Protein 3TY1 (pdb70)

Radius of gyration: 31.89 Å; Cα contacts (8 Å, |Δi|>4): 3442; chains: 3; bounding box: 81×77×90 Å

InterPro domains:
  IPR014718 Glycoside hydrolase-type carbohydrate-binding [G3DSA:2.70.98.10] (19-402)
  IPR027839 Protein of unknown function DUF4432 [PF14486] (63-368)

CATH classification: 2.70.98.10

Foldseek 3Di:
DKDKDWQFAVVVPDHVAWDKDWCVVLVNDPWTWMWTKHQDPDDQSHRWIKIWIGTPAEWIWIDTLQQLFTAKIDHLPWIFADALQPHQGRLVPFDCPPPNQESVSNRDGGAKLKWLFEFPWDQDPNRIDHHSDPSRNFRFNIWMWMFDSHPQTKIKIWTKGFDDDPPAFTKIKTWMKIDRHNAQKIKIKIKIWGQDQFKGWTKIKPWAKDFPPFDAFQKFKFWQFQEKEWQDQLCLVCLVVNGGAHAAAAPNAKKMKTQGFADPQQKIKIKIGHNVQQWIKMKIWGCVQFRIWMWMQGRHHSHNIHMIITMGILDDNHGPVVCVVVPSTDMAHHGGMGIIMMMMGTGHGNVSSVVRNVVRCVRNPPRDYHYDHDNPDDD/DKDKDWQFAVVVPDHVAWDKDWPVVLPDDDWTKMWTKHQDDDDQQHRWIKIWIGTRQEWIWIDTLQFLFTAKIDHLPFIFADALQPHQGRLVPFDCPPPNQESVSNRDRGAKLKWLFEFPWDQPPNHIPHHSDPSRNFRFNIWMWMWDSDPLTKIKIWTKGWDDDPPAFTKIKTWIKIDRRNAQKIKIKMKIWGQDQAKGWTKIKPWAKDAPPFDAFQKFKFWQFLEKEFQDLLCLVCLVVNGGAHAAAAPNQKKMKTQGFADPQQKIKIKIGHNVQQWIKMKIWGCVQFRIWMWMQRRHHSHNIHMIITMGILDDNHGPVVCVVVVSTDIAHHRGMGIIMMMMGTRHGNVSSVVRNVVRCVRNDPNDYHYDHDNPDDD/DKDKDWQFAVVVPDHVAWDKDWCVVLVADDWTKMWIKHQDDDDQSHRWIKIWIGTVLEKIWIDTLQQLFTAKIDHLPWIFADALQPHQGRLVPFDCPPPPQASVSNRDRGAKQKWLFEFPWDCDPNRIQHHSDPSRNFHFNIWMWMWDSDPQTKIKIWTKGWDDDPPAFTKIKTWMKIDGRNAQKIKIKIKIWGQDQFKGWTKIKPWAKDAPPFDAFQKFKAWQFQEKEDQDLLCLVCLVVNGGAHAAAAPNQKKMKTFGFADPQQKIKIKIGHNVQQWIKMKIWHCVQFGIWMWIQGRHHSHNIHMIITMTILADNHGPVVCVVVPSTDIAHHRGMGIIMMMMGTRHGNVSSVVSNVVNVVRNDPRDYHYDHDNPDDD

Organism: Klebsiella pneumoniae subsp. pneumoniae (strain ATCC 700721 / MGH 78578) (NCBI:txid272620)

Nearest PDB structures (foldseek):
  3ty1-assembly1_C  TM=1.001E+00  e=8.535E-78  Klebsiella pneumoniae subsp. pneumoniae MGH 78578
  3wvf-assembly1_A  TM=5.507E-01  e=1.075E-05  Escherichia coli UTI89
  3blc-assembly1_A  TM=5.528E-01  e=8.170E-05  Escherichia coli K-12
  4e1t-assembly1_A  TM=1.745E-01  e=2.441E-01  Yersinia pseudotuberculosis
  5g26-assembly1_A  TM=1.717E-01  e=1.489E+00  Escherichia coli O157

B-factor: mean 47.19, std 18.7, range [19.52, 137.89]

Secondary structure (DSSP, 8-state):
-EEEEEEEEGGGTEE--SEEEETTTTT--SS-EEEEEEE--SGGGTT-EEEEEEESSS-EEEE-GGG--EEEEEBTTB-----S--S---GGG--TTHHHHTGGGGT----EEEES--SS-EEETTEEE-TT-SGGGS--SEEEEEEESSTT--EEEEEEEEEEETTTEEEEEEEEEEE-TT-SEEEEEEEEEE-SSS-EEEEEEE-EEE-TTT--TT-EEE--EEEEEESSGGGGGGSTTTTB-----TT----EEEEE---TTSEEEEEEE-SSSS-EEEEEEETTTS-EEEEEEEES-TTT-EEEEEEEESS-SS-HHHHHHTT--EEE-TT-EEEEEEEEEEE-SHHHHHHHHHHHHHHHTTPPPEE--S-S---/-EEEEEEEEGGGTEE--SEEEETTTTT--SS-EEEEEEE--SGGGTT-EEEEEEETTS-EEEE-GGG--EEEEEBTTB-----S--S---GGG--TTHHHHTGGGGT----EEEES--SS-EEETTEEE-TTBSGGGS--SEEEEEEESSTT--EEEEEEEEEEETTTEEEEEEEEEEE-TT-SEEEEEEEEEE-SSS-EEEEEEE-EEE-TTT-STT-EEE--EEEEEESSGGGGGGSTTTTB---S-TT----EEEEE---TTSEEEEEEE-SSSS-EEEEEEETTT--EEEEEEEE--TTT-EEEEEEEESS-SS-HHHHHHTT--EEE-TT-EEEEEEEEEEE-SHHHHHHHHHHHHHHHTTPPPEE--S-S---/-EEEEEEEETTTTEE--SEEEETTTTT-SS--EEEEEEE--SGGGTT-EEEEEEETTS-EEEE-STT--EEEEEBTTB-----S--S---GGG--TTHHHHTGGGGT----EEEES--SS-EEETTEEE-TT-SGGGS--SEEEEEEESSTT--EEEEEEEEEEETTTEEEEEEEEEEE-TT-SEEEEEEEEEE-SSS-EEEEEEE-EEE-TTT--TT-EEE--EEEEEESSGGGGGGSTTTTB---S-TT----EEEEE---TTSEEEEEEE-TTSS-EEEEEEETTTS-EEEEEEEES-TTT-EEEEEEEESS-SS-HHHHHHTT--EEE-TT-EEEEEEEEEEE-SHHHHHHHHHHHHHHHTTPPPEE--S-S---

Sequence (1137 aa):
GAKTWVLTNAEEEGIDKGNWQINSDQLKVKDHAFSIEQKVLHGGKQEGSKILTIHSSKDDGLTITLSPTRGNLLRRIEGFGSRGWDSPVKEVVNPAFINLEESRNGLGWLEGFNEVRCGYEWTGHPVTADDGGQIYTLHGKAGNTPASLVEVEVADSAPYEIRIRGLVKESTFKKADLQTLTELRYVPGSNSFSLHDVLTNHADYPHDYQIIYHSNFGTPILEEGARFLAPIISSSISPFNDYAKSGLKTWQTYQGPTKDFDEVFNIQQPLADENHQTLAAVVNKKAGDKGASIQFDTRQLPVLTLWKNTDTVKQGYVTGIEPGTSYAYPVTIERKQKRVKQQLQPGASAQFDLTYTLLHDSAQVAAVEQKIAKIQGDNKVAENETPIAKEGAKTWVLTNAEEEGIIDKGNWQINSDQLKVKDHAFSIEQKVLHGGKQEGSKILTIHHSKDGLTITLSPTRGNLLRIEGFGSRGWDSPVKEVVNPAFINLEESRNGLGWLEGFNEVRCGYEWTGHPVTADGQIYTLHGKAGNTPASLVEVEVADSAPYEIRIRGLVKESTFKKADLQTLTELRYVPGSNSFSLHHDVLTNHADYPHDYQIIYHSNFGTPILEEGARFLAPIISSISPFNDYAKSGLKTWQTYQGPTKDFDEVFNIQQPLADENHQTLAAVVNKAGDKGASIQFDTRQLPVLTLWKNTDTVKQGYVTGIEPGTSYAYPVTIERKQKRVKQQLQPGASAQFDLTYTLLHDSAQVAAVEQKIAKIQGDNKVAENETPIAKEGAKTWVLTNAEEGIDKGNWQINSDQLKVKDHHAFSIEQKVLHGGKQEGSKILTIHSKDGLTITLSPTRGNLLRIEGFGSRGWDSPVKEVVNPAFINLESRNGLGWLEGFNEVRCGYEWTGHPVTADDGQIYTLHGKAGNTPASLVEVEVADSAPYEIRIRGLVKESTFKKADLQTLTELRYVPGSNSFSLHDVLTNHADYPHDYQIIYHSNFGTPILEEGARFLAPISSISPFNDYAKSGLKTWQTYQGPTKDFDEVFNIQPLADENHQTLAAVVNKAGDKGASIQFDTRQLPVLTLWKNTDTVKQGYVTGIEPGTSYAYPVTIERKQKRVKQQLQPGASAQFDLTYTLLHDSSAQVAAVEQKIAKIQGDNKVAENNETPIAKE

Structure (mmCIF, N/CA/C/O backbone):
data_3TY1
#
_entry.id   3TY1
#
_cell.length_a   124.033
_cell.length_b   119.953
_cell.length_c   103.015
_cell.angle_alpha   90.000
_cell.angle_beta   106.720
_cell.angle_gamma   90.000
#
_symmetry.space_group_name_H-M   'C 1 2 1'
#
loop_
_entity.id
_entity.type
_entity.pdbx_description
1 polymer 'Hypothetical aldose 1-epimerase'
2 non-polymer 'CHLORIDE ION'
3 non-polymer 'SULFATE ION'
4 non-polymer (4S)-2-METHYL-2,4-PENTANEDIOL
5 non-polymer (4R)-2-METHYLPENTANE-2,4-DIOL
6 water water
#
loop_
_atom_site.group_PDB
_atom_site.id
_atom_site.type_symbol
_atom_site.label_atom_id
_atom_site.label_alt_id
_atom_site.label_comp_id
_atom_site.label_asym_id
_atom_site.label_entity_id
_atom_site.label_seq_id
_atom_site.pdbx_PDB_ins_code
_atom_site.Cartn_x
_atom_site.Cartn_y
_atom_site.Cartn_z
_atom_site.occupancy
_atom_site.B_iso_or_equiv
_atom_site.auth_seq_id
_atom_site.auth_comp_id
_atom_site.auth_asym_id
_atom_site.auth_atom_id
_atom_site.pdbx_PDB_model_num
ATOM 1 N N . GLY A 1 1 ? 20.075 -36.526 2.457 1.00 53.35 0 GLY A N 1
ATOM 2 C CA . GLY A 1 1 ? 20.796 -36.202 3.712 1.00 52.44 0 GLY A CA 1
ATOM 3 C C . GLY A 1 1 ? 21.915 -35.204 3.445 1.00 49.57 0 GLY A C 1
ATOM 4 O O . GLY A 1 1 ? 22.235 -34.884 2.268 1.00 44.60 0 GLY A O 1
ATOM 5 N N . ALA A 1 2 ? 22.488 -34.700 4.540 1.00 46.74 20 ALA A N 1
ATOM 6 C CA . ALA A 1 2 ? 23.552 -33.700 4.494 1.00 42.33 20 ALA A CA 1
ATOM 7 C C . ALA A 1 2 ? 24.329 -33.751 5.792 1.00 44.28 20 ALA A C 1
ATOM 8 O O . ALA A 1 2 ? 23.810 -34.197 6.820 1.00 44.44 20 ALA A O 1
ATOM 10 N N . LYS A 1 3 ? 25.591 -33.343 5.745 1.00 41.42 21 LYS A N 1
ATOM 11 C CA . LYS A 1 3 ? 26.361 -33.199 6.959 1.00 42.27 21 LYS A CA 1
ATOM 12 C C . LYS A 1 3 ? 26.504 -31.711 7.232 1.00 40.87 21 LYS A C 1
ATOM 13 O O . LYS A 1 3 ? 26.756 -30.936 6.303 1.00 35.77 21 LYS A O 1
ATOM 19 N N . THR A 1 4 ? 26.339 -31.331 8.499 1.00 38.93 22 THR A N 1
ATOM 20 C CA . THR A 1 4 ? 26.485 -29.955 8.931 1.00 37.54 22 THR A CA 1
ATOM 21 C C . THR A 1 4 ? 27.653 -29.831 9.906 1.00 38.29 22 THR A C 1
ATOM 22 O O . THR A 1 4 ? 27.747 -30.619 10.834 1.00 40.29 22 THR A O 1
ATOM 26 N N . TRP A 1 5 ? 28.528 -28.841 9.688 1.00 34.18 23 TRP A N 1
ATOM 27 C CA . TRP A 1 5 ? 29.557 -28.460 10.670 1.00 33.86 23 TRP A CA 1
ATOM 28 C C . TRP A 1 5 ? 29.199 -27.106 11.267 1.00 33.50 23 TRP A C 1
ATOM 29 O O . TRP A 1 5 ? 28.873 -26.170 10.538 1.00 32.33 23 TRP A O 1
ATOM 40 N N . VAL A 1 6 ? 29.297 -26.980 12.590 1.00 31.58 24 VAL A N 1
ATOM 41 C CA . VAL A 1 6 ? 28.957 -25.744 13.279 1.00 31.55 24 VAL A CA 1
ATOM 42 C C . VAL A 1 6 ? 30.284 -25.064 13.571 1.00 33.67 24 VAL A C 1
ATOM 43 O O . VAL A 1 6 ? 31.054 -25.502 14.409 1.00 35.35 24 VAL A O 1
ATOM 47 N N . LEU A 1 7 ? 30.571 -24.005 12.844 1.00 29.19 25 LEU A N 1
ATOM 48 C CA . LEU A 1 7 ? 31.854 -23.319 12.963 1.00 31.66 25 LEU A CA 1
ATOM 49 C C . LEU A 1 7 ? 31.855 -22.318 14.105 1.00 32.61 25 LEU A C 1
ATOM 50 O O . LEU A 1 7 ? 32.917 -22.022 14.647 1.00 32.62 25 LEU A O 1
ATOM 55 N N . THR A 1 8 ? 30.692 -21.720 14.368 1.00 32.73 26 THR A N 1
ATOM 56 C CA . THR A 1 8 ? 30.528 -20.664 15.362 1.00 31.84 26 THR A CA 1
ATOM 57 C C . THR A 1 8 ? 29.157 -20.795 15.985 1.00 34.67 26 THR A C 1
ATOM 58 O O . THR A 1 8 ? 28.161 -21.003 15.301 1.00 31.78 26 THR A O 1
ATOM 62 N N . ASN A 1 9 ? 29.120 -20.726 17.301 1.00 34.69 27 ASN A N 1
ATOM 63 C CA . ASN A 1 9 ? 27.839 -20.768 18.022 1.00 35.78 27 ASN A CA 1
ATOM 64 C C . ASN A 1 9 ? 27.976 -20.016 19.343 1.00 34.77 27 ASN A C 1
ATOM 65 O O . ASN A 1 9 ? 28.404 -20.559 20.349 1.00 36.44 27 ASN A O 1
ATOM 70 N N . ALA A 1 10 ? 27.564 -18.755 19.316 1.00 35.07 28 ALA A N 1
ATOM 71 C CA . ALA A 1 10 ? 27.722 -17.884 20.471 1.00 36.58 28 ALA A CA 1
ATOM 72 C C . ALA A 1 10 ? 26.910 -18.378 21.643 1.00 39.92 28 ALA A C 1
ATOM 73 O O . ALA A 1 10 ? 27.337 -18.225 22.800 1.00 40.93 28 ALA A O 1
ATOM 75 N N . GLU A 1 11 ? 25.759 -18.992 21.363 1.00 40.60 29 GLU A N 1
ATOM 76 C CA . GLU A 1 11 ? 24.913 -19.527 22.433 1.00 42.56 29 GLU A CA 1
ATOM 77 C C . GLU A 1 11 ? 25.683 -20.546 23.291 1.00 44.66 29 GLU A C 1
ATOM 78 O O . GLU A 1 11 ? 25.431 -20.631 24.508 1.00 42.85 29 GLU A O 1
ATOM 84 N N . GLU A 1 12 ? 26.604 -21.301 22.664 1.00 42.07 30 GLU A N 1
ATOM 85 C CA A GLU A 1 12 ? 27.477 -22.251 23.376 0.50 44.57 30 GLU A CA 1
ATOM 86 C CA B GLU A 1 12 ? 27.489 -22.247 23.372 0.50 44.78 30 GLU A CA 1
ATOM 87 C C . GLU A 1 12 ? 28.884 -21.671 23.623 1.00 43.41 30 GLU A C 1
ATOM 88 O O . GLU A 1 12 ? 29.734 -22.323 24.214 1.00 47.99 30 GLU A O 1
ATOM 99 N N . GLY A 1 13 ? 29.120 -20.433 23.186 1.00 43.46 31 GLY A N 1
ATOM 100 C CA . GLY A 1 13 ? 30.402 -19.752 23.376 1.00 43.63 31 GLY A CA 1
ATOM 101 C C . GLY A 1 13 ? 31.553 -20.282 22.543 1.00 43.85 31 GLY A C 1
ATOM 102 O O . GLY A 1 13 ? 32.699 -20.068 22.903 1.00 47.30 31 GLY A O 1
ATOM 103 N N . ILE A 1 14 ? 31.268 -20.899 21.400 1.00 43.63 32 ILE A N 1
ATOM 104 C CA . ILE A 1 14 ? 32.309 -21.573 20.633 1.00 44.30 32 ILE A CA 1
ATOM 105 C C . ILE A 1 14 ? 32.567 -20.974 19.266 1.00 40.79 32 ILE A C 1
ATOM 106 O O . ILE A 1 14 ? 31.671 -20.376 18.659 1.00 38.62 32 ILE A O 1
ATOM 111 N N . ASP A 1 15 ? 33.809 -21.112 18.805 1.00 38.95 33 ASP A N 1
ATOM 112 C CA . ASP A 1 15 ? 34.216 -20.689 17.456 1.00 39.26 33 ASP A CA 1
ATOM 113 C C . ASP A 1 15 ? 35.414 -21.544 17.125 1.00 41.39 33 ASP A C 1
ATOM 114 O O . ASP A 1 15 ? 36.398 -21.516 17.865 1.00 42.24 33 ASP A O 1
ATOM 119 N N . LYS A 1 16 ? 35.324 -22.319 16.047 1.00 35.95 34 LYS A N 1
ATOM 120 C CA . LYS A 1 16 ? 36.387 -23.202 15.633 1.00 37.97 34 LYS A CA 1
ATOM 121 C C . LYS A 1 16 ? 37.638 -22.484 15.142 1.00 38.64 34 LYS A C 1
ATOM 122 O O . LYS A 1 16 ? 38.690 -23.109 15.098 1.00 39.61 34 LYS A O 1
ATOM 128 N N . GLY A 1 17 ? 37.543 -21.205 14.764 1.00 38.07 35 GLY A N 1
ATOM 129 C CA . GLY A 1 17 ? 38.709 -20.491 14.231 1.00 37.16 35 GLY A CA 1
ATOM 130 C C . GLY A 1 17 ? 39.143 -21.130 12.921 1.00 34.91 35 GLY A C 1
ATOM 131 O O . GLY A 1 17 ? 38.303 -21.382 12.049 1.00 33.28 35 GLY A O 1
ATOM 132 N N . ASN A 1 18 ? 40.440 -21.415 12.785 1.00 31.37 36 ASN A N 1
ATOM 133 C CA . ASN A 1 18 ? 40.956 -22.078 11.582 1.00 31.59 36 ASN A CA 1
ATOM 134 C C . ASN A 1 18 ? 40.370 -23.480 11.414 1.00 31.48 36 ASN A C 1
ATOM 135 O O . ASN A 1 18 ? 40.383 -24.255 12.346 1.00 30.36 36 ASN A O 1
ATOM 140 N N . TRP A 1 19 ? 39.838 -23.784 10.235 1.00 29.76 37 TRP A N 1
ATOM 141 C CA . TRP A 1 19 ? 39.120 -25.040 10.029 1.00 30.44 37 TRP A CA 1
ATOM 142 C C . TRP A 1 19 ? 39.012 -25.291 8.551 1.00 29.53 37 TRP A C 1
ATOM 143 O O . TRP A 1 19 ? 38.911 -24.349 7.761 1.00 27.94 37 TRP A O 1
ATOM 154 N N . GLN A 1 20 ? 39.048 -26.551 8.154 1.00 29.46 38 GLN A N 1
ATOM 155 C CA . GLN A 1 20 ? 38.815 -26.868 6.754 1.00 32.68 38 GLN A CA 1
ATOM 156 C C . GLN A 1 20 ? 38.251 -28.249 6.593 1.00 33.52 38 GLN A C 1
ATOM 157 O O . GLN A 1 20 ? 38.498 -29.150 7.409 1.00 34.59 38 GLN A O 1
ATOM 163 N N . ILE A 1 21 ? 37.525 -28.411 5.505 1.00 32.22 39 ILE A N 1
ATOM 164 C CA . ILE A 1 21 ? 37.167 -29.745 5.019 1.00 33.45 39 ILE A CA 1
ATOM 165 C C . ILE A 1 21 ? 37.406 -29.779 3.529 1.00 33.88 39 ILE A C 1
ATOM 166 O O . ILE A 1 21 ? 37.405 -28.746 2.868 1.00 31.45 39 ILE A O 1
ATOM 171 N N . ASN A 1 22 ? 37.587 -30.969 2.993 1.00 32.68 40 ASN A N 1
ATOM 172 C CA . ASN A 1 22 ? 37.806 -31.090 1.577 1.00 31.89 40 ASN A CA 1
ATOM 173 C C . ASN A 1 22 ? 37.161 -32.348 1.025 1.00 30.12 40 ASN A C 1
ATOM 174 O O . ASN A 1 22 ? 36.918 -33.330 1.754 1.00 30.98 40 ASN A O 1
ATOM 179 N N . SER A 1 23 ? 36.869 -32.278 -0.266 1.00 30.12 41 SER A N 1
ATOM 180 C CA . SER A 1 23 ? 36.156 -33.311 -0.988 1.00 33.31 41 SER A CA 1
ATOM 181 C C . SER A 1 23 ? 36.878 -34.667 -0.957 1.00 38.75 41 SER A C 1
ATOM 182 O O . SER A 1 23 ? 36.223 -35.716 -0.966 1.00 39.30 41 SER A O 1
ATOM 185 N N . ASP A 1 24 ? 38.208 -34.631 -0.982 1.00 40.57 42 ASP A N 1
ATOM 186 C CA . ASP A 1 24 ? 39.033 -35.845 -0.854 1.00 46.29 42 ASP A CA 1
ATOM 187 C C . ASP A 1 24 ? 38.765 -36.589 0.446 1.00 47.64 42 ASP A C 1
ATOM 188 O O . ASP A 1 24 ? 38.362 -37.755 0.408 1.00 46.19 42 ASP A O 1
ATOM 193 N N . GLN A 1 25 ? 38.978 -35.914 1.587 1.00 46.92 43 GLN A N 1
ATOM 194 C CA . GLN A 1 25 ? 38.698 -36.524 2.893 1.00 51.61 43 GLN A CA 1
ATOM 195 C C . GLN A 1 25 ? 37.233 -36.915 3.084 1.00 49.63 43 GLN A C 1
ATOM 196 O O . GLN A 1 25 ? 36.967 -37.911 3.756 1.00 48.05 43 GLN A O 1
ATOM 202 N N . LEU A 1 26 ? 36.315 -36.194 2.450 1.00 45.78 44 LEU A N 1
ATOM 203 C CA . LEU A 1 26 ? 34.888 -36.537 2.476 1.00 48.32 44 LEU A CA 1
ATOM 204 C C . LEU A 1 26 ? 34.509 -37.677 1.504 1.00 48.82 44 LEU A C 1
ATOM 205 O O . LEU A 1 26 ? 33.347 -38.096 1.478 1.00 48.20 44 LEU A O 1
ATOM 210 N N . LYS A 1 27 ? 35.473 -38.142 0.699 1.00 46.52 45 LYS A N 1
ATOM 211 C CA . LYS A 1 27 ? 35.275 -39.156 -0.321 1.00 49.36 45 LYS A CA 1
ATOM 212 C C . LYS A 1 27 ? 34.210 -38.760 -1.367 1.00 49.66 45 LYS A C 1
ATOM 213 O O . LYS A 1 27 ? 33.481 -39.608 -1.867 1.00 48.88 45 LYS A O 1
ATOM 219 N N . VAL A 1 28 ? 34.175 -37.464 -1.702 1.00 46.54 46 VAL A N 1
ATOM 220 C CA . VAL A 1 28 ? 33.323 -36.905 -2.765 1.00 49.07 46 VAL A CA 1
ATOM 221 C C . VAL A 1 28 ? 34.085 -37.105 -4.072 1.00 53.92 46 VAL A C 1
ATOM 222 O O . VAL A 1 28 ? 35.240 -36.683 -4.197 1.00 54.23 46 VAL A O 1
ATOM 226 N N . LYS A 1 29 ? 33.434 -37.735 -5.055 1.00 57.46 47 LYS A N 1
ATOM 227 C CA . LYS A 1 29 ? 34.128 -38.272 -6.251 1.00 59.18 47 LYS A CA 1
ATOM 228 C C . LYS A 1 29 ? 34.041 -37.468 -7.583 1.00 57.03 47 LYS A C 1
ATOM 229 O O . LYS A 1 29 ? 34.743 -37.818 -8.570 1.00 60.32 47 LYS A O 1
ATOM 235 N N . ASP A 1 30 ? 33.206 -36.429 -7.607 1.00 46.71 48 ASP A N 1
ATOM 236 C CA . ASP A 1 30 ? 32.926 -35.670 -8.817 1.00 44.40 48 ASP A CA 1
ATOM 237 C C . ASP A 1 30 ? 33.756 -34.345 -8.707 1.00 44.85 48 ASP A C 1
ATOM 238 O O . ASP A 1 30 ? 34.957 -34.430 -8.552 1.00 45.91 48 ASP A O 1
ATOM 243 N N . HIS A 1 31 ? 33.129 -33.170 -8.703 1.00 40.98 49 HIS A N 1
ATOM 244 C CA . HIS A 1 31 ? 33.854 -31.905 -8.703 1.00 39.07 49 HIS A CA 1
ATOM 245 C C . HIS A 1 31 ? 34.593 -31.710 -7.383 1.00 41.39 49 HIS A C 1
ATOM 246 O O . HIS A 1 31 ? 33.946 -31.792 -6.326 1.00 41.10 49 HIS A O 1
ATOM 253 N N . ALA A 1 32 ? 35.920 -31.478 -7.449 1.00 36.20 50 ALA A N 1
ATOM 254 C CA . ALA A 1 32 ? 36.756 -31.274 -6.264 1.00 36.05 50 ALA A CA 1
ATOM 255 C C . ALA A 1 32 ? 36.552 -29.907 -5.665 1.00 32.78 50 ALA A C 1
ATOM 256 O O . ALA A 1 32 ? 36.456 -28.911 -6.372 1.00 31.72 50 ALA A O 1
ATOM 258 N N . PHE A 1 33 ? 36.580 -29.850 -4.341 1.00 32.36 51 PHE A N 1
ATOM 259 C CA . PHE A 1 33 ? 36.451 -28.603 -3.649 1.00 31.39 51 PHE A CA 1
ATOM 260 C C . PHE A 1 33 ? 36.969 -28.704 -2.214 1.00 32.16 51 PHE A C 1
ATOM 261 O O . PHE A 1 33 ? 37.203 -29.792 -1.671 1.00 29.82 51 PHE A O 1
ATOM 269 N N . SER A 1 34 ? 37.144 -27.556 -1.607 1.00 30.96 52 SER A N 1
ATOM 270 C CA . SER A 1 34 ? 37.440 -27.496 -0.176 1.00 31.02 52 SER A CA 1
ATOM 271 C C . SER A 1 34 ? 36.714 -26.292 0.375 1.00 30.94 52 SER A C 1
ATOM 272 O O . SER A 1 34 ? 36.316 -25.406 -0.391 1.00 31.11 52 SER A O 1
ATOM 275 N N . ILE A 1 35 ? 36.463 -26.317 1.682 1.00 28.66 53 ILE A N 1
ATOM 276 C CA . ILE A 1 35 ? 35.813 -25.204 2.378 1.00 27.93 53 ILE A CA 1
ATOM 277 C C . ILE A 1 35 ? 36.737 -24.909 3.560 1.00 28.77 53 ILE A C 1
ATOM 278 O O . ILE A 1 35 ? 37.077 -25.830 4.326 1.00 26.77 53 ILE A O 1
ATOM 283 N N . GLU A 1 36 ? 37.162 -23.657 3.666 1.00 28.96 54 GLU A N 1
ATOM 284 C CA . GLU A 1 36 ? 38.130 -23.250 4.672 1.00 30.06 54 GLU A CA 1
ATOM 285 C C . GLU A 1 36 ? 37.785 -21.942 5.351 1.00 27.91 54 GLU A C 1
ATOM 286 O O . GLU A 1 36 ? 37.485 -20.925 4.672 1.00 25.97 54 GLU A O 1
ATOM 292 N N . GLN A 1 37 ? 37.876 -21.967 6.694 1.00 28.78 55 GLN A N 1
ATOM 293 C CA . GLN A 1 37 ? 37.795 -20.778 7.498 1.00 28.27 55 GLN A CA 1
ATOM 294 C C . GLN A 1 37 ? 39.227 -20.448 7.977 1.00 29.23 55 GLN A C 1
ATOM 295 O O . GLN A 1 37 ? 39.965 -21.324 8.427 1.00 26.61 55 GLN A O 1
ATOM 301 N N . LYS A 1 38 ? 39.586 -19.187 7.861 1.00 27.58 56 LYS A N 1
ATOM 302 C CA . LYS A 1 38 ? 40.865 -18.693 8.222 1.00 28.76 56 LYS A CA 1
ATOM 303 C C . LYS A 1 38 ? 40.721 -17.449 9.065 1.00 28.45 56 LYS A C 1
ATOM 304 O O . LYS A 1 38 ? 39.986 -16.505 8.691 1.00 28.10 56 LYS A O 1
ATOM 310 N N . VAL A 1 39 ? 41.476 -17.405 10.167 1.00 27.14 57 VAL A N 1
ATOM 311 C CA . VAL A 1 39 ? 41.521 -16.261 11.045 1.00 26.45 57 VAL A CA 1
ATOM 312 C C . VAL A 1 39 ? 42.655 -15.415 10.541 1.00 30.48 57 VAL A C 1
ATOM 313 O O . VAL A 1 39 ? 43.790 -15.892 10.443 1.00 29.85 57 VAL A O 1
ATOM 317 N N . LEU A 1 40 ? 42.369 -14.164 10.226 1.00 26.19 58 LEU A N 1
ATOM 318 C CA . LEU A 1 40 ? 43.370 -13.250 9.660 1.00 24.95 58 LEU A CA 1
ATOM 319 C C . LEU A 1 40 ? 44.063 -12.416 10.747 1.00 27.03 58 LEU A C 1
ATOM 320 O O . LEU A 1 40 ? 43.583 -12.266 11.875 1.00 29.21 58 LEU A O 1
ATOM 325 N N . HIS A 1 41 ? 45.198 -11.830 10.368 1.00 27.13 59 HIS A N 1
ATOM 326 C CA . HIS A 1 41 ? 46.035 -11.071 11.296 1.00 26.43 59 HIS A CA 1
ATOM 327 C C . HIS A 1 41 ? 46.660 -9.884 10.568 1.00 26.31 59 HIS A C 1
ATOM 328 O O . HIS A 1 41 ? 46.720 -9.850 9.323 1.00 28.58 59 HIS A O 1
ATOM 335 N N . GLY A 1 42 ? 47.106 -8.906 11.347 1.00 26.58 60 GLY A N 1
ATOM 336 C CA . GLY A 1 42 ? 47.793 -7.734 10.824 1.00 27.81 60 GLY A CA 1
ATOM 337 C C . GLY A 1 42 ? 46.891 -6.526 10.638 1.00 27.77 60 GLY A C 1
ATOM 338 O O . GLY A 1 42 ? 45.716 -6.650 10.248 1.00 27.14 60 GLY A O 1
ATOM 339 N N . GLY A 1 43 ? 47.426 -5.339 10.931 1.00 27.48 61 GLY A N 1
ATOM 340 C CA . GLY A 1 43 ? 46.647 -4.126 10.727 1.00 26.89 61 GLY A CA 1
ATOM 341 C C . GLY A 1 43 ? 45.297 -4.141 11.433 1.00 24.91 61 GLY A C 1
ATOM 342 O O . GLY A 1 43 ? 45.179 -4.664 12.525 1.00 24.44 61 GLY A O 1
ATOM 343 N N . LYS A 1 44 ? 44.279 -3.583 10.781 1.00 25.64 62 LYS A N 1
ATOM 344 C CA . LYS A 1 44 ? 42.924 -3.537 11.335 1.00 25.42 62 LYS A CA 1
ATOM 345 C C . LYS A 1 44 ? 42.135 -4.831 11.054 1.00 24.10 62 LYS A C 1
ATOM 346 O O . LYS A 1 44 ? 40.969 -4.9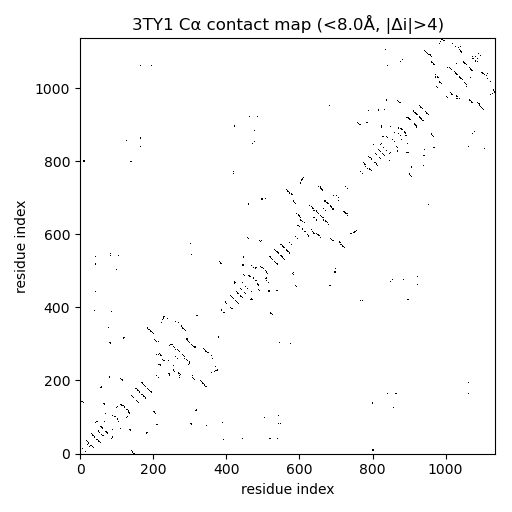57 11.408 1.00 26.15 62 LYS A O 1
ATOM 352 N N . GLN A 1 45 ? 42.831 -5.815 10.510 1.00 23.42 63 GLN A N 1
ATOM 353 C CA . GLN A 1 45 ? 42.274 -7.108 10.130 1.00 26.82 63 GLN A CA 1
ATOM 354 C C . GLN A 1 45 ? 42.487 -8.135 11.241 1.00 29.57 63 GLN A C 1
ATOM 355 O O . GLN A 1 45 ? 42.076 -9.284 11.123 1.00 32.07 63 GLN A O 1
ATOM 361 N N . GLU A 1 46 ? 43.089 -7.720 12.370 1.00 28.84 64 GLU A N 1
ATOM 362 C CA . GLU A 1 46 ? 43.383 -8.639 13.459 1.00 27.80 64 GLU A CA 1
ATOM 363 C C . GLU A 1 46 ? 42.114 -9.315 13.999 1.00 28.38 64 GLU A C 1
ATOM 364 O O . GLU A 1 46 ? 41.193 -8.645 14.406 1.00 28.35 64 GLU A O 1
ATOM 370 N N . GLY A 1 47 ? 42.073 -10.634 13.916 1.00 30.06 65 GLY A N 1
ATOM 371 C CA . GLY A 1 47 ? 40.934 -11.410 14.412 1.00 31.27 65 GLY A CA 1
ATOM 372 C C . GLY A 1 47 ? 39.801 -11.608 13.417 1.00 28.60 65 GLY A C 1
ATOM 373 O O . GLY A 1 47 ? 38.915 -12.370 13.695 1.00 30.20 65 GLY A O 1
ATOM 374 N N . SER A 1 48 ? 39.833 -10.939 12.259 1.00 26.32 66 SER A N 1
ATOM 375 C CA . SER A 1 48 ? 38.806 -11.090 11.248 1.00 27.24 66 SER A CA 1
ATOM 376 C C . SER A 1 48 ? 38.851 -12.465 10.633 1.00 30.73 66 SER A C 1
ATOM 377 O O . SER A 1 48 ? 39.924 -12.990 10.402 1.00 28.93 66 SER A O 1
ATOM 380 N N . LYS A 1 49 ? 37.681 -13.054 10.371 1.00 27.97 67 LYS A N 1
ATOM 381 C CA . LYS A 1 49 ? 37.642 -14.346 9.688 1.00 26.27 67 LYS A CA 1
ATOM 382 C C . LYS A 1 49 ? 37.174 -14.223 8.235 1.00 24.81 67 LYS A C 1
ATOM 383 O O . LYS A 1 49 ? 36.354 -13.351 7.904 1.00 24.60 67 LYS A O 1
ATOM 389 N N . ILE A 1 50 ? 37.708 -15.095 7.389 1.00 25.13 68 ILE A N 1
ATOM 390 C CA . ILE A 1 50 ? 37.180 -15.334 6.051 1.00 25.30 68 ILE A CA 1
ATOM 391 C C . ILE A 1 50 ? 36.807 -16.803 5.951 1.00 26.33 68 ILE A C 1
ATOM 392 O O . ILE A 1 50 ? 37.395 -17.666 6.651 1.00 26.41 68 ILE A O 1
ATOM 397 N N . LEU A 1 51 ? 35.810 -17.076 5.112 1.00 25.90 69 LEU A N 1
ATOM 398 C CA . LEU A 1 51 ? 35.348 -18.435 4.887 1.00 25.06 69 LEU A CA 1
ATOM 399 C C . LEU A 1 51 ? 35.218 -18.569 3.379 1.00 25.94 69 LEU A C 1
ATOM 400 O O . LEU A 1 51 ? 34.509 -17.773 2.739 1.00 25.37 69 LEU A O 1
ATOM 405 N N . THR A 1 52 ? 35.908 -19.554 2.820 1.00 24.29 70 THR A N 1
ATOM 406 C CA . THR A 1 52 ? 36.026 -19.705 1.394 1.00 26.17 70 THR A CA 1
ATOM 407 C C . THR A 1 52 ? 35.641 -21.094 0.905 1.00 26.95 70 THR A C 1
ATOM 408 O O . THR A 1 52 ? 36.117 -22.104 1.439 1.00 27.68 70 THR A O 1
ATOM 412 N N . ILE A 1 53 ? 34.824 -21.150 -0.136 1.00 27.38 71 ILE A N 1
ATOM 413 C CA . ILE A 1 53 ? 34.622 -22.367 -0.899 1.00 25.38 71 ILE A CA 1
ATOM 414 C C . ILE A 1 53 ? 35.623 -22.323 -2.067 1.00 28.17 71 ILE A C 1
ATOM 415 O O . ILE A 1 53 ? 35.519 -21.452 -2.928 1.00 25.71 71 ILE A O 1
ATOM 420 N N . HIS A 1 54 ? 36.598 -23.230 -2.070 1.00 26.74 72 HIS A N 1
ATOM 421 C CA . HIS A 1 54 ? 37.576 -23.303 -3.158 1.00 30.65 72 HIS A CA 1
ATOM 422 C C . HIS A 1 54 ? 37.126 -24.389 -4.124 1.00 34.16 72 HIS A C 1
ATOM 423 O O . HIS A 1 54 ? 36.937 -25.527 -3.720 1.00 35.76 72 HIS A O 1
ATOM 430 N N . SER A 1 55 ? 36.978 -24.056 -5.394 1.00 38.31 73 SER A N 1
ATOM 431 C CA A SER A 1 55 ? 36.602 -25.021 -6.417 0.50 41.49 73 SER A CA 1
ATOM 432 C CA B SER A 1 55 ? 36.613 -25.035 -6.427 0.50 41.36 73 SER A CA 1
ATOM 433 C C . SER A 1 55 ? 37.766 -25.280 -7.369 1.00 46.39 73 SER A C 1
ATOM 434 O O . SER A 1 55 ? 38.531 -24.352 -7.690 1.00 47.76 73 SER A O 1
ATOM 439 N N . LYS A 1 56 ? 37.892 -26.513 -7.848 1.00 50.22 74 LYS A N 1
ATOM 440 C CA . LYS A 1 56 ? 38.897 -26.770 -8.868 1.00 54.43 74 LYS A CA 1
ATOM 441 C C . LYS A 1 56 ? 38.434 -26.142 -10.206 1.00 53.66 74 LYS A C 1
ATOM 442 O O . LYS A 1 56 ? 39.181 -25.351 -10.779 1.00 60.43 74 LYS A O 1
ATOM 448 N N . ASP A 1 57 ? 37.178 -26.413 -10.614 1.00 45.73 75 ASP A N 1
ATOM 449 C CA A ASP A 1 57 ? 36.615 -26.076 -11.912 0.50 44.74 75 ASP A CA 1
ATOM 450 C CA B ASP A 1 57 ? 36.676 -25.945 -11.925 0.50 44.82 75 ASP A CA 1
ATOM 451 C C . ASP A 1 57 ? 35.288 -25.299 -11.790 1.00 43.37 75 ASP A C 1
ATOM 452 O O . ASP A 1 57 ? 34.371 -25.543 -12.546 1.00 44.91 75 ASP A O 1
ATOM 461 N N . GLY A 1 58 ? 35.161 -24.425 -10.807 1.00 33.67 76 GLY A N 1
ATOM 462 C CA . GLY A 1 58 ? 33.921 -23.718 -10.584 1.00 33.13 76 GLY A CA 1
ATOM 463 C C . GLY A 1 58 ? 34.211 -22.362 -10.026 1.00 31.86 76 GLY A C 1
ATOM 464 O O . GLY A 1 58 ? 35.189 -21.748 -10.419 1.00 31.99 76 GLY A O 1
ATOM 465 N N . LEU A 1 59 ? 33.370 -21.926 -9.096 1.00 28.64 77 LEU A N 1
ATOM 466 C CA . LEU A 1 59 ? 33.533 -20.641 -8.457 1.00 28.47 77 LEU A CA 1
ATOM 467 C C . LEU A 1 59 ? 34.302 -20.793 -7.149 1.00 30.18 77 LEU A C 1
ATOM 468 O O . LEU A 1 59 ? 34.008 -21.692 -6.340 1.00 30.38 77 LEU A O 1
ATOM 473 N N . THR A 1 60 ? 35.212 -19.858 -6.907 1.00 27.68 78 THR A N 1
ATOM 474 C CA . THR A 1 60 ? 35.858 -19.751 -5.617 1.00 26.04 78 THR A CA 1
ATOM 475 C C . THR A 1 60 ? 35.176 -18.571 -4.931 1.00 27.90 78 THR A C 1
ATOM 476 O O . THR A 1 60 ? 35.155 -17.440 -5.455 1.00 26.89 78 THR A O 1
ATOM 480 N N . ILE A 1 61 ? 34.531 -18.854 -3.804 1.00 25.16 79 ILE A N 1
ATOM 481 C CA . ILE A 1 61 ? 33.673 -17.880 -3.159 1.00 23.75 79 ILE A CA 1
ATOM 482 C C . ILE A 1 61 ? 34.184 -17.576 -1.771 1.00 24.11 79 ILE A C 1
ATOM 483 O O . ILE A 1 61 ? 34.297 -18.507 -0.927 1.00 24.64 79 ILE A O 1
ATOM 488 N N . THR A 1 62 ? 34.482 -16.304 -1.514 1.00 22.83 80 THR A N 1
ATOM 489 C CA . THR A 1 62 ? 35.034 -15.876 -0.228 1.00 24.50 80 THR A CA 1
ATOM 490 C C . THR A 1 62 ? 34.072 -14.986 0.443 1.00 25.77 80 THR A C 1
ATOM 491 O O . THR A 1 62 ? 33.611 -14.006 -0.153 1.00 27.58 80 THR A O 1
ATOM 495 N N . LEU A 1 63 ? 33.764 -15.307 1.690 1.00 25.90 81 LEU A N 1
ATOM 496 C CA . LEU A 1 63 ? 32.897 -14.435 2.495 1.00 23.79 81 LEU A CA 1
ATOM 497 C C . LEU A 1 63 ? 33.542 -14.192 3.845 1.00 25.17 81 LEU A C 1
ATOM 498 O O . LEU A 1 63 ? 34.483 -14.876 4.186 1.00 24.51 81 LEU A O 1
ATOM 503 N N . SER A 1 64 ? 33.045 -13.216 4.596 1.00 26.46 82 SER A N 1
ATOM 504 C CA . SER A 1 64 ? 33.579 -12.901 5.907 1.00 25.51 82 SER A CA 1
ATOM 505 C C . SER A 1 64 ? 32.523 -12.983 7.006 1.00 23.17 82 SER A C 1
ATOM 506 O O . SER A 1 64 ? 31.648 -12.122 7.075 1.00 25.20 82 SER A O 1
ATOM 509 N N . PRO A 1 65 ? 32.615 -13.996 7.895 1.00 24.45 83 PRO A N 1
ATOM 510 C CA . PRO A 1 65 ? 31.705 -14.077 9.029 1.00 23.70 83 PRO A CA 1
ATOM 511 C C . PRO A 1 65 ? 31.831 -12.929 10.026 1.00 26.16 83 PRO A C 1
ATOM 512 O O . PRO A 1 65 ? 30.880 -12.610 10.733 1.00 28.12 83 PRO A O 1
ATOM 516 N N . THR A 1 66 ? 33.012 -12.333 10.127 1.00 26.15 84 THR A N 1
ATOM 517 C CA . THR A 1 66 ? 33.221 -11.187 10.987 1.00 24.39 84 THR A CA 1
ATOM 518 C C . THR A 1 66 ? 32.455 -9.966 10.488 1.00 26.13 84 THR A C 1
ATOM 519 O O . THR A 1 66 ? 32.040 -9.124 11.291 1.00 26.97 84 THR A O 1
ATOM 523 N N . ARG A 1 67 ? 32.328 -9.852 9.152 1.00 25.90 85 ARG A N 1
ATOM 524 C CA . ARG A 1 67 ? 31.671 -8.720 8.495 1.00 25.95 85 ARG A CA 1
ATOM 525 C C . ARG A 1 67 ? 30.314 -9.135 7.905 1.00 25.78 85 ARG A C 1
ATOM 526 O O . ARG A 1 67 ? 30.115 -9.108 6.694 1.00 26.86 85 ARG A O 1
ATOM 534 N N . GLY A 1 68 ? 29.444 -9.652 8.785 1.00 25.07 86 GLY A N 1
ATOM 535 C CA . GLY A 1 68 ? 28.018 -9.938 8.496 1.00 27.27 86 GLY A CA 1
ATOM 536 C C . GLY A 1 68 ? 27.738 -10.941 7.395 1.00 28.60 86 GLY A C 1
ATOM 537 O O . GLY A 1 68 ? 26.668 -10.938 6.829 1.00 28.85 86 GLY A O 1
ATOM 546 N N . ASN A 1 70 ? 29.158 -10.824 4.562 1.00 27.85 88 ASN A N 1
ATOM 547 C CA . ASN A 1 70 ? 29.361 -10.131 3.284 1.00 26.80 88 ASN A CA 1
ATOM 548 C C . ASN A 1 70 ? 30.205 -11.024 2.379 1.00 26.65 88 ASN A C 1
ATOM 549 O O . ASN A 1 70 ? 31.120 -11.744 2.849 1.00 26.28 88 ASN A O 1
ATOM 554 N N . LEU A 1 71 ? 29.977 -10.904 1.075 1.00 26.55 89 LEU A N 1
ATOM 555 C CA . LEU A 1 71 ? 30.690 -11.656 0.075 1.00 24.90 89 LEU A CA 1
ATOM 556 C C . LEU A 1 71 ? 31.846 -10.764 -0.351 1.00 26.18 89 LEU A C 1
ATOM 557 O O . LEU A 1 71 ? 31.663 -9.629 -0.788 1.00 23.64 89 LEU A O 1
ATOM 562 N N . LEU A 1 72 ? 33.054 -11.290 -0.238 1.00 23.79 90 LEU A N 1
ATOM 563 C CA . LEU A 1 72 ? 34.236 -10.489 -0.571 1.00 25.31 90 LEU A CA 1
ATOM 564 C C . LEU A 1 72 ? 34.605 -10.554 -2.053 1.00 26.45 90 LEU A C 1
ATOM 565 O O . LEU A 1 72 ? 34.888 -9.537 -2.693 1.00 27.47 90 LEU A O 1
ATOM 570 N N . ARG A 1 73 ? 34.548 -11.759 -2.593 1.00 26.25 91 ARG A N 1
ATOM 571 C CA A ARG A 1 73 ? 34.998 -12.004 -3.955 0.50 26.93 91 ARG A CA 1
ATOM 572 C CA B ARG A 1 73 ? 35.127 -12.072 -3.890 0.50 28.28 91 ARG A CA 1
ATOM 573 C C . ARG A 1 73 ? 34.499 -13.350 -4.459 1.00 28.87 91 ARG A C 1
ATOM 574 O O . ARG A 1 73 ? 34.334 -14.316 -3.702 1.00 28.39 91 ARG A O 1
ATOM 589 N N . ILE A 1 74 ? 34.180 -13.363 -5.758 1.00 25.77 92 ILE A N 1
ATOM 590 C CA . ILE A 1 74 ? 33.740 -14.566 -6.475 1.00 26.42 92 ILE A CA 1
ATOM 591 C C . ILE A 1 74 ? 34.651 -14.668 -7.691 1.00 29.14 92 ILE A C 1
ATOM 592 O O . ILE A 1 74 ? 34.732 -13.709 -8.432 1.00 28.69 92 ILE A O 1
ATOM 597 N N . GLU A 1 75 ? 35.373 -15.785 -7.865 1.00 27.79 93 GLU A N 1
ATOM 598 C CA . GLU A 1 75 ? 36.336 -15.952 -8.949 1.00 30.32 93 GLU A CA 1
ATOM 599 C C . GLU A 1 75 ? 36.110 -17.289 -9.635 1.00 29.30 93 GLU A C 1
ATOM 600 O O . GLU A 1 75 ? 35.953 -18.315 -8.974 1.00 30.03 93 GLU A O 1
ATOM 606 N N . GLY A 1 76 ? 36.175 -17.285 -10.963 1.00 26.92 94 GLY A N 1
ATOM 607 C CA . GLY A 1 76 ? 36.090 -18.509 -11.731 1.00 28.49 94 GLY A CA 1
ATOM 608 C C . GLY A 1 76 ? 35.868 -18.240 -13.201 1.00 29.45 94 GLY A C 1
ATOM 609 O O . GLY A 1 76 ? 35.567 -17.106 -13.608 1.00 31.99 94 GLY A O 1
ATOM 610 N N . PHE A 1 77 ? 36.040 -19.284 -13.992 1.00 31.74 95 PHE A N 1
ATOM 611 C CA . PHE A 1 77 ? 35.792 -19.242 -15.424 1.00 31.55 95 PHE A CA 1
ATOM 612 C C . PHE A 1 77 ? 36.506 -18.089 -16.153 1.00 33.83 95 PHE A C 1
ATOM 613 O O . PHE A 1 77 ? 35.958 -17.532 -17.100 1.00 36.75 95 PHE A O 1
ATOM 621 N N . GLY A 1 78 ? 37.694 -17.721 -15.691 1.00 34.69 96 GLY A N 1
ATOM 622 C CA . GLY A 1 78 ? 38.482 -16.649 -16.306 1.00 35.62 96 GLY A CA 1
ATOM 623 C C . GLY A 1 78 ? 38.001 -15.241 -15.981 1.00 36.92 96 GLY A C 1
ATOM 624 O O . GLY A 1 78 ? 38.377 -14.291 -16.646 1.00 37.01 96 GLY A O 1
ATOM 625 N N . SER A 1 79 ? 37.178 -15.090 -14.949 1.00 34.32 97 SER A N 1
ATOM 626 C CA . SER A 1 79 ? 36.614 -13.787 -14.613 1.00 33.43 97 SER A CA 1
ATOM 627 C C . SER A 1 79 ? 36.411 -13.713 -13.098 1.00 32.50 97 SER A C 1
ATOM 628 O O . SER A 1 79 ? 36.899 -14.571 -12.331 1.00 30.21 97 SER A O 1
ATOM 631 N N . ARG A 1 80 ? 35.706 -12.681 -12.667 1.00 32.42 98 ARG A N 1
ATOM 632 C CA . ARG A 1 80 ? 35.402 -12.508 -11.250 1.00 31.96 98 ARG A CA 1
ATOM 633 C C . ARG A 1 80 ? 34.277 -11.550 -11.051 1.00 31.36 98 ARG A C 1
ATOM 634 O O . ARG A 1 80 ? 34.012 -10.723 -11.917 1.00 31.19 98 ARG A O 1
ATOM 650 N N . GLY A 1 82 ? 33.739 -8.727 -8.361 1.00 28.60 100 GLY A N 1
ATOM 651 C CA . GLY A 1 82 ? 34.429 -7.997 -7.307 1.00 29.42 100 GLY A CA 1
ATOM 652 C C . GLY A 1 82 ? 35.125 -6.808 -7.884 1.00 28.02 100 GLY A C 1
ATOM 653 O O . GLY A 1 82 ? 35.058 -6.542 -9.126 1.00 28.45 100 GLY A O 1
ATOM 654 N N . TRP A 1 83 ? 35.833 -6.114 -7.003 1.00 28.43 101 TRP A N 1
ATOM 655 C CA . TRP A 1 83 ? 36.544 -4.882 -7.370 1.00 29.50 101 TRP A CA 1
ATOM 656 C C . TRP A 1 83 ? 37.705 -4.644 -6.433 1.00 30.09 101 TRP A C 1
ATOM 657 O O . TRP A 1 83 ? 37.831 -5.314 -5.417 1.00 28.29 101 TRP A O 1
ATOM 668 N N . ASP A 1 84 ? 38.559 -3.698 -6.807 1.00 32.94 102 ASP A N 1
ATOM 669 C CA . ASP A 1 84 ? 39.766 -3.387 -6.064 1.00 33.93 102 ASP A CA 1
ATOM 670 C C . ASP A 1 84 ? 39.608 -2.042 -5.390 1.00 34.82 102 ASP A C 1
ATOM 671 O O . ASP A 1 84 ? 39.668 -1.004 -6.032 1.00 36.79 102 ASP A O 1
ATOM 676 N N . SER A 1 85 ? 39.299 -2.101 -4.111 1.00 32.16 103 SER A N 1
ATOM 677 C CA . SER A 1 85 ? 39.124 -0.923 -3.269 1.00 30.17 103 SER A CA 1
ATOM 678 C C . SER A 1 85 ? 40.470 -0.485 -2.709 1.00 27.39 103 SER A C 1
ATOM 679 O O . SER A 1 85 ? 41.383 -1.320 -2.573 1.00 27.07 103 SER A O 1
ATOM 682 N N . PRO A 1 86 ? 40.611 0.816 -2.349 1.00 27.41 104 PRO A N 1
ATOM 683 C CA . PRO A 1 86 ? 41.785 1.189 -1.571 1.00 27.28 104 PRO A CA 1
ATOM 684 C C . PRO A 1 86 ? 41.893 0.498 -0.209 1.00 26.21 104 PRO A C 1
ATOM 685 O O . PRO A 1 86 ? 42.977 0.476 0.358 1.00 25.41 104 PRO A O 1
ATOM 689 N N . VAL A 1 87 ? 40.780 0.036 0.351 1.00 27.00 105 VAL A N 1
ATOM 690 C CA . VAL A 1 87 ? 40.739 -0.680 1.631 1.00 26.66 105 VAL A CA 1
ATOM 691 C C . VAL A 1 87 ? 41.063 -2.168 1.278 1.00 29.94 105 VAL A C 1
ATOM 692 O O . VAL A 1 87 ? 40.231 -2.892 0.697 1.00 28.37 105 VAL A O 1
ATOM 696 N N . LYS A 1 88 ? 42.280 -2.584 1.569 1.00 26.05 106 LYS A N 1
ATOM 697 C CA . LYS A 1 88 ? 42.762 -3.913 1.218 1.00 29.68 106 LYS A CA 1
ATOM 698 C C . LYS A 1 88 ? 42.544 -4.925 2.345 1.00 34.91 106 LYS A C 1
ATOM 699 O O . LYS A 1 88 ? 42.494 -6.113 2.103 1.00 38.99 106 LYS A O 1
ATOM 705 N N . GLU A 1 89 ? 42.371 -4.462 3.558 1.00 27.00 107 GLU A N 1
ATOM 706 C CA . GLU A 1 89 ? 42.192 -5.352 4.704 1.00 26.68 107 GLU A CA 1
ATOM 707 C C . GLU A 1 89 ? 40.710 -5.729 4.897 1.00 25.36 107 GLU A C 1
ATOM 708 O O . GLU A 1 89 ? 39.837 -4.975 4.500 1.00 23.48 107 GLU A O 1
ATOM 714 N N . VAL A 1 90 ? 40.495 -6.893 5.513 1.00 26.58 108 VAL A N 1
ATOM 715 C CA . VAL A 1 90 ? 39.205 -7.350 5.974 1.00 25.14 108 VAL A CA 1
ATOM 716 C C . VAL A 1 90 ? 39.090 -6.765 7.396 1.00 25.02 108 VAL A C 1
ATOM 717 O O . VAL A 1 90 ? 39.503 -7.401 8.391 1.00 25.19 108 VAL A O 1
ATOM 721 N N . VAL A 1 91 ? 38.517 -5.564 7.478 1.00 23.94 109 VAL A N 1
ATOM 722 C CA . VAL A 1 91 ? 38.567 -4.777 8.704 1.00 23.35 109 VAL A CA 1
ATOM 723 C C . VAL A 1 91 ? 37.653 -5.365 9.765 1.00 25.33 109 VAL A C 1
ATOM 724 O O . VAL A 1 91 ? 36.434 -5.564 9.537 1.00 26.11 109 VAL A O 1
ATOM 728 N N . ASN A 1 92 ? 38.236 -5.666 10.928 1.00 24.41 110 ASN A N 1
ATOM 729 C CA . ASN A 1 92 ? 37.458 -6.172 12.057 1.00 22.64 110 ASN A CA 1
ATOM 730 C C . ASN A 1 92 ? 36.588 -4.980 12.488 1.00 25.71 110 ASN A C 1
ATOM 731 O O . ASN A 1 92 ? 37.111 -3.897 12.730 1.00 24.54 110 ASN A O 1
ATOM 736 N N . PRO A 1 93 ? 35.252 -5.166 12.605 1.00 25.90 111 PRO A N 1
ATOM 737 C CA . PRO A 1 93 ? 34.404 -4.026 13.039 1.00 25.57 111 PRO A CA 1
ATOM 738 C C . PRO A 1 93 ? 34.811 -3.338 14.363 1.00 29.11 111 PRO A C 1
ATOM 739 O O . PRO A 1 93 ? 34.444 -2.185 14.565 1.00 28.47 111 PRO A O 1
ATOM 743 N N . ALA A 1 94 ? 35.559 -4.031 15.233 1.00 28.98 112 ALA A N 1
ATOM 744 C CA . ALA A 1 94 ? 36.139 -3.413 16.454 1.00 30.51 112 ALA A CA 1
ATOM 745 C C . ALA A 1 94 ? 37.002 -2.183 16.185 1.00 28.08 112 ALA A C 1
ATOM 746 O O . ALA A 1 94 ? 37.187 -1.332 17.061 1.00 28.80 112 ALA A O 1
ATOM 748 N N . PHE A 1 95 ? 37.548 -2.080 14.973 1.00 26.43 113 PHE A N 1
ATOM 749 C CA . PHE A 1 95 ? 38.374 -0.953 14.568 1.00 29.06 113 PHE A CA 1
ATOM 750 C C . PHE A 1 95 ? 37.648 0.054 13.678 1.00 33.19 113 PHE A C 1
ATOM 751 O O . PHE A 1 95 ? 38.299 0.913 13.077 1.00 34.93 113 PHE A O 1
ATOM 759 N N . ILE A 1 96 ? 36.326 -0.051 13.552 1.00 31.14 114 ILE A N 1
ATOM 760 C CA . ILE A 1 96 ? 35.580 0.932 12.744 1.00 31.19 114 ILE A CA 1
ATOM 761 C C . ILE A 1 96 ? 34.650 1.643 13.678 1.00 31.33 114 ILE A C 1
ATOM 762 O O . ILE A 1 96 ? 33.986 0.974 14.472 1.00 28.17 114 ILE A O 1
ATOM 767 N N . ASN A 1 97 ? 34.593 2.977 13.589 1.00 29.54 115 ASN A N 1
ATOM 768 C CA . ASN A 1 97 ? 33.582 3.773 14.288 1.00 30.74 115 ASN A CA 1
ATOM 769 C C . ASN A 1 97 ? 32.635 4.273 13.192 1.00 29.02 115 ASN A C 1
ATOM 770 O O . ASN A 1 97 ? 32.985 5.184 12.445 1.00 28.53 115 ASN A O 1
ATOM 775 N N . LEU A 1 98 ? 31.474 3.646 13.076 1.00 25.99 116 LEU A N 1
ATOM 776 C CA . LEU A 1 98 ? 30.495 3.966 12.017 1.00 29.38 116 LEU A CA 1
ATOM 777 C C . LEU A 1 98 ? 29.987 5.412 12.067 1.00 30.05 116 LEU A C 1
ATOM 778 O O . LEU A 1 98 ? 29.649 5.997 11.009 1.00 31.32 116 LEU A O 1
ATOM 783 N N . GLU A 1 99 ? 29.995 5.997 13.269 1.00 30.22 117 GLU A N 1
ATOM 784 C CA A GLU A 1 99 ? 29.572 7.383 13.460 0.50 32.06 117 GLU A CA 1
ATOM 785 C CA B GLU A 1 99 ? 29.589 7.392 13.472 0.50 32.49 117 GLU A CA 1
ATOM 786 C C . GLU A 1 99 ? 30.636 8.395 13.016 1.00 33.18 117 GLU A C 1
ATOM 787 O O . GLU A 1 99 ? 30.313 9.566 12.784 1.00 32.44 117 GLU A O 1
ATOM 798 N N . SER A 1 100 ? 31.885 7.959 12.893 1.00 29.02 118 SER A N 1
ATOM 799 C CA . SER A 1 100 ? 32.950 8.875 12.521 1.00 33.80 118 SER A CA 1
ATOM 800 C C . SER A 1 100 ? 32.782 9.405 11.065 1.00 31.17 118 SER A C 1
ATOM 801 O O . SER A 1 100 ? 31.996 8.885 10.254 1.00 31.89 118 SER A O 1
ATOM 804 N N . ARG A 1 101 ? 33.484 10.496 10.775 1.00 29.79 119 ARG A N 1
ATOM 805 C CA . ARG A 1 101 ? 33.336 11.195 9.510 1.00 29.18 119 ARG A CA 1
ATOM 806 C C . ARG A 1 101 ? 31.858 11.532 9.228 1.00 32.09 119 ARG A C 1
ATOM 807 O O . ARG A 1 101 ? 31.378 11.398 8.090 1.00 33.08 119 ARG A O 1
ATOM 815 N N . ASN A 1 102 ? 31.139 11.917 10.276 1.00 32.51 120 ASN A N 1
ATOM 816 C CA . ASN A 1 102 ? 29.715 12.304 10.160 1.00 36.65 120 ASN A CA 1
ATOM 817 C C . ASN A 1 102 ? 28.851 11.162 9.573 1.00 35.80 120 ASN A C 1
ATOM 818 O O . ASN A 1 102 ? 28.094 11.367 8.625 1.00 36.65 120 ASN A O 1
ATOM 823 N N . GLY A 1 103 ? 29.020 9.961 10.119 1.00 33.10 121 GLY A N 1
ATOM 824 C CA . GLY A 1 103 ? 28.296 8.779 9.697 1.00 31.22 121 GLY A CA 1
ATOM 825 C C . GLY A 1 103 ? 28.814 8.063 8.456 1.00 30.70 121 GLY A C 1
ATOM 826 O O . GLY A 1 103 ? 28.101 7.228 7.868 1.00 30.67 121 GLY A O 1
ATOM 827 N N . LEU A 1 104 ? 30.048 8.337 8.083 1.00 28.94 122 LEU A N 1
ATOM 828 C CA . LEU A 1 104 ? 30.678 7.682 6.953 1.00 28.02 122 LEU A CA 1
ATOM 829 C C . LEU A 1 104 ? 31.859 6.748 7.313 1.00 28.55 122 LEU A C 1
ATOM 830 O O . LEU A 1 104 ? 32.596 6.311 6.445 1.00 28.94 122 LEU A O 1
ATOM 835 N N . GLY A 1 105 ? 31.996 6.366 8.572 1.00 29.46 123 GLY A N 1
ATOM 836 C CA . GLY A 1 105 ? 33.056 5.420 8.986 1.00 29.04 123 GLY A CA 1
ATOM 837 C C . GLY A 1 105 ? 33.009 4.095 8.248 1.00 29.01 123 GLY A C 1
ATOM 838 O O . GLY A 1 105 ? 34.038 3.434 8.076 1.00 28.12 123 GLY A O 1
ATOM 839 N N . TRP A 1 106 ? 31.813 3.707 7.800 1.00 27.42 124 TRP A N 1
ATOM 840 C CA . TRP A 1 106 ? 31.630 2.515 6.967 1.00 26.34 124 TRP A CA 1
ATOM 841 C C . TRP A 1 106 ? 32.565 2.497 5.742 1.00 27.34 124 TRP A C 1
ATOM 842 O O . TRP A 1 106 ? 32.936 1.419 5.287 1.00 26.06 124 TRP A O 1
ATOM 853 N N . LEU A 1 107 ? 32.907 3.676 5.205 1.00 25.83 125 LEU A N 1
ATOM 854 C CA . LEU A 1 107 ? 33.857 3.790 4.108 1.00 26.09 125 LEU A CA 1
ATOM 855 C C . LEU A 1 107 ? 35.256 3.208 4.412 1.00 24.80 125 LEU A C 1
ATOM 856 O O . LEU A 1 107 ? 35.993 2.861 3.497 1.00 25.28 125 LEU A O 1
ATOM 861 N N . GLU A 1 108 ? 35.618 3.116 5.687 1.00 25.39 126 GLU A N 1
ATOM 862 C CA . GLU A 1 108 ? 36.907 2.581 6.109 1.00 26.67 126 GLU A CA 1
ATOM 863 C C . GLU A 1 108 ? 37.003 1.064 5.962 1.00 24.54 126 GLU A C 1
ATOM 864 O O . GLU A 1 108 ? 38.115 0.504 6.032 1.00 25.28 126 GLU A O 1
ATOM 870 N N . GLY A 1 109 ? 35.861 0.401 5.790 1.00 26.83 127 GLY A N 1
ATOM 871 C CA . GLY A 1 109 ? 35.808 -1.052 5.610 1.00 25.85 127 GLY A CA 1
ATOM 872 C C . GLY A 1 109 ? 35.372 -1.575 4.252 1.00 27.98 127 GLY A C 1
ATOM 873 O O . GLY A 1 109 ? 35.414 -2.792 4.006 1.00 26.08 127 GLY A O 1
ATOM 874 N N . PHE A 1 110 ? 35.035 -0.672 3.341 1.00 25.49 128 PHE A N 1
ATOM 875 C CA . PHE A 1 110 ? 34.336 -1.076 2.111 1.00 27.54 128 PHE A CA 1
ATOM 876 C C . PHE A 1 110 ? 35.225 -1.558 1.001 1.00 27.06 128 PHE A C 1
ATOM 877 O O . PHE A 1 110 ? 35.972 -0.775 0.375 1.00 26.65 128 PHE A O 1
ATOM 885 N N . ASN A 1 111 ? 35.184 -2.882 0.786 1.00 27.11 129 ASN A N 1
ATOM 886 C CA . ASN A 1 111 ? 35.865 -3.501 -0.339 1.00 24.03 129 ASN A CA 1
ATOM 887 C C . ASN A 1 111 ? 35.172 -4.740 -0.944 1.00 24.82 129 ASN A C 1
ATOM 888 O O . ASN A 1 111 ? 35.715 -5.388 -1.830 1.00 25.36 129 ASN A O 1
ATOM 893 N N . GLU A 1 112 ? 33.937 -4.983 -0.536 1.00 22.87 130 GLU A N 1
ATOM 894 C CA . GLU A 1 112 ? 33.271 -6.234 -0.823 1.00 23.56 130 GLU A CA 1
ATOM 895 C C . GLU A 1 112 ? 32.500 -6.243 -2.147 1.00 24.20 130 GLU A C 1
ATOM 896 O O . GLU A 1 112 ? 32.089 -5.219 -2.661 1.00 27.14 130 GLU A O 1
ATOM 918 N N . VAL A 1 115 ? 27.592 -6.418 -0.008 1.00 29.57 133 VAL A N 1
ATOM 919 C CA . VAL A 1 115 ? 27.343 -5.961 1.347 1.00 30.84 133 VAL A CA 1
ATOM 920 C C . VAL A 1 115 ? 25.845 -5.875 1.615 1.00 32.37 133 VAL A C 1
ATOM 921 O O . VAL A 1 115 ? 25.138 -5.251 0.842 1.00 30.60 133 VAL A O 1
ATOM 925 N N . ARG A 1 116 ? 25.357 -6.500 2.692 1.00 28.36 134 ARG A N 1
ATOM 926 C CA . ARG A 1 116 ? 23.957 -6.307 3.089 1.00 30.79 134 ARG A CA 1
ATOM 927 C C . ARG A 1 116 ? 23.917 -4.961 3.800 1.00 32.13 134 ARG A C 1
ATOM 928 O O . ARG A 1 116 ? 24.491 -4.822 4.868 1.00 31.88 134 ARG A O 1
ATOM 936 N N . CYS A 1 117 ? 23.285 -3.971 3.173 1.00 30.25 135 CYS A N 1
ATOM 937 C CA . CYS A 1 117 ? 23.181 -2.618 3.708 1.00 29.08 135 CYS A CA 1
ATOM 938 C C . CYS A 1 117 ? 21.798 -2.540 4.357 1.00 31.39 135 CYS A C 1
ATOM 939 O O . CYS A 1 117 ? 20.804 -2.271 3.688 1.00 30.02 135 CYS A O 1
ATOM 942 N N . GLY A 1 118 ? 21.761 -2.874 5.640 1.00 32.26 136 GLY A N 1
ATOM 943 C CA . GLY A 1 118 ? 20.506 -3.044 6.386 1.00 34.22 136 GLY A CA 1
ATOM 944 C C . GLY A 1 118 ? 20.854 -3.658 7.742 1.00 34.00 136 GLY A C 1
ATOM 945 O O . GLY A 1 118 ? 22.003 -3.596 8.124 1.00 32.71 136 GLY A O 1
ATOM 946 N N . TYR A 1 119 ? 19.912 -4.249 8.486 1.00 33.67 137 TYR A N 1
ATOM 947 C CA . TYR A 1 119 ? 18.469 -4.291 8.151 1.00 33.99 137 TYR A CA 1
ATOM 948 C C . TYR A 1 119 ? 17.643 -3.292 8.945 1.00 37.62 137 TYR A C 1
ATOM 949 O O . TYR A 1 119 ? 16.558 -2.901 8.522 1.00 35.50 137 TYR A O 1
ATOM 958 N N . GLU A 1 120 ? 18.148 -2.857 10.090 1.00 37.98 138 GLU A N 1
ATOM 959 C CA . GLU A 1 120 ? 17.417 -1.887 10.926 1.00 37.17 138 GLU A CA 1
ATOM 960 C C . GLU A 1 120 ? 17.218 -0.548 10.170 1.00 38.71 138 GLU A C 1
ATOM 961 O O . GLU A 1 120 ? 16.167 0.109 10.292 1.00 36.94 138 GLU A O 1
ATOM 967 N N . TRP A 1 121 ? 18.221 -0.161 9.387 1.00 34.18 139 TRP A N 1
ATOM 968 C CA . TRP A 1 121 ? 18.106 0.955 8.436 1.00 34.83 139 TRP A CA 1
ATOM 969 C C . TRP A 1 121 ? 19.166 0.797 7.360 1.00 34.91 139 TRP A C 1
ATOM 970 O O . TRP A 1 121 ? 20.030 -0.077 7.462 1.00 32.02 139 TRP A O 1
ATOM 981 N N . THR A 1 122 ? 19.107 1.666 6.356 1.00 32.93 140 THR A N 1
ATOM 982 C CA . THR A 1 122 ? 20.047 1.653 5.251 1.00 33.94 140 THR A CA 1
ATOM 983 C C . THR A 1 122 ? 20.215 3.057 4.670 1.00 33.53 140 THR A C 1
ATOM 984 O O . THR A 1 122 ? 19.586 4.010 5.100 1.00 33.20 140 THR A O 1
ATOM 988 N N . GLY A 1 123 ? 21.108 3.173 3.697 1.00 33.34 141 GLY A N 1
ATOM 989 C CA . GLY A 1 123 ? 21.225 4.388 2.916 1.00 33.56 141 GLY A CA 1
ATOM 990 C C . GLY A 1 123 ? 22.225 5.398 3.435 1.00 34.49 141 GLY A C 1
ATOM 991 O O . GLY A 1 123 ? 22.882 5.181 4.469 1.00 34.05 141 GLY A O 1
ATOM 992 N N . HIS A 1 124 ? 22.314 6.519 2.730 1.00 34.02 142 HIS A N 1
ATOM 993 C CA . HIS A 1 124 ? 23.245 7.583 3.112 1.00 35.12 142 HIS A CA 1
ATOM 994 C C . HIS A 1 124 ? 22.927 8.074 4.531 1.00 34.42 142 HIS A C 1
ATOM 995 O O . HIS A 1 124 ? 21.787 7.997 4.972 1.00 35.93 142 HIS A O 1
ATOM 1002 N N . PRO A 1 125 ? 23.935 8.592 5.249 1.00 32.81 143 PRO A N 1
ATOM 1003 C CA . PRO A 1 125 ? 23.714 9.014 6.630 1.00 33.49 143 PRO A CA 1
ATOM 1004 C C . PRO A 1 125 ? 22.882 10.287 6.812 1.00 37.39 143 PRO A C 1
ATOM 1005 O O . PRO A 1 125 ? 22.744 11.074 5.886 1.00 35.80 143 PRO A O 1
ATOM 1009 N N . VAL A 1 126 ? 22.292 10.420 7.994 1.00 36.82 144 VAL A N 1
ATOM 1010 C CA . VAL A 1 126 ? 21.523 11.603 8.378 1.00 38.76 144 VAL A CA 1
ATOM 1011 C C . VAL A 1 126 ? 21.414 11.582 9.860 1.00 38.96 144 VAL A C 1
ATOM 1012 O O . VAL A 1 126 ? 21.356 10.501 10.459 1.00 37.39 144 VAL A O 1
ATOM 1016 N N . THR A 1 127 ? 21.407 12.766 10.466 1.00 42.16 145 THR A N 1
ATOM 1017 C CA . THR A 1 127 ? 21.112 12.922 11.885 1.00 40.36 145 THR A CA 1
ATOM 1018 C C . THR A 1 127 ? 19.626 13.282 11.981 1.00 43.16 145 THR A C 1
ATOM 1019 O O . THR A 1 127 ? 19.218 14.300 11.487 1.00 41.80 145 THR A O 1
ATOM 1023 N N . ALA A 1 128 ? 18.835 12.416 12.589 1.00 46.88 146 ALA A N 1
ATOM 1024 C CA . ALA A 1 128 ? 17.380 12.601 12.757 1.00 52.55 146 ALA A CA 1
ATOM 1025 C C . ALA A 1 128 ? 17.098 12.046 14.124 1.00 56.36 146 ALA A C 1
ATOM 1026 O O . ALA A 1 128 ? 17.849 11.202 14.604 1.00 56.63 146 ALA A O 1
ATOM 1028 N N A ASP A 1 129 ? 16.040 12.578 14.743 0.50 62.73 147 ASP A N 1
ATOM 1029 N N B ASP A 1 129 ? 15.982 12.423 14.739 0.50 58.47 147 ASP A N 1
ATOM 1030 C CA A ASP A 1 129 ? 15.810 12.537 16.195 0.50 65.38 147 ASP A CA 1
ATOM 1031 C CA B ASP A 1 129 ? 15.566 11.829 16.025 0.50 57.52 147 ASP A CA 1
ATOM 1032 C C A ASP A 1 129 ? 17.021 13.329 16.652 0.50 63.12 147 ASP A C 1
ATOM 1033 C C B ASP A 1 129 ? 16.701 11.995 17.100 0.50 54.83 147 ASP A C 1
ATOM 1034 O O A ASP A 1 129 ? 17.374 14.344 16.044 0.50 63.49 147 ASP A O 1
ATOM 1035 O O B ASP A 1 129 ? 16.827 11.198 18.036 0.50 49.83 147 ASP A O 1
ATOM 1044 N N A GLY A 1 130 ? 17.696 12.844 17.678 0.50 60.28 148 GLY A N 1
ATOM 1045 N N B GLY A 1 130 ? 17.516 13.043 16.937 0.50 55.08 148 GLY A N 1
ATOM 1046 C CA A GLY A 1 130 ? 19.000 13.385 17.977 0.50 57.69 148 GLY A CA 1
ATOM 1047 C CA B GLY A 1 130 ? 18.688 13.307 17.795 0.50 54.23 148 GLY A CA 1
ATOM 1048 C C A GLY A 1 130 ? 20.088 12.380 17.621 0.50 54.80 148 GLY A C 1
ATOM 1049 C C B GLY A 1 130 ? 19.910 12.391 17.630 0.50 53.08 148 GLY A C 1
ATOM 1050 O O A GLY A 1 130 ? 21.187 12.477 18.151 0.50 55.56 148 GLY A O 1
ATOM 1051 O O B GLY A 1 130 ? 20.908 12.576 18.304 0.50 54.44 148 GLY A O 1
ATOM 1052 N N . GLN A 1 131 ? 19.834 11.436 16.705 1.00 51.60 149 GLN A N 1
ATOM 1053 C CA . GLN A 1 131 ? 20.804 10.334 16.521 1.00 49.07 149 GLN A CA 1
ATOM 1054 C C . GLN A 1 131 ? 21.361 10.253 15.118 1.00 44.50 149 GLN A C 1
ATOM 1055 O O . GLN A 1 131 ? 20.705 10.640 14.158 1.00 45.71 149 GLN A O 1
ATOM 1061 N N . ILE A 1 132 ? 22.552 9.682 15.006 1.00 41.15 150 ILE A N 1
ATOM 1062 C CA . ILE A 1 132 ? 23.179 9.524 13.697 1.00 37.75 150 ILE A CA 1
ATOM 1063 C C . ILE A 1 132 ? 22.787 8.169 13.143 1.00 37.69 150 ILE A C 1
ATOM 1064 O O . ILE A 1 132 ? 23.108 7.152 13.731 1.00 38.69 150 ILE A O 1
ATOM 1069 N N . TYR A 1 133 ? 22.113 8.167 12.004 1.00 37.31 151 TYR A N 1
ATOM 1070 C CA . TYR A 1 133 ? 21.869 6.962 11.240 1.00 33.97 151 TYR A CA 1
ATOM 1071 C C . TYR A 1 133 ? 23.039 6.847 10.311 1.00 33.40 151 TYR A C 1
ATOM 1072 O O . TYR A 1 133 ? 23.166 7.637 9.396 1.00 36.02 151 TYR A O 1
ATOM 1081 N N . THR A 1 134 ? 23.889 5.861 10.552 1.00 32.55 152 THR A N 1
ATOM 1082 C CA . THR A 1 134 ? 25.148 5.724 9.850 1.00 33.04 152 THR A CA 1
ATOM 1083 C C . THR A 1 134 ? 24.974 5.024 8.503 1.00 32.79 152 THR A C 1
ATOM 1084 O O . THR A 1 134 ? 24.029 4.268 8.305 1.00 29.99 152 THR A O 1
ATOM 1088 N N . LEU A 1 135 ? 25.908 5.296 7.595 1.00 32.00 153 LEU A N 1
ATOM 1089 C CA . LEU A 1 135 ? 25.867 4.802 6.232 1.00 32.82 153 LEU A CA 1
ATOM 1090 C C . LEU A 1 135 ? 25.622 3.293 6.133 1.00 30.45 153 LEU A C 1
ATOM 1091 O O . LEU A 1 135 ? 26.459 2.469 6.553 1.00 28.18 153 LEU A O 1
ATOM 1096 N N . HIS A 1 136 ? 24.501 2.940 5.540 1.00 28.63 154 HIS A N 1
ATOM 1097 C CA . HIS A 1 136 ? 24.185 1.540 5.182 1.00 29.61 154 HIS A CA 1
ATOM 1098 C C . HIS A 1 136 ? 23.982 0.571 6.321 1.00 31.05 154 HIS A C 1
ATOM 1099 O O . HIS A 1 136 ? 24.111 -0.644 6.134 1.00 31.66 154 HIS A O 1
ATOM 1106 N N . GLY A 1 137 ? 23.609 1.082 7.482 1.00 29.98 155 GLY A N 1
ATOM 1107 C CA . GLY A 1 137 ? 23.224 0.231 8.583 1.00 32.72 155 GLY A CA 1
ATOM 1108 C C . GLY A 1 137 ? 24.355 -0.572 9.196 1.00 31.46 155 GLY A C 1
ATOM 1109 O O . GLY A 1 137 ? 25.574 -0.243 9.044 1.00 28.15 155 GLY A O 1
ATOM 1110 N N . LYS A 1 138 ? 23.958 -1.621 9.897 1.00 29.63 156 LYS A N 1
ATOM 1111 C CA . LYS A 1 138 ? 24.901 -2.385 10.742 1.00 30.05 156 LYS A CA 1
ATOM 1112 C C . LYS A 1 138 ? 25.196 -3.815 10.368 1.00 29.82 156 LYS A C 1
ATOM 1113 O O . LYS A 1 138 ? 26.200 -4.347 10.866 1.00 30.21 156 LYS A O 1
ATOM 1119 N N . ALA A 1 139 ? 24.387 -4.443 9.504 1.00 30.31 157 ALA A N 1
ATOM 1120 C CA . ALA A 1 139 ? 24.543 -5.888 9.228 1.00 31.07 157 ALA A CA 1
ATOM 1121 C C . ALA A 1 139 ? 25.932 -6.194 8.724 1.00 31.13 157 ALA A C 1
ATOM 1122 O O . ALA A 1 139 ? 26.591 -7.159 9.167 1.00 30.00 157 ALA A O 1
ATOM 1124 N N . GLY A 1 140 ? 26.394 -5.367 7.805 1.00 30.86 158 GLY A N 1
ATOM 1125 C CA . GLY A 1 140 ? 27.700 -5.568 7.199 1.00 28.43 158 GLY A CA 1
ATOM 1126 C C . GLY A 1 140 ? 28.913 -5.452 8.125 1.00 30.08 158 GLY A C 1
ATOM 1127 O O . GLY A 1 140 ? 30.015 -5.919 7.772 1.00 31.14 158 GLY A O 1
ATOM 1128 N N . ASN A 1 141 ? 28.736 -4.797 9.272 1.00 25.84 159 ASN A N 1
ATOM 1129 C CA . ASN A 1 141 ? 29.790 -4.668 10.281 1.00 26.84 159 ASN A CA 1
ATOM 1130 C C . ASN A 1 141 ? 29.446 -5.379 11.587 1.00 29.11 159 ASN A C 1
ATOM 1131 O O . ASN A 1 141 ? 29.938 -5.016 12.636 1.00 29.55 159 ASN A O 1
ATOM 1136 N N . THR A 1 142 ? 28.629 -6.435 11.497 1.00 27.70 160 THR A N 1
ATOM 1137 C CA . THR A 1 142 ? 28.231 -7.241 12.645 1.00 29.10 160 THR A CA 1
ATOM 1138 C C . THR A 1 142 ? 28.777 -8.662 12.472 1.00 28.76 160 THR A C 1
ATOM 1139 O O . THR A 1 142 ? 28.460 -9.306 11.497 1.00 29.90 160 THR A O 1
ATOM 1143 N N . PRO A 1 143 ? 29.595 -9.142 13.424 1.00 28.28 161 PRO A N 1
ATOM 1144 C CA . PRO A 1 143 ? 30.066 -10.523 13.415 1.00 27.92 161 PRO A CA 1
ATOM 1145 C C . PRO A 1 143 ? 28.938 -11.525 13.610 1.00 29.06 161 PRO A C 1
ATOM 1146 O O . PRO A 1 143 ? 28.080 -11.340 14.469 1.00 30.33 161 PRO A O 1
ATOM 1150 N N . ALA A 1 144 ? 28.934 -12.574 12.792 1.00 27.52 162 ALA A N 1
ATOM 1151 C CA . ALA A 1 144 ? 27.890 -13.570 12.861 1.00 30.72 162 ALA A CA 1
ATOM 1152 C C . ALA A 1 144 ? 27.930 -14.300 14.217 1.00 29.02 162 ALA A C 1
ATOM 1153 O O . ALA A 1 144 ? 28.991 -14.601 14.749 1.00 28.77 162 ALA A O 1
ATOM 1155 N N . SER A 1 145 ? 26.753 -14.616 14.741 1.00 28.09 163 SER A N 1
ATOM 1156 C CA . SER A 1 145 ? 26.605 -15.289 16.017 1.00 30.62 163 SER A CA 1
ATOM 1157 C C . SER A 1 145 ? 26.571 -16.797 15.859 1.00 32.18 163 SER A C 1
ATOM 1158 O O . SER A 1 145 ? 26.879 -17.516 16.784 1.00 34.12 163 SER A O 1
ATOM 1161 N N . LEU A 1 146 ? 26.117 -17.257 14.707 1.00 29.96 164 LEU A N 1
ATOM 1162 C CA . LEU A 1 146 ? 25.999 -18.699 14.407 1.00 33.79 164 LEU A CA 1
ATOM 1163 C C . LEU A 1 146 ? 26.445 -18.857 12.966 1.00 32.39 164 LEU A C 1
ATOM 1164 O O . LEU A 1 146 ? 25.948 -18.149 12.111 1.00 30.84 164 LEU A O 1
ATOM 1169 N N . VAL A 1 147 ? 27.389 -19.756 12.720 1.00 29.01 165 VAL A N 1
ATOM 1170 C CA . VAL A 1 147 ? 27.876 -20.034 11.386 1.00 29.04 165 VAL A CA 1
ATOM 1171 C C . VAL A 1 147 ? 27.904 -21.552 11.224 1.00 31.41 165 VAL A C 1
ATOM 1172 O O . VAL A 1 147 ? 28.520 -22.248 12.058 1.00 31.73 165 VAL A O 1
ATOM 1176 N N . GLU A 1 148 ? 27.219 -22.047 10.178 1.00 28.44 166 GLU A N 1
ATOM 1177 C CA . GLU A 1 148 ? 27.163 -23.477 9.828 1.00 28.96 166 GLU A CA 1
ATOM 1178 C C . GLU A 1 148 ? 27.479 -23.683 8.363 1.00 30.25 166 GLU A C 1
ATOM 1179 O O . GLU A 1 148 ? 27.081 -22.868 7.519 1.00 28.96 166 GLU A O 1
ATOM 1185 N N . VAL A 1 149 ? 28.172 -24.784 8.088 1.00 30.40 167 VAL A N 1
ATOM 1186 C CA . VAL A 1 149 ? 28.492 -25.223 6.743 1.00 29.97 167 VAL A CA 1
ATOM 1187 C C . VAL A 1 149 ? 27.824 -26.592 6.547 1.00 29.71 167 VAL A C 1
ATOM 1188 O O . VAL A 1 149 ? 27.981 -27.503 7.372 1.00 30.64 167 VAL A O 1
ATOM 1192 N N . GLU A 1 150 ? 27.123 -26.744 5.438 1.00 28.06 168 GLU A N 1
ATOM 1193 C CA . GLU A 1 150 ? 26.393 -27.983 5.141 1.00 30.83 168 GLU A CA 1
ATOM 1194 C C . GLU A 1 150 ? 26.812 -28.460 3.755 1.00 30.37 168 GLU A C 1
ATOM 1195 O O . GLU A 1 150 ? 26.942 -27.652 2.829 1.00 31.78 168 GLU A O 1
ATOM 1201 N N . VAL A 1 151 ? 27.011 -29.762 3.622 1.00 30.07 169 VAL A N 1
ATOM 1202 C CA . VAL A 1 151 ? 27.335 -30.384 2.331 1.00 29.64 169 VAL A CA 1
ATOM 1203 C C . VAL A 1 151 ? 26.427 -31.590 2.170 1.00 32.72 169 VAL A C 1
ATOM 1204 O O . VAL A 1 151 ? 26.368 -32.449 3.053 1.00 35.12 169 VAL A O 1
ATOM 1208 N N . ALA A 1 152 ? 25.673 -31.614 1.081 1.00 31.66 170 ALA A N 1
ATOM 1209 C CA . ALA A 1 152 ? 24.802 -32.748 0.768 1.00 32.54 170 ALA A CA 1
ATOM 1210 C C . ALA A 1 152 ? 25.618 -34.031 0.670 1.00 34.77 170 ALA A C 1
ATOM 1211 O O . ALA A 1 152 ? 26.776 -34.018 0.218 1.00 34.40 170 ALA A O 1
ATOM 1213 N N . ASP A 1 153 ? 25.007 -35.132 1.089 1.00 36.97 171 ASP A N 1
ATOM 1214 C CA . ASP A 1 153 ? 25.719 -36.424 1.131 1.00 40.05 171 ASP A CA 1
ATOM 1215 C C . ASP A 1 153 ? 25.843 -37.146 -0.204 1.00 40.09 171 ASP A C 1
ATOM 1216 O O . ASP A 1 153 ? 26.506 -38.195 -0.271 1.00 42.04 171 ASP A O 1
ATOM 1221 N N . SER A 1 154 ? 25.213 -36.624 -1.261 1.00 34.62 172 SER A N 1
ATOM 1222 C CA . SER A 1 154 ? 25.310 -37.261 -2.579 1.00 33.73 172 SER A CA 1
ATOM 1223 C C . SER A 1 154 ? 25.282 -36.200 -3.665 1.00 32.99 172 SER A C 1
ATOM 1224 O O . SER A 1 154 ? 24.973 -35.043 -3.381 1.00 31.21 172 SER A O 1
ATOM 1227 N N . ALA A 1 155 ? 25.657 -36.592 -4.875 1.00 32.57 173 ALA A N 1
ATOM 1228 C CA . ALA A 1 155 ? 25.706 -35.705 -6.027 1.00 32.57 173 ALA A CA 1
ATOM 1229 C C . ALA A 1 155 ? 24.388 -34.961 -6.176 1.00 32.05 173 ALA A C 1
ATOM 1230 O O . ALA A 1 155 ? 23.332 -35.574 -6.036 1.00 34.91 173 ALA A O 1
ATOM 1232 N N . PRO A 1 156 ? 24.437 -33.660 -6.498 1.00 31.01 174 PRO A N 1
ATOM 1233 C CA . PRO A 1 156 ? 25.570 -32.808 -6.851 1.00 29.31 174 PRO A CA 1
ATOM 1234 C C . PRO A 1 156 ? 26.287 -32.123 -5.697 1.00 30.01 174 PRO A C 1
ATOM 1235 O O . PRO A 1 156 ? 27.038 -31.184 -5.946 1.00 31.57 174 PRO A O 1
ATOM 1239 N N . TYR A 1 157 ? 26.137 -32.601 -4.452 1.00 28.66 175 TYR A N 1
ATOM 1240 C CA . TYR A 1 157 ? 26.968 -32.078 -3.336 1.00 30.58 175 TYR A CA 1
ATOM 1241 C C . TYR A 1 157 ? 26.820 -30.593 -3.083 1.00 28.60 175 TYR A C 1
ATOM 1242 O O . TYR A 1 157 ? 27.792 -29.872 -2.861 1.00 30.08 175 TYR A O 1
ATOM 1251 N N . GLU A 1 158 ? 25.566 -30.136 -3.093 1.00 28.32 176 GLU A N 1
ATOM 1252 C CA . GLU A 1 158 ? 25.265 -28.757 -2.813 1.00 28.67 176 GLU A CA 1
ATOM 1253 C C . GLU A 1 158 ? 25.810 -28.355 -1.426 1.00 27.30 176 GLU A C 1
ATOM 1254 O O . GLU A 1 158 ? 25.620 -29.056 -0.462 1.00 27.55 176 GLU A O 1
ATOM 1260 N N . ILE A 1 159 ? 26.457 -27.191 -1.390 1.00 27.53 177 ILE A N 1
ATOM 1261 C CA . ILE A 1 159 ? 27.041 -26.609 -0.212 1.00 27.19 177 ILE A CA 1
ATOM 1262 C C . ILE A 1 159 ? 26.130 -25.461 0.210 1.00 26.09 177 ILE A C 1
ATOM 1263 O O . ILE A 1 159 ? 25.698 -24.686 -0.629 1.00 26.53 177 ILE A O 1
ATOM 1268 N N . ARG A 1 160 ? 25.845 -25.369 1.507 1.00 27.22 178 ARG A N 1
ATOM 1269 C CA . ARG A 1 160 ? 25.131 -24.243 2.048 1.00 28.49 178 ARG A CA 1
ATOM 1270 C C . ARG A 1 160 ? 25.920 -23.673 3.201 1.00 28.98 178 ARG A C 1
ATOM 1271 O O . ARG A 1 160 ? 26.413 -24.421 4.055 1.00 29.67 178 ARG A O 1
ATOM 1279 N N . ILE A 1 161 ? 26.026 -22.362 3.226 1.00 27.30 179 ILE A N 1
ATOM 1280 C CA . ILE A 1 161 ? 26.744 -21.674 4.282 1.00 26.98 179 ILE A CA 1
ATOM 1281 C C . ILE A 1 161 ? 25.767 -20.695 4.905 1.00 28.62 179 ILE A C 1
ATOM 1282 O O . ILE A 1 161 ? 25.312 -19.745 4.243 1.00 28.03 179 ILE A O 1
ATOM 1287 N N . ARG A 1 162 ? 25.460 -20.925 6.176 1.00 28.12 180 ARG A N 1
ATOM 1288 C CA . ARG A 1 162 ? 24.506 -20.089 6.920 1.00 28.72 180 ARG A CA 1
ATOM 1289 C C . ARG A 1 162 ? 25.222 -19.278 7.982 1.00 27.92 180 ARG A C 1
ATOM 1290 O O . ARG A 1 162 ? 26.156 -19.764 8.603 1.00 29.17 180 ARG A O 1
ATOM 1298 N N . GLY A 1 163 ? 24.755 -18.044 8.184 1.00 27.94 181 GLY A N 1
ATOM 1299 C CA . GLY A 1 163 ? 25.273 -17.150 9.207 1.00 29.29 181 GLY A CA 1
ATOM 1300 C C . GLY A 1 163 ? 24.199 -16.264 9.808 1.00 31.00 181 GLY A C 1
ATOM 1301 O O . GLY A 1 163 ? 23.580 -15.502 9.073 1.00 29.91 181 GLY A O 1
ATOM 1302 N N . LEU A 1 164 ? 23.983 -16.369 11.123 1.00 29.19 182 LEU A N 1
ATOM 1303 C CA . LEU A 1 164 ? 22.981 -15.554 11.844 1.00 30.25 182 LEU A CA 1
ATOM 1304 C C . LEU A 1 164 ? 23.638 -14.241 12.276 1.00 30.03 182 LEU A C 1
ATOM 1305 O O . LEU A 1 164 ? 24.595 -14.258 13.046 1.00 32.78 182 LEU A O 1
ATOM 1310 N N . VAL A 1 165 ? 23.125 -13.129 11.773 1.00 31.23 183 VAL A N 1
ATOM 1311 C CA . VAL A 1 165 ? 23.618 -11.772 12.041 1.00 30.07 183 VAL A CA 1
ATOM 1312 C C . VAL A 1 165 ? 22.529 -11.029 12.808 1.00 32.00 183 VAL A C 1
ATOM 1313 O O . VAL A 1 165 ? 21.405 -10.840 12.327 1.00 32.13 183 VAL A O 1
ATOM 1317 N N . LYS A 1 166 ? 22.839 -10.646 14.032 1.00 30.19 184 LYS A N 1
ATOM 1318 C CA . LYS A 1 166 ? 21.846 -10.112 14.943 1.00 31.26 184 LYS A CA 1
ATOM 1319 C C . LYS A 1 166 ? 21.947 -8.618 15.131 1.00 34.03 184 LYS A C 1
ATOM 1320 O O . LYS A 1 166 ? 23.053 -8.066 15.215 1.00 32.49 184 LYS A O 1
ATOM 1326 N N . GLU A 1 167 ? 20.784 -7.973 15.219 1.00 35.43 185 GLU A N 1
ATOM 1327 C CA . GLU A 1 167 ? 20.664 -6.548 15.495 1.00 36.48 185 GLU A CA 1
ATOM 1328 C C . GLU A 1 167 ? 19.672 -6.466 16.669 1.00 37.99 185 GLU A C 1
ATOM 1329 O O . GLU A 1 167 ? 18.513 -6.134 16.460 1.00 39.39 185 GLU A O 1
ATOM 1335 N N . SER A 1 168 ? 20.173 -6.831 17.858 1.00 37.37 186 SER A N 1
ATOM 1336 C CA . SER A 1 168 ? 19.450 -6.949 19.133 1.00 39.52 186 SER A CA 1
ATOM 1337 C C . SER A 1 168 ? 19.868 -5.840 20.079 1.00 40.08 186 SER A C 1
ATOM 1338 O O . SER A 1 168 ? 21.050 -5.731 20.430 1.00 40.44 186 SER A O 1
ATOM 1341 N N . THR A 1 169 ? 18.908 -5.007 20.482 1.00 38.74 187 THR A N 1
ATOM 1342 C CA . THR A 1 169 ? 19.177 -3.866 21.349 1.00 39.42 187 THR A CA 1
ATOM 1343 C C . THR A 1 169 ? 18.031 -3.721 22.308 1.00 39.47 187 THR A C 1
ATOM 1344 O O . THR A 1 169 ? 16.891 -3.616 21.860 1.00 39.39 187 THR A O 1
ATOM 1348 N N . PHE A 1 170 ? 18.306 -3.756 23.611 1.00 40.53 188 PHE A N 1
ATOM 1349 C CA . PHE A 1 170 ? 17.231 -3.591 24.616 1.00 41.10 188 PHE A CA 1
ATOM 1350 C C . PHE A 1 170 ? 16.478 -2.277 24.393 1.00 42.39 188 PHE A C 1
ATOM 1351 O O . PHE A 1 170 ? 17.081 -1.262 24.121 1.00 41.60 188 PHE A O 1
ATOM 1359 N N . LYS A 1 171 ? 15.148 -2.338 24.444 1.00 44.31 189 LYS A N 1
ATOM 1360 C CA . LYS A 1 171 ? 14.237 -1.203 24.235 1.00 45.79 189 LYS A CA 1
ATOM 1361 C C . LYS A 1 171 ? 14.120 -0.733 22.801 1.00 48.14 189 LYS A C 1
ATOM 1362 O O . LYS A 1 171 ? 13.350 0.168 22.534 1.00 51.60 189 LYS A O 1
ATOM 1368 N N . LYS A 1 172 ? 14.821 -1.334 21.852 1.00 47.44 190 LYS A N 1
ATOM 1369 C CA . LYS A 1 172 ? 14.867 -0.761 20.502 1.00 46.34 190 LYS A CA 1
ATOM 1370 C C . LYS A 1 172 ? 14.448 -1.718 19.389 1.00 46.48 190 LYS A C 1
ATOM 1371 O O . LYS A 1 172 ? 13.565 -1.401 18.577 1.00 46.52 190 LYS A O 1
ATOM 1377 N N . ALA A 1 173 ? 15.068 -2.885 19.368 1.00 44.46 191 ALA A N 1
ATOM 1378 C CA . ALA A 1 173 ? 14.864 -3.842 18.271 1.00 45.85 191 ALA A CA 1
ATOM 1379 C C . ALA A 1 173 ? 15.409 -5.230 18.586 1.00 44.52 191 ALA A C 1
ATOM 1380 O O . ALA A 1 173 ? 16.267 -5.399 19.456 1.00 43.48 191 ALA A O 1
ATOM 1382 N N . ASP A 1 174 ? 14.844 -6.235 17.927 1.00 41.96 192 ASP A N 1
ATOM 1383 C CA . ASP A 1 174 ? 15.440 -7.571 17.924 1.00 40.71 192 ASP A CA 1
ATOM 1384 C C . ASP A 1 174 ? 15.199 -8.161 16.545 1.00 38.39 192 ASP A C 1
ATOM 1385 O O . ASP A 1 174 ? 14.340 -9.036 16.326 1.00 43.94 192 ASP A O 1
ATOM 1390 N N . LEU A 1 175 ? 15.930 -7.605 15.594 1.00 36.39 193 LEU A N 1
ATOM 1391 C CA . LEU A 1 175 ? 15.919 -8.057 14.226 1.00 35.87 193 LEU A CA 1
ATOM 1392 C C . LEU A 1 175 ? 17.109 -8.981 14.048 1.00 38.87 193 LEU A C 1
ATOM 1393 O O . LEU A 1 175 ? 18.225 -8.664 14.499 1.00 38.72 193 LEU A O 1
ATOM 1398 N N . GLN A 1 176 ? 16.881 -10.132 13.418 1.00 34.59 194 GLN A N 1
ATOM 1399 C CA . GLN A 1 176 ? 17.952 -11.084 13.173 1.00 34.72 194 GLN A CA 1
ATOM 1400 C C . GLN A 1 176 ? 17.785 -11.682 11.778 1.00 35.98 194 GLN A C 1
ATOM 1401 O O . GLN A 1 176 ? 16.690 -12.073 11.405 1.00 37.25 194 GLN A O 1
ATOM 1407 N N . THR A 1 177 ? 18.880 -11.793 11.044 1.00 35.28 195 THR A N 1
ATOM 1408 C CA . THR A 1 177 ? 18.865 -12.331 9.694 1.00 34.59 195 THR A CA 1
ATOM 1409 C C . THR A 1 177 ? 19.682 -13.599 9.600 1.00 33.85 195 THR A C 1
ATOM 1410 O O . THR A 1 177 ? 20.873 -13.575 9.897 1.00 31.17 195 THR A O 1
ATOM 1414 N N . LEU A 1 178 ? 19.029 -14.704 9.244 1.00 32.89 196 LEU A N 1
ATOM 1415 C CA . LEU A 1 178 ? 19.731 -15.951 8.984 1.00 31.81 196 LEU A CA 1
ATOM 1416 C C . LEU A 1 178 ? 20.083 -15.871 7.524 1.00 31.94 196 LEU A C 1
ATOM 1417 O O . LEU A 1 178 ? 19.234 -16.110 6.655 1.00 30.36 196 LEU A O 1
ATOM 1422 N N . THR A 1 179 ? 21.337 -15.504 7.246 1.00 29.20 197 THR A N 1
ATOM 1423 C CA . THR A 1 179 ? 21.831 -15.435 5.873 1.00 29.19 197 THR A CA 1
ATOM 1424 C C . THR A 1 179 ? 22.144 -16.844 5.378 1.00 30.98 197 THR A C 1
ATOM 1425 O O . THR A 1 179 ? 22.520 -17.722 6.181 1.00 30.17 197 THR A O 1
ATOM 1429 N N . GLU A 1 180 ? 21.977 -17.082 4.072 1.00 28.38 198 GLU A N 1
ATOM 1430 C CA . GLU A 1 180 ? 22.343 -18.389 3.501 1.00 28.84 198 GLU A CA 1
ATOM 1431 C C . GLU A 1 180 ? 22.783 -18.241 2.060 1.00 30.33 198 GLU A C 1
ATOM 1432 O O . GLU A 1 180 ? 22.075 -17.631 1.243 1.00 29.20 198 GLU A O 1
ATOM 1438 N N . LEU A 1 181 ? 23.968 -18.759 1.779 1.00 27.01 199 LEU A N 1
ATOM 1439 C CA . LEU A 1 181 ? 24.495 -18.886 0.423 1.00 26.87 199 LEU A CA 1
ATOM 1440 C C . LEU A 1 181 ? 24.501 -20.367 0.039 1.00 26.27 199 LEU A C 1
ATOM 1441 O O . LEU A 1 181 ? 24.886 -21.216 0.849 1.00 28.38 199 LEU A O 1
ATOM 1446 N N . ARG A 1 182 ? 24.049 -20.667 -1.180 1.00 28.69 200 ARG A N 1
ATOM 1447 C CA . ARG A 1 182 ? 23.993 -22.036 -1.693 1.00 27.10 200 ARG A CA 1
ATOM 1448 C C . ARG A 1 182 ? 24.798 -22.108 -2.981 1.00 28.09 200 ARG A C 1
ATOM 1449 O O . ARG A 1 182 ? 24.679 -21.245 -3.862 1.00 27.91 200 ARG A O 1
ATOM 1457 N N . TYR A 1 183 ? 25.639 -23.125 -3.086 1.00 27.03 201 TYR A N 1
ATOM 1458 C CA . TYR A 1 183 ? 26.486 -23.285 -4.261 1.00 25.08 201 TYR A CA 1
ATOM 1459 C C . TYR A 1 183 ? 26.632 -24.756 -4.608 1.00 25.19 201 TYR A C 1
ATOM 1460 O O . TYR A 1 183 ? 26.969 -25.549 -3.743 1.00 26.69 201 TYR A O 1
ATOM 1469 N N . VAL A 1 184 ? 26.356 -25.111 -5.870 1.00 24.77 202 VAL A N 1
ATOM 1470 C CA . VAL A 1 184 ? 26.567 -26.447 -6.373 1.00 26.46 202 VAL A CA 1
ATOM 1471 C C . VAL A 1 184 ? 27.985 -26.482 -6.997 1.00 27.67 202 VAL A C 1
ATOM 1472 O O . VAL A 1 184 ? 28.297 -25.732 -7.926 1.00 27.91 202 VAL A O 1
ATOM 1476 N N . PRO A 1 185 ? 28.859 -27.360 -6.479 1.00 28.82 203 PRO A N 1
ATOM 1477 C CA . PRO A 1 185 ? 30.210 -27.445 -7.019 1.00 29.48 203 PRO A CA 1
ATOM 1478 C C . PRO A 1 185 ? 30.263 -27.566 -8.524 1.00 28.99 203 PRO A C 1
ATOM 1479 O O . PRO A 1 185 ? 29.496 -28.312 -9.099 1.00 28.88 203 PRO A O 1
ATOM 1483 N N . GLY A 1 186 ? 31.120 -26.781 -9.166 1.00 29.07 204 GLY A N 1
ATOM 1484 C CA . GLY A 1 186 ? 31.201 -26.770 -10.644 1.00 31.22 204 GLY A CA 1
ATOM 1485 C C . GLY A 1 186 ? 30.273 -25.793 -11.373 1.00 32.11 204 GLY A C 1
ATOM 1486 O O . GLY A 1 186 ? 30.458 -25.529 -12.562 1.00 33.02 204 GLY A O 1
ATOM 1487 N N . SER A 1 187 ? 29.288 -25.261 -10.667 1.00 31.66 205 SER A N 1
ATOM 1488 C CA . SER A 1 187 ? 28.321 -24.333 -11.230 1.00 28.97 205 SER A CA 1
ATOM 1489 C C . SER A 1 187 ? 28.949 -22.957 -11.453 1.00 28.20 205 SER A C 1
ATOM 1490 O O . SER A 1 187 ? 29.915 -22.574 -10.767 1.00 27.93 205 SER A O 1
ATOM 1493 N N . ASN A 1 188 ? 28.347 -22.175 -12.343 1.00 26.46 206 ASN A N 1
ATOM 1494 C CA . ASN A 1 188 ? 28.735 -20.774 -12.517 1.00 28.39 206 ASN A CA 1
ATOM 1495 C C . ASN A 1 188 ? 27.768 -19.826 -11.771 1.00 31.05 206 ASN A C 1
ATOM 1496 O O . ASN A 1 188 ? 27.828 -18.624 -11.983 1.00 31.66 206 ASN A O 1
ATOM 1501 N N . SER A 1 189 ? 26.852 -20.357 -10.956 1.00 30.82 207 SER A N 1
ATOM 1502 C CA . SER A 1 189 ? 25.969 -19.519 -10.186 1.00 27.76 207 SER A CA 1
ATOM 1503 C C . SER A 1 189 ? 25.949 -19.903 -8.723 1.00 29.66 207 SER A C 1
ATOM 1504 O O . SER A 1 189 ? 26.311 -21.021 -8.352 1.00 28.21 207 SER A O 1
ATOM 1507 N N . PHE A 1 190 ? 25.528 -18.958 -7.888 1.00 27.89 208 PHE A N 1
ATOM 1508 C CA . PHE A 1 190 ? 25.273 -19.233 -6.473 1.00 28.30 208 PHE A CA 1
ATOM 1509 C C . PHE A 1 190 ? 23.997 -18.480 -6.124 1.00 28.67 208 PHE A C 1
ATOM 1510 O O . PHE A 1 190 ? 23.591 -17.609 -6.871 1.00 27.42 208 PHE A O 1
ATOM 1518 N N . SER A 1 191 ? 23.357 -18.844 -5.017 1.00 27.50 209 SER A N 1
ATOM 1519 C CA . SER A 1 191 ? 22.133 -18.154 -4.636 1.00 28.31 209 SER A CA 1
ATOM 1520 C C . SER A 1 191 ? 22.195 -17.777 -3.169 1.00 30.80 209 SER A C 1
ATOM 1521 O O . SER A 1 191 ? 22.923 -18.396 -2.391 1.00 28.86 209 SER A O 1
ATOM 1524 N N . LEU A 1 192 ? 21.456 -16.725 -2.825 1.00 29.13 210 LEU A N 1
ATOM 1525 C CA . LEU A 1 192 ? 21.241 -16.302 -1.457 1.00 26.88 210 LEU A CA 1
ATOM 1526 C C . LEU A 1 192 ? 19.774 -16.556 -1.139 1.00 30.10 210 LEU A C 1
ATOM 1527 O O . LEU A 1 192 ? 18.911 -16.272 -1.964 1.00 31.72 210 LEU A O 1
ATOM 1532 N N . HIS A 1 193 ? 19.518 -17.032 0.070 1.00 30.47 211 HIS A N 1
ATOM 1533 C CA . HIS A 1 193 ? 18.199 -17.261 0.621 1.00 31.68 211 HIS A CA 1
ATOM 1534 C C . HIS A 1 193 ? 18.238 -16.806 2.049 1.00 32.21 211 HIS A C 1
ATOM 1535 O O . HIS A 1 193 ? 18.346 -17.606 2.963 1.00 36.30 211 HIS A O 1
ATOM 1542 N N . ASP A 1 194 ? 18.217 -15.490 2.232 1.00 31.01 212 ASP A N 1
ATOM 1543 C CA . ASP A 1 194 ? 18.271 -14.898 3.544 1.00 31.42 212 ASP A CA 1
ATOM 1544 C C . ASP A 1 194 ? 16.857 -14.808 4.110 1.00 33.84 212 ASP A C 1
ATOM 1545 O O . ASP A 1 194 ? 15.886 -14.629 3.352 1.00 33.42 212 ASP A O 1
ATOM 1550 N N . VAL A 1 195 ? 16.750 -14.896 5.435 1.00 32.89 213 VAL A N 1
ATOM 1551 C CA . VAL A 1 195 ? 15.484 -14.740 6.134 1.00 33.10 213 VAL A CA 1
ATOM 1552 C C . VAL A 1 195 ? 15.666 -13.764 7.310 1.00 34.54 213 VAL A C 1
ATOM 1553 O O . VAL A 1 195 ? 16.384 -14.052 8.256 1.00 35.79 213 VAL A O 1
ATOM 1557 N N . LEU A 1 196 ? 15.043 -12.599 7.214 1.00 34.27 214 LEU A N 1
ATOM 1558 C CA . LEU A 1 196 ? 15.023 -11.612 8.292 1.00 35.84 214 LEU A CA 1
ATOM 1559 C C . LEU A 1 196 ? 13.831 -11.966 9.172 1.00 39.57 214 LEU A C 1
ATOM 1560 O O . LEU A 1 196 ? 12.717 -12.184 8.641 1.00 39.06 214 LEU A O 1
ATOM 1565 N N . THR A 1 197 ? 14.048 -12.038 10.478 1.00 37.09 215 THR A N 1
ATOM 1566 C CA . THR A 1 197 ? 12.966 -12.277 11.428 1.00 38.07 215 THR A CA 1
ATOM 1567 C C . THR A 1 197 ? 12.948 -11.219 12.517 1.00 41.20 215 THR A C 1
ATOM 1568 O O . THR A 1 197 ? 13.988 -10.840 13.075 1.00 39.02 215 THR A O 1
ATOM 1572 N N . ASN A 1 198 ? 11.742 -10.732 12.807 1.00 41.05 216 ASN A N 1
ATOM 1573 C CA . ASN A 1 198 ? 11.541 -9.797 13.904 1.00 41.51 216 ASN A CA 1
ATOM 1574 C C . ASN A 1 198 ? 11.209 -10.625 15.137 1.00 43.41 216 ASN A C 1
ATOM 1575 O O . ASN A 1 198 ? 10.109 -11.160 15.253 1.00 43.19 216 ASN A O 1
ATOM 1580 N N . HIS A 1 199 ? 12.184 -10.757 16.036 1.00 44.34 217 HIS A N 1
ATOM 1581 C CA . HIS A 1 199 ? 11.998 -11.542 17.267 1.00 47.24 217 HIS A CA 1
ATOM 1582 C C . HIS A 1 199 ? 11.348 -10.751 18.388 1.00 46.44 217 HIS A C 1
ATOM 1583 O O . HIS A 1 199 ? 11.133 -11.294 19.465 1.00 52.00 217 HIS A O 1
ATOM 1590 N N . ALA A 1 200 ? 11.034 -9.480 18.152 1.00 45.26 218 ALA A N 1
ATOM 1591 C CA . ALA A 1 200 ? 10.443 -8.621 19.175 1.00 47.94 218 ALA A CA 1
ATOM 1592 C C . ALA A 1 200 ? 8.935 -8.826 19.225 1.00 49.45 218 ALA A C 1
ATOM 1593 O O . ALA A 1 200 ? 8.362 -9.490 18.366 1.00 50.61 218 ALA A O 1
ATOM 1595 N N . ASP A 1 201 ? 8.291 -8.230 20.220 1.00 51.68 219 ASP A N 1
ATOM 1596 C CA . ASP A 1 201 ? 6.842 -8.284 20.364 1.00 53.48 219 ASP A CA 1
ATOM 1597 C C . ASP A 1 201 ? 6.122 -7.093 19.727 1.00 54.12 219 ASP A C 1
ATOM 1598 O O . ASP A 1 201 ? 4.900 -7.008 19.823 1.00 57.92 219 ASP A O 1
ATOM 1603 N N . TYR A 1 202 ? 6.869 -6.194 19.082 1.00 52.77 220 TYR A N 1
ATOM 1604 C CA . TYR A 1 202 ? 6.316 -4.987 18.457 1.00 52.13 220 TYR A CA 1
ATOM 1605 C C . TYR A 1 202 ? 6.750 -4.921 17.012 1.00 50.66 220 TYR A C 1
ATOM 1606 O O . TYR A 1 202 ? 7.839 -5.396 16.675 1.00 49.74 220 TYR A O 1
ATOM 1615 N N . PRO A 1 203 ? 5.911 -4.335 16.143 1.00 52.24 221 PRO A N 1
ATOM 1616 C CA . PRO A 1 203 ? 6.354 -4.188 14.766 1.00 51.15 221 PRO A CA 1
ATOM 1617 C C . PRO A 1 203 ? 7.578 -3.305 14.716 1.00 50.40 221 PRO A C 1
ATOM 1618 O O . PRO A 1 203 ? 7.667 -2.371 15.506 1.00 49.89 221 PRO A O 1
ATOM 1622 N N . HIS A 1 204 ? 8.512 -3.613 13.814 1.00 46.18 222 HIS A N 1
ATOM 1623 C CA . HIS A 1 204 ? 9.688 -2.793 13.636 1.00 43.93 222 HIS A CA 1
ATOM 1624 C C . HIS A 1 204 ? 9.938 -2.513 12.161 1.00 42.73 222 HIS A C 1
ATOM 1625 O O . HIS A 1 204 ? 9.695 -3.367 11.282 1.00 44.04 222 HIS A O 1
ATOM 1632 N N . ASP A 1 205 ? 10.401 -1.301 11.890 1.00 41.36 223 ASP A N 1
ATOM 1633 C CA . ASP A 1 205 ? 10.851 -0.925 10.546 1.00 41.35 223 ASP A CA 1
ATOM 1634 C C . ASP A 1 205 ? 12.068 -1.750 10.099 1.00 38.24 223 ASP A C 1
ATOM 1635 O O . ASP A 1 205 ? 12.829 -2.216 10.930 1.00 37.24 223 ASP A O 1
ATOM 1640 N N . TYR A 1 206 ? 12.202 -1.955 8.792 1.00 38.47 224 TYR A N 1
ATOM 1641 C CA . TYR A 1 206 ? 13.421 -2.516 8.240 1.00 38.37 224 TYR A CA 1
ATOM 1642 C C . TYR A 1 206 ? 13.607 -1.965 6.847 1.00 38.37 224 TYR A C 1
ATOM 1643 O O . TYR A 1 206 ? 12.646 -1.512 6.224 1.00 38.84 224 TYR A O 1
ATOM 1652 N N . GLN A 1 207 ? 14.863 -1.946 6.423 1.00 35.55 225 GLN A N 1
ATOM 1653 C CA . GLN A 1 207 ? 15.276 -1.605 5.075 1.00 34.80 225 GLN A CA 1
ATOM 1654 C C . GLN A 1 207 ? 16.449 -2.492 4.676 1.00 35.44 225 GLN A C 1
ATOM 1655 O O . GLN A 1 207 ? 17.269 -2.832 5.526 1.00 37.72 225 GLN A O 1
ATOM 1661 N N . ILE A 1 208 ? 16.568 -2.817 3.392 1.00 34.39 226 ILE A N 1
ATOM 1662 C CA . ILE A 1 208 ? 17.749 -3.586 2.919 1.00 33.99 226 ILE A CA 1
ATOM 1663 C C . ILE A 1 208 ? 18.088 -3.262 1.479 1.00 32.53 226 ILE A C 1
ATOM 1664 O O . ILE A 1 208 ? 17.206 -3.152 0.663 1.00 34.17 226 ILE A O 1
ATOM 1669 N N . ILE A 1 209 ? 19.390 -3.140 1.182 1.00 31.68 227 ILE A N 1
ATOM 1670 C CA . ILE A 1 209 ? 19.887 -3.034 -0.170 1.00 30.73 227 ILE A CA 1
ATOM 1671 C C . ILE A 1 209 ? 20.961 -4.131 -0.274 1.00 32.24 227 ILE A C 1
ATOM 1672 O O . ILE A 1 209 ? 21.867 -4.190 0.591 1.00 28.17 227 ILE A O 1
ATOM 1677 N N . TYR A 1 210 ? 20.847 -5.004 -1.287 1.00 28.60 228 TYR A N 1
ATOM 1678 C CA . TYR A 1 210 ? 21.859 -6.008 -1.613 1.00 28.76 228 TYR A CA 1
ATOM 1679 C C . TYR A 1 210 ? 22.856 -5.329 -2.560 1.00 28.62 228 TYR A C 1
ATOM 1680 O O . TYR A 1 210 ? 22.697 -5.332 -3.791 1.00 33.03 228 TYR A O 1
ATOM 1689 N N . HIS A 1 211 ? 23.871 -4.718 -1.967 1.00 28.25 229 HIS A N 1
ATOM 1690 C CA . HIS A 1 211 ? 24.774 -3.812 -2.643 1.00 28.07 229 HIS A CA 1
ATOM 1691 C C . HIS A 1 211 ? 25.839 -4.653 -3.341 1.00 30.18 229 HIS A C 1
ATOM 1692 O O . HIS A 1 211 ? 26.827 -5.068 -2.727 1.00 29.88 229 HIS A O 1
ATOM 1699 N N . SER A 1 212 ? 25.620 -4.920 -4.623 1.00 27.64 230 SER A N 1
ATOM 1700 C CA . SER A 1 212 ? 26.420 -5.906 -5.373 1.00 27.29 230 SER A CA 1
ATOM 1701 C C . SER A 1 212 ? 27.341 -5.186 -6.345 1.00 27.95 230 SER A C 1
ATOM 1702 O O . SER A 1 212 ? 26.868 -4.421 -7.203 1.00 26.86 230 SER A O 1
ATOM 1705 N N . ASN A 1 213 ? 28.648 -5.456 -6.260 1.00 28.05 231 ASN A N 1
ATOM 1706 C CA . ASN A 1 213 ? 29.675 -4.594 -6.845 1.00 26.40 231 ASN A CA 1
ATOM 1707 C C . ASN A 1 213 ? 30.591 -5.320 -7.804 1.00 28.98 231 ASN A C 1
ATOM 1708 O O . ASN A 1 213 ? 31.172 -6.344 -7.447 1.00 29.09 231 ASN A O 1
ATOM 1713 N N . PHE A 1 214 ? 30.738 -4.777 -9.015 1.00 28.52 232 PHE A N 1
ATOM 1714 C CA . PHE A 1 214 ? 31.443 -5.473 -10.107 1.00 29.98 232 PHE A CA 1
ATOM 1715 C C . PHE A 1 214 ? 32.430 -4.500 -10.730 1.00 29.46 232 PHE A C 1
ATOM 1716 O O . PHE A 1 214 ? 32.061 -3.383 -11.073 1.00 27.92 232 PHE A O 1
ATOM 1724 N N . GLY A 1 215 ? 33.690 -4.915 -10.822 1.00 30.01 233 GLY A N 1
ATOM 1725 C CA . GLY A 1 215 ? 34.735 -4.097 -11.447 1.00 32.54 233 GLY A CA 1
ATOM 1726 C C . GLY A 1 215 ? 35.291 -4.879 -12.618 1.00 32.16 233 GLY A C 1
ATOM 1727 O O . GLY A 1 215 ? 34.574 -5.724 -13.240 1.00 32.20 233 GLY A O 1
ATOM 1728 N N . THR A 1 216 ? 36.556 -4.624 -12.937 1.00 33.27 234 THR A N 1
ATOM 1729 C CA . THR A 1 216 ? 37.218 -5.364 -14.013 1.00 35.72 234 THR A CA 1
ATOM 1730 C C . THR A 1 216 ? 37.277 -6.866 -13.645 1.00 33.50 234 THR A C 1
ATOM 1731 O O . THR A 1 216 ? 37.327 -7.195 -12.467 1.00 34.41 234 THR A O 1
ATOM 1735 N N . PRO A 1 217 ? 37.295 -7.776 -14.634 1.00 34.07 235 PRO A N 1
ATOM 1736 C CA . PRO A 1 217 ? 37.306 -7.618 -16.092 1.00 36.64 235 PRO A CA 1
ATOM 1737 C C . PRO A 1 217 ? 35.956 -7.451 -16.755 1.00 37.09 235 PRO A C 1
ATOM 1738 O O . PRO A 1 217 ? 35.901 -7.386 -17.985 1.00 40.61 235 PRO A O 1
ATOM 1742 N N . ILE A 1 218 ? 34.868 -7.438 -15.987 1.00 33.18 236 ILE A N 1
ATOM 1743 C CA . ILE A 1 218 ? 33.526 -7.238 -16.569 1.00 35.53 236 ILE A CA 1
ATOM 1744 C C . ILE A 1 218 ? 33.330 -5.783 -16.935 1.00 35.90 236 ILE A C 1
ATOM 1745 O O . ILE A 1 218 ? 32.965 -5.464 -18.061 1.00 35.55 236 ILE A O 1
ATOM 1750 N N . LEU A 1 219 ? 33.593 -4.897 -15.979 1.00 34.28 237 LEU A N 1
ATOM 1751 C CA . LEU A 1 219 ? 33.444 -3.459 -16.178 1.00 32.32 237 LEU A CA 1
ATOM 1752 C C . LEU A 1 219 ? 34.636 -2.971 -16.977 1.00 33.01 237 LEU A C 1
ATOM 1753 O O . LEU A 1 219 ? 35.764 -3.376 -16.727 1.00 34.78 237 LEU A O 1
ATOM 1758 N N . GLU A 1 220 ? 34.335 -2.155 -17.975 1.00 32.98 238 GLU A N 1
ATOM 1759 C CA . GLU A 1 220 ? 35.286 -1.542 -18.888 1.00 34.00 238 GLU A CA 1
ATOM 1760 C C . GLU A 1 220 ? 34.503 -0.532 -19.724 1.00 36.53 238 GLU A C 1
ATOM 1761 O O . GLU A 1 220 ? 33.270 -0.486 -19.663 1.00 35.57 238 GLU A O 1
ATOM 1767 N N . GLU A 1 221 ? 35.228 0.304 -20.446 1.00 37.36 239 GLU A N 1
ATOM 1768 C CA . GLU A 1 221 ? 34.639 1.195 -21.445 1.00 38.65 239 GLU A CA 1
ATOM 1769 C C . GLU A 1 221 ? 33.803 0.358 -22.420 1.00 38.32 239 GLU A C 1
ATOM 1770 O O . GLU A 1 221 ? 34.296 -0.625 -22.977 1.00 38.14 239 GLU A O 1
ATOM 1776 N N . GLY A 1 222 ? 32.548 0.748 -22.614 1.00 37.19 240 GLY A N 1
ATOM 1777 C CA . GLY A 1 222 ? 31.666 0.060 -23.551 1.00 39.87 240 GLY A CA 1
ATOM 1778 C C . GLY A 1 222 ? 30.936 -1.116 -22.919 1.00 38.81 240 GLY A C 1
ATOM 1779 O O . GLY A 1 222 ? 30.147 -1.780 -23.583 1.00 37.40 240 GLY A O 1
ATOM 1780 N N . ALA A 1 223 ? 31.174 -1.377 -21.639 1.00 32.14 241 ALA A N 1
ATOM 1781 C CA . ALA A 1 223 ? 30.373 -2.379 -20.917 1.00 31.35 241 ALA A CA 1
ATOM 1782 C C . ALA A 1 223 ? 28.982 -1.814 -20.838 1.00 33.96 241 ALA A C 1
ATOM 1783 O O . ALA A 1 223 ? 28.789 -0.587 -20.960 1.00 35.89 241 ALA A O 1
ATOM 1785 N N . ARG A 1 224 ? 28.025 -2.693 -20.577 1.00 36.34 242 ARG A N 1
ATOM 1786 C CA . ARG A 1 224 ? 26.622 -2.333 -20.610 1.00 37.23 242 ARG A CA 1
ATOM 1787 C C . ARG A 1 224 ? 25.899 -2.820 -19.367 1.00 36.27 242 ARG A C 1
ATOM 1788 O O . ARG A 1 224 ? 26.261 -3.861 -18.800 1.00 34.68 242 ARG A O 1
ATOM 1796 N N . PHE A 1 225 ? 24.907 -2.043 -18.941 1.00 34.35 243 PHE A N 1
ATOM 1797 C CA . PHE A 1 225 ? 24.007 -2.424 -17.870 1.00 36.09 243 PHE A CA 1
ATOM 1798 C C . PHE A 1 225 ? 22.710 -2.824 -18.531 1.00 37.11 243 PHE A C 1
ATOM 1799 O O . PHE A 1 225 ? 22.145 -2.049 -19.313 1.00 35.60 243 PHE A O 1
ATOM 1807 N N . LEU A 1 226 ? 22.238 -4.030 -18.214 1.00 36.07 244 LEU A N 1
ATOM 1808 C CA . LEU A 1 226 ? 21.022 -4.580 -18.808 1.00 36.59 244 LEU A CA 1
ATOM 1809 C C . LEU A 1 226 ? 19.968 -4.767 -17.721 1.00 36.96 244 LEU A C 1
ATOM 1810 O O . LEU A 1 226 ? 20.234 -5.335 -16.676 1.00 33.40 244 LEU A O 1
ATOM 1815 N N . ALA A 1 227 ? 18.742 -4.322 -17.969 1.00 36.70 245 ALA A N 1
ATOM 1816 C CA . ALA A 1 227 ? 17.639 -4.582 -17.033 1.00 36.59 245 ALA A CA 1
ATOM 1817 C C . ALA A 1 227 ? 16.323 -4.222 -17.696 1.00 38.97 245 ALA A C 1
ATOM 1818 O O . ALA A 1 227 ? 16.332 -3.318 -18.520 1.00 38.65 245 ALA A O 1
ATOM 1820 N N . PRO A 1 228 ? 15.223 -4.930 -17.360 1.00 40.34 246 PRO A N 1
ATOM 1821 C CA . PRO A 1 228 ? 13.882 -4.618 -17.832 1.00 42.52 246 PRO A CA 1
ATOM 1822 C C . PRO A 1 228 ? 13.320 -3.592 -16.858 1.00 42.22 246 PRO A C 1
ATOM 1823 O O . PRO A 1 228 ? 13.220 -3.880 -15.668 1.00 43.51 246 PRO A O 1
ATOM 1827 N N . ILE A 1 229 ? 12.976 -2.411 -17.368 1.00 41.40 247 ILE A N 1
ATOM 1828 C CA A ILE A 1 229 ? 12.584 -1.319 -16.487 0.50 42.74 247 ILE A CA 1
ATOM 1829 C CA B ILE A 1 229 ? 12.672 -1.226 -16.564 0.50 43.57 247 ILE A CA 1
ATOM 1830 C C . ILE A 1 229 ? 11.416 -0.498 -17.018 1.00 45.27 247 ILE A C 1
ATOM 1831 O O . ILE A 1 229 ? 11.241 -0.321 -18.227 1.00 50.36 247 ILE A O 1
ATOM 1840 N N . SER A 1 230 ? 10.605 -0.036 -16.070 1.00 46.32 248 SER A N 1
ATOM 1841 C CA A SER A 1 230 ? 9.495 0.863 -16.409 0.50 49.47 248 SER A CA 1
ATOM 1842 C CA B SER A 1 230 ? 9.472 0.861 -16.298 0.50 49.85 248 SER A CA 1
ATOM 1843 C C . SER A 1 230 ? 9.972 2.313 -16.346 1.00 50.39 248 SER A C 1
ATOM 1844 O O . SER A 1 230 ? 9.596 3.114 -17.216 1.00 49.60 248 SER A O 1
ATOM 1849 N N . SER A 1 231 ? 10.804 2.667 -15.365 1.00 47.96 249 SER A N 1
ATOM 1850 C CA . SER A 1 231 ? 11.335 4.034 -15.310 1.00 49.45 249 SER A CA 1
ATOM 1851 C C . SER A 1 231 ? 12.710 4.116 -14.706 1.00 44.60 249 SER A C 1
ATOM 1852 O O . SER A 1 231 ? 13.142 3.216 -13.996 1.00 45.76 249 SER A O 1
ATOM 1855 N N . ILE A 1 232 ? 13.424 5.174 -15.058 1.00 43.70 250 ILE A N 1
ATOM 1856 C CA . ILE A 1 232 ? 14.760 5.445 -14.496 1.00 42.31 250 ILE A CA 1
ATOM 1857 C C . ILE A 1 232 ? 14.927 6.946 -14.395 1.00 43.87 250 ILE A C 1
ATOM 1858 O O . ILE A 1 232 ? 14.525 7.701 -15.324 1.00 42.30 250 ILE A O 1
ATOM 1863 N N . SER A 1 233 ? 15.490 7.365 -13.259 1.00 41.96 251 SER A N 1
ATOM 1864 C CA . SER A 1 233 ? 15.744 8.767 -12.958 1.00 42.61 251 SER A CA 1
ATOM 1865 C C . SER A 1 233 ? 17.060 8.967 -12.236 1.00 42.17 251 SER A C 1
ATOM 1866 O O . SER A 1 233 ? 17.545 8.065 -11.523 1.00 41.31 251 SER A O 1
ATOM 1869 N N . PRO A 1 234 ? 17.690 10.127 -12.444 1.00 42.63 252 PRO A N 1
ATOM 1870 C CA . PRO A 1 234 ? 18.960 10.322 -11.765 1.00 39.58 252 PRO A CA 1
ATOM 1871 C C . PRO A 1 234 ? 18.751 10.551 -10.279 1.00 41.57 252 PRO A C 1
ATOM 1872 O O . PRO A 1 234 ? 17.743 11.135 -9.892 1.00 43.39 252 PRO A O 1
ATOM 1876 N N . PHE A 1 235 ? 19.718 10.095 -9.466 1.00 38.55 253 PHE A N 1
ATOM 1877 C CA . PHE A 1 235 ? 19.679 10.242 -8.001 1.00 40.67 253 PHE A CA 1
ATOM 1878 C C . PHE A 1 235 ? 19.743 11.713 -7.550 1.00 42.96 253 PHE A C 1
ATOM 1879 O O . PHE A 1 235 ? 19.094 12.092 -6.567 1.00 45.67 253 PHE A O 1
ATOM 1887 N N . ASN A 1 236 ? 20.528 12.511 -8.277 1.00 41.90 254 ASN A N 1
ATOM 1888 C CA . ASN A 1 236 ? 20.722 13.951 -8.022 1.00 42.06 254 ASN A CA 1
ATOM 1889 C C . ASN A 1 236 ? 20.992 14.686 -9.346 1.00 43.03 254 ASN A C 1
ATOM 1890 O O . ASN A 1 236 ? 20.987 14.072 -10.422 1.00 43.68 254 ASN A O 1
ATOM 1895 N N . ASP A 1 237 ? 21.224 15.996 -9.270 1.00 47.62 255 ASP A N 1
ATOM 1896 C CA . ASP A 1 237 ? 21.460 16.820 -10.449 1.00 49.06 255 ASP A CA 1
ATOM 1897 C C . ASP A 1 237 ? 22.694 16.410 -11.239 1.00 48.49 255 ASP A C 1
ATOM 1898 O O . ASP A 1 237 ? 22.689 16.437 -12.477 1.00 47.19 255 ASP A O 1
ATOM 1903 N N . TYR A 1 238 ? 23.720 15.968 -10.525 1.00 47.45 256 TYR A N 1
ATOM 1904 C CA . TYR A 1 238 ? 24.952 15.570 -11.154 1.00 46.76 256 TYR A CA 1
ATOM 1905 C C . TYR A 1 238 ? 24.736 14.383 -12.065 1.00 46.22 256 TYR A C 1
ATOM 1906 O O . TYR A 1 238 ? 25.353 14.329 -13.114 1.00 48.40 256 TYR A O 1
ATOM 1915 N N . ALA A 1 239 ? 23.857 13.451 -11.686 1.00 45.39 257 ALA A N 1
ATOM 1916 C CA . ALA A 1 239 ? 23.580 12.281 -12.526 1.00 45.06 257 ALA A CA 1
ATOM 1917 C C . ALA A 1 239 ? 22.714 12.593 -13.771 1.00 44.62 257 ALA A C 1
ATOM 1918 O O . ALA A 1 239 ? 22.594 11.749 -14.651 1.00 44.12 257 ALA A O 1
ATOM 1920 N N . LYS A 1 240 ? 22.104 13.767 -13.850 1.00 45.93 258 LYS A N 1
ATOM 1921 C CA . LYS A 1 240 ? 21.240 14.087 -15.003 1.00 47.13 258 LYS A CA 1
ATOM 1922 C C . LYS A 1 240 ? 21.981 13.936 -16.328 1.00 47.96 258 LYS A C 1
ATOM 1923 O O . LYS A 1 240 ? 21.410 13.443 -17.262 1.00 49.38 258 LYS A O 1
ATOM 1929 N N . SER A 1 241 ? 23.256 14.330 -16.398 1.00 46.97 259 SER A N 1
ATOM 1930 C CA . SER A 1 241 ? 24.003 14.257 -17.657 1.00 49.92 259 SER A CA 1
ATOM 1931 C C . SER A 1 241 ? 24.252 12.828 -18.188 1.00 48.14 259 SER A C 1
ATOM 1932 O O . SER A 1 241 ? 24.449 12.638 -19.392 1.00 52.04 259 SER A O 1
ATOM 1935 N N . GLY A 1 242 ? 24.205 11.838 -17.302 1.00 45.41 260 GLY A N 1
ATOM 1936 C CA . GLY A 1 242 ? 24.372 10.433 -17.651 1.00 43.13 260 GLY A CA 1
ATOM 1937 C C . GLY A 1 242 ? 23.098 9.661 -17.938 1.00 44.52 260 GLY A C 1
ATOM 1938 O O . GLY A 1 242 ? 23.176 8.511 -18.351 1.00 41.96 260 GLY A O 1
ATOM 1939 N N . LEU A 1 243 ? 21.926 10.283 -17.776 1.00 45.70 261 LEU A N 1
ATOM 1940 C CA . LEU A 1 243 ? 20.666 9.549 -17.910 1.00 46.46 261 LEU A CA 1
ATOM 1941 C C . LEU A 1 243 ? 20.478 8.955 -19.305 1.00 49.38 261 LEU A C 1
ATOM 1942 O O . LEU A 1 243 ? 20.176 7.776 -19.429 1.00 44.29 261 LEU A O 1
ATOM 1947 N N . LYS A 1 244 ? 20.689 9.749 -20.355 1.00 52.89 262 LYS A N 1
ATOM 1948 C CA . LYS A 1 244 ? 20.509 9.239 -21.734 1.00 54.16 262 LYS A CA 1
ATOM 1949 C C . LYS A 1 244 ? 21.413 8.008 -22.007 1.00 54.02 262 LYS A C 1
ATOM 1950 O O . LYS A 1 244 ? 20.988 7.100 -22.716 1.00 53.30 262 LYS A O 1
ATOM 1952 N N . THR A 1 245 ? 22.612 7.943 -21.405 1.00 49.55 263 THR A N 1
ATOM 1953 C CA . THR A 1 245 ? 23.528 6.808 -21.639 1.00 47.29 263 THR A CA 1
ATOM 1954 C C . THR A 1 245 ? 23.594 5.866 -20.423 1.00 46.11 263 THR A C 1
ATOM 1955 O O . THR A 1 245 ? 24.643 5.245 -20.142 1.00 43.85 263 THR A O 1
ATOM 1959 N N . TRP A 1 246 ? 22.466 5.723 -19.721 1.00 45.83 264 TRP A N 1
ATOM 1960 C CA . TRP A 1 246 ? 22.409 4.857 -18.535 1.00 42.83 264 TRP A CA 1
ATOM 1961 C C . TRP A 1 246 ? 22.863 3.436 -18.787 1.00 40.68 264 TRP A C 1
ATOM 1962 O O . TRP A 1 246 ? 23.460 2.836 -17.909 1.00 40.74 264 TRP A O 1
ATOM 1973 N N . GLN A 1 247 ? 22.622 2.916 -19.992 1.00 39.52 265 GLN A N 1
ATOM 1974 C CA . GLN A 1 247 ? 22.942 1.533 -20.315 1.00 42.27 265 GLN A CA 1
ATOM 1975 C C . GLN A 1 247 ? 24.435 1.270 -20.562 1.00 41.99 265 GLN A C 1
ATOM 1976 O O . GLN A 1 247 ? 24.810 0.115 -20.627 1.00 41.71 265 GLN A O 1
ATOM 1982 N N . THR A 1 248 ? 25.253 2.308 -20.746 1.00 39.79 266 THR A N 1
ATOM 1983 C CA . THR A 1 248 ? 26.631 2.145 -21.211 1.00 39.90 266 THR A CA 1
ATOM 1984 C C . THR A 1 248 ? 27.590 2.755 -20.208 1.00 38.52 266 THR A C 1
ATOM 1985 O O . THR A 1 248 ? 27.329 3.817 -19.652 1.00 41.18 266 THR A O 1
ATOM 1989 N N . TYR A 1 249 ? 28.698 2.060 -19.964 1.00 36.30 267 TYR A N 1
ATOM 1990 C CA . TYR A 1 249 ? 29.723 2.529 -19.028 1.00 35.71 267 TYR A CA 1
ATOM 1991 C C . TYR A 1 249 ? 30.900 3.174 -19.757 1.00 36.74 267 TYR A C 1
ATOM 1992 O O . TYR A 1 249 ? 31.309 2.726 -20.838 1.00 39.44 267 TYR A O 1
ATOM 2001 N N . GLN A 1 250 ? 31.448 4.220 -19.138 1.00 41.42 268 GLN A N 1
ATOM 2002 C CA . GLN A 1 250 ? 32.703 4.835 -19.551 1.00 40.00 268 GLN A CA 1
ATOM 2003 C C . GLN A 1 250 ? 33.882 4.009 -19.001 1.00 36.66 268 GLN A C 1
ATOM 2004 O O . GLN A 1 250 ? 33.720 3.175 -18.114 1.00 36.21 268 GLN A O 1
ATOM 2010 N N . GLY A 1 251 ? 35.070 4.279 -19.547 1.00 38.88 269 GLY A N 1
ATOM 2011 C CA . GLY A 1 251 ? 36.321 3.738 -19.037 1.00 39.68 269 GLY A CA 1
ATOM 2012 C C . GLY A 1 251 ? 36.634 4.496 -17.738 1.00 38.55 269 GLY A C 1
ATOM 2013 O O . GLY A 1 251 ? 35.886 5.418 -17.360 1.00 37.61 269 GLY A O 1
ATOM 2014 N N . PRO A 1 252 ? 37.741 4.129 -17.057 1.00 37.62 270 PRO A N 1
ATOM 2015 C CA . PRO A 1 252 ? 38.134 4.826 -15.817 1.00 37.17 270 PRO A CA 1
ATOM 2016 C C . PRO A 1 252 ? 38.362 6.310 -16.069 1.00 40.44 270 PRO A C 1
ATOM 2017 O O . PRO A 1 252 ? 39.166 6.657 -16.919 1.00 42.37 270 PRO A O 1
ATOM 2021 N N . THR A 1 253 ? 37.586 7.163 -15.405 1.00 40.57 271 THR A N 1
ATOM 2022 C CA . THR A 1 253 ? 37.554 8.586 -15.715 1.00 41.67 271 THR A CA 1
ATOM 2023 C C . THR A 1 253 ? 37.900 9.448 -14.506 1.00 39.67 271 THR A C 1
ATOM 2024 O O . THR A 1 253 ? 37.220 9.418 -13.501 1.00 37.43 271 THR A O 1
ATOM 2028 N N . LYS A 1 254 ? 38.974 10.222 -14.610 1.00 41.88 272 LYS A N 1
ATOM 2029 C CA . LYS A 1 254 ? 39.388 11.098 -13.504 1.00 41.11 272 LYS A CA 1
ATOM 2030 C C . LYS A 1 254 ? 38.284 12.141 -13.269 1.00 39.07 272 LYS A C 1
ATOM 2031 O O . LYS A 1 254 ? 37.696 12.617 -14.226 1.00 40.66 272 LYS A O 1
ATOM 2037 N N . ASP A 1 255 ? 38.014 12.480 -12.012 1.00 37.74 273 ASP A N 1
ATOM 2038 C CA . ASP A 1 255 ? 37.020 13.498 -11.613 1.00 41.60 273 ASP A CA 1
ATOM 2039 C C . ASP A 1 255 ? 35.568 13.140 -11.856 1.00 43.48 273 ASP A C 1
ATOM 2040 O O . ASP A 1 255 ? 34.689 14.012 -11.788 1.00 44.78 273 ASP A O 1
ATOM 2045 N N . PHE A 1 256 ? 35.295 11.867 -12.088 1.00 40.28 274 PHE A N 1
ATOM 2046 C CA . PHE A 1 256 ? 33.939 11.448 -12.389 1.00 40.72 274 PHE A CA 1
ATOM 2047 C C . PHE A 1 256 ? 33.137 11.311 -11.103 1.00 41.08 274 PHE A C 1
ATOM 2048 O O . PHE A 1 256 ? 31.960 11.675 -11.053 1.00 38.50 274 PHE A O 1
ATOM 2056 N N . ASP A 1 257 ? 33.798 10.754 -10.076 1.00 38.89 275 ASP A N 1
ATOM 2057 C CA . ASP A 1 257 ? 33.178 10.387 -8.813 1.00 38.76 275 ASP A CA 1
ATOM 2058 C C . ASP A 1 257 ? 32.151 9.269 -9.035 1.00 37.88 275 ASP A C 1
ATOM 2059 O O . ASP A 1 257 ? 32.522 8.110 -9.114 1.00 38.10 275 ASP A O 1
ATOM 2064 N N . GLU A 1 258 ? 30.874 9.613 -9.147 1.00 39.61 276 GLU A N 1
ATOM 2065 C CA . GLU A 1 258 ? 29.828 8.628 -9.390 1.00 37.64 276 GLU A CA 1
ATOM 2066 C C . GLU A 1 258 ? 28.575 9.252 -9.967 1.00 38.21 276 GLU A C 1
ATOM 2067 O O . GLU A 1 258 ? 28.317 10.466 -9.801 1.00 39.00 276 GLU A O 1
ATOM 2081 N N . VAL A 1 260 ? 24.479 7.952 -9.885 1.00 35.40 278 VAL A N 1
ATOM 2082 C CA . VAL A 1 260 ? 23.563 6.945 -9.395 1.00 35.54 278 VAL A CA 1
ATOM 2083 C C . VAL A 1 260 ? 22.209 7.173 -10.041 1.00 37.29 278 VAL A C 1
ATOM 2084 O O . VAL A 1 260 ? 21.858 8.324 -10.272 1.00 37.72 278 VAL A O 1
ATOM 2088 N N . PHE A 1 261 ? 21.496 6.069 -10.348 1.00 35.94 279 PHE A N 1
ATOM 2089 C CA . PHE A 1 261 ? 20.175 6.113 -10.966 1.00 38.98 279 PHE A CA 1
ATOM 2090 C C . PHE A 1 261 ? 19.227 5.226 -10.193 1.00 40.08 279 PHE A C 1
ATOM 2091 O O . PHE A 1 261 ? 19.592 4.098 -9.734 1.00 38.61 279 PHE A O 1
ATOM 2099 N N . ASN A 1 262 ? 18.024 5.752 -10.017 1.00 38.69 280 ASN A N 1
ATOM 2100 C CA . ASN A 1 262 ? 16.961 5.050 -9.336 1.00 39.73 280 ASN A CA 1
ATOM 2101 C C . ASN A 1 262 ? 16.036 4.423 -10.344 1.00 41.10 280 ASN A C 1
ATOM 2102 O O . ASN A 1 262 ? 15.463 5.143 -11.156 1.00 43.33 280 ASN A O 1
ATOM 2107 N N . ILE A 1 263 ? 15.846 3.113 -10.235 1.00 39.35 281 ILE A N 1
ATOM 2108 C CA . ILE A 1 263 ? 15.103 2.312 -11.201 1.00 39.59 281 ILE A CA 1
ATOM 2109 C C . ILE A 1 263 ? 13.871 1.645 -10.597 1.00 43.69 281 ILE A C 1
ATOM 2110 O O . ILE A 1 263 ? 13.893 1.208 -9.444 1.00 43.88 281 ILE A O 1
ATOM 2115 N N . GLN A 1 264 ? 12.790 1.631 -11.390 1.00 46.95 282 GLN A N 1
ATOM 2116 C CA A GLN A 1 264 ? 11.601 0.845 -11.075 0.50 48.35 282 GLN A CA 1
ATOM 2117 C CA B GLN A 1 264 ? 11.574 0.885 -11.084 0.50 47.83 282 GLN A CA 1
ATOM 2118 C C . GLN A 1 264 ? 11.616 -0.328 -12.053 1.00 46.78 282 GLN A C 1
ATOM 2119 O O . GLN A 1 264 ? 11.319 -0.178 -13.257 1.00 46.99 282 GLN A O 1
ATOM 2130 N N . PRO A 1 265 ? 11.996 -1.515 -11.569 1.00 42.72 283 PRO A N 1
ATOM 2131 C CA . PRO A 1 265 ? 12.126 -2.657 -12.498 1.00 43.03 283 PRO A CA 1
ATOM 2132 C C . PRO A 1 265 ? 10.798 -3.293 -12.922 1.00 45.70 283 PRO A C 1
ATOM 2133 O O . PRO A 1 265 ? 9.824 -3.151 -12.222 1.00 47.18 283 PRO A O 1
ATOM 2137 N N . LEU A 1 266 ? 10.793 -3.952 -14.082 1.00 44.43 284 LEU A N 1
ATOM 2138 C CA . LEU A 1 266 ? 9.670 -4.802 -14.533 1.00 44.49 284 LEU A CA 1
ATOM 2139 C C . LEU A 1 266 ? 10.005 -6.235 -14.122 1.00 44.40 284 LEU A C 1
ATOM 2140 O O . LEU A 1 266 ? 11.177 -6.574 -13.919 1.00 42.45 284 LEU A O 1
ATOM 2145 N N . ALA A 1 267 ? 8.988 -7.058 -13.952 1.00 43.53 285 ALA A N 1
ATOM 2146 C CA . ALA A 1 267 ? 9.162 -8.460 -13.515 1.00 44.06 285 ALA A CA 1
ATOM 2147 C C . ALA A 1 267 ? 8.367 -9.387 -14.419 1.00 44.75 285 ALA A C 1
ATOM 2148 O O . ALA A 1 267 ? 7.432 -8.948 -15.035 1.00 43.29 285 ALA A O 1
ATOM 2150 N N . ASP A 1 268 ? 8.731 -10.673 -14.480 1.00 45.30 286 ASP A N 1
ATOM 2151 C CA . ASP A 1 268 ? 7.925 -11.673 -15.195 1.00 46.75 286 ASP A CA 1
ATOM 2152 C C . ASP A 1 268 ? 6.684 -11.980 -14.327 1.00 46.01 286 ASP A C 1
ATOM 2153 O O . ASP A 1 268 ? 6.519 -11.410 -13.246 1.00 44.37 286 ASP A O 1
ATOM 2158 N N . GLU A 1 269 ? 5.846 -12.914 -14.759 1.00 48.62 287 GLU A N 1
ATOM 2159 C CA . GLU A 1 269 ? 4.594 -13.230 -14.049 1.00 50.42 287 GLU A CA 1
ATOM 2160 C C . GLU A 1 269 ? 4.788 -13.912 -12.690 1.00 50.00 287 GLU A C 1
ATOM 2161 O O . GLU A 1 269 ? 3.848 -14.012 -11.918 1.00 51.43 287 GLU A O 1
ATOM 2167 N N . ASN A 1 270 ? 5.991 -14.421 -12.425 1.00 45.62 288 ASN A N 1
ATOM 2168 C CA . ASN A 1 270 ? 6.335 -14.994 -11.126 1.00 45.33 288 ASN A CA 1
ATOM 2169 C C . ASN A 1 270 ? 7.108 -13.980 -10.260 1.00 41.99 288 ASN A C 1
ATOM 2170 O O . ASN A 1 270 ? 7.702 -14.358 -9.260 1.00 42.04 288 ASN A O 1
ATOM 2175 N N . HIS A 1 271 ? 7.064 -12.704 -10.656 1.00 42.27 289 HIS A N 1
ATOM 2176 C CA . HIS A 1 271 ? 7.635 -11.560 -9.917 1.00 43.86 289 HIS A CA 1
ATOM 2177 C C . HIS A 1 271 ? 9.146 -11.585 -9.881 1.00 41.19 289 HIS A C 1
ATOM 2178 O O . HIS A 1 271 ? 9.747 -10.952 -9.038 1.00 45.53 289 HIS A O 1
ATOM 2185 N N . GLN A 1 272 ? 9.755 -12.309 -10.805 1.00 40.08 290 GLN A N 1
ATOM 2186 C CA . GLN A 1 272 ? 11.185 -12.406 -10.876 1.00 38.60 290 GLN A CA 1
ATOM 2187 C C . GLN A 1 272 ? 11.650 -11.405 -11.920 1.00 39.59 290 GLN A C 1
ATOM 2188 O O . GLN A 1 272 ? 10.993 -11.230 -12.972 1.00 39.23 290 GLN A O 1
ATOM 2194 N N . THR A 1 273 ? 12.773 -10.746 -11.632 1.00 37.96 291 THR A N 1
ATOM 2195 C CA . THR A 1 273 ? 13.413 -9.874 -12.591 1.00 38.83 291 THR A CA 1
ATOM 2196 C C . THR A 1 273 ? 14.905 -10.227 -12.673 1.00 40.20 291 THR A C 1
ATOM 2197 O O . THR A 1 273 ? 15.386 -11.049 -11.898 1.00 39.94 291 THR A O 1
ATOM 2201 N N . LEU A 1 274 ? 15.608 -9.611 -13.622 1.00 37.62 292 LEU A N 1
ATOM 2202 C CA . LEU A 1 274 ? 16.995 -9.962 -13.924 1.00 37.78 292 LEU A CA 1
ATOM 2203 C C . LEU A 1 274 ? 17.707 -8.700 -14.346 1.00 37.52 292 LEU A C 1
ATOM 2204 O O . LEU A 1 274 ? 17.202 -7.969 -15.200 1.00 41.75 292 LEU A O 1
ATOM 2209 N N . ALA A 1 275 ? 18.857 -8.443 -13.740 1.00 33.70 293 ALA A N 1
ATOM 2210 C CA . ALA A 1 275 ? 19.716 -7.323 -14.097 1.00 33.39 293 ALA A CA 1
ATOM 2211 C C . ALA A 1 275 ? 21.134 -7.836 -14.285 1.00 36.39 293 ALA A C 1
ATOM 2212 O O . ALA A 1 275 ? 21.555 -8.832 -13.634 1.00 37.22 293 ALA A O 1
ATOM 2214 N N . ALA A 1 276 ? 21.895 -7.156 -15.121 1.00 34.42 294 ALA A N 1
ATOM 2215 C CA . ALA A 1 276 ? 23.246 -7.646 -15.440 1.00 33.44 294 ALA A CA 1
ATOM 2216 C C . ALA A 1 276 ? 24.199 -6.540 -15.921 1.00 33.66 294 ALA A C 1
ATOM 2217 O O . ALA A 1 276 ? 23.758 -5.498 -16.430 1.00 34.00 294 ALA A O 1
ATOM 2219 N N . VAL A 1 277 ? 25.490 -6.770 -15.709 1.00 31.85 295 VAL A N 1
ATOM 2220 C CA . VAL A 1 277 ? 26.543 -5.986 -16.286 1.00 32.02 295 VAL A CA 1
ATOM 2221 C C . VAL A 1 277 ? 27.328 -6.934 -17.185 1.00 34.05 295 VAL A C 1
ATOM 2222 O O . VAL A 1 277 ? 27.643 -8.061 -16.812 1.00 33.32 295 VAL A O 1
ATOM 2226 N N . VAL A 1 278 ? 27.581 -6.494 -18.407 1.00 34.76 296 VAL A N 1
ATOM 2227 C CA . VAL A 1 278 ? 28.276 -7.303 -19.383 1.00 35.26 296 VAL A CA 1
ATOM 2228 C C . VAL A 1 278 ? 29.378 -6.453 -20.007 1.00 36.01 296 VAL A C 1
ATOM 2229 O O . VAL A 1 278 ? 29.272 -5.226 -20.082 1.00 36.24 296 VAL A O 1
ATOM 2233 N N . ASN A 1 279 ? 30.457 -7.105 -20.411 1.00 34.34 297 ASN A N 1
ATOM 2234 C CA . ASN A 1 279 ? 31.566 -6.399 -21.021 1.00 34.54 297 ASN A CA 1
ATOM 2235 C C . ASN A 1 279 ? 31.200 -5.931 -22.448 1.00 35.46 297 ASN A C 1
ATOM 2236 O O . ASN A 1 279 ? 30.115 -6.224 -22.934 1.00 35.57 297 ASN A O 1
ATOM 2241 N N . LYS A 1 280 ? 32.092 -5.203 -23.091 1.00 38.54 298 LYS A N 1
ATOM 2242 C CA A LYS A 1 280 ? 31.819 -4.618 -24.414 0.50 39.40 298 LYS A CA 1
ATOM 2243 C CA B LYS A 1 280 ? 31.823 -4.613 -24.416 0.50 39.23 298 LYS A CA 1
ATOM 2244 C C . LYS A 1 280 ? 31.620 -5.677 -25.507 1.00 41.78 298 LYS A C 1
ATOM 2245 O O . LYS A 1 280 ? 30.714 -5.550 -26.354 1.00 42.21 298 LYS A O 1
ATOM 2256 N N . ALA A 1 281 ? 32.451 -6.722 -25.502 1.00 41.24 299 ALA A N 1
ATOM 2257 C CA . ALA A 1 281 ? 32.340 -7.795 -26.482 1.00 43.54 299 ALA A CA 1
ATOM 2258 C C . ALA A 1 281 ? 31.080 -8.663 -26.251 1.00 44.55 299 ALA A C 1
ATOM 2259 O O . ALA A 1 281 ? 30.651 -9.372 -27.150 1.00 44.72 299 ALA A O 1
ATOM 2261 N N . GLY A 1 282 ? 30.498 -8.599 -25.057 1.00 42.34 300 GLY A N 1
ATOM 2262 C CA . GLY A 1 282 ? 29.331 -9.414 -24.711 1.00 42.70 300 GLY A CA 1
ATOM 2263 C C . GLY A 1 282 ? 29.672 -10.876 -24.465 1.00 42.15 300 GLY A C 1
ATOM 2264 O O . GLY A 1 282 ? 28.854 -11.742 -24.750 1.00 41.78 300 GLY A O 1
ATOM 2265 N N . ASP A 1 283 ? 30.880 -11.159 -23.946 1.00 41.73 301 ASP A N 1
ATOM 2266 C CA . ASP A 1 283 ? 31.285 -12.542 -23.617 1.00 40.76 301 ASP A CA 1
ATOM 2267 C C . ASP A 1 283 ? 31.636 -12.793 -22.133 1.00 39.11 301 ASP A C 1
ATOM 2268 O O . ASP A 1 283 ? 31.968 -13.907 -21.770 1.00 37.86 301 ASP A O 1
ATOM 2273 N N . LYS A 1 284 ? 31.592 -11.738 -21.309 1.00 36.19 302 LYS A N 1
ATOM 2274 C CA . LYS A 1 284 ? 31.726 -11.843 -19.877 1.00 33.88 302 LYS A CA 1
ATOM 2275 C C . LYS A 1 284 ? 30.644 -11.003 -19.234 1.00 36.05 302 LYS A C 1
ATOM 2276 O O . LYS A 1 284 ? 30.279 -9.967 -19.751 1.00 36.88 302 LYS A O 1
ATOM 2282 N N . GLY A 1 285 ? 30.169 -11.433 -18.080 1.00 34.55 303 GLY A N 1
ATOM 2283 C CA . GLY A 1 285 ? 29.229 -10.632 -17.324 1.00 34.78 303 GLY A CA 1
ATOM 2284 C C . GLY A 1 285 ? 28.809 -11.229 -16.024 1.00 32.00 303 GLY A C 1
ATOM 2285 O O . GLY A 1 285 ? 29.318 -12.267 -15.614 1.00 30.23 303 GLY A O 1
ATOM 2286 N N . ALA A 1 286 ? 27.866 -10.560 -15.368 1.00 29.96 304 ALA A N 1
ATOM 2287 C CA . ALA A 1 286 ? 27.282 -11.077 -14.131 1.00 30.44 304 ALA A CA 1
ATOM 2288 C C . ALA A 1 286 ? 25.862 -10.656 -14.113 1.00 30.81 304 ALA A C 1
ATOM 2289 O O . ALA A 1 286 ? 25.558 -9.502 -14.443 1.00 32.82 304 ALA A O 1
ATOM 2291 N N . SER A 1 287 ? 24.995 -11.576 -13.708 1.00 30.32 305 SER A N 1
ATOM 2292 C CA . SER A 1 287 ? 23.554 -11.304 -13.622 1.00 32.45 305 SER A CA 1
ATOM 2293 C C . SER A 1 287 ? 23.066 -11.583 -12.219 1.00 30.18 305 SER A C 1
ATOM 2294 O O . SER A 1 287 ? 23.628 -12.447 -11.506 1.00 29.21 305 SER A O 1
ATOM 2297 N N . ILE A 1 288 ? 22.066 -10.819 -11.824 1.00 28.52 306 ILE A N 1
ATOM 2298 C CA . ILE A 1 288 ? 21.420 -10.967 -10.543 1.00 29.99 306 ILE A CA 1
ATOM 2299 C C . ILE A 1 288 ? 19.948 -11.122 -10.797 1.00 31.96 306 ILE A C 1
ATOM 2300 O O . ILE A 1 288 ? 19.313 -10.253 -11.432 1.00 32.32 306 ILE A O 1
ATOM 2305 N N . GLN A 1 289 ? 19.396 -12.219 -10.318 1.00 31.28 307 GLN A N 1
ATOM 2306 C CA . GLN A 1 289 ? 17.961 -12.427 -10.308 1.00 31.55 307 GLN A CA 1
ATOM 2307 C C . GLN A 1 289 ? 17.437 -12.093 -8.942 1.00 33.90 307 GLN A C 1
ATOM 2308 O O . GLN A 1 289 ? 17.999 -12.526 -7.953 1.00 35.20 307 GLN A O 1
ATOM 2314 N N . PHE A 1 290 ? 16.325 -11.368 -8.885 1.00 33.20 308 PHE A N 1
ATOM 2315 C CA . PHE A 1 290 ? 15.677 -11.054 -7.608 1.00 32.82 308 PHE A CA 1
ATOM 2316 C C . PHE A 1 290 ? 14.178 -10.988 -7.782 1.00 35.60 308 PHE A C 1
ATOM 2317 O O . PHE A 1 290 ? 13.677 -10.962 -8.906 1.00 37.56 308 PHE A O 1
ATOM 2325 N N . ASP A 1 291 ? 13.487 -11.045 -6.656 1.00 37.00 309 ASP A N 1
ATOM 2326 C CA . ASP A 1 291 ? 12.039 -11.093 -6.557 1.00 37.60 309 ASP A CA 1
ATOM 2327 C C . ASP A 1 291 ? 11.528 -9.690 -6.204 1.00 39.85 309 ASP A C 1
ATOM 2328 O O . ASP A 1 291 ? 11.807 -9.181 -5.097 1.00 35.68 309 ASP A O 1
ATOM 2333 N N . THR A 1 292 ? 10.746 -9.080 -7.106 1.00 37.20 310 THR A N 1
ATOM 2334 C CA . THR A 1 292 ? 10.272 -7.706 -6.893 1.00 39.96 310 THR A CA 1
ATOM 2335 C C . THR A 1 292 ? 9.202 -7.531 -5.790 1.00 42.22 310 THR A C 1
ATOM 2336 O O . THR A 1 292 ? 8.881 -6.407 -5.428 1.00 43.05 310 THR A O 1
ATOM 2340 N N . ARG A 1 293 ? 8.679 -8.619 -5.240 1.00 39.50 311 ARG A N 1
ATOM 2341 C CA . ARG A 1 293 ? 7.852 -8.535 -4.022 1.00 41.43 311 ARG A CA 1
ATOM 2342 C C . ARG A 1 293 ? 8.680 -8.345 -2.762 1.00 42.70 311 ARG A C 1
ATOM 2343 O O . ARG A 1 293 ? 8.200 -7.805 -1.778 1.00 42.10 311 ARG A O 1
ATOM 2351 N N . GLN A 1 294 ? 9.927 -8.822 -2.795 1.00 39.42 312 GLN A N 1
ATOM 2352 C CA . GLN A 1 294 ? 10.846 -8.738 -1.684 1.00 40.12 312 GLN A CA 1
ATOM 2353 C C . GLN A 1 294 ? 11.731 -7.494 -1.792 1.00 38.18 312 GLN A C 1
ATOM 2354 O O . GLN A 1 294 ? 11.992 -6.838 -0.795 1.00 38.92 312 GLN A O 1
ATOM 2360 N N . LEU A 1 295 ? 12.191 -7.208 -3.007 1.00 36.15 313 LEU A N 1
ATOM 2361 C CA . LEU A 1 295 ? 13.119 -6.117 -3.295 1.00 38.24 313 LEU A CA 1
ATOM 2362 C C . LEU A 1 295 ? 12.500 -5.325 -4.475 1.00 35.95 313 LEU A C 1
ATOM 2363 O O . LEU A 1 295 ? 12.858 -5.518 -5.635 1.00 40.07 313 LEU A O 1
ATOM 2368 N N . PRO A 1 296 ? 11.536 -4.448 -4.176 1.00 39.04 314 PRO A N 1
ATOM 2369 C CA . PRO A 1 296 ? 10.816 -3.781 -5.273 1.00 41.25 314 PRO A CA 1
ATOM 2370 C C . PRO A 1 296 ? 11.531 -2.757 -6.115 1.00 40.63 314 PRO A C 1
ATOM 2371 O O . PRO A 1 296 ? 11.035 -2.456 -7.211 1.00 39.75 314 PRO A O 1
ATOM 2375 N N . VAL A 1 297 ? 12.657 -2.214 -5.640 1.00 38.58 315 VAL A N 1
ATOM 2376 C CA . VAL A 1 297 ? 13.382 -1.158 -6.329 1.00 38.54 315 VAL A CA 1
ATOM 2377 C C . VAL A 1 297 ? 14.799 -1.569 -6.639 1.00 37.41 315 VAL A C 1
ATOM 2378 O O . VAL A 1 297 ? 15.280 -2.576 -6.123 1.00 35.75 315 VAL A O 1
ATOM 2382 N N . LEU A 1 298 ? 15.420 -0.811 -7.535 1.00 37.36 316 LEU A N 1
ATOM 2383 C CA . LEU A 1 298 ? 16.780 -1.093 -7.989 1.00 36.67 316 LEU A CA 1
ATOM 2384 C C . LEU A 1 298 ? 17.588 0.192 -8.099 1.00 35.84 316 LEU A C 1
ATOM 2385 O O . LEU A 1 298 ? 17.109 1.189 -8.625 1.00 37.94 316 LEU A O 1
ATOM 2390 N N . THR A 1 299 ? 18.815 0.157 -7.600 1.00 32.71 317 THR A N 1
ATOM 2391 C CA . THR A 1 299 ? 19.749 1.281 -7.717 1.00 35.02 317 THR A CA 1
ATOM 2392 C C . THR A 1 299 ? 20.918 0.847 -8.571 1.00 35.85 317 THR A C 1
ATOM 2393 O O . THR A 1 299 ? 21.445 -0.274 -8.404 1.00 32.92 317 THR A O 1
ATOM 2397 N N . LEU A 1 300 ? 21.314 1.729 -9.481 1.00 34.74 318 LEU A N 1
ATOM 2398 C CA . LEU A 1 300 ? 22.461 1.530 -10.354 1.00 34.45 318 LEU A CA 1
ATOM 2399 C C . LEU A 1 300 ? 23.495 2.567 -9.912 1.00 34.50 318 LEU A C 1
ATOM 2400 O O . LEU A 1 300 ? 23.246 3.766 -9.993 1.00 33.01 318 LEU A O 1
ATOM 2405 N N . TRP A 1 301 ? 24.648 2.097 -9.438 1.00 32.13 319 TRP A N 1
ATOM 2406 C CA . TRP A 1 301 ? 25.722 2.944 -8.959 1.00 32.99 319 TRP A CA 1
ATOM 2407 C C . TRP A 1 301 ? 26.815 2.835 -10.016 1.00 31.26 319 TRP A C 1
ATOM 2408 O O . TRP A 1 301 ? 27.341 1.760 -10.212 1.00 30.84 319 TRP A O 1
ATOM 2419 N N . LYS A 1 302 ? 27.086 3.927 -10.735 1.00 31.83 320 LYS A N 1
ATOM 2420 C CA . LYS A 1 302 ? 28.100 3.942 -11.791 1.00 31.44 320 LYS A CA 1
ATOM 2421 C C . LYS A 1 302 ? 29.278 4.733 -11.238 1.00 32.47 320 LYS A C 1
ATOM 2422 O O . LYS A 1 302 ? 29.292 5.949 -11.283 1.00 34.88 320 LYS A O 1
ATOM 2428 N N . ASN A 1 303 ? 30.259 4.019 -10.719 1.00 31.61 321 ASN A N 1
ATOM 2429 C CA . ASN A 1 303 ? 31.422 4.642 -10.072 1.00 30.71 321 ASN A CA 1
ATOM 2430 C C . ASN A 1 303 ? 32.618 4.432 -10.985 1.00 31.89 321 ASN A C 1
ATOM 2431 O O . ASN A 1 303 ? 33.570 3.724 -10.627 1.00 30.40 321 ASN A O 1
ATOM 2436 N N . THR A 1 304 ? 32.560 5.063 -12.164 1.00 30.95 322 THR A N 1
ATOM 2437 C CA . THR A 1 304 ? 33.580 4.865 -13.197 1.00 33.83 322 THR A CA 1
ATOM 2438 C C . THR A 1 304 ? 34.700 5.903 -13.084 1.00 33.87 322 THR A C 1
ATOM 2439 O O . THR A 1 304 ? 35.063 6.566 -14.056 1.00 35.01 322 THR A O 1
ATOM 2443 N N . ASP A 1 305 ? 35.288 5.986 -11.884 1.00 32.88 323 ASP A N 1
ATOM 2444 C CA . ASP A 1 305 ? 36.393 6.895 -11.612 1.00 32.19 323 ASP A CA 1
ATOM 2445 C C . ASP A 1 305 ? 37.711 6.131 -11.949 1.00 35.51 323 ASP A C 1
ATOM 2446 O O . ASP A 1 305 ? 37.694 5.140 -12.705 1.00 34.11 323 ASP A O 1
ATOM 2451 N N . THR A 1 306 ? 38.849 6.558 -11.399 1.00 32.08 324 THR A N 1
ATOM 2452 C CA . THR A 1 306 ? 40.118 5.937 -11.739 1.00 31.25 324 THR A CA 1
ATOM 2453 C C . THR A 1 306 ? 40.163 4.555 -11.075 1.00 28.95 324 THR A C 1
ATOM 2454 O O . THR A 1 306 ? 39.419 4.254 -10.102 1.00 30.44 324 THR A O 1
ATOM 2458 N N . VAL A 1 307 ? 41.047 3.692 -11.575 1.00 32.71 325 VAL A N 1
ATOM 2459 C CA . VAL A 1 307 ? 41.153 2.354 -11.027 1.00 30.63 325 VAL A CA 1
ATOM 2460 C C . VAL A 1 307 ? 41.572 2.389 -9.549 1.00 31.38 325 VAL A C 1
ATOM 2461 O O . VAL A 1 307 ? 41.025 1.664 -8.728 1.00 28.95 325 VAL A O 1
ATOM 2465 N N . LYS A 1 308 ? 42.463 3.296 -9.181 1.00 32.12 326 LYS A N 1
ATOM 2466 C CA . LYS A 1 308 ? 42.850 3.403 -7.757 1.00 34.97 326 LYS A CA 1
ATOM 2467 C C . LYS A 1 308 ? 41.748 4.012 -6.900 1.00 33.09 326 LYS A C 1
ATOM 2468 O O . LYS A 1 308 ? 41.525 3.562 -5.759 1.00 32.75 326 LYS A O 1
ATOM 2474 N N . GLN A 1 309 ? 41.052 5.012 -7.426 1.00 29.72 327 GLN A N 1
ATOM 2475 C CA . GLN A 1 309 ? 39.962 5.636 -6.669 1.00 29.91 327 GLN A CA 1
ATOM 2476 C C . GLN A 1 309 ? 38.790 4.690 -6.482 1.00 31.82 327 GLN A C 1
ATOM 2477 O O . GLN A 1 309 ? 38.164 4.693 -5.444 1.00 34.00 327 GLN A O 1
ATOM 2483 N N . GLY A 1 310 ? 38.495 3.890 -7.513 1.00 32.74 328 GLY A N 1
ATOM 2484 C CA . GLY A 1 310 ? 37.347 2.974 -7.518 1.00 31.33 328 GLY A CA 1
ATOM 2485 C C . GLY A 1 310 ? 36.724 2.975 -8.899 1.00 31.44 328 GLY A C 1
ATOM 2486 O O . GLY A 1 310 ? 36.201 3.996 -9.348 1.00 34.30 328 GLY A O 1
ATOM 2487 N N . TYR A 1 311 ? 36.927 1.873 -9.621 1.00 29.94 329 TYR A N 1
ATOM 2488 C CA . TYR A 1 311 ? 36.305 1.668 -10.945 1.00 29.55 329 TYR A CA 1
ATOM 2489 C C . TYR A 1 311 ? 35.386 0.467 -10.749 1.00 25.26 329 TYR A C 1
ATOM 2490 O O . TYR A 1 311 ? 35.822 -0.685 -10.754 1.00 27.06 329 TYR A O 1
ATOM 2499 N N . VAL A 1 312 ? 34.115 0.757 -10.499 1.00 26.26 330 VAL A N 1
ATOM 2500 C CA . VAL A 1 312 ? 33.190 -0.252 -10.072 1.00 27.86 330 VAL A CA 1
ATOM 2501 C C . VAL A 1 312 ? 31.749 0.192 -10.326 1.00 30.06 330 VAL A C 1
ATOM 2502 O O . VAL A 1 312 ? 31.453 1.392 -10.396 1.00 28.93 330 VAL A O 1
ATOM 2506 N N . THR A 1 313 ? 30.869 -0.787 -10.497 1.00 29.08 331 THR A N 1
ATOM 2507 C CA . THR A 1 313 ? 29.454 -0.511 -10.579 1.00 29.67 331 THR A CA 1
ATOM 2508 C C . THR A 1 313 ? 28.707 -1.358 -9.575 1.00 28.53 331 THR A C 1
ATOM 2509 O O . THR A 1 313 ? 29.045 -2.527 -9.313 1.00 29.06 331 THR A O 1
ATOM 2513 N N . GLY A 1 314 ? 27.681 -0.760 -8.998 1.00 30.34 332 GLY A N 1
ATOM 2514 C CA . GLY A 1 314 ? 26.785 -1.463 -8.074 1.00 29.27 332 GLY A CA 1
ATOM 2515 C C . GLY A 1 314 ? 25.488 -1.728 -8.754 1.00 31.56 332 GLY A C 1
ATOM 2516 O O . GLY A 1 314 ? 24.910 -0.793 -9.370 1.00 34.04 332 GLY A O 1
ATOM 2517 N N . ILE A 1 315 ? 25.013 -2.973 -8.679 1.00 30.32 333 ILE A N 1
ATOM 2518 C CA . ILE A 1 315 ? 23.631 -3.341 -9.110 1.00 30.63 333 ILE A CA 1
ATOM 2519 C C . ILE A 1 315 ? 22.979 -3.671 -7.792 1.00 32.18 333 ILE A C 1
ATOM 2520 O O . ILE A 1 315 ? 23.336 -4.666 -7.169 1.00 34.87 333 ILE A O 1
ATOM 2525 N N . GLU A 1 316 ? 22.091 -2.808 -7.320 1.00 31.01 334 GLU A N 1
ATOM 2526 C CA . GLU A 1 316 ? 21.659 -2.830 -5.923 1.00 29.24 334 GLU A CA 1
ATOM 2527 C C . GLU A 1 316 ? 20.172 -2.966 -5.718 1.00 32.66 334 GLU A C 1
ATOM 2528 O O . GLU A 1 316 ? 19.447 -1.957 -5.530 1.00 32.53 334 GLU A O 1
ATOM 2534 N N . PRO A 1 317 ? 19.688 -4.197 -5.766 1.00 32.00 335 PRO A N 1
ATOM 2535 C CA . PRO A 1 317 ? 18.264 -4.379 -5.527 1.00 33.97 335 PRO A CA 1
ATOM 2536 C C . PRO A 1 317 ? 17.969 -4.129 -4.061 1.00 33.35 335 PRO A C 1
ATOM 2537 O O . PRO A 1 317 ? 18.779 -4.472 -3.198 1.00 33.60 335 PRO A O 1
ATOM 2541 N N . GLY A 1 318 ? 16.850 -3.485 -3.790 1.00 33.11 336 GLY A N 1
ATOM 2542 C CA . GLY A 1 318 ? 16.525 -3.149 -2.440 1.00 32.70 336 GLY A CA 1
ATOM 2543 C C . GLY A 1 318 ? 15.071 -2.911 -2.171 1.00 36.15 336 GLY A C 1
ATOM 2544 O O . GLY A 1 318 ? 14.238 -2.894 -3.107 1.00 39.09 336 GLY A O 1
ATOM 2545 N N . THR A 1 319 ? 14.764 -2.765 -0.881 1.00 37.55 337 THR A N 1
ATOM 2546 C CA . THR A 1 319 ? 13.458 -2.261 -0.453 1.00 37.85 337 THR A CA 1
ATOM 2547 C C . THR A 1 319 ? 13.447 -0.724 -0.544 1.00 39.88 337 THR A C 1
ATOM 2548 O O . THR A 1 319 ? 12.388 -0.095 -0.643 1.00 40.16 337 THR A O 1
ATOM 2552 N N . SER A 1 320 ? 14.638 -0.135 -0.520 1.00 38.06 338 SER A N 1
ATOM 2553 C CA . SER A 1 320 ? 14.840 1.312 -0.542 1.00 39.00 338 SER A CA 1
ATOM 2554 C C . SER A 1 320 ? 15.879 1.720 -1.572 1.00 37.44 338 SER A C 1
ATOM 2555 O O . SER A 1 320 ? 16.710 0.913 -2.045 1.00 36.67 338 SER A O 1
ATOM 2558 N N . TYR A 1 321 ? 15.796 2.997 -1.932 1.00 37.76 339 TYR A N 1
ATOM 2559 C CA . TYR A 1 321 ? 16.857 3.678 -2.643 1.00 36.30 339 TYR A CA 1
ATOM 2560 C C . TYR A 1 321 ? 17.840 4.148 -1.573 1.00 38.38 339 TYR A C 1
ATOM 2561 O O . TYR A 1 321 ? 17.592 4.013 -0.373 1.00 39.13 339 TYR A O 1
ATOM 2570 N N . ALA A 1 322 ? 18.968 4.691 -2.022 1.00 35.83 340 ALA A N 1
ATOM 2571 C CA . ALA A 1 322 ? 20.061 5.035 -1.132 1.00 35.77 340 ALA A CA 1
ATOM 2572 C C . ALA A 1 322 ? 19.955 6.389 -0.430 1.00 36.71 340 ALA A C 1
ATOM 2573 O O . ALA A 1 322 ? 20.915 6.818 0.250 1.00 33.86 340 ALA A O 1
ATOM 2575 N N . TYR A 1 323 ? 18.825 7.077 -0.592 1.00 37.76 341 TYR A N 1
ATOM 2576 C CA . TYR A 1 323 ? 18.571 8.289 0.181 1.00 36.65 341 TYR A CA 1
ATOM 2577 C C . TYR A 1 323 ? 18.542 7.956 1.669 1.00 35.97 341 TYR A C 1
ATOM 2578 O O . TYR A 1 323 ? 18.371 6.806 2.019 1.00 37.42 341 TYR A O 1
ATOM 2587 N N . PRO A 1 324 ? 18.740 8.962 2.552 1.00 37.16 342 PRO A N 1
ATOM 2588 C CA . PRO A 1 324 ? 18.694 8.716 3.987 1.00 37.10 342 PRO A CA 1
ATOM 2589 C C . PRO A 1 324 ? 17.329 8.243 4.472 1.00 38.37 342 PRO A C 1
ATOM 2590 O O . PRO A 1 324 ? 16.328 8.424 3.787 1.00 40.23 342 PRO A O 1
ATOM 2594 N N . VAL A 1 325 ? 17.317 7.640 5.645 1.00 37.57 343 VAL A N 1
ATOM 2595 C CA . VAL A 1 325 ? 16.117 7.046 6.223 1.00 40.71 343 VAL A CA 1
ATOM 2596 C C . VAL A 1 325 ? 14.960 8.049 6.379 1.00 43.38 343 VAL A C 1
ATOM 2597 O O . VAL A 1 325 ? 13.791 7.649 6.296 1.00 44.41 343 VAL A O 1
ATOM 2601 N N . THR A 1 326 ? 15.286 9.335 6.554 1.00 44.14 344 THR A N 1
ATOM 2602 C CA . THR A 1 326 ? 14.296 10.413 6.579 1.00 46.90 344 THR A CA 1
ATOM 2603 C C . THR A 1 326 ? 13.512 10.497 5.261 1.00 45.78 344 THR A C 1
ATOM 2604 O O . THR A 1 326 ? 12.306 10.588 5.272 1.00 50.30 344 THR A O 1
ATOM 2608 N N . ILE A 1 327 ? 14.203 10.450 4.127 1.00 45.08 345 ILE A N 1
ATOM 2609 C CA . ILE A 1 327 ? 13.554 10.496 2.794 1.00 46.02 345 ILE A CA 1
ATOM 2610 C C . ILE A 1 327 ? 12.803 9.207 2.511 1.00 45.23 345 ILE A C 1
ATOM 2611 O O . ILE A 1 327 ? 11.646 9.245 2.065 1.00 47.08 345 ILE A O 1
ATOM 2616 N N . GLU A 1 328 ? 13.425 8.069 2.833 1.00 44.96 346 GLU A N 1
ATOM 2617 C CA . GLU A 1 328 ? 12.794 6.752 2.615 1.00 43.77 346 GLU A CA 1
ATOM 2618 C C . GLU A 1 328 ? 11.519 6.547 3.449 1.00 46.24 346 GLU A C 1
ATOM 2619 O O . GLU A 1 328 ? 10.582 5.882 2.979 1.00 49.71 346 GLU A O 1
ATOM 2625 N N . ARG A 1 329 ? 11.460 7.131 4.641 1.00 44.48 347 ARG A N 1
ATOM 2626 C CA . ARG A 1 329 ? 10.216 7.122 5.433 1.00 49.18 347 ARG A CA 1
ATOM 2627 C C . ARG A 1 329 ? 9.153 8.031 4.802 1.00 51.36 347 ARG A C 1
ATOM 2628 O O . ARG A 1 329 ? 7.990 7.628 4.629 1.00 53.12 347 ARG A O 1
ATOM 2636 N N . LYS A 1 330 ? 9.570 9.257 4.477 1.00 52.75 348 LYS A N 1
ATOM 2637 C CA . LYS A 1 330 ? 8.686 10.284 3.897 1.00 56.36 348 LYS A CA 1
ATOM 2638 C C . LYS A 1 330 ? 8.046 9.736 2.634 1.00 55.04 348 LYS A C 1
ATOM 2639 O O . LYS A 1 330 ? 6.854 9.813 2.476 1.00 53.57 348 LYS A O 1
ATOM 2645 N N . GLN A 1 331 ? 8.839 9.116 1.764 1.00 51.41 349 GLN A N 1
ATOM 2646 C CA . GLN A 1 331 ? 8.323 8.556 0.515 1.00 52.29 349 GLN A CA 1
ATOM 2647 C C . GLN A 1 331 ? 7.771 7.113 0.641 1.00 52.69 349 GLN A C 1
ATOM 2648 O O . GLN A 1 331 ? 7.512 6.476 -0.368 1.00 50.90 349 GLN A O 1
ATOM 2654 N N . LYS A 1 332 ? 7.582 6.630 1.875 1.00 52.94 350 LYS A N 1
ATOM 2655 C CA . LYS A 1 332 ? 6.854 5.388 2.179 1.00 53.81 350 LYS A CA 1
ATOM 2656 C C . LYS A 1 332 ? 7.469 4.093 1.660 1.00 52.43 350 LYS A C 1
ATOM 2657 O O . LYS A 1 332 ? 6.747 3.145 1.379 1.00 49.33 350 LYS A O 1
ATOM 2663 N N . ARG A 1 333 ? 8.788 4.043 1.504 1.00 46.86 351 ARG A N 1
ATOM 2664 C CA . ARG A 1 333 ? 9.449 2.802 1.096 1.00 47.91 351 ARG A CA 1
ATOM 2665 C C . ARG A 1 333 ? 9.973 1.971 2.286 1.00 48.35 351 ARG A C 1
ATOM 2666 O O . ARG A 1 333 ? 10.290 0.795 2.099 1.00 44.79 351 ARG A O 1
ATOM 2674 N N . VAL A 1 334 ? 10.037 2.554 3.494 1.00 48.03 352 VAL A N 1
ATOM 2675 C CA . VAL A 1 334 ? 10.446 1.793 4.675 1.00 49.91 352 VAL A CA 1
ATOM 2676 C C . VAL A 1 334 ? 9.352 0.749 4.978 1.00 53.52 352 VAL A C 1
ATOM 2677 O O . VAL A 1 334 ? 8.212 1.094 5.182 1.00 55.37 352 VAL A O 1
ATOM 2681 N N . LYS A 1 335 ? 9.732 -0.522 4.975 1.00 53.40 353 LYS A N 1
ATOM 2682 C CA . LYS A 1 335 ? 8.811 -1.631 5.200 1.00 54.76 353 LYS A CA 1
ATOM 2683 C C . LYS A 1 335 ? 8.738 -1.847 6.704 1.00 51.83 353 LYS A C 1
ATOM 2684 O O . LYS A 1 335 ? 9.596 -1.347 7.430 1.00 46.57 353 LYS A O 1
ATOM 2690 N N . GLN A 1 336 ? 7.706 -2.551 7.163 1.00 53.63 354 GLN A N 1
ATOM 2691 C CA A GLN A 1 336 ? 7.503 -2.912 8.572 0.50 53.98 354 GLN A CA 1
ATOM 2692 C CA B GLN A 1 336 ? 7.564 -2.913 8.583 0.50 53.48 354 GLN A CA 1
ATOM 2693 C C . GLN A 1 336 ? 7.392 -4.444 8.691 1.00 54.07 354 GLN A C 1
ATOM 2694 O O . GLN A 1 336 ? 6.818 -5.095 7.808 1.00 54.66 354 GLN A O 1
ATOM 2705 N N . LEU A 1 337 ? 7.942 -5.027 9.753 1.00 51.60 355 LEU A N 1
ATOM 2706 C CA . LEU A 1 337 ? 7.860 -6.466 9.982 1.00 48.17 355 LEU A CA 1
ATOM 2707 C C . LEU A 1 337 ? 7.118 -6.663 11.292 1.00 47.20 355 LEU A C 1
ATOM 2708 O O . LEU A 1 337 ? 7.504 -6.117 12.332 1.00 46.30 355 LEU A O 1
ATOM 2713 N N . GLN A 1 338 ? 6.019 -7.417 11.231 1.00 48.12 356 GLN A N 1
ATOM 2714 C CA . GLN A 1 338 ? 5.172 -7.650 12.396 1.00 51.57 356 GLN A CA 1
ATOM 2715 C C . GLN A 1 338 ? 5.859 -8.532 13.433 1.00 50.91 356 GLN A C 1
ATOM 2716 O O . GLN A 1 338 ? 6.810 -9.226 13.093 1.00 49.43 356 GLN A O 1
ATOM 2722 N N . PRO A 1 339 ? 5.404 -8.488 14.709 1.00 51.91 357 PRO A N 1
ATOM 2723 C CA . PRO A 1 339 ? 6.014 -9.321 15.749 1.00 51.10 357 PRO A CA 1
ATOM 2724 C C . PRO A 1 339 ? 6.067 -10.790 15.359 1.00 49.57 357 PRO A C 1
ATOM 2725 O O . PRO A 1 339 ? 5.042 -11.358 14.990 1.00 48.57 357 PRO A O 1
ATOM 2729 N N . GLY A 1 340 ? 7.253 -11.389 15.404 1.00 47.69 358 GLY A N 1
ATOM 2730 C CA . GLY A 1 340 ? 7.421 -12.795 15.058 1.00 47.26 358 GLY A CA 1
ATOM 2731 C C . GLY A 1 340 ? 7.444 -13.100 13.564 1.00 47.62 358 GLY A C 1
ATOM 2732 O O . GLY A 1 340 ? 7.628 -14.241 13.197 1.00 47.09 358 GLY A O 1
ATOM 2733 N N . ALA A 1 341 ? 7.270 -12.103 12.702 1.00 46.15 359 ALA A N 1
ATOM 2734 C CA . ALA A 1 341 ? 7.160 -12.359 11.270 1.00 44.25 359 ALA A CA 1
ATOM 2735 C C . ALA A 1 341 ? 8.553 -12.364 10.619 1.00 43.65 359 ALA A C 1
ATOM 2736 O O . ALA A 1 341 ? 9.544 -11.874 11.190 1.00 42.35 359 ALA A O 1
ATOM 2738 N N . SER A 1 342 ? 8.595 -12.951 9.428 1.00 42.69 360 SER A N 1
ATOM 2739 C CA . SER A 1 342 ? 9.790 -13.090 8.640 1.00 41.56 360 SER A CA 1
ATOM 2740 C C . SER A 1 342 ? 9.626 -12.489 7.245 1.00 41.81 360 SER A C 1
ATOM 2741 O O . SER A 1 342 ? 8.536 -12.423 6.715 1.00 41.45 360 SER A O 1
ATOM 2744 N N . ALA A 1 343 ? 10.735 -12.018 6.678 1.00 40.38 361 ALA A N 1
ATOM 2745 C CA . ALA A 1 343 ? 10.806 -11.534 5.316 1.00 37.81 361 ALA A CA 1
ATOM 2746 C C . ALA A 1 343 ? 11.925 -12.332 4.651 1.00 37.72 361 ALA A C 1
ATOM 2747 O O . ALA A 1 343 ? 13.027 -12.432 5.225 1.00 34.21 361 ALA A O 1
ATOM 2749 N N . GLN A 1 344 ? 11.664 -12.859 3.454 1.00 35.65 362 GLN A N 1
ATOM 2750 C CA . GLN A 1 344 ? 12.642 -13.637 2.692 1.00 33.57 362 GLN A CA 1
ATOM 2751 C C . GLN A 1 344 ? 13.277 -12.812 1.596 1.00 33.14 362 GLN A C 1
ATOM 2752 O O . GLN A 1 344 ? 12.662 -11.902 1.056 1.00 34.76 362 GLN A O 1
ATOM 2758 N N . PHE A 1 345 ? 14.530 -13.144 1.273 1.00 32.32 363 PHE A N 1
ATOM 2759 C CA . PHE A 1 345 ? 15.301 -12.505 0.209 1.00 31.72 363 PHE A CA 1
ATOM 2760 C C . PHE A 1 345 ? 16.011 -13.620 -0.579 1.00 31.45 363 PHE A C 1
ATOM 2761 O O . PHE A 1 345 ? 16.958 -14.241 -0.089 1.00 33.27 363 PHE A O 1
ATOM 2769 N N . ASP A 1 346 ? 15.507 -13.876 -1.788 1.00 33.46 364 ASP A N 1
ATOM 2770 C CA . ASP A 1 346 ? 15.983 -14.937 -2.683 1.00 33.93 364 ASP A CA 1
ATOM 2771 C C . ASP A 1 346 ? 16.621 -14.263 -3.908 1.00 35.18 364 ASP A C 1
ATOM 2772 O O . ASP A 1 346 ? 15.939 -13.514 -4.631 1.00 36.44 364 ASP A O 1
ATOM 2777 N N . LEU A 1 347 ? 17.928 -14.465 -4.080 1.00 29.61 365 LEU A N 1
ATOM 2778 C CA . LEU A 1 347 ? 18.679 -13.896 -5.197 1.00 31.07 365 LEU A CA 1
ATOM 2779 C C . LEU A 1 347 ? 19.562 -14.952 -5.824 1.00 31.65 365 LEU A C 1
ATOM 2780 O O . LEU A 1 347 ? 20.104 -15.802 -5.118 1.00 31.41 365 LEU A O 1
ATOM 2785 N N . THR A 1 348 ? 19.699 -14.910 -7.141 1.00 32.24 366 THR A N 1
ATOM 2786 C CA . THR A 1 348 ? 20.649 -15.790 -7.842 1.00 31.15 366 THR A CA 1
ATOM 2787 C C . THR A 1 348 ? 21.629 -14.925 -8.620 1.00 30.53 366 THR A C 1
ATOM 2788 O O . THR A 1 348 ? 21.224 -14.069 -9.412 1.00 32.55 366 THR A O 1
ATOM 2792 N N . TYR A 1 349 ? 22.902 -15.157 -8.379 1.00 27.94 367 TYR A N 1
ATOM 2793 C CA . TYR A 1 349 ? 24.028 -14.482 -9.026 1.00 28.33 367 TYR A CA 1
ATOM 2794 C C . TYR A 1 349 ? 24.709 -15.460 -9.972 1.00 28.23 367 TYR A C 1
ATOM 2795 O O . TYR A 1 349 ? 25.036 -16.606 -9.581 1.00 27.06 367 TYR A O 1
ATOM 2804 N N . THR A 1 350 ? 24.870 -15.054 -11.232 1.00 29.34 368 THR A N 1
ATOM 2805 C CA . THR A 1 350 ? 25.450 -15.925 -12.215 1.00 29.35 368 THR A CA 1
ATOM 2806 C C . THR A 1 350 ? 26.640 -15.232 -12.863 1.00 30.79 368 THR A C 1
ATOM 2807 O O . THR A 1 350 ? 26.532 -14.095 -13.361 1.00 31.93 368 THR A O 1
ATOM 2811 N N . LEU A 1 351 ? 27.752 -15.939 -12.907 1.00 28.55 369 LEU A N 1
ATOM 2812 C CA . LEU A 1 351 ? 28.944 -15.473 -13.594 1.00 30.16 369 LEU A CA 1
ATOM 2813 C C . LEU A 1 351 ? 28.834 -15.979 -15.052 1.00 32.71 369 LEU A C 1
ATOM 2814 O O . LEU A 1 351 ? 28.906 -17.188 -15.351 1.00 31.45 369 LEU A O 1
ATOM 2819 N N . LEU A 1 352 ? 28.633 -15.026 -15.953 1.00 32.85 370 LEU A N 1
ATOM 2820 C CA . LEU A 1 352 ? 28.426 -15.283 -17.370 1.00 29.51 370 LEU A CA 1
ATOM 2821 C C . LEU A 1 352 ? 29.807 -15.278 -18.013 1.00 32.42 370 LEU A C 1
ATOM 2822 O O . LEU A 1 352 ? 30.582 -14.307 -17.867 1.00 33.92 370 LEU A O 1
ATOM 2827 N N . HIS A 1 353 ? 30.184 -16.390 -18.648 1.00 34.41 371 HIS A N 1
ATOM 2828 C CA . HIS A 1 353 ? 31.582 -16.538 -19.126 1.00 34.50 371 HIS A CA 1
ATOM 2829 C C . HIS A 1 353 ? 31.683 -16.897 -20.608 1.00 37.88 371 HIS A C 1
ATOM 2830 O O . HIS A 1 353 ? 32.727 -17.338 -21.056 1.00 38.70 371 HIS A O 1
ATOM 2837 N N . ASP A 1 354 ? 30.594 -16.755 -21.356 1.00 37.41 372 ASP A N 1
ATOM 2838 C CA . ASP A 1 354 ? 30.676 -16.825 -22.817 1.00 38.52 372 ASP A CA 1
ATOM 2839 C C . ASP A 1 354 ? 29.535 -16.035 -23.470 1.00 38.42 372 ASP A C 1
ATOM 2840 O O . ASP A 1 354 ? 28.597 -15.613 -22.789 1.00 39.32 372 ASP A O 1
ATOM 2845 N N . SER A 1 355 ? 29.635 -15.854 -24.786 1.00 38.13 373 SER A N 1
ATOM 2846 C CA . SER A 1 355 ? 28.654 -15.075 -25.563 1.00 40.44 373 SER A CA 1
ATOM 2847 C C . SER A 1 355 ? 27.245 -15.615 -25.458 1.00 39.03 373 SER A C 1
ATOM 2848 O O . SER A 1 355 ? 26.315 -14.835 -25.269 1.00 39.08 373 SER A O 1
ATOM 2851 N N . ALA A 1 356 ? 27.109 -16.938 -25.529 1.00 38.45 374 ALA A N 1
ATOM 2852 C CA . ALA A 1 356 ? 25.799 -17.601 -25.468 1.00 39.51 374 ALA A CA 1
ATOM 2853 C C . ALA A 1 356 ? 25.116 -17.335 -24.150 1.00 39.75 374 ALA A C 1
ATOM 2854 O O . ALA A 1 356 ? 23.906 -17.121 -24.108 1.00 35.80 374 ALA A O 1
ATOM 2856 N N . GLN A 1 357 ? 25.887 -17.344 -23.053 1.00 38.32 375 GLN A N 1
ATOM 2857 C CA . GLN A 1 357 ? 25.315 -17.035 -21.734 1.00 37.96 375 GLN A CA 1
ATOM 2858 C C . GLN A 1 357 ? 24.848 -15.608 -21.615 1.00 37.85 375 GLN A C 1
ATOM 2859 O O . GLN A 1 357 ? 23.750 -15.363 -21.099 1.00 39.79 375 GLN A O 1
ATOM 2865 N N . VAL A 1 358 ? 25.673 -14.665 -22.053 1.00 35.06 376 VAL A N 1
ATOM 2866 C CA . VAL A 1 358 ? 25.256 -13.258 -22.085 1.00 38.18 376 VAL A CA 1
ATOM 2867 C C . VAL A 1 358 ? 23.996 -13.055 -22.984 1.00 41.71 376 VAL A C 1
ATOM 2868 O O . VAL A 1 358 ? 23.066 -12.313 -22.621 1.00 40.45 376 VAL A O 1
ATOM 2872 N N . ALA A 1 359 ? 23.969 -13.718 -24.149 1.00 43.24 377 ALA A N 1
ATOM 2873 C CA . ALA A 1 359 ? 22.863 -13.572 -25.114 1.00 41.90 377 ALA A CA 1
ATOM 2874 C C . ALA A 1 359 ? 21.554 -14.072 -24.503 1.00 42.13 377 ALA A C 1
ATOM 2875 O O . ALA A 1 359 ? 20.507 -13.419 -24.649 1.00 41.68 377 ALA A O 1
ATOM 2877 N N . ALA A 1 360 ? 21.623 -15.195 -23.796 1.00 38.88 378 ALA A N 1
ATOM 2878 C CA . ALA A 1 360 ? 20.480 -15.762 -23.071 1.00 42.18 378 ALA A CA 1
ATOM 2879 C C . ALA A 1 360 ? 19.929 -14.786 -22.007 1.00 39.79 378 ALA A C 1
ATOM 2880 O O . ALA A 1 360 ? 18.713 -14.613 -21.860 1.00 38.96 378 ALA A O 1
ATOM 2882 N N . VAL A 1 361 ? 20.823 -14.151 -21.262 1.00 38.48 379 VAL A N 1
ATOM 2883 C CA . VAL A 1 361 ? 20.407 -13.136 -20.279 1.00 38.16 379 VAL A CA 1
ATOM 2884 C C . VAL A 1 361 ? 19.762 -11.937 -20.987 1.00 41.24 379 VAL A C 1
ATOM 2885 O O . VAL A 1 361 ? 18.667 -11.488 -20.611 1.00 39.84 379 VAL A O 1
ATOM 2889 N N . GLU A 1 362 ? 20.407 -11.479 -22.057 1.00 41.40 380 GLU A N 1
ATOM 2890 C CA . GLU A 1 362 ? 19.903 -10.320 -22.800 1.00 46.63 380 GLU A CA 1
ATOM 2891 C C . GLU A 1 362 ? 18.516 -10.600 -23.420 1.00 48.95 380 GLU A C 1
ATOM 2892 O O . GLU A 1 362 ? 17.626 -9.743 -23.388 1.00 53.12 380 GLU A O 1
ATOM 2898 N N . GLN A 1 363 ? 18.324 -11.827 -23.911 1.00 49.96 381 GLN A N 1
ATOM 2899 C CA . GLN A 1 363 ? 17.048 -12.290 -24.504 1.00 50.68 381 GLN A CA 1
ATOM 2900 C C . GLN A 1 363 ? 15.934 -12.410 -23.444 1.00 48.91 381 GLN A C 1
ATOM 2901 O O . GLN A 1 363 ? 14.782 -12.036 -23.705 1.00 46.05 381 GLN A O 1
ATOM 2907 N N . LYS A 1 364 ? 16.260 -12.922 -22.254 1.00 46.90 382 LYS A N 1
ATOM 2908 C CA . LYS A 1 364 ? 15.275 -12.997 -21.160 1.00 46.38 382 LYS A CA 1
ATOM 2909 C C . LYS A 1 364 ? 14.851 -11.598 -20.715 1.00 44.86 382 LYS A C 1
ATOM 2910 O O . LYS A 1 364 ? 13.669 -11.347 -20.488 1.00 41.92 382 LYS A O 1
ATOM 2916 N N . ILE A 1 365 ? 15.813 -10.687 -20.630 1.00 42.66 383 ILE A N 1
ATOM 2917 C CA . ILE A 1 365 ? 15.553 -9.295 -20.232 1.00 42.75 383 ILE A CA 1
ATOM 2918 C C . ILE A 1 365 ? 14.648 -8.614 -21.280 1.00 44.76 383 ILE A C 1
ATOM 2919 O O . ILE A 1 365 ? 13.627 -7.997 -20.929 1.00 43.64 383 ILE A O 1
ATOM 2924 N N . ALA A 1 366 ? 14.985 -8.808 -22.556 1.00 45.43 384 ALA A N 1
ATOM 2925 C CA . ALA A 1 366 ? 14.179 -8.266 -23.679 1.00 45.68 384 ALA A CA 1
ATOM 2926 C C . ALA A 1 366 ? 12.746 -8.820 -23.690 1.00 45.52 384 ALA A C 1
ATOM 2927 O O . ALA A 1 366 ? 11.820 -8.133 -24.087 1.00 48.14 384 ALA A O 1
ATOM 2929 N N . LYS A 1 367 ? 12.567 -10.066 -23.270 1.00 48.38 385 LYS A N 1
ATOM 2930 C CA . LYS A 1 367 ? 11.239 -10.674 -23.154 1.00 50.28 385 LYS A CA 1
ATOM 2931 C C . LYS A 1 367 ? 10.414 -10.045 -22.012 1.00 49.02 385 LYS A C 1
ATOM 2932 O O . LYS A 1 367 ? 9.231 -9.795 -22.176 1.00 50.46 385 LYS A O 1
ATOM 2938 N N . ILE A 1 368 ? 11.032 -9.806 -20.860 1.00 46.36 386 ILE A N 1
ATOM 2939 C CA . ILE A 1 368 ? 10.355 -9.168 -19.709 1.00 47.14 386 ILE A CA 1
ATOM 2940 C C . ILE A 1 368 ? 10.007 -7.707 -20.042 1.00 48.91 386 ILE A C 1
ATOM 2941 O O . ILE A 1 368 ? 8.916 -7.235 -19.723 1.00 52.50 386 ILE A O 1
ATOM 2946 N N . GLN A 1 369 ? 10.924 -7.017 -20.720 1.00 49.87 387 GLN A N 1
ATOM 2947 C CA . GLN A 1 369 ? 10.702 -5.639 -21.161 1.00 49.91 387 GLN A CA 1
ATOM 2948 C C . GLN A 1 369 ? 9.552 -5.586 -22.130 1.00 52.55 387 GLN A C 1
ATOM 2949 O O . GLN A 1 369 ? 8.762 -4.652 -22.084 1.00 51.99 387 GLN A O 1
ATOM 2955 N N . GLY A 1 370 ? 9.503 -6.564 -23.041 1.00 54.58 388 GLY A N 1
ATOM 2956 C CA . GLY A 1 370 ? 8.425 -6.688 -24.027 1.00 55.83 388 GLY A CA 1
ATOM 2957 C C . GLY A 1 370 ? 8.219 -5.390 -24.778 1.00 59.31 388 GLY A C 1
ATOM 2958 O O . GLY A 1 370 ? 9.197 -4.781 -25.232 1.00 55.98 388 GLY A O 1
ATOM 2959 N N . ASP A 1 371 ? 6.960 -4.954 -24.874 1.00 59.84 389 ASP A N 1
ATOM 2960 C CA . ASP A 1 371 ? 6.619 -3.660 -25.484 1.00 65.85 389 ASP A CA 1
ATOM 2961 C C . ASP A 1 371 ? 6.523 -2.451 -24.525 1.00 65.90 389 ASP A C 1
ATOM 2962 O O . ASP A 1 371 ? 6.080 -1.367 -24.952 1.00 68.52 389 ASP A O 1
ATOM 2967 N N . ASN A 1 372 ? 6.911 -2.604 -23.258 1.00 60.38 390 ASN A N 1
ATOM 2968 C CA . ASN A 1 372 ? 6.849 -1.474 -22.311 1.00 60.90 390 ASN A CA 1
ATOM 2969 C C . ASN A 1 372 ? 7.959 -0.483 -22.679 1.00 60.30 390 ASN A C 1
ATOM 2970 O O . ASN A 1 372 ? 9.093 -0.894 -22.965 1.00 57.54 390 ASN A O 1
ATOM 2975 N N . LYS A 1 373 ? 7.616 0.800 -22.737 1.00 60.91 391 LYS A N 1
ATOM 2976 C CA . LYS A 1 373 ? 8.584 1.862 -23.019 1.00 63.38 391 LYS A CA 1
ATOM 2977 C C . LYS A 1 373 ? 9.340 2.197 -21.724 1.00 62.44 391 LYS A C 1
ATOM 2978 O O . LYS A 1 373 ? 8.774 2.141 -20.611 1.00 61.03 391 LYS A O 1
ATOM 2980 N N . VAL A 1 374 ? 10.642 2.463 -21.853 1.00 62.51 392 VAL A N 1
ATOM 2981 C CA . VAL A 1 374 ? 11.440 2.944 -20.719 1.00 59.74 392 VAL A CA 1
ATOM 2982 C C . VAL A 1 374 ? 11.184 4.460 -20.605 1.00 59.96 392 VAL A C 1
ATOM 2983 O O . VAL A 1 374 ? 11.428 5.195 -21.560 1.00 62.35 392 VAL A O 1
ATOM 2987 N N . ALA A 1 375 ? 10.638 4.902 -19.469 1.00 57.54 393 ALA A N 1
ATOM 2988 C CA . ALA A 1 375 ? 10.498 6.333 -19.170 1.00 56.67 393 ALA A CA 1
ATOM 2989 C C . ALA A 1 375 ? 11.818 6.799 -18.542 1.00 52.76 393 ALA A C 1
ATOM 2990 O O . ALA A 1 375 ? 12.195 6.294 -17.492 1.00 50.50 393 ALA A O 1
ATOM 2992 N N . GLU A 1 376 ? 12.524 7.724 -19.194 1.00 51.25 394 GLU A N 1
ATOM 2993 C CA . GLU A 1 376 ? 13.722 8.360 -18.637 1.00 52.37 394 GLU A CA 1
ATOM 2994 C C . GLU A 1 376 ? 13.251 9.706 -18.075 1.00 53.10 394 GLU A C 1
ATOM 2995 O O . GLU A 1 376 ? 13.045 10.672 -18.824 1.00 56.20 394 GLU A O 1
ATOM 3001 N N . ASN A 1 377 ? 13.048 9.744 -16.757 1.00 50.57 395 ASN A N 1
ATOM 3002 C CA . ASN A 1 377 ? 12.544 10.925 -16.045 1.00 53.81 395 ASN A CA 1
ATOM 3003 C C . ASN A 1 377 ? 13.693 11.733 -15.519 1.00 55.10 395 ASN A C 1
ATOM 3004 O O . ASN A 1 377 ? 14.483 11.201 -14.764 1.00 50.59 395 ASN A O 1
ATOM 3009 N N . GLU A 1 378 ? 13.771 13.009 -15.901 1.00 55.63 396 GLU A N 1
ATOM 3010 C CA . GLU A 1 378 ? 14.914 13.865 -15.550 1.00 58.56 396 GLU A CA 1
ATOM 3011 C C . GLU A 1 378 ? 14.961 14.373 -14.118 1.00 58.40 396 GLU A C 1
ATOM 3012 O O . GLU A 1 378 ? 16.055 14.683 -13.619 1.00 58.11 396 GLU A O 1
ATOM 3018 N N . THR A 1 379 ? 13.809 14.457 -13.464 1.00 56.68 397 THR A N 1
ATOM 3019 C CA . THR A 1 379 ? 13.737 15.003 -12.117 1.00 57.35 397 THR A CA 1
ATOM 3020 C C . THR A 1 379 ? 14.033 13.924 -11.083 1.00 55.68 397 THR A C 1
ATOM 3021 O O . THR A 1 379 ? 13.366 12.890 -11.084 1.00 57.36 397 THR A O 1
ATOM 3025 N N . PRO A 1 380 ? 15.022 14.164 -10.192 1.00 52.96 398 PRO A N 1
ATOM 3026 C CA . PRO A 1 380 ? 15.253 13.240 -9.075 1.00 51.28 398 PRO A CA 1
ATOM 3027 C C . PRO A 1 380 ? 13.997 13.105 -8.224 1.00 52.29 398 PRO A C 1
ATOM 3028 O O . PRO A 1 380 ? 13.267 14.086 -8.071 1.00 54.39 398 PRO A O 1
ATOM 3032 N N . ILE A 1 381 ? 13.740 11.908 -7.697 1.00 50.03 399 ILE A N 1
ATOM 3033 C CA . ILE A 1 381 ? 12.545 11.658 -6.879 1.00 51.45 399 ILE A CA 1
ATOM 3034 C C . ILE A 1 381 ? 12.641 12.258 -5.467 1.00 52.28 399 ILE A C 1
ATOM 3035 O O . ILE A 1 381 ? 11.622 12.411 -4.796 1.00 50.72 399 ILE A O 1
ATOM 3040 N N . ALA A 1 382 ? 13.860 12.607 -5.017 1.00 50.49 400 ALA A N 1
ATOM 3041 C CA . ALA A 1 382 ? 14.054 13.224 -3.709 1.00 52.34 400 ALA A CA 1
ATOM 3042 C C . ALA A 1 382 ? 15.302 14.089 -3.720 1.00 53.62 400 ALA A C 1
ATOM 3043 O O . ALA A 1 382 ? 16.075 14.015 -4.656 1.00 54.75 400 ALA A O 1
ATOM 3045 N N . LYS A 1 383 ? 15.474 14.927 -2.700 1.00 58.69 401 LYS A N 1
ATOM 3046 C CA . LYS A 1 383 ? 16.664 15.814 -2.559 1.00 58.58 401 LYS A CA 1
ATOM 3047 C C . LYS A 1 383 ? 17.190 15.629 -1.152 1.00 58.97 401 LYS A C 1
ATOM 3048 O O . LYS A 1 383 ? 16.453 15.839 -0.208 1.00 57.53 401 LYS A O 1
ATOM 3050 N N . GLU A 1 384 ? 18.448 15.206 -1.002 1.00 59.43 402 GLU A N 1
ATOM 3051 C CA . GLU A 1 384 ? 19.023 14.995 0.342 1.00 63.61 402 GLU A CA 1
ATOM 3052 C C . GLU A 1 384 ? 19.817 16.230 0.785 1.00 67.53 402 GLU A C 1
ATOM 3053 O O . GLU A 1 384 ? 19.536 17.353 0.364 1.00 69.02 402 GLU A O 1
ATOM 3060 N N . GLY B 1 1 ? 75.296 -8.385 4.276 1.00 76.37 0 GLY B N 1
ATOM 3061 C CA . GLY B 1 1 ? 74.051 -7.599 3.994 1.00 73.37 0 GLY B CA 1
ATOM 3062 C C . GLY B 1 1 ? 73.223 -7.297 5.228 1.00 69.27 0 GLY B C 1
ATOM 3063 O O . GLY B 1 1 ? 73.608 -6.432 6.031 1.00 69.66 0 GLY B O 1
ATOM 3064 N N . ALA B 1 2 ? 72.084 -7.985 5.360 1.00 64.23 20 ALA B N 1
ATOM 3065 C CA . ALA B 1 2 ? 71.186 -7.846 6.520 1.00 57.97 20 ALA B CA 1
ATOM 3066 C C . ALA B 1 2 ? 70.200 -9.031 6.598 1.00 55.76 20 ALA B C 1
ATOM 3067 O O . ALA B 1 2 ? 69.891 -9.622 5.579 1.00 55.47 20 ALA B O 1
ATOM 3069 N N . LYS B 1 3 ? 69.767 -9.406 7.804 1.00 52.01 21 LYS B N 1
ATOM 3070 C CA . LYS B 1 3 ? 68.728 -10.412 8.001 1.00 48.88 21 LYS B CA 1
ATOM 3071 C C . LYS B 1 3 ? 67.436 -9.615 8.265 1.00 45.42 21 LYS B C 1
ATOM 3072 O O . LYS B 1 3 ? 67.470 -8.640 9.031 1.00 39.22 21 LYS B O 1
ATOM 3074 N N . THR B 1 4 ? 66.336 -9.956 7.582 1.00 42.85 22 THR B N 1
ATOM 3075 C CA . THR B 1 4 ? 65.018 -9.336 7.848 1.00 41.20 22 THR B CA 1
ATOM 3076 C C . THR B 1 4 ? 64.083 -10.417 8.354 1.00 40.96 22 THR B C 1
ATOM 3077 O O . THR B 1 4 ? 64.091 -11.534 7.832 1.00 43.30 22 THR B O 1
ATOM 3081 N N . TRP B 1 5 ? 63.327 -10.099 9.391 1.00 35.36 23 TRP B N 1
ATOM 3082 C CA . TRP B 1 5 ? 62.245 -10.941 9.909 1.00 36.85 23 TRP B CA 1
ATOM 3083 C C . TRP B 1 5 ? 60.940 -10.149 9.757 1.00 34.76 23 TRP B C 1
ATOM 3084 O O . TRP B 1 5 ? 60.861 -8.988 10.174 1.00 30.72 23 TRP B O 1
ATOM 3095 N N . VAL B 1 6 ? 59.932 -10.774 9.159 1.00 33.01 24 VAL B N 1
ATOM 3096 C CA . VAL B 1 6 ? 58.630 -10.147 8.950 1.00 33.58 24 VAL B CA 1
ATOM 3097 C C . VAL B 1 6 ? 57.761 -10.614 10.108 1.00 33.78 24 VAL B C 1
ATOM 3098 O O . VAL B 1 6 ? 57.353 -11.773 10.181 1.00 35.51 24 VAL B O 1
ATOM 3102 N N . LEU B 1 7 ? 57.538 -9.728 11.049 1.00 30.26 25 LEU B N 1
ATOM 3103 C CA . LEU B 1 7 ? 56.725 -10.024 12.228 1.00 33.61 25 LEU B CA 1
ATOM 3104 C C . LEU B 1 7 ? 55.233 -9.981 11.943 1.00 32.02 25 LEU B C 1
ATOM 3105 O O . LEU B 1 7 ? 54.485 -10.711 12.572 1.00 30.58 25 LEU B O 1
ATOM 3110 N N . THR B 1 8 ? 54.813 -9.089 11.050 1.00 29.73 26 THR B N 1
ATOM 3111 C CA . THR B 1 8 ? 53.386 -8.879 10.764 1.00 27.87 26 THR B CA 1
ATOM 3112 C C . THR B 1 8 ? 53.275 -8.544 9.279 1.00 28.40 26 THR B C 1
ATOM 3113 O O . THR B 1 8 ? 54.063 -7.768 8.755 1.00 26.13 26 THR B O 1
ATOM 3117 N N . ASN B 1 9 ? 52.339 -9.168 8.586 1.00 27.77 27 ASN B N 1
ATOM 3118 C CA . ASN B 1 9 ? 52.076 -8.840 7.173 1.00 26.38 27 ASN B CA 1
ATOM 3119 C C . ASN B 1 9 ? 50.626 -9.104 6.868 1.00 25.45 27 ASN B C 1
ATOM 3120 O O . ASN B 1 9 ? 50.213 -10.232 6.637 1.00 27.44 27 ASN B O 1
ATOM 3125 N N . ALA B 1 10 ? 49.829 -8.049 6.880 1.00 25.77 28 ALA B N 1
ATOM 3126 C CA . ALA B 1 10 ? 48.382 -8.174 6.700 1.00 27.03 28 ALA B CA 1
ATOM 3127 C C . ALA B 1 10 ? 48.046 -8.674 5.296 1.00 29.08 28 ALA B C 1
ATOM 3128 O O . ALA B 1 10 ? 47.080 -9.397 5.130 1.00 30.11 28 ALA B O 1
ATOM 3130 N N . GLU B 1 11 ? 48.848 -8.334 4.291 1.00 30.20 29 GLU B N 1
ATOM 3131 C CA . GLU B 1 11 ? 48.582 -8.829 2.945 1.00 33.49 29 GLU B CA 1
ATOM 3132 C C . GLU B 1 11 ? 48.637 -10.358 2.929 1.00 37.02 29 GLU B C 1
ATOM 3133 O O . GLU B 1 11 ? 47.924 -10.963 2.157 1.00 34.45 29 GLU B O 1
ATOM 3139 N N . GLU B 1 12 ? 49.487 -10.988 3.758 1.00 35.24 30 GLU B N 1
ATOM 3140 C CA A GLU B 1 12 ? 49.492 -12.454 3.856 0.50 38.90 30 GLU B CA 1
ATOM 3141 C CA B GLU B 1 12 ? 49.521 -12.456 3.873 0.50 39.06 30 GLU B CA 1
ATOM 3142 C C . GLU B 1 12 ? 48.690 -12.989 5.070 1.00 40.96 30 GLU B C 1
ATOM 3143 O O . GLU B 1 12 ? 48.618 -14.184 5.284 1.00 41.49 30 GLU B O 1
ATOM 3154 N N . GLY B 1 13 ? 48.009 -12.095 5.808 1.00 37.36 31 GLY B N 1
ATOM 3155 C CA . GLY B 1 13 ? 47.171 -12.430 6.967 1.00 35.37 31 GLY B CA 1
ATOM 3156 C C . GLY B 1 13 ? 47.946 -12.975 8.160 1.00 38.93 31 GLY B C 1
ATOM 3157 O O . GLY B 1 13 ? 47.367 -13.647 8.990 1.00 39.35 31 GLY B O 1
ATOM 3158 N N . ILE B 1 14 ? 49.216 -12.581 8.323 1.00 36.55 32 ILE B N 1
ATOM 3159 C CA A ILE B 1 14 ? 50.105 -13.214 9.321 0.50 38.97 32 ILE B CA 1
ATOM 3160 C CA B ILE B 1 14 ? 50.067 -13.209 9.333 0.50 37.71 32 ILE B CA 1
ATOM 3161 C C . ILE B 1 14 ? 50.642 -12.246 10.375 1.00 36.98 32 ILE B C 1
ATOM 3162 O O . ILE B 1 14 ? 50.888 -11.068 10.070 1.00 30.92 32 ILE B O 1
ATOM 3171 N N . ASP B 1 15 ? 50.766 -12.744 11.609 1.00 35.53 33 ASP B N 1
ATOM 3172 C CA . ASP B 1 15 ? 51.361 -11.996 12.738 1.00 38.15 33 ASP B CA 1
ATOM 3173 C C . ASP B 1 15 ? 52.017 -13.036 13.639 1.00 38.57 33 ASP B C 1
ATOM 3174 O O . ASP B 1 15 ? 51.342 -13.938 14.097 1.00 39.34 33 ASP B O 1
ATOM 3179 N N . LYS B 1 16 ? 53.315 -12.897 13.871 1.00 37.64 34 LYS B N 1
ATOM 3180 C CA . LYS B 1 16 ? 54.064 -13.819 14.716 1.00 39.00 34 LYS B CA 1
ATOM 3181 C C . LYS B 1 16 ? 53.712 -13.737 16.201 1.00 39.29 34 LYS B C 1
ATOM 3182 O O . LYS B 1 16 ? 53.993 -14.676 16.920 1.00 43.74 34 LYS B O 1
ATOM 3188 N N . GLY B 1 17 ? 53.134 -12.637 16.671 1.00 37.83 35 GLY B N 1
ATOM 3189 C CA . GLY B 1 17 ? 52.851 -12.486 18.107 1.00 40.57 35 GLY B CA 1
ATOM 3190 C C . GLY B 1 17 ? 54.154 -12.502 18.926 1.00 38.28 35 GLY B C 1
ATOM 3191 O O . GLY B 1 17 ? 55.101 -11.746 18.632 1.00 36.65 35 GLY B O 1
ATOM 3192 N N . ASN B 1 18 ? 54.220 -13.371 19.920 1.00 38.06 36 ASN B N 1
ATOM 3193 C CA . ASN B 1 18 ? 55.403 -13.478 20.761 1.00 39.89 36 ASN B CA 1
ATOM 3194 C C . ASN B 1 18 ? 56.585 -13.983 19.944 1.00 41.25 36 ASN B C 1
ATOM 3195 O O . ASN B 1 18 ? 56.488 -15.002 19.246 1.00 40.95 36 ASN B O 1
ATOM 3200 N N . TRP B 1 19 ? 57.694 -13.257 20.015 1.00 38.34 37 TRP B N 1
ATOM 3201 C CA . TRP B 1 19 ? 58.835 -13.538 19.174 1.00 37.41 37 TRP B CA 1
ATOM 3202 C C . TRP B 1 19 ? 60.031 -12.832 19.773 1.00 39.60 37 TRP B C 1
ATOM 3203 O O . TRP B 1 19 ? 59.884 -11.745 20.399 1.00 34.03 37 TRP B O 1
ATOM 3214 N N . GLN B 1 20 ? 61.199 -13.441 19.580 1.00 40.86 38 GLN B N 1
ATOM 3215 C CA . GLN B 1 20 ? 62.447 -12.834 19.998 1.00 45.77 38 GLN B CA 1
ATOM 3216 C C . GLN B 1 20 ? 63.648 -13.375 19.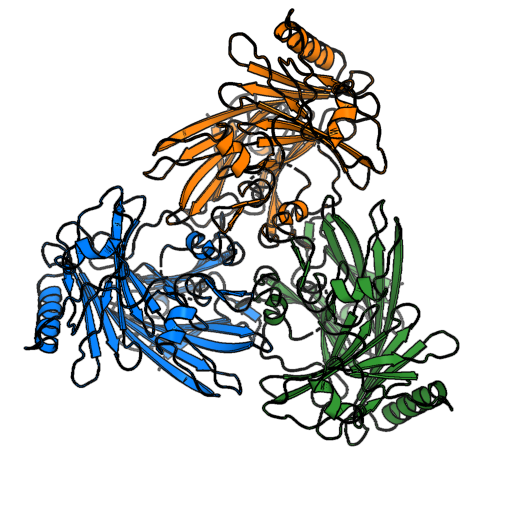244 1.00 45.94 38 GLN B C 1
ATOM 3217 O O . GLN B 1 20 ? 63.647 -14.527 18.853 1.00 46.51 38 GLN B O 1
ATOM 3223 N N . ILE B 1 21 ? 64.627 -12.512 18.992 1.00 44.80 39 ILE B N 1
ATOM 3224 C CA . ILE B 1 21 ? 65.958 -12.907 18.546 1.00 46.37 39 ILE B CA 1
ATOM 3225 C C . ILE B 1 21 ? 66.956 -12.218 19.467 1.00 47.81 39 ILE B C 1
ATOM 3226 O O . ILE B 1 21 ? 66.638 -11.233 20.134 1.00 43.51 39 ILE B O 1
ATOM 3231 N N . ASN B 1 22 ? 68.176 -12.734 19.478 1.00 49.05 40 ASN B N 1
ATOM 3232 C CA . ASN B 1 22 ? 69.238 -12.134 20.270 1.00 52.12 40 ASN B CA 1
ATOM 3233 C C . ASN B 1 22 ? 70.586 -12.307 19.604 1.00 53.21 40 ASN B C 1
ATOM 3234 O O . ASN B 1 22 ? 70.758 -13.156 18.721 1.00 54.21 40 ASN B O 1
ATOM 3239 N N . SER B 1 23 ? 71.530 -11.476 20.026 1.00 55.67 41 SER B N 1
ATOM 3240 C CA . SER B 1 23 ? 72.847 -11.414 19.404 1.00 60.62 41 SER B CA 1
ATOM 3241 C C . SER B 1 23 ? 73.673 -12.695 19.538 1.00 64.84 41 SER B C 1
ATOM 3242 O O . SER B 1 23 ? 74.592 -12.870 18.749 1.00 67.95 41 SER B O 1
ATOM 3245 N N . ASP B 1 24 ? 73.359 -13.574 20.497 1.00 70.17 42 ASP B N 1
ATOM 3246 C CA . ASP B 1 24 ? 74.047 -14.900 20.592 1.00 77.59 42 ASP B CA 1
ATOM 3247 C C . ASP B 1 24 ? 73.726 -15.819 19.399 1.00 80.95 42 ASP B C 1
ATOM 3248 O O . ASP B 1 24 ? 74.616 -16.520 18.899 1.00 82.40 42 ASP B O 1
ATOM 3253 N N . GLN B 1 25 ? 72.457 -15.808 18.959 1.00 83.41 43 GLN B N 1
ATOM 3254 C CA . GLN B 1 25 ? 71.976 -16.631 17.821 1.00 86.92 43 GLN B CA 1
ATOM 3255 C C . GLN B 1 25 ? 72.563 -16.187 16.477 1.00 90.23 43 GLN B C 1
ATOM 3256 O O . GLN B 1 25 ? 72.765 -17.018 15.584 1.00 91.85 43 GLN B O 1
ATOM 3262 N N . LEU B 1 26 ? 72.803 -14.880 16.332 1.00 92.81 44 LEU B N 1
ATOM 3263 C CA . LEU B 1 26 ? 73.520 -14.333 15.168 1.00 95.96 44 LEU B CA 1
ATOM 3264 C C . LEU B 1 26 ? 75.065 -14.531 15.289 1.00 101.38 44 LEU B C 1
ATOM 3265 O O . LEU B 1 26 ? 75.793 -14.231 14.338 1.00 103.90 44 LEU B O 1
ATOM 3270 N N . LYS B 1 27 ? 75.549 -15.029 16.440 1.00 104.79 45 LYS B N 1
ATOM 3271 C CA . LYS B 1 27 ? 76.977 -15.280 16.701 1.00 107.88 45 LYS B CA 1
ATOM 3272 C C . LYS B 1 27 ? 77.784 -13.971 16.618 1.00 109.75 45 LYS B C 1
ATOM 3273 O O . LYS B 1 27 ? 78.633 -13.812 15.739 1.00 111.89 45 LYS B O 1
ATOM 3275 N N . VAL B 1 28 ? 77.488 -13.041 17.533 1.00 110.19 46 VAL B N 1
ATOM 3276 C CA . VAL B 1 28 ? 78.143 -11.712 17.611 1.00 111.02 46 VAL B CA 1
ATOM 3277 C C . VAL B 1 28 ? 78.440 -11.328 19.083 1.00 111.42 46 VAL B C 1
ATOM 3278 O O . VAL B 1 28 ? 77.520 -10.931 19.814 1.00 111.20 46 VAL B O 1
ATOM 3282 N N . LYS B 1 29 ? 79.710 -11.422 19.499 1.00 111.63 47 LYS B N 1
ATOM 3283 C CA . LYS B 1 29 ? 80.113 -11.139 20.891 1.00 110.93 47 LYS B CA 1
ATOM 3284 C C . LYS B 1 29 ? 80.678 -9.711 21.127 1.00 109.55 47 LYS B C 1
ATOM 3285 O O . LYS B 1 29 ? 81.666 -9.554 21.843 1.00 112.23 47 LYS B O 1
ATOM 3287 N N . ASP B 1 30 ? 80.023 -8.684 20.564 1.00 106.33 48 ASP B N 1
ATOM 3288 C CA . ASP B 1 30 ? 80.452 -7.257 20.674 1.00 103.70 48 ASP B CA 1
ATOM 3289 C C . ASP B 1 30 ? 79.684 -6.444 21.772 1.00 99.74 48 ASP B C 1
ATOM 3290 O O . ASP B 1 30 ? 80.123 -6.437 22.933 1.00 99.73 48 ASP B O 1
ATOM 3292 N N . HIS B 1 31 ? 78.593 -5.744 21.380 1.00 93.27 49 HIS B N 1
ATOM 3293 C CA . HIS B 1 31 ? 77.598 -5.072 22.281 1.00 87.00 49 HIS B CA 1
ATOM 3294 C C . HIS B 1 31 ? 76.310 -5.933 22.197 1.00 78.98 49 HIS B C 1
ATOM 3295 O O . HIS B 1 31 ? 75.543 -5.768 21.250 1.00 78.74 49 HIS B O 1
ATOM 3302 N N . ALA B 1 32 ? 76.077 -6.823 23.168 1.00 69.71 50 ALA B N 1
ATOM 3303 C CA . ALA B 1 32 ? 74.947 -7.760 23.145 1.00 62.44 50 ALA B CA 1
ATOM 3304 C C . ALA B 1 32 ? 73.579 -7.072 23.086 1.00 56.92 50 ALA B C 1
ATOM 3305 O O . ALA B 1 32 ? 73.365 -6.014 23.663 1.00 53.86 50 ALA B O 1
ATOM 3307 N N . PHE B 1 33 ? 72.642 -7.705 22.397 1.00 52.39 51 PHE B N 1
ATOM 3308 C CA . PHE B 1 33 ? 71.306 -7.157 22.294 1.00 49.84 51 PHE B CA 1
ATOM 3309 C C . PHE B 1 33 ? 70.276 -8.234 22.029 1.00 45.67 51 PHE B C 1
ATOM 3310 O O . PHE B 1 33 ? 70.616 -9.360 21.706 1.00 45.99 51 PHE B O 1
ATOM 3318 N N . SER B 1 34 ? 69.024 -7.879 22.244 1.00 44.92 52 SER B N 1
ATOM 3319 C CA . SER B 1 34 ? 67.902 -8.718 21.867 1.00 43.74 52 SER B CA 1
ATOM 3320 C C . SER B 1 34 ? 66.804 -7.823 21.316 1.00 44.44 52 SER B C 1
ATOM 3321 O O . SER B 1 34 ? 66.804 -6.597 21.554 1.00 43.36 52 SER B O 1
ATOM 3324 N N . ILE B 1 35 ? 65.913 -8.430 20.528 1.00 41.35 53 ILE B N 1
ATOM 3325 C CA . ILE B 1 35 ? 64.754 -7.759 19.979 1.00 38.13 53 ILE B CA 1
ATOM 3326 C C . ILE B 1 35 ? 63.611 -8.711 20.237 1.00 39.38 53 ILE B C 1
ATOM 3327 O O . ILE B 1 35 ? 63.705 -9.898 19.904 1.00 39.06 53 ILE B O 1
ATOM 3332 N N . GLU B 1 36 ? 62.560 -8.206 20.865 1.00 38.50 54 GLU B N 1
ATOM 3333 C CA . GLU B 1 36 ? 61.460 -9.042 21.316 1.00 39.59 54 GLU B CA 1
ATOM 3334 C C . GLU B 1 36 ? 60.119 -8.362 21.126 1.00 36.76 54 GLU B C 1
ATOM 3335 O O . GLU B 1 36 ? 59.945 -7.179 21.486 1.00 34.85 54 GLU B O 1
ATOM 3341 N N . GLN B 1 37 ? 59.181 -9.140 20.603 1.00 34.56 55 GLN B N 1
ATOM 3342 C CA . GLN B 1 37 ? 57.783 -8.750 20.491 1.00 34.87 55 GLN B CA 1
ATOM 3343 C C . GLN B 1 37 ? 57.033 -9.527 21.564 1.00 35.50 55 GLN B C 1
ATOM 3344 O O . GLN B 1 37 ? 57.244 -10.738 21.733 1.00 35.45 55 GLN B O 1
ATOM 3350 N N . LYS B 1 38 ? 56.164 -8.824 22.273 1.00 33.85 56 LYS B N 1
ATOM 3351 C CA . LYS B 1 38 ? 55.368 -9.380 23.335 1.00 34.92 56 LYS B CA 1
ATOM 3352 C C . LYS B 1 38 ? 53.915 -8.985 23.137 1.00 34.08 56 LYS B C 1
ATOM 3353 O O . LYS B 1 38 ? 53.617 -7.825 22.895 1.00 32.24 56 LYS B O 1
ATOM 3359 N N . VAL B 1 39 ? 53.007 -9.958 23.209 1.00 33.75 57 VAL B N 1
ATOM 3360 C CA . VAL B 1 39 ? 51.567 -9.690 23.191 1.00 31.12 57 VAL B CA 1
ATOM 3361 C C . VAL B 1 39 ? 51.101 -9.465 24.649 1.00 33.12 57 VAL B C 1
ATOM 3362 O O . VAL B 1 39 ? 51.296 -10.305 25.498 1.00 34.39 57 VAL B O 1
ATOM 3366 N N . LEU B 1 40 ? 50.502 -8.318 24.921 1.00 32.69 58 LEU B N 1
ATOM 3367 C CA . LEU B 1 40 ? 50.065 -7.949 26.261 1.00 33.70 58 LEU B CA 1
ATOM 3368 C C . LEU B 1 40 ? 48.613 -8.343 26.513 1.00 34.68 58 LEU B C 1
ATOM 3369 O O . LEU B 1 40 ? 47.836 -8.551 25.582 1.00 36.50 58 LEU B O 1
ATOM 3374 N N . HIS B 1 41 ? 48.282 -8.480 27.785 1.00 37.12 59 HIS B N 1
ATOM 3375 C CA . HIS B 1 41 ? 46.947 -8.778 28.234 1.00 36.36 59 HIS B CA 1
ATOM 3376 C C . HIS B 1 41 ? 46.534 -7.908 29.416 1.00 35.50 59 HIS B C 1
ATOM 3377 O O . HIS B 1 41 ? 47.347 -7.183 30.013 1.00 36.31 59 HIS B O 1
ATOM 3384 N N . GLY B 1 42 ? 45.250 -7.990 29.728 1.00 35.45 60 GLY B N 1
ATOM 3385 C CA . GLY B 1 42 ? 44.634 -7.345 30.895 1.00 39.18 60 GLY B CA 1
ATOM 3386 C C . GLY B 1 42 ? 44.069 -5.973 30.568 1.00 36.50 60 GLY B C 1
ATOM 3387 O O . GLY B 1 42 ? 44.656 -5.216 29.833 1.00 34.80 60 GLY B O 1
ATOM 3388 N N . GLY B 1 43 ? 42.920 -5.649 31.144 1.00 40.59 61 GLY B N 1
ATOM 3389 C CA . GLY B 1 43 ? 42.294 -4.347 30.942 1.00 37.83 61 GLY B CA 1
ATOM 3390 C C . GLY B 1 43 ? 42.084 -4.012 29.472 1.00 36.86 61 GLY B C 1
ATOM 3391 O O . GLY B 1 43 ? 41.776 -4.879 28.650 1.00 35.11 61 GLY B O 1
ATOM 3392 N N . LYS B 1 44 ? 42.308 -2.751 29.139 1.00 34.19 62 LYS B N 1
ATOM 3393 C CA . LYS B 1 44 ? 42.149 -2.249 27.763 1.00 34.43 62 LYS B CA 1
ATOM 3394 C C . LYS B 1 44 ? 43.395 -2.502 26.917 1.00 31.13 62 LYS B C 1
ATOM 3395 O O . LYS B 1 44 ? 43.490 -2.068 25.792 1.00 30.66 62 LYS B O 1
ATOM 3401 N N . GLN B 1 45 ? 44.318 -3.269 27.470 1.00 33.66 63 GLN B N 1
ATOM 3402 C CA . GLN B 1 45 ? 45.594 -3.586 26.857 1.00 35.06 63 GLN B CA 1
ATOM 3403 C C . GLN B 1 45 ? 45.553 -4.941 26.147 1.00 33.42 63 GLN B C 1
ATOM 3404 O O . GLN B 1 45 ? 46.508 -5.347 25.494 1.00 37.21 63 GLN B O 1
ATOM 3410 N N . GLU B 1 46 ? 44.413 -5.612 26.247 1.00 35.97 64 GLU B N 1
ATOM 3411 C CA . GLU B 1 46 ? 44.224 -6.949 25.724 1.00 35.47 64 GLU B CA 1
ATOM 3412 C C . GLU B 1 46 ? 44.520 -6.967 24.253 1.00 33.77 64 GLU B C 1
ATOM 3413 O O . GLU B 1 46 ? 43.911 -6.220 23.496 1.00 32.50 64 GLU B O 1
ATOM 3419 N N . GLY B 1 47 ? 45.504 -7.779 23.866 1.00 35.95 65 GLY B N 1
ATOM 3420 C CA . GLY B 1 47 ? 45.907 -7.905 22.475 1.00 34.09 65 GLY B CA 1
ATOM 3421 C C . GLY B 1 47 ? 46.874 -6.852 21.943 1.00 35.61 65 GLY B C 1
ATOM 3422 O O . GLY B 1 47 ? 47.246 -6.913 20.758 1.00 31.90 65 GLY B O 1
ATOM 3423 N N . SER B 1 48 ? 47.250 -5.857 22.753 1.00 30.54 66 SER B N 1
ATOM 3424 C CA . SER B 1 48 ? 48.220 -4.883 22.326 1.00 28.73 66 SER B CA 1
ATOM 3425 C C . SER B 1 48 ? 49.605 -5.536 22.288 1.00 30.59 66 SER B C 1
ATOM 3426 O O . SER B 1 48 ? 49.932 -6.385 23.110 1.00 35.03 66 SER B O 1
ATOM 3429 N N . LYS B 1 49 ? 50.419 -5.132 21.334 1.00 28.05 67 LYS B N 1
ATOM 3430 C CA . LYS B 1 49 ? 51.776 -5.637 21.223 1.00 27.94 67 LYS B CA 1
ATOM 3431 C C . LYS B 1 49 ? 52.763 -4.557 21.569 1.00 29.44 67 LYS B C 1
ATOM 3432 O O . LYS B 1 49 ? 52.524 -3.390 21.260 1.00 28.45 67 LYS B O 1
ATOM 3438 N N . ILE B 1 50 ? 53.878 -4.959 22.167 1.00 28.65 68 ILE B N 1
ATOM 3439 C CA . ILE B 1 50 ? 55.048 -4.094 22.298 1.00 30.88 68 ILE B CA 1
ATOM 3440 C C . ILE B 1 50 ? 56.225 -4.806 21.632 1.00 31.72 68 ILE B C 1
ATOM 3441 O O . ILE B 1 50 ? 56.279 -6.030 21.585 1.00 34.91 68 ILE B O 1
ATOM 3446 N N . LEU B 1 51 ? 57.132 -4.021 21.078 1.00 30.50 69 LEU B N 1
ATOM 3447 C CA . LEU B 1 51 ? 58.364 -4.517 20.473 1.00 31.33 69 LEU B CA 1
ATOM 3448 C C . LEU B 1 51 ? 59.501 -3.742 21.085 1.00 33.98 69 LEU B C 1
ATOM 3449 O O . LEU B 1 51 ? 59.480 -2.490 21.052 1.00 31.68 69 LEU B O 1
ATOM 3454 N N . THR B 1 52 ? 60.491 -4.465 21.630 1.00 34.77 70 THR B N 1
ATOM 3455 C CA . THR B 1 52 ? 61.593 -3.863 22.345 1.00 35.51 70 THR B CA 1
ATOM 3456 C C . THR B 1 52 ? 62.967 -4.267 21.838 1.00 36.29 70 THR B C 1
ATOM 3457 O O . THR B 1 52 ? 63.226 -5.458 21.683 1.00 38.53 70 THR B O 1
ATOM 3461 N N . ILE B 1 53 ? 63.845 -3.279 21.662 1.00 36.63 71 ILE B N 1
ATOM 3462 C CA . ILE B 1 53 ? 65.266 -3.511 21.493 1.00 38.86 71 ILE B CA 1
ATOM 3463 C C . ILE B 1 53 ? 65.921 -3.350 22.862 1.00 40.93 71 ILE B C 1
ATOM 3464 O O . ILE B 1 53 ? 65.798 -2.279 23.473 1.00 38.02 71 ILE B O 1
ATOM 3469 N N . HIS B 1 54 ? 66.552 -4.415 23.367 1.00 43.14 72 HIS B N 1
ATOM 3470 C CA A HIS B 1 54 ? 67.330 -4.403 24.604 0.50 43.52 72 HIS B CA 1
ATOM 3471 C CA B HIS B 1 54 ? 67.356 -4.296 24.593 0.50 43.79 72 HIS B CA 1
ATOM 3472 C C . HIS B 1 54 ? 68.811 -4.365 24.156 1.00 45.62 72 HIS B C 1
ATOM 3473 O O . HIS B 1 54 ? 69.246 -5.298 23.508 1.00 45.29 72 HIS B O 1
ATOM 3486 N N . SER B 1 55 ? 69.572 -3.320 24.492 1.00 46.95 73 SER B N 1
ATOM 3487 C CA . SER B 1 55 ? 70.987 -3.205 24.117 1.00 49.03 73 SER B CA 1
ATOM 3488 C C . SER B 1 55 ? 71.802 -3.152 25.411 1.00 50.74 73 SER B C 1
ATOM 3489 O O . SER B 1 55 ? 71.516 -2.323 26.268 1.00 49.94 73 SER B O 1
ATOM 3492 N N . LYS B 1 56 ? 72.796 -4.027 25.543 1.00 52.74 74 LYS B N 1
ATOM 3493 C CA . LYS B 1 56 ? 73.665 -4.045 26.726 1.00 57.16 74 LYS B CA 1
ATOM 3494 C C . LYS B 1 56 ? 74.510 -2.771 26.694 1.00 56.59 74 LYS B C 1
ATOM 3495 O O . LYS B 1 56 ? 75.210 -2.510 25.708 1.00 58.52 74 LYS B O 1
ATOM 3497 N N . ASP B 1 57 ? 74.443 -1.976 27.755 1.00 56.33 75 ASP B N 1
ATOM 3498 C CA . ASP B 1 57 ? 75.221 -0.736 27.824 1.00 58.10 75 ASP B CA 1
ATOM 3499 C C . ASP B 1 57 ? 74.852 0.262 26.705 1.00 53.78 75 ASP B C 1
ATOM 3500 O O . ASP B 1 57 ? 75.680 1.036 26.248 1.00 54.89 75 ASP B O 1
ATOM 3505 N N . GLY B 1 58 ? 73.587 0.242 26.299 1.00 49.73 76 GLY B N 1
ATOM 3506 C CA . GLY B 1 58 ? 73.059 1.167 25.288 1.00 46.24 76 GLY B CA 1
ATOM 3507 C C . GLY B 1 58 ? 71.659 1.570 25.664 1.00 44.50 76 GLY B C 1
ATOM 3508 O O . GLY B 1 58 ? 71.354 1.695 26.864 1.00 43.14 76 GLY B O 1
ATOM 3509 N N . LEU B 1 59 ? 70.803 1.780 24.645 1.00 38.67 77 LEU B N 1
ATOM 3510 C CA . LEU B 1 59 ? 69.413 2.135 24.846 1.00 38.08 77 LEU B CA 1
ATOM 3511 C C . LEU B 1 59 ? 68.530 0.881 24.832 1.00 37.98 77 LEU B C 1
ATOM 3512 O O . LEU B 1 59 ? 68.845 -0.106 24.154 1.00 41.84 77 LEU B O 1
ATOM 3517 N N . THR B 1 60 ? 67.482 0.911 25.646 1.00 37.82 78 THR B N 1
ATOM 3518 C CA . THR B 1 60 ? 66.369 -0.041 25.578 1.00 36.20 78 THR B CA 1
ATOM 3519 C C . THR B 1 60 ? 65.224 0.798 25.043 1.00 35.01 78 THR B C 1
ATOM 3520 O O . THR B 1 60 ? 64.851 1.814 25.664 1.00 34.64 78 THR B O 1
ATOM 3524 N N . ILE B 1 61 ? 64.722 0.393 23.868 1.00 30.60 79 ILE B N 1
ATOM 3525 C CA . ILE B 1 61 ? 63.731 1.145 23.092 1.00 31.54 79 ILE B CA 1
ATOM 3526 C C . ILE B 1 61 ? 62.496 0.303 22.981 1.00 32.27 79 ILE B C 1
ATOM 3527 O O . ILE B 1 61 ? 62.545 -0.806 22.429 1.00 34.47 79 ILE B O 1
ATOM 3532 N N . THR B 1 62 ? 61.398 0.799 23.550 1.00 31.88 80 THR B N 1
ATOM 3533 C CA . THR B 1 62 ? 60.138 0.126 23.499 1.00 29.47 80 THR B CA 1
ATOM 3534 C C . THR B 1 62 ? 59.150 0.915 22.616 1.00 31.31 80 THR B C 1
ATOM 3535 O O . THR B 1 62 ? 58.942 2.097 22.823 1.00 29.38 80 THR B O 1
ATOM 3539 N N . LEU B 1 63 ? 58.557 0.227 21.635 1.00 31.63 81 LEU B N 1
ATOM 3540 C CA . LEU B 1 63 ? 57.533 0.786 20.757 1.00 31.38 81 LEU B CA 1
ATOM 3541 C C . LEU B 1 63 ? 56.330 -0.155 20.694 1.00 28.42 81 LEU B C 1
ATOM 3542 O O . LEU B 1 63 ? 56.414 -1.299 21.165 1.00 26.41 81 LEU B O 1
ATOM 3547 N N . SER B 1 64 ? 55.173 0.364 20.252 1.00 25.21 82 SER B N 1
ATOM 3548 C CA . SER B 1 64 ? 53.999 -0.468 20.117 1.00 23.83 82 SER B CA 1
ATOM 3549 C C . SER B 1 64 ? 53.493 -0.550 18.657 1.00 23.85 82 SER B C 1
ATOM 3550 O O . SER B 1 64 ? 52.938 0.442 18.121 1.00 23.66 82 SER B O 1
ATOM 3553 N N . PRO B 1 65 ? 53.609 -1.726 18.027 1.00 24.63 83 PRO B N 1
ATOM 3554 C CA . PRO B 1 65 ? 53.045 -1.862 16.687 1.00 28.28 83 PRO B CA 1
ATOM 3555 C C . PRO B 1 65 ? 51.527 -1.678 16.608 1.00 27.26 83 PRO B C 1
ATOM 3556 O O . PRO B 1 65 ? 50.999 -1.290 15.550 1.00 29.12 83 PRO B O 1
ATOM 3560 N N . THR B 1 66 ? 50.844 -1.974 17.711 1.00 26.53 84 THR B N 1
ATOM 3561 C CA . THR B 1 66 ? 49.395 -1.830 17.812 1.00 27.64 84 THR B CA 1
ATOM 3562 C C . THR B 1 66 ? 49.003 -0.366 17.821 1.00 26.88 84 THR B C 1
ATOM 3563 O O . THR B 1 66 ? 47.921 -0.016 17.385 1.00 24.82 84 THR B O 1
ATOM 3567 N N . ARG B 1 67 ? 49.887 0.494 18.324 1.00 26.51 85 ARG B N 1
ATOM 3568 C CA . ARG B 1 67 ? 49.598 1.903 18.402 1.00 25.90 85 ARG B CA 1
ATOM 3569 C C . ARG B 1 67 ? 50.525 2.653 17.458 1.00 25.51 85 ARG B C 1
ATOM 3570 O O . ARG B 1 67 ? 51.305 3.491 17.859 1.00 24.36 85 ARG B O 1
ATOM 3578 N N . GLY B 1 68 ? 50.408 2.318 16.177 1.00 23.07 86 GLY B N 1
ATOM 3579 C CA . GLY B 1 68 ? 51.037 3.096 15.107 1.00 25.65 86 GLY B CA 1
ATOM 3580 C C . GLY B 1 68 ? 52.544 3.118 15.096 1.00 23.52 86 GLY B C 1
ATOM 3581 O O . GLY B 1 68 ? 53.158 3.998 14.498 1.00 24.59 86 GLY B O 1
ATOM 3590 N N . ASN B 1 70 ? 54.174 3.943 17.711 1.00 25.70 88 ASN B N 1
ATOM 3591 C CA . ASN B 1 70 ? 54.543 4.986 18.694 1.00 25.79 88 ASN B CA 1
ATOM 3592 C C . ASN B 1 70 ? 55.649 4.448 19.630 1.00 27.58 88 ASN B C 1
ATOM 3593 O O . ASN B 1 70 ? 55.671 3.266 19.998 1.00 27.01 88 ASN B O 1
ATOM 3598 N N . LEU B 1 71 ? 56.558 5.343 20.017 1.00 26.19 89 LEU B N 1
ATOM 3599 C CA . LEU B 1 71 ? 57.646 5.016 20.943 1.00 27.49 89 LEU B CA 1
ATOM 3600 C C . LEU B 1 71 ? 57.125 5.184 22.357 1.00 27.25 89 LEU B C 1
ATOM 3601 O O . LEU B 1 71 ? 56.675 6.257 22.718 1.00 27.85 89 LEU B O 1
ATOM 3606 N N . LEU B 1 72 ? 57.158 4.120 23.141 1.00 29.88 90 LEU B N 1
ATOM 3607 C CA . LEU B 1 72 ? 56.613 4.161 24.520 1.00 30.36 90 LEU B CA 1
ATOM 3608 C C . LEU B 1 72 ? 57.607 4.788 25.461 1.00 31.04 90 LEU B C 1
ATOM 3609 O O . LEU B 1 72 ? 57.246 5.656 26.228 1.00 33.96 90 LEU B O 1
ATOM 3614 N N . ARG B 1 73 ? 58.831 4.291 25.414 1.00 32.64 91 ARG B N 1
ATOM 3615 C CA . ARG B 1 73 ? 59.932 4.797 26.208 1.00 33.51 91 ARG B CA 1
ATOM 3616 C C . ARG B 1 73 ? 61.307 4.369 25.711 1.00 33.31 91 ARG B C 1
ATOM 3617 O O . ARG B 1 73 ? 61.467 3.329 25.060 1.00 32.80 91 ARG B O 1
ATOM 3625 N N . ILE B 1 74 ? 62.294 5.181 26.085 1.00 31.63 92 ILE B N 1
ATOM 3626 C CA . ILE B 1 74 ? 63.717 4.974 25.801 1.00 34.07 92 ILE B CA 1
ATOM 3627 C C . ILE B 1 74 ? 64.436 5.048 27.156 1.00 35.85 92 ILE B C 1
ATOM 3628 O O . ILE B 1 74 ? 64.210 5.984 27.906 1.00 35.33 92 ILE B O 1
ATOM 3633 N N . GLU B 1 75 ? 65.260 4.051 27.471 1.00 35.49 93 GLU B N 1
ATOM 3634 C CA . GLU B 1 75 ? 65.986 3.980 28.748 1.00 40.71 93 GLU B CA 1
ATOM 3635 C C . GLU B 1 75 ? 67.439 3.607 28.511 1.00 40.69 93 GLU B C 1
ATOM 3636 O O . GLU B 1 75 ? 67.746 2.760 27.660 1.00 38.74 93 GLU B O 1
ATOM 3642 N N . GLY B 1 76 ? 68.325 4.192 29.307 1.00 41.61 94 GLY B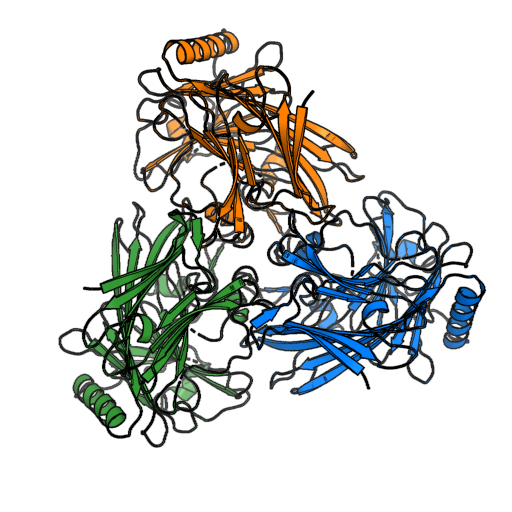 N 1
ATOM 3643 C CA . GLY B 1 76 ? 69.721 3.870 29.225 1.00 41.56 94 GLY B CA 1
ATOM 3644 C C . GLY B 1 76 ? 70.549 4.970 29.832 1.00 41.91 94 GLY B C 1
ATOM 3645 O O . GLY B 1 76 ? 70.050 6.078 30.065 1.00 40.36 94 GLY B O 1
ATOM 3646 N N . PHE B 1 77 ? 71.796 4.628 30.129 1.00 41.46 95 PHE B N 1
ATOM 3647 C CA . PHE B 1 77 ? 72.789 5.583 30.568 1.00 42.75 95 PHE B CA 1
ATOM 3648 C C . PHE B 1 77 ? 72.360 6.324 31.832 1.00 44.32 95 PHE B C 1
ATOM 3649 O O . PHE B 1 77 ? 72.704 7.482 32.000 1.00 44.21 95 PHE B O 1
ATOM 3657 N N . GLY B 1 78 ? 71.603 5.655 32.709 1.00 46.26 96 GLY B N 1
ATOM 3658 C CA . GLY B 1 78 ? 71.118 6.265 33.962 1.00 47.78 96 GLY B CA 1
ATOM 3659 C C . GLY B 1 78 ? 70.024 7.292 33.764 1.00 46.21 96 GLY B C 1
ATOM 3660 O O . GLY B 1 78 ? 69.751 8.098 34.655 1.00 47.20 96 GLY B O 1
ATOM 3661 N N . SER B 1 79 ? 69.404 7.276 32.592 1.00 43.04 97 SER B N 1
ATOM 3662 C CA . SER B 1 79 ? 68.373 8.242 32.241 1.00 42.51 97 SER B CA 1
ATOM 3663 C C . SER B 1 79 ? 67.266 7.600 31.401 1.00 40.29 97 SER B C 1
ATOM 3664 O O . SER B 1 79 ? 67.219 6.384 31.231 1.00 43.54 97 SER B O 1
ATOM 3667 N N . ARG B 1 80 ? 66.341 8.433 30.946 1.00 42.38 98 ARG B N 1
ATOM 3668 C CA . ARG B 1 80 ? 65.274 8.010 30.032 1.00 39.10 98 ARG B CA 1
ATOM 3669 C C . ARG B 1 80 ? 64.656 9.153 29.252 1.00 38.21 98 ARG B C 1
ATOM 3670 O O . ARG B 1 80 ? 64.752 10.327 29.652 1.00 37.80 98 ARG B O 1
ATOM 3686 N N . GLY B 1 82 ? 60.860 9.721 28.374 1.00 36.71 100 GLY B N 1
ATOM 3687 C CA . GLY B 1 82 ? 59.528 9.180 28.660 1.00 38.52 100 GLY B CA 1
ATOM 3688 C C . GLY B 1 82 ? 58.955 9.931 29.816 1.00 38.04 100 GLY B C 1
ATOM 3689 O O . GLY B 1 82 ? 59.628 10.826 30.363 1.00 37.22 100 GLY B O 1
ATOM 3690 N N . TRP B 1 83 ? 57.726 9.578 30.177 1.00 36.25 101 TRP B N 1
ATOM 3691 C CA . TRP B 1 83 ? 57.030 10.235 31.268 1.00 34.56 101 TRP B CA 1
ATOM 3692 C C . TRP B 1 83 ? 56.035 9.277 31.885 1.00 35.58 101 TRP B C 1
ATOM 3693 O O . TRP B 1 83 ? 55.932 8.131 31.435 1.00 30.58 101 TRP B O 1
ATOM 3704 N N . ASP B 1 84 ? 55.359 9.738 32.928 1.00 36.12 102 ASP B N 1
ATOM 3705 C CA . ASP B 1 84 ? 54.488 8.917 33.735 1.00 39.23 102 ASP B CA 1
ATOM 3706 C C . ASP B 1 84 ? 53.064 9.449 33.702 1.00 39.24 102 ASP B C 1
ATOM 3707 O O . ASP B 1 84 ? 52.666 10.310 34.475 1.00 45.44 102 ASP B O 1
ATOM 3712 N N . SER B 1 85 ? 52.303 8.927 32.771 1.00 37.11 103 SER B N 1
ATOM 3713 C CA . SER B 1 85 ? 50.938 9.330 32.556 1.00 35.23 103 SER B CA 1
ATOM 3714 C C . SER B 1 85 ? 50.069 8.587 33.541 1.00 35.40 103 SER B C 1
ATOM 3715 O O . SER B 1 85 ? 50.430 7.501 33.945 1.00 38.55 103 SER B O 1
ATOM 3718 N N . PRO B 1 86 ? 48.894 9.134 33.884 1.00 37.54 104 PRO B N 1
ATOM 3719 C CA . PRO B 1 86 ? 47.905 8.330 34.616 1.00 38.40 104 PRO B CA 1
ATOM 3720 C C . PRO B 1 86 ? 47.414 7.106 33.796 1.00 38.46 104 PRO B C 1
ATOM 3721 O O . PRO B 1 86 ? 46.896 6.169 34.376 1.00 38.04 104 PRO B O 1
ATOM 3725 N N . VAL B 1 87 ? 47.579 7.130 32.466 1.00 36.50 105 VAL B N 1
ATOM 3726 C CA . VAL B 1 87 ? 47.229 6.006 31.606 1.00 34.59 105 VAL B CA 1
ATOM 3727 C C . VAL B 1 87 ? 48.419 5.053 31.614 1.00 35.19 105 VAL B C 1
ATOM 3728 O O . VAL B 1 87 ? 49.435 5.283 30.957 1.00 36.47 105 VAL B O 1
ATOM 3732 N N . LYS B 1 88 ? 48.304 3.973 32.365 1.00 33.37 106 LYS B N 1
ATOM 3733 C CA . LYS B 1 88 ? 49.400 3.045 32.532 1.00 35.66 106 LYS B CA 1
ATOM 3734 C C . LYS B 1 88 ? 49.428 1.946 31.442 1.00 38.91 106 LYS B C 1
ATOM 3735 O O . LYS B 1 88 ? 50.498 1.419 31.110 1.00 43.69 106 LYS B O 1
ATOM 3741 N N . GLU B 1 89 ? 48.265 1.635 30.882 1.00 36.93 107 GLU B N 1
ATOM 3742 C CA . GLU B 1 89 ? 48.126 0.544 29.935 1.00 32.81 107 GLU B CA 1
ATOM 3743 C C . GLU B 1 89 ? 48.477 0.945 28.511 1.00 31.58 107 GLU B C 1
ATOM 3744 O O . GLU B 1 89 ? 48.337 2.126 28.110 1.00 29.18 107 GLU B O 1
ATOM 3750 N N . VAL B 1 90 ? 48.913 -0.054 27.744 1.00 32.04 108 VAL B N 1
ATOM 3751 C CA . VAL B 1 90 ? 49.205 0.120 26.333 1.00 31.46 108 VAL B CA 1
ATOM 3752 C C . VAL B 1 90 ? 47.862 -0.199 25.676 1.00 30.01 108 VAL B C 1
ATOM 3753 O O . VAL B 1 90 ? 47.530 -1.358 25.411 1.00 31.63 108 VAL B O 1
ATOM 3757 N N . VAL B 1 91 ? 47.055 0.843 25.485 1.00 29.91 109 VAL B N 1
ATOM 3758 C CA . VAL B 1 91 ? 45.649 0.665 25.176 1.00 28.11 109 VAL B CA 1
ATOM 3759 C C . VAL B 1 91 ? 45.397 0.239 23.725 1.00 29.01 109 VAL B C 1
ATOM 3760 O O . VAL B 1 91 ? 45.831 0.897 22.787 1.00 27.67 109 VAL B O 1
ATOM 3764 N N . ASN B 1 92 ? 44.683 -0.877 23.571 1.00 28.49 110 ASN B N 1
ATOM 3765 C CA . ASN B 1 92 ? 44.370 -1.373 22.250 1.00 26.18 110 ASN B CA 1
ATOM 3766 C C . ASN B 1 92 ? 43.384 -0.364 21.648 1.00 27.84 110 ASN B C 1
ATOM 3767 O O . ASN B 1 92 ? 42.341 -0.081 22.261 1.00 28.34 110 ASN B O 1
ATOM 3772 N N . PRO B 1 93 ? 43.684 0.160 20.445 1.00 27.01 111 PRO B N 1
ATOM 3773 C CA . PRO B 1 93 ? 42.732 1.109 19.809 1.00 29.65 111 PRO B CA 1
ATOM 3774 C C . PRO B 1 93 ? 41.278 0.642 19.673 1.00 27.89 111 PRO B C 1
ATOM 3775 O O . PRO B 1 93 ? 40.391 1.473 19.599 1.00 29.71 111 PRO B O 1
ATOM 3779 N N . ALA B 1 94 ? 41.039 -0.656 19.724 1.00 28.50 112 ALA B N 1
ATOM 3780 C CA . ALA B 1 94 ? 39.666 -1.177 19.717 1.00 29.68 112 ALA B CA 1
ATOM 3781 C C . ALA B 1 94 ? 38.872 -0.679 20.939 1.00 30.05 112 ALA B C 1
ATOM 3782 O O . ALA B 1 94 ? 37.668 -0.691 20.907 1.00 30.77 112 ALA B O 1
ATOM 3784 N N . PHE B 1 95 ? 39.557 -0.302 22.025 1.00 29.35 113 PHE B N 1
ATOM 3785 C CA . PHE B 1 95 ? 38.897 0.209 23.230 1.00 28.87 113 PHE B CA 1
ATOM 3786 C C . PHE B 1 95 ? 38.937 1.737 23.359 1.00 33.81 113 PHE B C 1
ATOM 3787 O O . PHE B 1 95 ? 38.700 2.255 24.450 1.00 33.67 113 PHE B O 1
ATOM 3795 N N . ILE B 1 96 ? 39.213 2.453 22.267 1.00 31.68 114 ILE B N 1
ATOM 3796 C CA . ILE B 1 96 ? 39.224 3.914 22.309 1.00 33.22 114 ILE B CA 1
ATOM 3797 C C . ILE B 1 96 ? 38.239 4.420 21.304 1.00 32.80 114 ILE B C 1
ATOM 3798 O O . ILE B 1 96 ? 38.257 3.998 20.160 1.00 31.71 114 ILE B O 1
ATOM 3803 N N . ASN B 1 97 ? 37.389 5.347 21.708 1.00 32.34 115 ASN B N 1
ATOM 3804 C CA . ASN B 1 97 ? 36.501 6.000 20.783 1.00 31.74 115 ASN B CA 1
ATOM 3805 C C . ASN B 1 97 ? 37.071 7.409 20.639 1.00 29.64 115 ASN B C 1
ATOM 3806 O O . ASN B 1 97 ? 36.885 8.233 21.514 1.00 27.58 115 ASN B O 1
ATOM 3811 N N . LEU B 1 98 ? 37.704 7.696 19.511 1.00 24.67 116 LEU B N 1
ATOM 3812 C CA . LEU B 1 98 ? 38.397 8.972 19.334 1.00 30.10 116 LEU B CA 1
ATOM 3813 C C . LEU B 1 98 ? 37.407 10.143 19.323 1.00 28.14 116 LEU B C 1
ATOM 3814 O O . LEU B 1 98 ? 37.762 11.269 19.675 1.00 28.10 116 LEU B O 1
ATOM 3819 N N . GLU B 1 99 ? 36.182 9.868 18.905 1.00 28.48 117 GLU B N 1
ATOM 3820 C CA A GLU B 1 99 ? 35.123 10.884 18.877 0.50 31.53 117 GLU B CA 1
ATOM 3821 C CA B GLU B 1 99 ? 35.138 10.892 18.866 0.50 31.23 117 GLU B CA 1
ATOM 3822 C C . GLU B 1 99 ? 34.600 11.197 20.269 1.00 32.52 117 GLU B C 1
ATOM 3823 O O . GLU B 1 99 ? 33.991 12.219 20.472 1.00 32.63 117 GLU B O 1
ATOM 3834 N N . SER B 1 100 ? 34.833 10.317 21.250 1.00 32.91 118 SER B N 1
ATOM 3835 C CA . SER B 1 100 ? 34.236 10.562 22.587 1.00 34.12 118 SER B CA 1
ATOM 3836 C C . SER B 1 100 ? 34.853 11.799 23.265 1.00 35.99 118 SER B C 1
ATOM 3837 O O . SER B 1 100 ? 35.894 12.314 22.833 1.00 30.42 118 SER B O 1
ATOM 3840 N N . ARG B 1 101 ? 34.174 12.315 24.278 1.00 34.62 119 ARG B N 1
ATOM 3841 C CA . ARG B 1 101 ? 34.596 13.558 24.956 1.00 35.71 119 ARG B CA 1
ATOM 3842 C C . ARG B 1 101 ? 34.799 14.718 23.945 1.00 38.61 119 ARG B C 1
ATOM 3843 O O . ARG B 1 101 ? 35.776 15.489 24.074 1.00 37.14 119 ARG B O 1
ATOM 3851 N N . ASN B 1 102 ? 33.907 14.814 22.951 1.00 35.91 120 ASN B N 1
ATOM 3852 C CA . ASN B 1 102 ? 33.960 15.843 21.904 1.00 36.43 120 ASN B CA 1
ATOM 3853 C C . ASN B 1 102 ? 35.330 15.880 21.207 1.00 35.20 120 ASN B C 1
ATOM 3854 O O . ASN B 1 102 ? 35.985 16.933 21.117 1.00 36.03 120 ASN B O 1
ATOM 3859 N N . GLY B 1 103 ? 35.786 14.711 20.772 1.00 34.03 121 GLY B N 1
ATOM 3860 C CA . GLY B 1 103 ? 37.043 14.607 20.034 1.00 30.20 121 GLY B CA 1
ATOM 3861 C C . GLY B 1 103 ? 38.308 14.481 20.856 1.00 32.20 121 GLY B C 1
ATOM 3862 O O . GLY B 1 103 ? 39.401 14.560 20.301 1.00 30.33 121 GLY B O 1
ATOM 3863 N N . LEU B 1 104 ? 38.173 14.170 22.144 1.00 31.10 122 LEU B N 1
ATOM 3864 C CA . LEU B 1 104 ? 39.320 14.038 23.044 1.00 30.94 122 LEU B CA 1
ATOM 3865 C C . LEU B 1 104 ? 39.521 12.604 23.558 1.00 32.30 122 LEU B C 1
ATOM 3866 O O . LEU B 1 104 ? 40.274 12.402 24.480 1.00 33.83 122 LEU B O 1
ATOM 3871 N N . GLY B 1 105 ? 38.885 11.594 22.959 1.00 32.96 123 GLY B N 1
ATOM 3872 C CA . GLY B 1 105 ? 39.059 10.225 23.441 1.00 30.89 123 GLY B CA 1
ATOM 3873 C C . GLY B 1 105 ? 40.501 9.730 23.323 1.00 29.06 123 GLY B C 1
ATOM 3874 O O . GLY B 1 105 ? 40.893 8.815 24.060 1.00 32.32 123 GLY B O 1
ATOM 3875 N N . TRP B 1 106 ? 41.281 10.344 22.428 1.00 27.70 124 TRP B N 1
ATOM 3876 C CA . TRP B 1 106 ? 42.732 10.113 22.303 1.00 26.80 124 TRP B CA 1
ATOM 3877 C C . TRP B 1 106 ? 43.472 10.223 23.670 1.00 29.09 124 TRP B C 1
ATOM 3878 O O . TRP B 1 106 ? 44.411 9.468 23.924 1.00 27.72 124 TRP B O 1
ATOM 3889 N N . LEU B 1 107 ? 42.990 11.118 24.539 1.00 28.64 125 LEU B N 1
ATOM 3890 C CA . LEU B 1 107 ? 43.537 11.264 25.890 1.00 29.96 125 LEU B CA 1
ATOM 3891 C C . LEU B 1 107 ? 43.432 9.985 26.730 1.00 32.50 125 LEU B C 1
ATOM 3892 O O . LEU B 1 107 ? 44.157 9.828 27.717 1.00 30.92 125 LEU B O 1
ATOM 3897 N N . GLU B 1 108 ? 42.523 9.076 26.364 1.00 32.36 126 GLU B N 1
ATOM 3898 C CA . GLU B 1 108 ? 42.371 7.818 27.102 1.00 31.68 126 GLU B CA 1
ATOM 3899 C C . GLU B 1 108 ? 43.531 6.844 26.829 1.00 29.01 126 GLU B C 1
ATOM 3900 O O . GLU B 1 108 ? 43.693 5.861 27.535 1.00 29.99 126 GLU B O 1
ATOM 3906 N N . GLY B 1 109 ? 44.331 7.115 25.813 1.00 28.18 127 GLY B N 1
ATOM 3907 C CA . GLY B 1 109 ? 45.458 6.256 25.502 1.00 28.92 127 GLY B CA 1
ATOM 3908 C C . GLY B 1 109 ? 46.832 6.906 25.563 1.00 27.52 127 GLY B C 1
ATOM 3909 O O . GLY B 1 109 ? 47.811 6.233 25.284 1.00 30.50 127 GLY B O 1
ATOM 3910 N N . PHE B 1 110 ? 46.900 8.186 25.911 1.00 29.20 128 PHE B N 1
ATOM 3911 C CA . PHE B 1 110 ? 48.165 8.941 25.812 1.00 27.77 128 PHE B CA 1
ATOM 3912 C C . PHE B 1 110 ? 49.088 8.707 27.002 1.00 27.43 128 PHE B C 1
ATOM 3913 O O . PHE B 1 110 ? 48.770 9.116 28.111 1.00 30.21 128 PHE B O 1
ATOM 3921 N N . ASN B 1 111 ? 50.188 7.993 26.761 1.00 28.02 129 ASN B N 1
ATOM 3922 C CA . ASN B 1 111 ? 51.270 7.816 27.724 1.00 27.92 129 ASN B CA 1
ATOM 3923 C C . ASN B 1 111 ? 52.683 7.676 27.100 1.00 26.95 129 ASN B C 1
ATOM 3924 O O . ASN B 1 111 ? 53.641 7.347 27.804 1.00 30.29 129 ASN B O 1
ATOM 3929 N N . GLU B 1 112 ? 52.808 7.972 25.819 1.00 27.74 130 GLU B N 1
ATOM 3930 C CA . GLU B 1 112 ? 54.007 7.630 25.044 1.00 28.10 130 GLU B CA 1
ATOM 3931 C C . GLU B 1 112 ? 55.126 8.706 25.046 1.00 27.25 130 GLU B C 1
ATOM 3932 O O . GLU B 1 112 ? 54.883 9.879 25.196 1.00 26.68 130 GLU B O 1
ATOM 3954 N N . VAL B 1 115 ? 54.556 10.132 19.840 1.00 26.85 133 VAL B N 1
ATOM 3955 C CA . VAL B 1 115 ? 53.345 9.828 19.110 1.00 25.17 133 VAL B CA 1
ATOM 3956 C C . VAL B 1 115 ? 53.335 10.619 17.791 1.00 26.00 133 VAL B C 1
ATOM 3957 O O . VAL B 1 115 ? 53.502 11.853 17.770 1.00 27.40 133 VAL B O 1
ATOM 3961 N N . ARG B 1 116 ? 53.134 9.923 16.692 1.00 25.18 134 ARG B N 1
ATOM 3962 C CA . ARG B 1 116 ? 52.932 10.588 15.409 1.00 24.73 134 ARG B CA 1
ATOM 3963 C C . ARG B 1 116 ? 51.471 11.068 15.367 1.00 25.58 134 ARG B C 1
ATOM 3964 O O . ARG B 1 116 ? 50.530 10.250 15.365 1.00 26.21 134 ARG B O 1
ATOM 3972 N N . CYS B 1 117 ? 51.311 12.385 15.437 1.00 23.41 135 CYS B N 1
ATOM 3973 C CA . CYS B 1 117 ? 50.037 13.082 15.420 1.00 24.18 135 CYS B CA 1
ATOM 3974 C C . CYS B 1 117 ? 49.777 13.538 13.961 1.00 27.69 135 CYS B C 1
ATOM 3975 O O . CYS B 1 117 ? 50.210 14.595 13.508 1.00 25.56 135 CYS B O 1
ATOM 3978 N N . GLY B 1 118 ? 49.105 12.660 13.240 1.00 25.37 136 GLY B N 1
ATOM 3979 C CA . GLY B 1 118 ? 48.916 12.768 11.807 1.00 25.53 136 GLY B CA 1
ATOM 3980 C C . GLY B 1 118 ? 48.324 11.455 11.289 1.00 24.45 136 GLY B C 1
ATOM 3981 O O . GLY B 1 118 ? 47.794 10.687 12.079 1.00 25.61 136 GLY B O 1
ATOM 3982 N N . TYR B 1 119 ? 48.357 11.183 9.974 1.00 24.31 137 TYR B N 1
ATOM 3983 C CA . TYR B 1 119 ? 48.861 12.079 8.939 1.00 26.06 137 TYR B CA 1
ATOM 3984 C C . TYR B 1 119 ? 47.769 12.758 8.136 1.00 23.13 137 TYR B C 1
ATOM 3985 O O . TYR B 1 119 ? 48.027 13.809 7.549 1.00 23.45 137 TYR B O 1
ATOM 3994 N N . GLU B 1 120 B 46.556 12.180 8.097 1.00 24.01 138 GLU B N 1
ATOM 3995 C CA . GLU B 1 120 B 45.465 12.797 7.345 1.00 27.35 138 GLU B CA 1
ATOM 3996 C C . GLU B 1 120 B 45.094 14.169 7.939 1.00 25.92 138 GLU B C 1
ATOM 3997 O O . GLU B 1 120 B 44.706 15.106 7.190 1.00 22.60 138 GLU B O 1
ATOM 4003 N N . TRP B 1 121 ? 45.152 14.283 9.258 1.00 24.56 139 TRP B N 1
ATOM 4004 C CA . TRP B 1 121 ? 45.070 15.586 9.925 1.00 22.26 139 TRP B CA 1
ATOM 4005 C C . TRP B 1 121 ? 45.769 15.469 11.308 1.00 22.88 139 TRP B C 1
ATOM 4006 O O . TRP B 1 121 ? 46.122 14.387 11.732 1.00 23.94 139 TRP B O 1
ATOM 4017 N N . THR B 1 122 ? 45.887 16.598 11.994 1.00 24.64 140 THR B N 1
ATOM 4018 C CA . THR B 1 122 ? 46.474 16.666 13.313 1.00 26.07 140 THR B CA 1
ATOM 4019 C C . THR B 1 122 ? 45.801 17.767 14.122 1.00 26.76 140 THR B C 1
ATOM 4020 O O . THR B 1 122 ? 44.860 18.424 13.660 1.00 25.67 140 THR B O 1
ATOM 4024 N N . GLY B 1 123 ? 46.254 17.897 15.364 1.00 26.06 141 GLY B N 1
ATOM 4025 C CA . GLY B 1 123 ? 45.957 19.054 16.193 1.00 28.70 141 GLY B CA 1
ATOM 4026 C C . GLY B 1 123 ? 44.716 18.908 17.024 1.00 27.30 141 GLY B C 1
ATOM 4027 O O . GLY B 1 123 ? 44.031 17.867 16.973 1.00 25.00 141 GLY B O 1
ATOM 4028 N N . HIS B 1 124 ? 44.410 19.971 17.764 1.00 28.03 142 HIS B N 1
ATOM 4029 C CA . HIS B 1 124 ? 43.209 20.018 18.617 1.00 30.54 142 HIS B CA 1
ATOM 4030 C C . HIS B 1 124 ? 41.955 19.753 17.825 1.00 29.15 142 HIS B C 1
ATOM 4031 O O . HIS B 1 124 ? 41.897 20.069 16.613 1.00 29.83 142 HIS B O 1
ATOM 4038 N N . PRO B 1 125 ? 40.929 19.159 18.484 1.00 29.40 143 PRO B N 1
ATOM 4039 C CA . PRO B 1 125 ? 39.750 18.766 17.738 1.00 30.52 143 PRO B CA 1
ATOM 4040 C C . PRO B 1 125 ? 38.864 19.939 17.359 1.00 32.31 143 PRO B C 1
ATOM 4041 O O . PRO B 1 125 ? 38.927 20.996 17.988 1.00 29.53 143 PRO B O 1
ATOM 4045 N N . VAL B 1 126 ? 38.094 19.767 16.281 1.00 30.77 144 VAL B N 1
ATOM 4046 C CA . VAL B 1 126 ? 37.103 20.768 15.846 1.00 32.80 144 VAL B CA 1
ATOM 4047 C C . VAL B 1 126 ? 36.009 20.046 15.037 1.00 31.97 144 VAL B C 1
ATOM 4048 O O . VAL B 1 126 ? 36.285 19.009 14.446 1.00 32.63 144 VAL B O 1
ATOM 4052 N N . THR B 1 127 ? 34.790 20.574 15.063 1.00 33.27 145 THR B N 1
ATOM 4053 C CA . THR B 1 127 ? 33.714 20.079 14.246 1.00 34.07 145 THR B CA 1
ATOM 4054 C C . THR B 1 127 ? 33.712 20.964 13.032 1.00 33.42 145 THR B C 1
ATOM 4055 O O . THR B 1 127 ? 33.473 22.156 13.145 1.00 33.52 145 THR B O 1
ATOM 4059 N N . ALA B 1 128 ? 34.003 20.382 11.880 1.00 31.42 146 ALA B N 1
ATOM 4060 C CA . ALA B 1 128 ? 34.145 21.157 10.629 1.00 33.43 146 ALA B CA 1
ATOM 4061 C C . ALA B 1 128 ? 33.929 20.191 9.470 1.00 31.67 146 ALA B C 1
ATOM 4062 O O . ALA B 1 128 ? 34.090 18.984 9.639 1.00 31.27 146 ALA B O 1
ATOM 4064 N N . ASP B 1 129 ? 33.576 20.702 8.297 1.00 31.79 147 ASP B N 1
ATOM 4065 C CA . ASP B 1 129 ? 33.131 19.822 7.191 1.00 32.44 147 ASP B CA 1
ATOM 4066 C C . ASP B 1 129 ? 32.042 18.861 7.678 1.00 32.56 147 ASP B C 1
ATOM 4067 O O . ASP B 1 129 ? 31.945 17.763 7.217 1.00 32.28 147 ASP B O 1
ATOM 4072 N N . GLY B 1 130 ? 31.211 19.321 8.604 1.00 33.36 148 GLY B N 1
ATOM 4073 C CA . GLY B 1 130 ? 30.134 18.515 9.197 1.00 34.80 148 GLY B CA 1
ATOM 4074 C C . GLY B 1 130 ? 30.535 17.323 10.049 1.00 35.33 148 GLY B C 1
ATOM 4075 O O . GLY B 1 130 ? 29.669 16.549 10.426 1.00 36.49 148 GLY B O 1
ATOM 4076 N N . GLN B 1 131 ? 31.822 17.168 10.344 1.00 32.23 149 GLN B N 1
ATOM 4077 C CA . GLN B 1 131 ? 32.338 16.015 11.098 1.00 32.35 149 GLN B CA 1
ATOM 4078 C C . GLN B 1 131 ? 33.233 16.422 12.271 1.00 31.86 149 GLN B C 1
ATOM 4079 O O . GLN B 1 131 ? 33.642 17.562 12.344 1.00 34.18 149 GLN B O 1
ATOM 4085 N N . ILE B 1 132 ? 33.581 15.467 13.136 1.00 33.40 150 ILE B N 1
ATOM 4086 C CA . ILE B 1 132 ? 34.572 15.709 14.199 1.00 33.22 150 ILE B CA 1
ATOM 4087 C C . ILE B 1 132 ? 35.952 15.297 13.700 1.00 31.22 150 ILE B C 1
ATOM 4088 O O . ILE B 1 132 ? 36.176 14.138 13.329 1.00 30.54 150 ILE B O 1
ATOM 4093 N N . TYR B 1 133 ? 36.856 16.265 13.646 1.00 27.11 151 TYR B N 1
ATOM 4094 C CA . TYR B 1 133 ? 38.273 16.008 13.410 1.00 27.12 151 TYR B CA 1
ATOM 4095 C C . TYR B 1 133 ? 38.819 15.793 14.836 1.00 26.71 151 TYR B C 1
ATOM 4096 O O . TYR B 1 133 ? 38.863 16.722 15.638 1.00 28.17 151 TYR B O 1
ATOM 4105 N N . THR B 1 134 ? 39.197 14.557 15.135 1.00 26.60 152 THR B N 1
ATOM 4106 C CA . THR B 1 134 ? 39.552 14.158 16.463 1.00 27.62 152 THR B CA 1
ATOM 4107 C C . THR B 1 134 ? 41.004 14.506 16.762 1.00 27.13 152 THR B C 1
ATOM 4108 O O . THR B 1 134 ? 41.844 14.571 15.862 1.00 25.28 152 THR B O 1
ATOM 4112 N N . LEU B 1 135 ? 41.287 14.652 18.046 1.00 27.88 153 LEU B N 1
ATOM 4113 C CA . LEU B 1 135 ? 42.586 15.145 18.513 1.00 28.84 153 LEU B CA 1
ATOM 4114 C C . LEU B 1 135 ? 43.729 14.342 17.947 1.00 25.96 153 LEU B C 1
ATOM 4115 O O . LEU B 1 135 ? 43.791 13.135 18.168 1.00 25.90 153 LEU B O 1
ATOM 4120 N N . HIS B 1 136 ? 44.650 15.037 17.269 1.00 24.31 154 HIS B N 1
ATOM 4121 C CA . HIS B 1 136 ? 45.898 14.463 16.771 1.00 27.09 154 HIS B CA 1
ATOM 4122 C C . HIS B 1 136 ? 45.809 13.308 15.754 1.00 27.78 154 HIS B C 1
ATOM 4123 O O . HIS B 1 136 ? 46.744 12.521 15.625 1.00 25.92 154 HIS B O 1
ATOM 4130 N N . GLY B 1 137 ? 44.702 13.221 15.038 1.00 28.29 155 GLY B N 1
ATOM 4131 C CA . GLY B 1 137 ? 44.608 12.289 13.949 1.00 25.95 155 GLY B CA 1
ATOM 4132 C C . GLY B 1 137 ? 44.594 10.837 14.378 1.00 26.98 155 GLY B C 1
ATOM 4133 O O . GLY B 1 137 ? 44.280 10.498 15.525 1.00 24.38 155 GLY B O 1
ATOM 4134 N N . LYS B 1 138 ? 44.909 9.973 13.416 1.00 25.00 156 LYS B N 1
ATOM 4135 C CA . LYS B 1 138 ? 44.655 8.558 13.545 1.00 24.94 156 LYS B CA 1
ATOM 4136 C C . LYS B 1 138 ? 45.880 7.679 13.561 1.00 24.90 156 LYS B C 1
ATOM 4137 O O . LYS B 1 138 ? 45.761 6.503 13.980 1.00 24.37 156 LYS B O 1
ATOM 4143 N N . ALA B 1 139 ? 47.047 8.181 13.145 1.00 25.15 157 ALA B N 1
ATOM 4144 C CA . ALA B 1 139 ? 48.231 7.266 13.019 1.00 27.33 157 ALA B CA 1
ATOM 4145 C C . ALA B 1 139 ? 48.590 6.583 14.324 1.00 27.44 157 ALA B C 1
ATOM 4146 O O . ALA B 1 139 ? 48.863 5.395 14.354 1.00 27.74 157 ALA B O 1
ATOM 4148 N N . GLY B 1 140 ? 48.532 7.316 15.424 1.00 24.94 158 GLY B N 1
ATOM 4149 C CA . GLY B 1 140 ? 48.952 6.784 16.699 1.00 26.35 158 GLY B CA 1
ATOM 4150 C C . GLY B 1 140 ? 48.022 5.725 17.268 1.00 28.00 158 GLY B C 1
ATOM 4151 O O . GLY B 1 140 ? 48.392 5.044 18.188 1.00 26.29 158 GLY B O 1
ATOM 4152 N N . ASN B 1 141 ? 46.824 5.585 16.699 1.00 25.27 159 ASN B N 1
ATOM 4153 C CA . ASN B 1 141 ? 45.856 4.604 17.158 1.00 27.12 159 ASN B CA 1
ATOM 4154 C C . ASN B 1 141 ? 45.483 3.636 16.008 1.00 26.24 159 ASN B C 1
ATOM 4155 O O . ASN B 1 141 ? 44.404 3.061 15.985 1.00 27.96 159 ASN B O 1
ATOM 4160 N N . THR B 1 142 ? 46.416 3.456 15.085 1.00 25.78 160 THR B N 1
ATOM 4161 C CA . THR B 1 142 ? 46.230 2.532 13.981 1.00 24.26 160 THR B CA 1
ATOM 4162 C C . THR B 1 142 ? 47.235 1.388 14.121 1.00 25.83 160 THR B C 1
ATOM 4163 O O . THR B 1 142 ? 48.465 1.631 14.120 1.00 25.82 160 THR B O 1
ATOM 4167 N N . PRO B 1 143 ? 46.742 0.140 14.231 1.00 22.41 161 PRO B N 1
ATOM 4168 C CA . PRO B 1 143 ? 47.705 -0.978 14.211 1.00 24.97 161 PRO B CA 1
ATOM 4169 C C . PRO B 1 143 ? 48.469 -1.115 12.913 1.00 25.58 161 PRO B C 1
ATOM 4170 O O . PRO B 1 143 ? 47.893 -0.943 11.815 1.00 22.67 161 PRO B O 1
ATOM 4174 N N . ALA B 1 144 ? 49.777 -1.365 13.012 1.00 22.67 162 ALA B N 1
ATOM 4175 C CA . ALA B 1 144 ? 50.605 -1.512 11.783 1.00 23.84 162 ALA B CA 1
ATOM 4176 C C . ALA B 1 144 ? 50.147 -2.737 10.970 1.00 23.49 162 ALA B C 1
ATOM 4177 O O . ALA B 1 144 ? 49.810 -3.775 11.544 1.00 23.57 162 ALA B O 1
ATOM 4179 N N . SER B 1 145 ? 50.167 -2.598 9.655 1.00 23.78 163 SER B N 1
ATOM 4180 C CA . SER B 1 145 ? 49.817 -3.636 8.718 1.00 23.65 163 SER B CA 1
ATOM 4181 C C . SER B 1 145 ? 51.000 -4.539 8.315 1.00 26.87 163 SER B C 1
ATOM 4182 O O . SER B 1 145 ? 50.794 -5.672 7.891 1.00 28.73 163 SER B O 1
ATOM 4185 N N . LEU B 1 146 ? 52.205 -3.982 8.359 1.00 25.55 164 LEU B N 1
ATOM 4186 C CA . LEU B 1 146 ? 53.467 -4.665 8.060 1.00 26.15 164 LEU B CA 1
ATOM 4187 C C . LEU B 1 146 ? 54.489 -4.228 9.069 1.00 26.58 164 LEU B C 1
ATOM 4188 O O . LEU B 1 146 ? 54.643 -3.036 9.284 1.00 24.61 164 LEU B O 1
ATOM 4193 N N . VAL B 1 147 ? 55.140 -5.199 9.711 1.00 26.99 165 VAL B N 1
ATOM 4194 C CA . VAL B 1 147 ? 56.149 -4.928 10.698 1.00 25.88 165 VAL B CA 1
ATOM 4195 C C . VAL B 1 147 ? 57.326 -5.819 10.348 1.00 28.40 165 VAL B C 1
ATOM 4196 O O . VAL B 1 147 ? 57.162 -7.024 10.223 1.00 27.00 165 VAL B O 1
ATOM 4200 N N . GLU B 1 148 ? 58.496 -5.205 10.179 1.00 28.64 166 GLU B N 1
ATOM 4201 C CA . GLU B 1 148 ? 59.751 -5.906 9.837 1.00 30.66 166 GLU B CA 1
ATOM 4202 C C . GLU B 1 148 ? 60.884 -5.468 10.722 1.00 28.81 166 GLU B C 1
ATOM 4203 O O . GLU B 1 148 ? 60.976 -4.286 11.064 1.00 29.33 166 GLU B O 1
ATOM 4209 N N . VAL B 1 149 ? 61.716 -6.412 11.132 1.00 30.59 167 VAL B N 1
ATOM 4210 C CA . VAL B 1 149 ? 62.909 -6.130 11.926 1.00 31.40 167 VAL B CA 1
ATOM 4211 C C . VAL B 1 149 ? 64.094 -6.535 11.061 1.00 33.85 167 VAL B C 1
ATOM 4212 O O . VAL B 1 149 ? 64.139 -7.664 10.564 1.00 34.06 167 VAL B O 1
ATOM 4216 N N . GLU B 1 150 ? 65.023 -5.616 10.830 1.00 34.92 168 GLU B N 1
ATOM 4217 C CA . GLU B 1 150 ? 66.218 -5.902 10.042 1.00 38.38 168 GLU B CA 1
ATOM 4218 C C . GLU B 1 150 ? 67.454 -5.697 10.930 1.00 39.02 168 GLU B C 1
ATOM 4219 O O . GLU B 1 150 ? 67.496 -4.709 11.672 1.00 37.50 168 GLU B O 1
ATOM 4225 N N . VAL B 1 151 ? 68.401 -6.646 10.923 1.00 38.35 169 VAL B N 1
ATOM 4226 C CA . VAL B 1 151 ? 69.690 -6.477 11.613 1.00 41.47 169 VAL B CA 1
ATOM 4227 C C . VAL B 1 151 ? 70.831 -6.646 10.608 1.00 43.99 169 VAL B C 1
ATOM 4228 O O . VAL B 1 151 ? 70.863 -7.626 9.876 1.00 43.28 169 VAL B O 1
ATOM 4232 N N . ALA B 1 152 ? 71.730 -5.661 10.554 1.00 43.68 170 ALA B N 1
ATOM 4233 C CA . ALA B 1 152 ? 72.871 -5.672 9.628 1.00 47.72 170 ALA B CA 1
ATOM 4234 C C . ALA B 1 152 ? 73.763 -6.868 9.886 1.00 49.41 170 ALA B C 1
ATOM 4235 O O . ALA B 1 152 ? 73.938 -7.273 11.036 1.00 50.41 170 ALA B O 1
ATOM 4237 N N . ASP B 1 153 ? 74.271 -7.473 8.804 1.00 53.60 171 ASP B N 1
ATOM 4238 C CA . ASP B 1 153 ? 75.220 -8.588 8.881 1.00 57.55 171 ASP B CA 1
ATOM 4239 C C . ASP B 1 153 ? 76.552 -8.148 9.524 1.00 61.01 171 ASP B C 1
ATOM 4240 O O . ASP B 1 153 ? 77.159 -8.907 10.292 1.00 62.09 171 ASP B O 1
ATOM 4245 N N . SER B 1 154 ? 77.002 -6.946 9.173 1.00 59.58 172 SER B N 1
ATOM 4246 C CA . SER B 1 154 ? 78.324 -6.487 9.588 1.00 63.60 172 SER B CA 1
ATOM 4247 C C . SER B 1 154 ? 78.253 -5.398 10.652 1.00 60.45 172 SER B C 1
ATOM 4248 O O . SER B 1 154 ? 77.281 -4.631 10.733 1.00 54.83 172 SER B O 1
ATOM 4251 N N . ALA B 1 155 ? 79.316 -5.350 11.454 1.00 62.07 173 ALA B N 1
ATOM 4252 C CA . ALA B 1 155 ? 79.502 -4.381 12.513 1.00 60.52 173 ALA B CA 1
ATOM 4253 C C . ALA B 1 155 ? 79.232 -2.992 11.952 1.00 59.50 173 ALA B C 1
ATOM 4254 O O . ALA B 1 155 ? 79.606 -2.715 10.806 1.00 62.86 173 ALA B O 1
ATOM 4256 N N . PRO B 1 156 ? 78.581 -2.115 12.739 1.00 56.76 174 PRO B N 1
ATOM 4257 C CA . PRO B 1 156 ? 78.143 -2.282 14.142 1.00 55.26 174 PRO B CA 1
ATOM 4258 C C . PRO B 1 156 ? 76.709 -2.873 14.356 1.00 51.49 174 PRO B C 1
ATOM 4259 O O . PRO B 1 156 ? 76.104 -2.640 15.388 1.00 48.75 174 PRO B O 1
ATOM 4263 N N . TYR B 1 157 ? 76.201 -3.658 13.407 1.00 49.42 175 TYR B N 1
ATOM 4264 C CA . TYR B 1 157 ? 74.948 -4.400 13.577 1.00 46.14 175 TYR B CA 1
ATOM 4265 C C . TYR B 1 157 ? 73.723 -3.513 13.784 1.00 39.06 175 TYR B C 1
ATOM 4266 O O . TYR B 1 157 ? 72.906 -3.738 14.676 1.00 41.64 175 TYR B O 1
ATOM 4275 N N . GLU B 1 158 ? 73.610 -2.500 12.943 1.00 38.51 176 GLU B N 1
ATOM 4276 C CA . GLU B 1 158 ? 72.504 -1.572 13.004 1.00 37.43 176 GLU B CA 1
ATOM 4277 C C . GLU B 1 158 ? 71.172 -2.340 12.893 1.00 38.07 176 GLU B C 1
ATOM 4278 O O . GLU B 1 158 ? 71.066 -3.273 12.099 1.00 41.11 176 GLU B O 1
ATOM 4284 N N . ILE B 1 159 ? 70.192 -1.930 13.699 1.00 36.81 177 ILE B N 1
ATOM 4285 C CA . ILE B 1 159 ? 68.848 -2.505 13.728 1.00 32.67 177 ILE B CA 1
ATOM 4286 C C . ILE B 1 159 ? 67.901 -1.483 13.102 1.00 33.25 177 ILE B C 1
ATOM 4287 O O . ILE B 1 159 ? 68.012 -0.297 13.397 1.00 28.77 177 ILE B O 1
ATOM 4292 N N . ARG B 1 160 ? 67.042 -1.915 12.169 1.00 30.53 178 ARG B N 1
ATOM 4293 C CA . ARG B 1 160 ? 65.985 -1.074 11.630 1.00 29.99 178 ARG B CA 1
ATOM 4294 C C . ARG B 1 160 ? 64.649 -1.760 11.891 1.00 32.58 178 ARG B C 1
ATOM 4295 O O . ARG B 1 160 ? 64.497 -2.975 11.639 1.00 35.50 178 ARG B O 1
ATOM 4303 N N . ILE B 1 161 ? 63.686 -1.000 12.394 1.00 29.43 179 ILE B N 1
ATOM 4304 C CA . ILE B 1 161 ? 62.337 -1.536 12.677 1.00 29.33 179 ILE B CA 1
ATOM 4305 C C . ILE B 1 161 ? 61.353 -0.708 11.879 1.00 28.80 179 ILE B C 1
ATOM 4306 O O . ILE B 1 161 ? 61.241 0.497 12.101 1.00 28.26 179 ILE B O 1
ATOM 4311 N N . ARG B 1 162 ? 60.714 -1.355 10.912 1.00 27.76 180 ARG B N 1
ATOM 4312 C CA . ARG B 1 162 ? 59.772 -0.717 9.985 1.00 29.71 180 ARG B CA 1
ATOM 4313 C C . ARG B 1 162 ? 58.375 -1.170 10.283 1.00 26.98 180 ARG B C 1
ATOM 4314 O O . ARG B 1 162 ? 58.160 -2.325 10.674 1.00 26.15 180 ARG B O 1
ATOM 4322 N N . GLY B 1 163 ? 57.448 -0.239 10.141 1.00 26.42 181 GLY B N 1
ATOM 4323 C CA . GLY B 1 163 ? 56.028 -0.486 10.375 1.00 24.48 181 GLY B CA 1
ATOM 4324 C C . GLY B 1 163 ? 55.206 0.370 9.425 1.00 26.92 181 GLY B C 1
ATOM 4325 O O . GLY B 1 163 ? 55.343 1.615 9.421 1.00 26.01 181 GLY B O 1
ATOM 4326 N N . LEU B 1 164 ? 54.330 -0.287 8.648 1.00 22.61 182 LEU B N 1
ATOM 4327 C CA . LEU B 1 164 ? 53.483 0.408 7.688 1.00 24.51 182 LEU B CA 1
ATOM 4328 C C . LEU B 1 164 ? 52.178 0.697 8.367 1.00 25.96 182 LEU B C 1
ATOM 4329 O O . LEU B 1 164 ? 51.486 -0.242 8.783 1.00 27.89 182 LEU B O 1
ATOM 4334 N N . VAL B 1 165 ? 51.837 1.988 8.483 1.00 22.18 183 VAL B N 1
ATOM 4335 C CA . VAL B 1 165 ? 50.596 2.430 9.140 1.00 22.61 183 VAL B CA 1
ATOM 4336 C C . VAL B 1 165 ? 49.703 3.073 8.079 1.00 23.94 183 VAL B C 1
ATOM 4337 O O . VAL B 1 165 ? 50.044 4.097 7.513 1.00 21.00 183 VAL B O 1
ATOM 4341 N N . LYS B 1 166 ? 48.522 2.482 7.854 1.00 24.07 184 LYS B N 1
ATOM 4342 C CA . LYS B 1 166 ? 47.684 2.868 6.748 1.00 24.90 184 LYS B CA 1
ATOM 4343 C C . LYS B 1 166 ? 46.498 3.718 7.194 1.00 24.67 184 LYS B C 1
ATOM 4344 O O . LYS B 1 166 ? 45.885 3.442 8.258 1.00 24.87 184 LYS B O 1
ATOM 4350 N N . GLU B 1 167 ? 46.209 4.741 6.381 1.00 23.27 185 GLU B N 1
ATOM 4351 C CA . GLU B 1 167 ? 45.023 5.597 6.510 1.00 24.26 185 GLU B CA 1
ATOM 4352 C C . GLU B 1 167 ? 44.307 5.575 5.165 1.00 26.90 185 GLU B C 1
ATOM 4353 O O . GLU B 1 167 ? 44.330 6.562 4.408 1.00 24.53 185 GLU B O 1
ATOM 4359 N N . SER B 1 168 ? 43.641 4.438 4.925 1.00 25.69 186 SER B N 1
ATOM 4360 C CA . SER B 1 168 ? 43.014 4.096 3.682 1.00 25.70 186 SER B CA 1
ATOM 4361 C C . SER B 1 168 ? 41.515 4.085 3.879 1.00 28.85 186 SER B C 1
ATOM 4362 O O . SER B 1 168 ? 40.981 3.323 4.710 1.00 26.87 186 SER B O 1
ATOM 4365 N N . THR B 1 169 ? 40.825 4.930 3.108 1.00 27.73 187 THR B N 1
ATOM 4366 C CA . THR B 1 169 ? 39.360 5.057 3.209 1.00 27.66 187 THR B CA 1
ATOM 4367 C C . THR B 1 169 ? 38.759 5.273 1.826 1.00 28.52 187 THR B C 1
ATOM 4368 O O . THR B 1 169 ? 39.167 6.206 1.128 1.00 26.41 187 THR B O 1
ATOM 4372 N N . PHE B 1 170 ? 37.740 4.481 1.460 1.00 26.98 188 PHE B N 1
ATOM 4373 C CA . PHE B 1 170 ? 37.136 4.593 0.140 1.00 27.55 188 PHE B CA 1
ATOM 4374 C C . PHE B 1 170 ? 36.532 5.993 0.018 1.00 27.57 188 PHE B C 1
ATOM 4375 O O . PHE B 1 170 ? 35.907 6.487 0.958 1.00 27.80 188 PHE B O 1
ATOM 4383 N N . LYS B 1 171 ? 36.801 6.621 -1.120 1.00 29.80 189 LYS B N 1
ATOM 4384 C CA . LYS B 1 171 ? 36.332 7.981 -1.466 1.00 31.29 189 LYS B CA 1
ATOM 4385 C C . LYS B 1 171 ? 37.014 9.119 -0.737 1.00 30.89 189 LYS B C 1
ATOM 4386 O O . LYS B 1 171 ? 36.778 10.272 -1.083 1.00 34.32 189 LYS B O 1
ATOM 4392 N N . LYS B 1 172 ? 37.925 8.840 0.190 1.00 30.08 190 LYS B N 1
ATOM 4393 C CA . LYS B 1 172 ? 38.495 9.914 1.014 1.00 30.29 190 LYS B CA 1
ATOM 4394 C C . LYS B 1 172 ? 40.003 10.058 0.888 1.00 35.19 190 LYS B C 1
ATOM 4395 O O . LYS B 1 172 ? 40.490 11.146 0.628 1.00 36.53 190 LYS B O 1
ATOM 4401 N N . ALA B 1 173 ? 40.755 8.991 1.127 1.00 33.60 191 ALA B N 1
ATOM 4402 C CA . ALA B 1 173 ? 42.247 9.091 1.145 1.00 32.64 191 ALA B CA 1
ATOM 4403 C C . ALA B 1 173 ? 42.870 7.722 1.106 1.00 33.31 191 ALA B C 1
ATOM 4404 O O . ALA B 1 173 ? 42.205 6.704 1.392 1.00 32.13 191 ALA B O 1
ATOM 4406 N N . ASP B 1 174 ? 44.115 7.694 0.656 1.00 27.47 192 ASP B N 1
ATOM 4407 C CA . ASP B 1 174 ? 44.910 6.505 0.795 1.00 27.18 192 ASP B CA 1
ATOM 4408 C C . ASP B 1 174 ? 46.321 6.949 1.091 1.00 25.86 192 ASP B C 1
ATOM 4409 O O . ASP B 1 174 ? 47.182 6.944 0.213 1.00 28.15 192 ASP B O 1
ATOM 4414 N N . LEU B 1 175 ? 46.493 7.384 2.335 1.00 26.48 193 LEU B N 1
ATOM 4415 C CA . LEU B 1 175 ? 47.773 7.778 2.901 1.00 24.39 193 LEU B CA 1
ATOM 4416 C C . LEU B 1 175 ? 48.314 6.616 3.721 1.00 23.23 193 LEU B C 1
ATOM 4417 O O . LEU B 1 175 ? 47.584 5.998 4.475 1.00 26.30 193 LEU B O 1
ATOM 4422 N N . GLN B 1 176 ? 49.587 6.296 3.513 1.00 23.35 194 GLN B N 1
ATOM 4423 C CA . GLN B 1 176 ? 50.222 5.204 4.212 1.00 23.44 194 GLN B CA 1
ATOM 4424 C C . GLN B 1 176 ? 51.620 5.647 4.546 1.00 24.79 194 GLN B C 1
ATOM 4425 O O . GLN B 1 176 ? 52.328 6.160 3.661 1.00 25.83 194 GLN B O 1
ATOM 4431 N N . THR B 1 177 ? 52.012 5.411 5.795 1.00 26.71 195 THR B N 1
ATOM 4432 C CA . THR B 1 177 ? 53.325 5.768 6.271 1.00 22.53 195 THR B CA 1
ATOM 4433 C C . THR B 1 177 ? 54.168 4.561 6.607 1.00 23.99 195 THR B C 1
ATOM 4434 O O . THR B 1 177 ? 53.784 3.758 7.455 1.00 22.51 195 THR B O 1
ATOM 4438 N N . LEU B 1 178 ? 55.310 4.431 5.918 1.00 23.86 196 LEU B N 1
ATOM 4439 C CA . LEU B 1 178 ? 56.282 3.396 6.238 1.00 21.99 196 LEU B CA 1
ATOM 4440 C C . LEU B 1 178 ? 57.187 4.018 7.285 1.00 25.08 196 LEU B C 1
ATOM 4441 O O . LEU B 1 178 ? 58.101 4.810 6.946 1.00 24.90 196 LEU B O 1
ATOM 4446 N N . THR B 1 179 ? 56.901 3.731 8.551 1.00 24.76 197 THR B N 1
ATOM 4447 C CA . THR B 1 179 ? 57.731 4.264 9.663 1.00 25.67 197 THR B CA 1
ATOM 4448 C C . THR B 1 179 ? 59.008 3.440 9.761 1.00 26.62 197 THR B C 1
ATOM 4449 O O . THR B 1 179 ? 59.033 2.269 9.389 1.00 26.23 197 THR B O 1
ATOM 4453 N N . GLU B 1 180 ? 60.107 4.052 10.190 1.00 25.93 198 GLU B N 1
ATOM 4454 C CA . GLU B 1 180 ? 61.335 3.294 10.434 1.00 25.50 198 GLU B CA 1
ATOM 4455 C C . GLU B 1 180 ? 62.133 3.913 11.562 1.00 26.94 198 GLU B C 1
ATOM 4456 O O . GLU B 1 180 ? 62.369 5.106 11.556 1.00 27.86 198 GLU B O 1
ATOM 4462 N N . LEU B 1 181 ? 62.538 3.080 12.520 1.00 27.37 199 LEU B N 1
ATOM 4463 C CA . LEU B 1 181 ? 63.438 3.479 13.597 1.00 28.59 199 LEU B CA 1
ATOM 4464 C C . LEU B 1 181 ? 64.748 2.758 13.325 1.00 28.09 199 LEU B C 1
ATOM 4465 O O . LEU B 1 181 ? 64.739 1.565 13.009 1.00 29.17 199 LEU B O 1
ATOM 4470 N N . ARG B 1 182 ? 65.852 3.486 13.407 1.00 30.50 200 ARG B N 1
ATOM 4471 C CA . ARG B 1 182 ? 67.182 2.921 13.250 1.00 31.29 200 ARG B CA 1
ATOM 4472 C C . ARG B 1 182 ? 67.985 3.122 14.524 1.00 32.57 200 ARG B C 1
ATOM 4473 O O . ARG B 1 182 ? 67.996 4.217 15.061 1.00 30.26 200 ARG B O 1
ATOM 4481 N N . TYR B 1 183 ? 68.688 2.068 14.961 1.00 32.97 201 TYR B N 1
ATOM 4482 C CA . TYR B 1 183 ? 69.483 2.085 16.170 1.00 32.16 201 TYR B CA 1
ATOM 4483 C C . TYR B 1 183 ? 70.712 1.181 16.032 1.00 33.81 201 TYR B C 1
ATOM 4484 O O . TYR B 1 183 ? 70.579 0.016 15.655 1.00 32.11 201 TYR B O 1
ATOM 4493 N N . VAL B 1 184 ? 71.885 1.742 16.335 1.00 35.86 202 VAL B N 1
ATOM 4494 C CA . VAL B 1 184 ? 73.162 1.015 16.377 1.00 37.56 202 VAL B CA 1
ATOM 4495 C C . VAL B 1 184 ? 73.384 0.580 17.824 1.00 38.92 202 VAL B C 1
ATOM 4496 O O . VAL B 1 184 ? 73.486 1.452 18.712 1.00 38.49 202 VAL B O 1
ATOM 4500 N N . PRO B 1 185 ? 73.445 -0.742 18.091 1.00 42.20 203 PRO B N 1
ATOM 4501 C CA . PRO B 1 185 ? 73.617 -1.214 19.471 1.00 44.61 203 PRO B CA 1
ATOM 4502 C C . PRO B 1 185 ? 74.744 -0.523 20.191 1.00 44.81 203 PRO B C 1
ATOM 4503 O O . PRO B 1 185 ? 75.805 -0.337 19.602 1.00 45.58 203 PRO B O 1
ATOM 4507 N N . GLY B 1 186 ? 74.481 -0.061 21.412 1.00 45.50 204 GLY B N 1
ATOM 4508 C CA . GLY B 1 186 ? 75.500 0.682 22.196 1.00 45.61 204 GLY B CA 1
ATOM 4509 C C . GLY B 1 186 ? 75.493 2.189 22.016 1.00 43.92 204 GLY B C 1
ATOM 4510 O O . GLY B 1 186 ? 76.075 2.886 22.835 1.00 42.25 204 GLY B O 1
ATOM 4511 N N . SER B 1 187 ? 74.845 2.708 20.963 1.00 41.11 205 SER B N 1
ATOM 4512 C CA . SER B 1 187 ? 74.780 4.152 20.729 1.00 43.37 205 SER B CA 1
ATOM 4513 C C . SER B 1 187 ? 73.847 4.816 21.753 1.00 39.39 205 SER B C 1
ATOM 4514 O O . SER B 1 187 ? 72.987 4.154 22.326 1.00 39.37 205 SER B O 1
ATOM 4517 N N . ASN B 1 188 ? 74.015 6.116 21.966 1.00 37.03 206 ASN B N 1
ATOM 4518 C CA . ASN B 1 188 ? 73.067 6.902 22.786 1.00 35.06 206 ASN B CA 1
ATOM 4519 C C . ASN B 1 188 ? 72.023 7.649 21.930 1.00 34.11 206 ASN B C 1
ATOM 4520 O O . ASN B 1 188 ? 71.251 8.450 22.447 1.00 35.57 206 ASN B O 1
ATOM 4525 N N . SER B 1 189 ? 71.993 7.384 20.633 1.00 34.08 207 SER B N 1
ATOM 4526 C CA . SER B 1 189 ? 70.984 7.986 19.729 1.00 34.81 207 SER B CA 1
ATOM 4527 C C . SER B 1 189 ? 70.292 6.939 18.869 1.00 30.92 207 SER B C 1
ATOM 4528 O O . SER B 1 189 ? 70.823 5.838 18.649 1.00 34.10 207 SER B O 1
ATOM 4531 N N . PHE B 1 190 ? 69.106 7.297 18.420 1.00 30.10 208 PHE B N 1
ATOM 4532 C CA . PHE B 1 190 ? 68.365 6.568 17.400 1.00 29.34 208 PHE B CA 1
ATOM 4533 C C . PHE B 1 190 ? 67.814 7.599 16.441 1.00 30.75 208 PHE B C 1
ATOM 4534 O O . PHE B 1 190 ? 67.745 8.772 16.776 1.00 28.80 208 PHE B O 1
ATOM 4542 N N . SER B 1 191 ? 67.359 7.141 15.272 1.00 28.37 209 SER B N 1
ATOM 4543 C CA . SER B 1 191 ? 66.804 8.040 14.290 1.00 29.36 209 SER B CA 1
ATOM 4544 C C . SER B 1 191 ? 65.521 7.428 13.760 1.00 27.87 209 SER B C 1
ATOM 4545 O O . SER B 1 191 ? 65.353 6.208 13.757 1.00 27.52 209 SER B O 1
ATOM 4548 N N . LEU B 1 192 ? 64.632 8.308 13.372 1.00 27.28 210 LEU B N 1
ATOM 4549 C CA . LEU B 1 192 ? 63.470 7.959 12.596 1.00 27.40 210 LEU B CA 1
ATOM 4550 C C . LEU B 1 192 ? 63.698 8.398 11.147 1.00 27.84 210 LEU B C 1
ATOM 4551 O O . LEU B 1 192 ? 64.221 9.484 10.910 1.00 29.39 210 LEU B O 1
ATOM 4556 N N . HIS B 1 193 ? 63.313 7.518 10.201 1.00 28.94 211 HIS B N 1
ATOM 4557 C CA A HIS B 1 193 ? 63.267 7.810 8.759 0.50 27.39 211 HIS B CA 1
ATOM 4558 C CA B HIS B 1 193 ? 63.288 7.819 8.796 0.50 28.44 211 HIS B CA 1
ATOM 4559 C C . HIS B 1 193 ? 61.912 7.347 8.281 1.00 29.57 211 HIS B C 1
ATOM 4560 O O . HIS B 1 193 ? 61.749 6.219 7.814 1.00 31.18 211 HIS B O 1
ATOM 4573 N N . ASP B 1 194 ? 60.914 8.208 8.415 1.00 26.94 212 ASP B N 1
ATOM 4574 C CA . ASP B 1 194 ? 59.533 7.853 8.024 1.00 26.06 212 ASP B CA 1
ATOM 4575 C C . ASP B 1 194 ? 59.233 8.357 6.595 1.00 26.83 212 ASP B C 1
ATOM 4576 O O . ASP B 1 194 ? 59.689 9.417 6.195 1.00 27.43 212 ASP B O 1
ATOM 4581 N N . VAL B 1 195 ? 58.468 7.587 5.841 1.00 24.57 213 VAL B N 1
ATOM 4582 C CA . VAL B 1 195 ? 58.039 7.991 4.489 1.00 24.21 213 VAL B CA 1
ATOM 4583 C C . VAL B 1 195 ? 56.516 7.833 4.331 1.00 25.19 213 VAL B C 1
ATOM 4584 O O . VAL B 1 195 ? 55.998 6.714 4.387 1.00 24.30 213 VAL B O 1
ATOM 4588 N N . LEU B 1 196 ? 55.836 8.967 4.167 1.00 24.21 214 LEU B N 1
ATOM 4589 C CA . LEU B 1 196 ? 54.412 9.053 3.930 1.00 25.28 214 LEU B CA 1
ATOM 4590 C C . LEU B 1 196 ? 54.253 9.024 2.424 1.00 24.44 214 LEU B C 1
ATOM 4591 O O . LEU B 1 196 ? 54.922 9.804 1.736 1.00 23.90 214 LEU B O 1
ATOM 4596 N N . THR B 1 197 ? 53.375 8.167 1.925 1.00 22.05 215 THR B N 1
ATOM 4597 C CA . THR B 1 197 ? 53.096 8.078 0.488 1.00 24.32 215 THR B CA 1
ATOM 4598 C C . THR B 1 197 ? 51.603 8.273 0.273 1.00 27.39 215 THR B C 1
ATOM 4599 O O . THR B 1 197 ? 50.781 7.734 1.045 1.00 25.92 215 THR B O 1
ATOM 4603 N N . ASN B 1 198 ? 51.284 9.082 -0.752 1.00 28.72 216 ASN B N 1
ATOM 4604 C CA . ASN B 1 198 ? 49.942 9.227 -1.221 1.00 25.61 216 ASN B CA 1
ATOM 4605 C C . ASN B 1 198 ? 49.711 8.162 -2.305 1.00 26.31 216 ASN B C 1
ATOM 4606 O O . ASN B 1 198 ? 50.171 8.297 -3.438 1.00 27.25 216 ASN B O 1
ATOM 4611 N N . HIS B 1 199 ? 49.058 7.076 -1.928 1.00 24.52 217 HIS B N 1
ATOM 4612 C CA . HIS B 1 199 ? 48.745 5.987 -2.890 1.00 27.74 217 HIS B CA 1
ATOM 4613 C C . HIS B 1 199 ? 47.513 6.233 -3.794 1.00 29.72 217 HIS B C 1
ATOM 4614 O O . HIS B 1 199 ? 47.215 5.397 -4.648 1.00 30.80 217 HIS B O 1
ATOM 4621 N N . ALA B 1 200 ? 46.777 7.315 -3.560 1.00 26.75 218 ALA B N 1
ATOM 4622 C CA . ALA B 1 200 ? 45.606 7.690 -4.386 1.00 27.83 218 ALA B CA 1
ATOM 4623 C C . ALA B 1 200 ? 46.030 8.365 -5.685 1.00 28.80 218 ALA B C 1
ATOM 4624 O O . ALA B 1 200 ? 47.187 8.755 -5.856 1.00 30.28 218 ALA B O 1
ATOM 4626 N N . ASP B 1 201 ? 45.063 8.520 -6.586 1.00 31.64 219 ASP B N 1
ATOM 4627 C CA . ASP B 1 201 ? 45.218 9.224 -7.839 1.00 30.96 219 ASP B CA 1
ATOM 4628 C C . ASP B 1 201 ? 44.911 10.719 -7.772 1.00 32.64 219 ASP B C 1
ATOM 4629 O O . ASP B 1 201 ? 44.981 11.390 -8.811 1.00 34.20 219 ASP B O 1
ATOM 4634 N N . TYR B 1 202 ? 44.602 11.230 -6.580 1.00 30.68 220 TYR B N 1
ATOM 4635 C CA . TYR B 1 202 ? 44.306 12.643 -6.381 1.00 33.63 220 TYR B CA 1
ATOM 4636 C C . TYR B 1 202 ? 45.253 13.189 -5.329 1.00 33.43 220 TYR B C 1
ATOM 4637 O O . TYR B 1 202 ? 45.585 12.472 -4.391 1.00 31.62 220 TYR B O 1
ATOM 4646 N N . PRO B 1 203 ? 45.652 14.471 -5.458 1.00 35.75 221 PRO B N 1
ATOM 4647 C CA . PRO B 1 203 ? 46.443 15.083 -4.367 1.00 31.15 221 PRO B CA 1
ATOM 4648 C C . PRO B 1 203 ? 45.649 15.043 -3.087 1.00 29.81 221 PRO B C 1
ATOM 4649 O O . PRO B 1 203 ? 44.417 15.069 -3.136 1.00 28.97 221 PRO B O 1
ATOM 4653 N N . HIS B 1 204 ? 46.319 14.945 -1.947 1.00 26.85 222 HIS B N 1
ATOM 4654 C CA . HIS B 1 204 ? 45.633 14.955 -0.672 1.00 28.41 222 HIS B CA 1
ATOM 4655 C C . HIS B 1 204 ? 46.416 15.744 0.361 1.00 27.63 222 HIS B C 1
ATOM 4656 O O . HIS B 1 204 ? 47.660 15.684 0.374 1.00 28.12 222 HIS B O 1
ATOM 4663 N N . ASP B 1 205 ? 45.691 16.447 1.237 1.00 27.73 223 ASP B N 1
ATOM 4664 C CA . ASP B 1 205 ? 46.310 17.138 2.359 1.00 27.30 223 ASP B CA 1
ATOM 4665 C C . ASP B 1 205 ? 46.959 16.152 3.334 1.00 25.89 223 ASP B C 1
ATOM 4666 O O . ASP B 1 205 ? 46.539 14.984 3.436 1.00 24.66 223 ASP B O 1
ATOM 4671 N N . TYR B 1 206 ? 47.963 16.639 4.038 1.00 26.04 224 TYR B N 1
ATOM 4672 C CA . TYR B 1 206 ? 48.486 15.933 5.200 1.00 23.11 224 TYR B CA 1
ATOM 4673 C C . TYR B 1 206 ? 49.046 16.932 6.201 1.00 24.86 224 TYR B C 1
ATOM 4674 O O . TYR B 1 206 ? 49.389 18.082 5.865 1.00 26.07 224 TYR B O 1
ATOM 4683 N N . GLN B 1 207 ? 49.132 16.457 7.438 1.00 23.16 225 GLN B N 1
ATOM 4684 C CA . GLN B 1 207 ? 49.752 17.194 8.528 1.00 26.82 225 GLN B CA 1
ATOM 4685 C C . GLN B 1 207 ? 50.436 16.184 9.421 1.00 24.41 225 GLN B C 1
ATOM 4686 O O . GLN B 1 207 ? 49.982 15.049 9.504 1.00 25.38 225 GLN B O 1
ATOM 4692 N N . ILE B 1 208 ? 51.507 16.601 10.105 1.00 24.08 226 ILE B N 1
ATOM 4693 C CA . ILE B 1 208 ? 52.175 15.717 11.056 1.00 22.63 226 ILE B CA 1
ATOM 4694 C C . ILE B 1 208 ? 52.912 16.530 12.138 1.00 25.11 226 ILE B C 1
ATOM 4695 O O . ILE B 1 208 ? 53.561 17.520 11.839 1.00 25.79 226 ILE B O 1
ATOM 4700 N N . ILE B 1 209 ? 52.756 16.093 13.383 1.00 22.47 227 ILE B N 1
ATOM 4701 C CA . ILE B 1 209 ? 53.527 16.602 14.516 1.00 22.75 227 ILE B CA 1
ATOM 4702 C C . ILE B 1 209 ? 54.169 15.357 15.165 1.00 22.69 227 ILE B C 1
ATOM 4703 O O . ILE B 1 209 ? 53.481 14.358 15.452 1.00 24.17 227 ILE B O 1
ATOM 4708 N N . TYR B 1 210 ? 55.487 15.420 15.307 1.00 22.26 228 TYR B N 1
ATOM 4709 C CA . TYR B 1 210 ? 56.294 14.410 16.005 1.00 24.93 228 TYR B CA 1
ATOM 4710 C C . TYR B 1 210 ? 56.309 14.761 17.498 1.00 28.07 228 TYR B C 1
ATOM 4711 O O . TYR B 1 210 ? 57.232 15.427 18.049 1.00 28.12 228 TYR B O 1
ATOM 4720 N N . HIS B 1 211 ? 55.265 14.309 18.180 1.00 27.99 229 HIS B N 1
ATOM 4721 C CA . HIS B 1 211 ? 54.952 14.757 19.540 1.00 26.86 229 HIS B CA 1
ATOM 4722 C C . HIS B 1 211 ? 55.841 13.982 20.541 1.00 27.37 229 HIS B C 1
ATOM 4723 O O . HIS B 1 211 ? 55.512 12.876 20.913 1.00 28.38 229 HIS B O 1
ATOM 4730 N N . SER B 1 212 ? 56.978 14.585 20.913 1.00 26.81 230 SER B N 1
ATOM 4731 C CA . SER B 1 212 ? 58.049 13.933 21.655 1.00 27.04 230 SER B CA 1
ATOM 4732 C C . SER B 1 212 ? 58.070 14.452 23.101 1.00 28.86 230 SER B C 1
ATOM 4733 O O . SER B 1 212 ? 58.233 15.654 23.330 1.00 28.46 230 SER B O 1
ATOM 4736 N N . ASN B 1 213 ? 57.980 13.532 24.057 1.00 26.64 231 ASN B N 1
ATOM 4737 C CA . ASN B 1 213 ? 57.596 13.864 25.439 1.00 29.39 231 ASN B CA 1
ATOM 4738 C C . ASN B 1 213 ? 58.589 13.362 26.465 1.00 30.94 231 ASN B C 1
ATOM 4739 O O . ASN B 1 213 ? 58.915 12.174 26.478 1.00 33.45 231 ASN B O 1
ATOM 4744 N N . PHE B 1 214 ? 59.063 14.282 27.305 1.00 30.62 232 PHE B N 1
ATOM 4745 C CA . PHE B 1 214 ? 60.145 14.074 28.272 1.00 33.22 232 PHE B CA 1
ATOM 4746 C C . PHE B 1 214 ? 59.757 14.503 29.696 1.00 33.36 232 PHE B C 1
ATOM 4747 O O . PHE B 1 214 ? 59.243 15.594 29.915 1.00 32.87 232 PHE B O 1
ATOM 4755 N N . GLY B 1 215 ? 59.961 13.599 30.647 1.00 35.10 233 GLY B N 1
ATOM 4756 C CA . GLY B 1 215 ? 59.715 13.855 32.068 1.00 36.29 233 GLY B CA 1
ATOM 4757 C C . GLY B 1 215 ? 60.997 13.695 32.890 1.00 38.41 233 GLY B C 1
ATOM 4758 O O . GLY B 1 215 ? 62.116 13.878 32.401 1.00 36.09 233 GLY B O 1
ATOM 4759 N N . THR B 1 216 ? 60.850 13.347 34.161 1.00 42.72 234 THR B N 1
ATOM 4760 C CA . THR B 1 216 ? 62.016 13.136 35.012 1.00 41.88 234 THR B CA 1
ATOM 4761 C C . THR B 1 216 ? 62.787 11.944 34.439 1.00 42.17 234 THR B C 1
ATOM 4762 O O . THR B 1 216 ? 62.177 11.083 33.801 1.00 42.35 234 THR B O 1
ATOM 4766 N N . PRO B 1 217 ? 64.114 11.852 34.674 1.00 40.75 235 PRO B N 1
ATOM 4767 C CA . PRO B 1 217 ? 64.979 12.738 35.426 1.00 43.50 235 PRO B CA 1
ATOM 4768 C C . PRO B 1 217 ? 65.549 13.929 34.636 1.00 41.41 235 PRO B C 1
ATOM 4769 O O . PRO B 1 217 ? 66.409 14.649 35.155 1.00 45.76 235 PRO B O 1
ATOM 4773 N N . ILE B 1 218 ? 65.109 14.170 33.407 1.00 40.35 236 ILE B N 1
ATOM 4774 C CA . ILE B 1 218 ? 65.599 15.334 32.653 1.00 39.32 236 ILE B CA 1
ATOM 4775 C C . ILE B 1 218 ? 64.787 16.567 33.086 1.00 38.64 236 ILE B C 1
ATOM 4776 O O . ILE B 1 218 ? 65.367 17.581 33.420 1.00 38.70 236 ILE B O 1
ATOM 4781 N N . LEU B 1 219 ? 63.458 16.466 33.109 1.00 36.36 237 LEU B N 1
ATOM 4782 C CA . LEU B 1 219 ? 62.610 17.589 33.502 1.00 36.38 237 LEU B CA 1
ATOM 4783 C C . LEU B 1 219 ? 62.644 17.728 35.020 1.00 40.26 237 LEU B C 1
ATOM 4784 O O . LEU B 1 219 ? 62.581 16.725 35.753 1.00 39.84 237 LEU B O 1
ATOM 4789 N N . GLU B 1 220 ? 62.770 18.974 35.452 1.00 42.28 238 GLU B N 1
ATOM 4790 C CA . GLU B 1 220 ? 62.830 19.338 36.851 1.00 43.93 238 GLU B CA 1
ATOM 4791 C C . GLU B 1 220 ? 62.810 20.843 36.957 1.00 43.16 238 GLU B 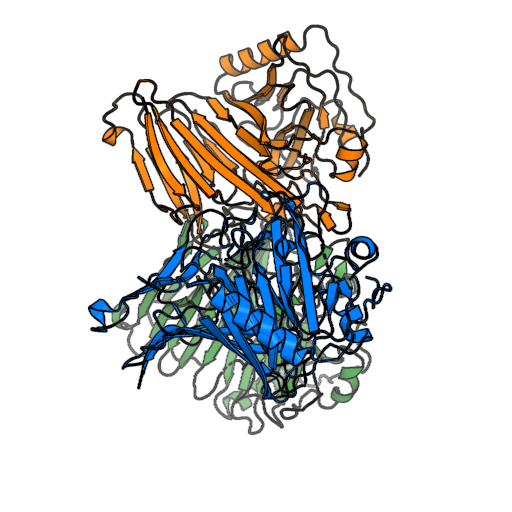C 1
ATOM 4792 O O . GLU B 1 220 ? 63.011 21.553 35.974 1.00 42.21 238 GLU B O 1
ATOM 4798 N N . GLU B 1 221 ? 62.594 21.337 38.161 1.00 43.33 239 GLU B N 1
ATOM 4799 C CA . GLU B 1 221 ? 62.709 22.763 38.364 1.00 45.70 239 GLU B CA 1
ATOM 4800 C C . GLU B 1 221 ? 64.108 23.196 37.894 1.00 42.69 239 GLU B C 1
ATOM 4801 O O . GLU B 1 221 ? 65.094 22.579 38.258 1.00 45.03 239 GLU B O 1
ATOM 4807 N N . GLY B 1 222 ? 64.161 24.233 37.064 1.00 41.76 240 GLY B N 1
ATOM 4808 C CA . GLY B 1 222 ? 65.413 24.763 36.516 1.00 42.28 240 GLY B CA 1
ATOM 4809 C C . GLY B 1 222 ? 65.953 24.064 35.283 1.00 40.36 240 GLY B C 1
ATOM 4810 O O . GLY B 1 222 ? 67.004 24.451 34.749 1.00 36.20 240 GLY B O 1
ATOM 4811 N N . ALA B 1 223 ? 65.260 23.023 34.821 1.00 37.58 241 ALA B N 1
ATOM 4812 C CA . ALA B 1 223 ? 65.570 22.409 33.542 1.00 37.32 241 ALA B CA 1
ATOM 4813 C C . ALA B 1 223 ? 65.397 23.514 32.535 1.00 35.15 241 ALA B C 1
ATOM 4814 O O . ALA B 1 223 ? 64.698 24.530 32.813 1.00 35.35 241 ALA B O 1
ATOM 4816 N N . ARG B 1 224 ? 66.060 23.366 31.399 1.00 35.60 242 ARG B N 1
ATOM 4817 C CA . ARG B 1 224 ? 65.962 24.347 30.334 1.00 36.02 242 ARG B CA 1
ATOM 4818 C C . ARG B 1 224 ? 65.571 23.748 28.989 1.00 34.73 242 ARG B C 1
ATOM 4819 O O . ARG B 1 224 ? 65.868 22.588 28.709 1.00 32.14 242 ARG B O 1
ATOM 4827 N N . PHE B 1 225 ? 64.917 24.568 28.173 1.00 35.46 243 PHE B N 1
ATOM 4828 C CA . PHE B 1 225 ? 64.619 24.237 26.797 1.00 34.96 243 PHE B CA 1
ATOM 4829 C C . PHE B 1 225 ? 65.597 25.061 25.942 1.00 36.64 243 PHE B C 1
ATOM 4830 O O . PHE B 1 225 ? 65.670 26.286 26.092 1.00 36.09 243 PHE B O 1
ATOM 4838 N N . LEU B 1 226 ? 66.309 24.370 25.044 1.00 34.51 244 LEU B N 1
ATOM 4839 C CA . LEU B 1 226 ? 67.330 24.962 24.158 1.00 35.32 244 LEU B CA 1
ATOM 4840 C C . LEU B 1 226 ? 66.900 24.795 22.701 1.00 34.96 244 LEU B C 1
ATOM 4841 O O . LEU B 1 226 ? 66.527 23.674 22.270 1.00 35.42 244 LEU B O 1
ATOM 4846 N N . ALA B 1 227 ? 66.917 25.886 21.951 1.00 31.85 245 ALA B N 1
ATOM 4847 C CA . ALA B 1 227 ? 66.614 25.837 20.520 1.00 33.98 245 ALA B CA 1
ATOM 4848 C C . ALA B 1 227 ? 67.072 27.142 19.868 1.00 32.92 245 ALA B C 1
ATOM 4849 O O . ALA B 1 227 ? 67.022 28.177 20.522 1.00 33.72 245 ALA B O 1
ATOM 4851 N N . PRO B 1 228 ? 67.445 27.099 18.578 1.00 31.27 246 PRO B N 1
ATOM 4852 C CA . PRO B 1 228 ? 67.759 28.295 17.801 1.00 32.91 246 PRO B CA 1
ATOM 4853 C C . PRO B 1 228 ? 66.455 28.757 17.175 1.00 32.64 246 PRO B C 1
ATOM 4854 O O . PRO B 1 228 ? 65.819 27.997 16.417 1.00 32.05 246 PRO B O 1
ATOM 4858 N N . ILE B 1 229 ? 66.019 29.949 17.560 1.00 32.10 247 ILE B N 1
ATOM 4859 C CA A ILE B 1 229 ? 64.718 30.435 17.103 0.50 34.25 247 ILE B CA 1
ATOM 4860 C CA B ILE B 1 229 ? 64.681 30.498 17.286 0.50 31.64 247 ILE B CA 1
ATOM 4861 C C . ILE B 1 229 ? 64.715 31.855 16.583 1.00 34.60 247 ILE B C 1
ATOM 4862 O O . ILE B 1 229 ? 65.487 32.723 17.021 1.00 36.46 247 ILE B O 1
ATOM 4871 N N . SER B 1 230 ? 63.873 32.074 15.574 1.00 34.07 248 SER B N 1
ATOM 4872 C CA . SER B 1 230 ? 63.748 33.408 15.026 1.00 38.18 248 SER B CA 1
ATOM 4873 C C . SER B 1 230 ? 62.564 34.052 15.730 1.00 36.64 248 SER B C 1
ATOM 4874 O O . SER B 1 230 ? 62.636 35.220 16.040 1.00 35.92 248 SER B O 1
ATOM 4877 N N . SER B 1 231 ? 61.490 33.296 16.011 1.00 34.92 249 SER B N 1
ATOM 4878 C CA . SER B 1 231 ? 60.379 33.850 16.812 1.00 36.65 249 SER B CA 1
ATOM 4879 C C . SER B 1 231 ? 59.674 32.799 17.644 1.00 35.95 249 SER B C 1
ATOM 4880 O O . SER B 1 231 ? 59.647 31.605 17.277 1.00 34.19 249 SER B O 1
ATOM 4883 N N . ILE B 1 232 ? 59.099 33.264 18.754 1.00 32.78 250 ILE B N 1
ATOM 4884 C CA . ILE B 1 232 ? 58.323 32.446 19.669 1.00 31.99 250 ILE B CA 1
ATOM 4885 C C . ILE B 1 232 ? 57.122 33.276 20.137 1.00 33.19 250 ILE B C 1
ATOM 4886 O O . ILE B 1 232 ? 57.257 34.482 20.405 1.00 36.61 250 ILE B O 1
ATOM 4891 N N . SER B 1 233 ? 55.963 32.642 20.198 1.00 31.45 251 SER B N 1
ATOM 4892 C CA . SER B 1 233 ? 54.739 33.286 20.650 1.00 34.02 251 SER B CA 1
ATOM 4893 C C . SER B 1 233 ? 53.878 32.328 21.466 1.00 33.15 251 SER B C 1
ATOM 4894 O O . SER B 1 233 ? 53.963 31.110 21.268 1.00 33.06 251 SER B O 1
ATOM 4897 N N . PRO B 1 234 ? 53.062 32.854 22.409 1.00 34.77 252 PRO B N 1
ATOM 4898 C CA . PRO B 1 234 ? 52.199 31.947 23.180 1.00 34.26 252 PRO B CA 1
ATOM 4899 C C . PRO B 1 234 ? 51.081 31.389 22.318 1.00 33.94 252 PRO B C 1
ATOM 4900 O O . PRO B 1 234 ? 50.566 32.077 21.432 1.00 33.17 252 PRO B O 1
ATOM 4904 N N . PHE B 1 235 ? 50.698 30.146 22.597 1.00 34.36 253 PHE B N 1
ATOM 4905 C CA . PHE B 1 235 ? 49.622 29.487 21.861 1.00 32.82 253 PHE B CA 1
ATOM 4906 C C . PHE B 1 235 ? 48.304 30.210 22.082 1.00 35.31 253 PHE B C 1
ATOM 4907 O O . PHE B 1 235 ? 47.497 30.307 21.166 1.00 35.48 253 PHE B O 1
ATOM 4915 N N . ASN B 1 236 ? 48.090 30.676 23.319 1.00 34.55 254 ASN B N 1
ATOM 4916 C CA . ASN B 1 236 ? 46.862 31.377 23.698 1.00 36.97 254 ASN B CA 1
ATOM 4917 C C . ASN B 1 236 ? 47.172 32.425 24.765 1.00 40.68 254 ASN B C 1
ATOM 4918 O O . ASN B 1 236 ? 48.323 32.566 25.166 1.00 37.33 254 ASN B O 1
ATOM 4923 N N . ASP B 1 237 ? 46.155 33.139 25.228 1.00 42.99 255 ASP B N 1
ATOM 4924 C CA . ASP B 1 237 ? 46.387 34.199 26.245 1.00 44.86 255 ASP B CA 1
ATOM 4925 C C . ASP B 1 237 ? 46.983 33.671 27.563 1.00 42.32 255 ASP B C 1
ATOM 4926 O O . ASP B 1 237 ? 47.809 34.329 28.174 1.00 40.52 255 ASP B O 1
ATOM 4931 N N . TYR B 1 238 ? 46.575 32.483 27.987 1.00 41.51 256 TYR B N 1
ATOM 4932 C CA . TYR B 1 238 ? 47.072 31.901 29.229 1.00 41.99 256 TYR B CA 1
ATOM 4933 C C . TYR B 1 238 ? 48.600 31.720 29.233 1.00 42.83 256 TYR B C 1
ATOM 4934 O O . TYR B 1 238 ? 49.252 31.947 30.246 1.00 40.54 256 TYR B O 1
ATOM 4943 N N . ALA B 1 239 ? 49.172 31.371 28.081 1.00 39.71 257 ALA B N 1
ATOM 4944 C CA . ALA B 1 239 ? 50.636 31.215 27.947 1.00 39.28 257 ALA B CA 1
ATOM 4945 C C . ALA B 1 239 ? 51.437 32.528 27.876 1.00 40.57 257 ALA B C 1
ATOM 4946 O O . ALA B 1 239 ? 52.673 32.497 27.943 1.00 38.51 257 ALA B O 1
ATOM 4948 N N . LYS B 1 240 ? 50.761 33.667 27.703 1.00 40.76 258 LYS B N 1
ATOM 4949 C CA . LYS B 1 240 ? 51.469 34.966 27.623 1.00 44.04 258 LYS B CA 1
ATOM 4950 C C . LYS B 1 240 ? 52.373 35.175 28.828 1.00 43.81 258 LYS B C 1
ATOM 4951 O O . LYS B 1 240 ? 53.495 35.623 28.672 1.00 43.21 258 LYS B O 1
ATOM 4957 N N . SER B 1 241 ? 51.880 34.845 30.024 1.00 44.09 259 SER B N 1
ATOM 4958 C CA . SER B 1 241 ? 52.658 35.075 31.252 1.00 46.11 259 SER B CA 1
ATOM 4959 C C . SER B 1 241 ? 53.961 34.246 31.326 1.00 44.29 259 SER B C 1
ATOM 4960 O O . SER B 1 241 ? 54.901 34.661 32.019 1.00 40.56 259 SER B O 1
ATOM 4963 N N . GLY B 1 242 ? 54.024 33.109 30.611 1.00 41.51 260 GLY B N 1
ATOM 4964 C CA . GLY B 1 242 ? 55.236 32.308 30.535 1.00 41.09 260 GLY B CA 1
ATOM 4965 C C . GLY B 1 242 ? 56.215 32.658 29.404 1.00 39.59 260 GLY B C 1
ATOM 4966 O O . GLY B 1 242 ? 57.296 32.082 29.344 1.00 37.24 260 GLY B O 1
ATOM 4967 N N . LEU B 1 243 ? 55.884 33.632 28.544 1.00 41.53 261 LEU B N 1
ATOM 4968 C CA . LEU B 1 243 ? 56.717 33.918 27.364 1.00 38.36 261 LEU B CA 1
ATOM 4969 C C . LEU B 1 243 ? 58.151 34.308 27.682 1.00 41.60 261 LEU B C 1
ATOM 4970 O O . LEU B 1 243 ? 59.074 33.808 27.060 1.00 36.10 261 LEU B O 1
ATOM 4975 N N . LYS B 1 244 ? 58.328 35.226 28.634 1.00 42.68 262 LYS B N 1
ATOM 4976 C CA . LYS B 1 244 ? 59.674 35.707 29.027 1.00 44.84 262 LYS B CA 1
ATOM 4977 C C . LYS B 1 244 ? 60.583 34.615 29.550 1.00 45.15 262 LYS B C 1
ATOM 4978 O O . LYS B 1 244 ? 61.801 34.655 29.335 1.00 48.78 262 LYS B O 1
ATOM 4984 N N . THR B 1 245 ? 60.000 33.634 30.226 1.00 41.91 263 THR B N 1
ATOM 4985 C CA . THR B 1 245 ? 60.772 32.527 30.757 1.00 40.11 263 THR B CA 1
ATOM 4986 C C . THR B 1 245 ? 60.561 31.262 29.909 1.00 37.20 263 THR B C 1
ATOM 4987 O O . THR B 1 245 ? 60.617 30.153 30.428 1.00 37.94 263 THR B O 1
ATOM 4991 N N . TRP B 1 246 ? 60.390 31.411 28.584 1.00 37.87 264 TRP B N 1
ATOM 4992 C CA . TRP B 1 246 ? 60.158 30.231 27.717 1.00 34.40 264 TRP B CA 1
ATOM 4993 C C . TRP B 1 246 ? 61.223 29.151 27.881 1.00 35.02 264 TRP B C 1
ATOM 4994 O O . TRP B 1 246 ? 60.940 27.950 27.788 1.00 35.72 264 TRP B O 1
ATOM 5005 N N . GLN B 1 247 ? 62.450 29.589 28.129 1.00 35.33 265 GLN B N 1
ATOM 5006 C CA . GLN B 1 247 ? 63.568 28.684 28.181 1.00 37.66 265 GLN B CA 1
ATOM 5007 C C . GLN B 1 247 ? 63.760 27.949 29.502 1.00 38.34 265 GLN B C 1
ATOM 5008 O O . GLN B 1 247 ? 64.619 27.094 29.568 1.00 38.13 265 GLN B O 1
ATOM 5014 N N . THR B 1 248 ? 62.966 28.253 30.539 1.00 37.15 266 THR B N 1
ATOM 5015 C CA . THR B 1 248 ? 63.160 27.633 31.860 1.00 37.88 266 THR B CA 1
ATOM 5016 C C . THR B 1 248 ? 61.890 26.960 32.323 1.00 37.12 266 THR B C 1
ATOM 5017 O O . THR B 1 248 ? 60.784 27.471 32.088 1.00 39.42 266 THR B O 1
ATOM 5021 N N . TYR B 1 249 ? 62.049 25.782 32.925 1.00 36.66 267 TYR B N 1
ATOM 5022 C CA . TYR B 1 249 ? 60.921 25.004 33.415 1.00 37.97 267 TYR B CA 1
ATOM 5023 C C . TYR B 1 249 ? 60.743 25.180 34.923 1.00 41.25 267 TYR B C 1
ATOM 5024 O O . TYR B 1 249 ? 61.723 25.272 35.659 1.00 41.07 267 TYR B O 1
ATOM 5033 N N . GLN B 1 250 ? 59.482 25.235 35.357 1.00 41.86 268 GLN B N 1
ATOM 5034 C CA . GLN B 1 250 ? 59.123 25.220 36.776 1.00 46.73 268 GLN B CA 1
ATOM 5035 C C . GLN B 1 250 ? 59.131 23.760 37.248 1.00 43.41 268 GLN B C 1
ATOM 5036 O O . GLN B 1 250 ? 59.039 22.829 36.444 1.00 40.42 268 GLN B O 1
ATOM 5042 N N . GLY B 1 251 ? 59.211 23.567 38.556 1.00 39.02 269 GLY B N 1
ATOM 5043 C CA . GLY B 1 251 ? 59.014 22.251 39.147 1.00 43.21 269 GLY B CA 1
ATOM 5044 C C . GLY B 1 251 ? 57.530 21.852 39.075 1.00 43.02 269 GLY B C 1
ATOM 5045 O O . GLY B 1 251 ? 56.705 22.613 38.562 1.00 42.52 269 GLY B O 1
ATOM 5046 N N . PRO B 1 252 ? 57.172 20.682 39.617 1.00 44.04 270 PRO B N 1
ATOM 5047 C CA . PRO B 1 252 ? 55.750 20.243 39.546 1.00 44.64 270 PRO B CA 1
ATOM 5048 C C . PRO B 1 252 ? 54.803 21.229 40.229 1.00 44.91 270 PRO B C 1
ATOM 5049 O O . PRO B 1 252 ? 54.958 21.477 41.396 1.00 48.15 270 PRO B O 1
ATOM 5053 N N . THR B 1 253 ? 53.862 21.813 39.493 1.00 43.04 271 THR B N 1
ATOM 5054 C CA . THR B 1 253 ? 53.083 22.952 39.998 1.00 45.29 271 THR B CA 1
ATOM 5055 C C . THR B 1 253 ? 51.576 22.686 39.913 1.00 45.42 271 THR B C 1
ATOM 5056 O O . THR B 1 253 ? 51.016 22.503 38.820 1.00 43.92 271 THR B O 1
ATOM 5060 N N . LYS B 1 254 ? 50.917 22.711 41.067 1.00 44.99 272 LYS B N 1
ATOM 5061 C CA . LYS B 1 254 ? 49.489 22.514 41.123 1.00 48.80 272 LYS B CA 1
ATOM 5062 C C . LYS B 1 254 ? 48.812 23.698 40.412 1.00 47.66 272 LYS B C 1
ATOM 5063 O O . LYS B 1 254 ? 49.291 24.840 40.489 1.00 45.01 272 LYS B O 1
ATOM 5069 N N . ASP B 1 255 ? 47.770 23.392 39.641 1.00 46.21 273 ASP B N 1
ATOM 5070 C CA . ASP B 1 255 ? 46.950 24.388 38.916 1.00 47.86 273 ASP B CA 1
ATOM 5071 C C . ASP B 1 255 ? 47.626 25.066 37.722 1.00 47.74 273 ASP B C 1
ATOM 5072 O O . ASP B 1 255 ? 47.116 26.052 37.187 1.00 48.12 273 ASP B O 1
ATOM 5077 N N . PHE B 1 256 ? 48.727 24.496 37.257 1.00 44.22 274 PHE B N 1
ATOM 5078 C CA . PHE B 1 256 ? 49.412 25.032 36.099 1.00 43.16 274 PHE B CA 1
ATOM 5079 C C . PHE B 1 256 ? 48.718 24.676 34.765 1.00 44.88 274 PHE B C 1
ATOM 5080 O O . PHE B 1 256 ? 48.569 25.528 33.874 1.00 38.80 274 PHE B O 1
ATOM 5088 N N . ASP B 1 257 ? 48.251 23.425 34.678 1.00 44.53 275 ASP B N 1
ATOM 5089 C CA . ASP B 1 257 ? 47.730 22.801 33.470 1.00 43.29 275 ASP B CA 1
ATOM 5090 C C . ASP B 1 257 ? 48.843 22.717 32.435 1.00 42.74 275 ASP B C 1
ATOM 5091 O O . ASP B 1 257 ? 49.640 21.787 32.493 1.00 42.72 275 ASP B O 1
ATOM 5096 N N . GLU B 1 258 ? 48.921 23.689 31.524 1.00 39.94 276 GLU B N 1
ATOM 5097 C CA . GLU B 1 258 ? 49.996 23.722 30.526 1.00 38.36 276 GLU B CA 1
ATOM 5098 C C . GLU B 1 258 ? 50.180 25.117 29.953 1.00 36.93 276 GLU B C 1
ATOM 5099 O O . GLU B 1 258 ? 49.238 25.925 29.956 1.00 36.05 276 GLU B O 1
ATOM 5113 N N . VAL B 1 260 ? 51.747 26.540 26.160 1.00 32.24 278 VAL B N 1
ATOM 5114 C CA . VAL B 1 260 ? 52.261 26.102 24.850 1.00 32.34 278 VAL B CA 1
ATOM 5115 C C . VAL B 1 260 ? 52.802 27.277 24.087 1.00 30.62 278 VAL B C 1
ATOM 5116 O O . VAL B 1 260 ? 52.214 28.358 24.130 1.00 31.55 278 VAL B O 1
ATOM 5120 N N . PHE B 1 261 ? 53.946 27.076 23.426 1.00 31.39 279 PHE B N 1
ATOM 5121 C CA . PHE B 1 261 ? 54.543 28.104 22.626 1.00 31.86 279 PHE B CA 1
ATOM 5122 C C . PHE B 1 261 ? 54.761 27.630 21.185 1.00 31.58 279 PHE B C 1
ATOM 5123 O O . PHE B 1 261 ? 55.223 26.508 20.956 1.00 30.41 279 PHE B O 1
ATOM 5131 N N . ASN B 1 262 ? 54.422 28.509 20.236 1.00 31.82 280 ASN B N 1
ATOM 5132 C CA . ASN B 1 262 ? 54.636 28.286 18.802 1.00 30.84 280 ASN B CA 1
ATOM 5133 C C . ASN B 1 262 ? 55.948 28.932 18.388 1.00 33.22 280 ASN B C 1
ATOM 5134 O O . ASN B 1 262 ? 56.149 30.133 18.597 1.00 33.64 280 ASN B O 1
ATOM 5139 N N . ILE B 1 263 ? 56.852 28.120 17.833 1.00 30.60 281 ILE B N 1
ATOM 5140 C CA . ILE B 1 263 ? 58.186 28.545 17.492 1.00 30.97 281 ILE B CA 1
ATOM 5141 C C . ILE B 1 263 ? 58.447 28.429 16.016 1.00 31.04 281 ILE B C 1
ATOM 5142 O O . ILE B 1 263 ? 58.028 27.437 15.406 1.00 30.38 281 ILE B O 1
ATOM 5147 N N . GLN B 1 264 ? 59.100 29.463 15.462 1.00 32.61 282 GLN B N 1
ATOM 5148 C CA A GLN B 1 264 ? 59.662 29.444 14.099 0.50 32.84 282 GLN B CA 1
ATOM 5149 C CA B GLN B 1 264 ? 59.659 29.459 14.102 0.50 32.91 282 GLN B CA 1
ATOM 5150 C C . GLN B 1 264 ? 61.164 29.215 14.278 1.00 34.33 282 GLN B C 1
ATOM 5151 O O . GLN B 1 264 ? 61.926 30.144 14.670 1.00 35.09 282 GLN B O 1
ATOM 5162 N N . PRO B 1 265 ? 61.626 27.981 14.025 1.00 33.25 283 PRO B N 1
ATOM 5163 C CA . PRO B 1 265 ? 63.045 27.700 14.263 1.00 33.53 283 PRO B CA 1
ATOM 5164 C C . PRO B 1 265 ? 63.977 28.249 13.191 1.00 35.53 283 PRO B C 1
ATOM 5165 O O . PRO B 1 265 ? 63.546 28.489 12.078 1.00 35.48 283 PRO B O 1
ATOM 5169 N N . LEU B 1 266 ? 65.232 28.486 13.584 1.00 34.55 284 LEU B N 1
ATOM 5170 C CA . LEU B 1 266 ? 66.333 28.770 12.689 1.00 34.02 284 LEU B CA 1
ATOM 5171 C C . LEU B 1 266 ? 67.020 27.435 12.395 1.00 33.63 284 LEU B C 1
ATOM 5172 O O . LEU B 1 266 ? 67.049 26.559 13.254 1.00 34.07 284 LEU B O 1
ATOM 5177 N N . ALA B 1 267 ? 67.608 27.316 11.213 1.00 34.84 285 ALA B N 1
ATOM 5178 C CA . ALA B 1 267 ? 68.382 26.144 10.832 1.00 35.56 285 ALA B CA 1
ATOM 5179 C C . ALA B 1 267 ? 69.764 26.546 10.351 1.00 34.85 285 ALA B C 1
ATOM 5180 O O . ALA B 1 267 ? 70.013 27.701 10.027 1.00 31.52 285 ALA B O 1
ATOM 5182 N N . ASP B 1 268 ? 70.660 25.567 10.289 1.00 35.67 286 ASP B N 1
ATOM 5183 C CA . ASP B 1 268 ? 71.980 25.765 9.736 1.00 39.21 286 ASP B CA 1
ATOM 5184 C C . ASP B 1 268 ? 71.845 25.899 8.217 1.00 39.14 286 ASP B C 1
ATOM 5185 O O . ASP B 1 268 ? 70.725 25.848 7.679 1.00 39.11 286 ASP B O 1
ATOM 5190 N N . GLU B 1 269 ? 72.979 26.014 7.532 1.00 42.69 287 GLU B N 1
ATOM 5191 C CA . GLU B 1 269 ? 73.027 26.180 6.061 1.00 44.97 287 GLU B CA 1
ATOM 5192 C C . GLU B 1 269 ? 72.443 24.997 5.267 1.00 44.38 287 GLU B C 1
ATOM 5193 O O . GLU B 1 269 ? 72.056 25.143 4.101 1.00 43.88 287 GLU B O 1
ATOM 5195 N N . ASN B 1 270 ? 72.349 23.835 5.902 1.00 42.99 288 ASN B N 1
ATOM 5196 C CA . ASN B 1 270 ? 71.812 22.636 5.267 1.00 42.48 288 ASN B CA 1
ATOM 5197 C C . ASN B 1 270 ? 70.445 22.234 5.811 1.00 40.01 288 ASN B C 1
ATOM 5198 O O . ASN B 1 270 ? 70.043 21.077 5.716 1.00 36.32 288 ASN B O 1
ATOM 5203 N N . HIS B 1 271 ? 69.733 23.224 6.360 1.00 34.32 289 HIS B N 1
ATOM 5204 C CA . HIS B 1 271 ? 68.384 23.081 6.836 1.00 33.75 289 HIS B CA 1
ATOM 5205 C C . HIS B 1 271 ? 68.197 22.168 8.046 1.00 34.73 289 HIS B C 1
ATOM 5206 O O . HIS B 1 271 ? 67.086 21.760 8.325 1.00 34.56 289 HIS B O 1
ATOM 5213 N N . GLN B 1 272 ? 69.257 21.893 8.791 1.00 35.38 290 GLN B N 1
ATOM 5214 C CA . GLN B 1 272 ? 69.143 21.095 9.970 1.00 33.09 290 GLN B CA 1
ATOM 5215 C C . GLN B 1 272 ? 69.023 22.040 11.159 1.00 34.30 290 GLN B C 1
ATOM 5216 O O . GLN B 1 272 ? 69.670 23.099 11.207 1.00 34.30 290 GLN B O 1
ATOM 5222 N N . THR B 1 273 ? 68.213 21.632 12.121 1.00 29.83 291 THR B N 1
ATOM 5223 C CA . THR B 1 273 ? 68.096 22.339 13.387 1.00 33.00 291 THR B CA 1
ATOM 5224 C C . THR B 1 273 ? 68.111 21.330 14.523 1.00 31.67 291 THR B C 1
ATOM 5225 O O . THR B 1 273 ? 68.064 20.114 14.291 1.00 32.42 291 THR B O 1
ATOM 5229 N N . LEU B 1 274 ? 68.172 21.834 15.748 1.00 32.32 292 LEU B N 1
ATOM 5230 C CA . LEU B 1 274 ? 68.307 21.000 16.932 1.00 31.84 292 LEU B CA 1
ATOM 5231 C C . LEU B 1 274 ? 67.527 21.684 18.061 1.00 32.93 292 LEU B C 1
ATOM 5232 O O . LEU B 1 274 ? 67.645 22.882 18.256 1.00 37.32 292 LEU B O 1
ATOM 5237 N N . ALA B 1 275 ? 66.760 20.912 18.808 1.00 30.58 293 ALA B N 1
ATOM 5238 C CA . ALA B 1 275 ? 66.083 21.372 19.975 1.00 29.37 293 ALA B CA 1
ATOM 5239 C C . ALA B 1 275 ? 66.391 20.366 21.089 1.00 32.29 293 ALA B C 1
ATOM 5240 O O . ALA B 1 275 ? 66.574 19.164 20.834 1.00 33.05 293 ALA B O 1
ATOM 5242 N N . ALA B 1 276 ? 66.416 20.843 22.332 1.00 33.34 294 ALA B N 1
ATOM 5243 C CA . ALA B 1 276 ? 66.748 19.974 23.466 1.00 30.98 294 ALA B CA 1
ATOM 5244 C C . ALA B 1 276 ? 66.127 20.420 24.764 1.00 28.13 294 ALA B C 1
ATOM 5245 O O . ALA B 1 276 ? 65.815 21.596 24.952 1.00 31.09 294 ALA B O 1
ATOM 5247 N N . VAL B 1 277 ? 65.971 19.456 25.666 1.00 30.03 295 VAL B N 1
ATOM 5248 C CA . VAL B 1 277 ? 65.616 19.708 27.058 1.00 32.63 295 VAL B CA 1
ATOM 5249 C C . VAL B 1 277 ? 66.754 19.111 27.884 1.00 33.76 295 VAL B C 1
ATOM 5250 O O . VAL B 1 277 ? 67.219 18.021 27.605 1.00 33.94 295 VAL B O 1
ATOM 5254 N N . VAL B 1 278 ? 67.238 19.881 28.848 1.00 36.60 296 VAL B N 1
ATOM 5255 C CA . VAL B 1 278 ? 68.357 19.497 29.697 1.00 36.26 296 VAL B CA 1
ATOM 5256 C C . VAL B 1 278 ? 68.003 19.812 31.136 1.00 35.88 296 VAL B C 1
ATOM 5257 O O . VAL B 1 278 ? 67.203 20.720 31.410 1.00 34.94 296 VAL B O 1
ATOM 5261 N N . ASN B 1 279 ? 68.578 19.038 32.047 1.00 35.19 297 ASN B N 1
ATOM 5262 C CA . ASN B 1 279 ? 68.330 19.215 33.468 1.00 38.07 297 ASN B CA 1
ATOM 5263 C C . ASN B 1 279 ? 69.049 20.482 34.008 1.00 41.72 297 ASN B C 1
ATOM 5264 O O . ASN B 1 279 ? 69.778 21.140 33.275 1.00 39.89 297 ASN B O 1
ATOM 5269 N N . LYS B 1 280 ? 68.760 20.846 35.255 1.00 41.73 298 LYS B N 1
ATOM 5270 C CA . LYS B 1 280 ? 69.292 22.072 35.873 1.00 44.96 298 LYS B CA 1
ATOM 5271 C C . LYS B 1 280 ? 70.803 22.047 35.928 1.00 43.89 298 LYS B C 1
ATOM 5272 O O . LYS B 1 280 ? 71.439 23.036 35.566 1.00 47.91 298 LYS B O 1
ATOM 5278 N N . ALA B 1 281 ? 71.380 20.912 36.310 1.00 44.54 299 ALA B N 1
ATOM 5279 C CA . ALA B 1 281 ? 72.850 20.793 36.409 1.00 49.14 299 ALA B CA 1
ATOM 5280 C C . ALA B 1 281 ? 73.548 20.829 35.044 1.00 49.49 299 ALA B C 1
ATOM 5281 O O . ALA B 1 281 ? 74.721 21.166 34.974 1.00 49.22 299 ALA B O 1
ATOM 5283 N N . GLY B 1 282 ? 72.833 20.473 33.978 1.00 46.76 300 GLY B N 1
ATOM 5284 C CA . GLY B 1 282 ? 73.403 20.420 32.620 1.00 45.95 300 GLY B CA 1
ATOM 5285 C C . GLY B 1 282 ? 74.217 19.163 32.336 1.00 45.58 300 GLY B C 1
ATOM 5286 O O . GLY B 1 282 ? 75.159 19.195 31.542 1.00 41.98 300 GLY B O 1
ATOM 5287 N N . ASP B 1 283 ? 73.859 18.062 32.986 1.00 45.73 301 ASP B N 1
ATOM 5288 C CA . ASP B 1 283 ? 74.520 16.777 32.770 1.00 47.80 301 ASP B CA 1
ATOM 5289 C C . ASP B 1 283 ? 73.597 15.651 32.286 1.00 45.57 301 ASP B C 1
ATOM 5290 O O . ASP B 1 283 ? 74.049 14.527 32.113 1.00 47.86 301 ASP B O 1
ATOM 5295 N N . LYS B 1 284 ? 72.315 15.954 32.095 1.00 42.36 302 LYS B N 1
ATOM 5296 C CA . LYS B 1 284 ? 71.350 15.030 31.489 1.00 41.02 302 LYS B CA 1
ATOM 5297 C C . LYS B 1 284 ? 70.472 15.831 30.537 1.00 38.69 302 LYS B C 1
ATOM 5298 O O . LYS B 1 284 ? 70.122 16.979 30.812 1.00 39.83 302 LYS B O 1
ATOM 5304 N N . GLY B 1 285 ? 70.118 15.224 29.421 1.00 38.09 303 GLY B N 1
ATOM 5305 C CA . GLY B 1 285 ? 69.191 15.855 28.490 1.00 37.61 303 GLY B CA 1
ATOM 5306 C C . GLY B 1 285 ? 68.780 14.937 27.366 1.00 37.18 303 GLY B C 1
ATOM 5307 O O . GLY B 1 285 ? 69.132 13.769 27.360 1.00 36.37 303 GLY B O 1
ATOM 5308 N N . ALA B 1 286 ? 68.034 15.493 26.425 1.00 35.21 304 ALA B N 1
ATOM 5309 C CA . ALA B 1 286 ? 67.598 14.797 25.231 1.00 34.41 304 ALA B CA 1
ATOM 5310 C C . ALA B 1 286 ? 67.560 15.861 24.128 1.00 34.47 304 ALA B C 1
ATOM 5311 O O . ALA B 1 286 ? 67.089 16.957 24.380 1.00 34.09 304 ALA B O 1
ATOM 5313 N N . SER B 1 287 ? 68.081 15.548 22.939 1.00 34.37 305 SER B N 1
ATOM 5314 C CA . SER B 1 287 ? 68.060 16.467 21.799 1.00 30.38 305 SER B CA 1
ATOM 5315 C C . SER B 1 287 ? 67.355 15.781 20.630 1.00 30.24 305 SER B C 1
ATOM 5316 O O . SER B 1 287 ? 67.392 14.548 20.494 1.00 31.95 305 SER B O 1
ATOM 5319 N N . ILE B 1 288 ? 66.691 16.605 19.821 1.00 28.93 306 ILE B N 1
ATOM 5320 C CA . ILE B 1 288 ? 66.033 16.184 18.596 1.00 28.50 306 ILE B CA 1
ATOM 5321 C C . ILE B 1 288 ? 66.567 17.052 17.440 1.00 27.56 306 ILE B C 1
ATOM 5322 O O . ILE B 1 288 ? 66.472 18.279 17.470 1.00 29.39 306 ILE B O 1
ATOM 5327 N N . GLN B 1 289 ? 67.132 16.387 16.441 1.00 27.92 307 GLN B N 1
ATOM 5328 C CA . GLN B 1 289 ? 67.549 17.030 15.239 1.00 28.29 307 GLN B CA 1
ATOM 5329 C C . GLN B 1 289 ? 66.485 16.752 14.199 1.00 29.16 307 GLN B C 1
ATOM 5330 O O . GLN B 1 289 ? 66.049 15.619 14.071 1.00 29.56 307 GLN B O 1
ATOM 5336 N N . PHE B 1 290 ? 66.111 17.784 13.458 1.00 30.19 308 PHE B N 1
ATOM 5337 C CA . PHE B 1 290 ? 65.134 17.666 12.369 1.00 28.71 308 PHE B CA 1
ATOM 5338 C C . PHE B 1 290 ? 65.471 18.628 11.223 1.00 30.00 308 PHE B C 1
ATOM 5339 O O . PHE B 1 290 ? 66.357 19.502 11.366 1.00 28.20 308 PHE B O 1
ATOM 5347 N N . ASP B 1 291 ? 64.830 18.390 10.071 1.00 27.82 309 ASP B N 1
ATOM 5348 C CA . ASP B 1 291 ? 65.095 19.080 8.819 1.00 29.23 309 ASP B CA 1
ATOM 5349 C C . ASP B 1 291 ? 63.908 20.030 8.595 1.00 29.20 309 ASP B C 1
ATOM 5350 O O . ASP B 1 291 ? 62.778 19.559 8.504 1.00 29.18 309 ASP B O 1
ATOM 5355 N N . THR B 1 292 ? 64.176 21.339 8.534 1.00 28.56 310 THR B N 1
ATOM 5356 C CA . THR B 1 292 ? 63.132 22.357 8.457 1.00 29.52 310 THR B CA 1
ATOM 5357 C C . THR B 1 292 ? 62.442 22.414 7.080 1.00 31.88 310 THR B C 1
ATOM 5358 O O . THR B 1 292 ? 61.431 23.061 6.957 1.00 32.67 310 THR B O 1
ATOM 5362 N N . ARG B 1 293 ? 62.948 21.714 6.066 1.00 28.68 311 ARG B N 1
ATOM 5363 C CA . ARG B 1 293 ? 62.188 21.549 4.823 1.00 29.88 311 ARG B CA 1
ATOM 5364 C C . ARG B 1 293 ? 61.054 20.534 4.995 1.00 30.93 311 ARG B C 1
ATOM 5365 O O . ARG B 1 293 ? 60.060 20.594 4.280 1.00 30.83 311 ARG B O 1
ATOM 5373 N N . GLN B 1 294 ? 61.232 19.579 5.905 1.00 28.59 312 GLN B N 1
ATOM 5374 C CA . GLN B 1 294 ? 60.263 18.521 6.166 1.00 29.78 312 GLN B CA 1
ATOM 5375 C C . GLN B 1 294 ? 59.285 18.923 7.256 1.00 27.80 312 GLN B C 1
ATOM 5376 O O . GLN B 1 294 ? 58.111 18.601 7.162 1.00 27.54 312 GLN B O 1
ATOM 5382 N N . LEU B 1 295 ? 59.810 19.549 8.324 1.00 24.75 313 LEU B N 1
ATOM 5383 C CA . LEU B 1 295 ? 59.090 19.916 9.529 1.00 26.23 313 LEU B CA 1
ATOM 5384 C C . LEU B 1 295 ? 59.443 21.368 9.817 1.00 28.33 313 LEU B C 1
ATOM 5385 O O . LEU B 1 295 ? 60.389 21.646 10.545 1.00 27.22 313 LEU B O 1
ATOM 5390 N N . PRO B 1 296 ? 58.743 22.322 9.165 1.00 29.53 314 PRO B N 1
ATOM 5391 C CA . PRO B 1 296 ? 59.150 23.741 9.314 1.00 28.25 314 PRO B CA 1
ATOM 5392 C C . PRO B 1 296 ? 58.854 24.450 10.620 1.00 29.04 314 PRO B C 1
ATOM 5393 O O . PRO B 1 296 ? 59.425 25.504 10.846 1.00 28.09 314 PRO B O 1
ATOM 5397 N N . VAL B 1 297 ? 57.994 23.907 11.478 1.00 25.75 315 VAL B N 1
ATOM 5398 C CA . VAL B 1 297 ? 57.657 24.591 12.699 1.00 29.08 315 VAL B CA 1
ATOM 5399 C C . VAL B 1 297 ? 57.874 23.685 13.888 1.00 27.38 315 VAL B C 1
ATOM 5400 O O . VAL B 1 297 ? 58.095 22.474 13.749 1.00 27.66 315 VAL B O 1
ATOM 5404 N N . LEU B 1 298 ? 57.762 24.278 15.081 1.00 28.48 316 LEU B N 1
ATOM 5405 C CA . LEU B 1 298 ? 58.081 23.584 16.320 1.00 26.07 316 LEU B CA 1
ATOM 5406 C C . LEU B 1 298 ? 57.148 24.064 17.412 1.00 27.72 316 LEU B C 1
ATOM 5407 O O . LEU B 1 298 ? 56.975 25.258 17.595 1.00 28.77 316 LEU B O 1
ATOM 5412 N N . THR B 1 299 ? 56.557 23.124 18.119 1.00 28.15 317 THR B N 1
ATOM 5413 C CA . THR B 1 299 ? 55.722 23.433 19.293 1.00 29.14 317 THR B CA 1
ATOM 5414 C C . THR B 1 299 ? 56.486 23.038 20.564 1.00 29.02 317 THR B C 1
ATOM 5415 O O . THR B 1 299 ? 57.088 21.959 20.608 1.00 28.69 317 THR B O 1
ATOM 5419 N N . LEU B 1 300 ? 56.461 23.923 21.575 1.00 29.93 318 LEU B N 1
ATOM 5420 C CA . LEU B 1 300 ? 56.983 23.669 22.931 1.00 29.54 318 LEU B CA 1
ATOM 5421 C C . LEU B 1 300 ? 55.780 23.529 23.869 1.00 30.67 318 LEU B C 1
ATOM 5422 O O . LEU B 1 300 ? 55.009 24.483 24.041 1.00 30.79 318 LEU B O 1
ATOM 5427 N N . TRP B 1 301 ? 55.605 22.344 24.431 1.00 29.98 319 TRP B N 1
ATOM 5428 C CA . TRP B 1 301 ? 54.482 22.034 25.327 1.00 31.17 319 TRP B CA 1
ATOM 5429 C C . TRP B 1 301 ? 55.105 21.942 26.715 1.00 33.00 319 TRP B C 1
ATOM 5430 O O . TRP B 1 301 ? 55.926 21.052 26.951 1.00 32.89 319 TRP B O 1
ATOM 5441 N N . LYS B 1 302 ? 54.764 22.890 27.585 1.00 32.77 320 LYS B N 1
ATOM 5442 C CA . LYS B 1 302 ? 55.261 22.929 28.975 1.00 34.78 320 LYS B CA 1
ATOM 5443 C C . LYS B 1 302 ? 54.128 22.507 29.887 1.00 35.62 320 LYS B C 1
ATOM 5444 O O . LYS B 1 302 ? 53.282 23.315 30.227 1.00 36.24 320 LYS B O 1
ATOM 5450 N N . ASN B 1 303 ? 54.081 21.217 30.209 1.00 35.49 321 ASN B N 1
ATOM 5451 C CA . ASN B 1 303 ? 53.028 20.630 31.041 1.00 34.10 321 ASN B CA 1
ATOM 5452 C C . ASN B 1 303 ? 53.576 20.344 32.425 1.00 35.14 321 ASN B C 1
ATOM 5453 O O . ASN B 1 303 ? 53.598 19.191 32.888 1.00 36.37 321 ASN B O 1
ATOM 5458 N N . THR B 1 304 ? 54.023 21.410 33.089 1.00 36.35 322 THR B N 1
ATOM 5459 C CA . THR B 1 304 ? 54.647 21.305 34.397 1.00 34.85 322 THR B CA 1
ATOM 5460 C C . THR B 1 304 ? 53.617 21.382 35.532 1.00 38.01 322 THR B C 1
ATOM 5461 O O . THR B 1 304 ? 53.702 22.225 36.414 1.00 39.70 322 THR B O 1
ATOM 5465 N N . ASP B 1 305 ? 52.658 20.456 35.509 1.00 37.77 323 ASP B N 1
ATOM 5466 C CA . ASP B 1 305 ? 51.629 20.347 36.520 1.00 37.28 323 ASP B CA 1
ATOM 5467 C C . ASP B 1 305 ? 52.139 19.312 37.545 1.00 39.30 323 ASP B C 1
ATOM 5468 O O . ASP B 1 305 ? 53.344 19.118 37.622 1.00 39.61 323 ASP B O 1
ATOM 5473 N N . THR B 1 306 ? 51.274 18.668 38.340 1.00 41.18 324 THR B N 1
ATOM 5474 C CA . THR B 1 306 ? 51.764 17.793 39.419 1.00 42.96 324 THR B CA 1
ATOM 5475 C C . THR B 1 306 ? 52.304 16.487 38.835 1.00 44.19 324 THR B C 1
ATOM 5476 O O . THR B 1 306 ? 52.037 16.141 37.673 1.00 42.87 324 THR B O 1
ATOM 5480 N N . VAL B 1 307 ? 53.030 15.734 39.649 1.00 44.96 325 VAL B N 1
ATOM 5481 C CA . VAL B 1 307 ? 53.606 14.488 39.170 1.00 46.47 325 VAL B CA 1
ATOM 5482 C C . VAL B 1 307 ? 52.513 13.491 38.769 1.00 44.89 325 VAL B C 1
ATOM 5483 O O . VAL B 1 307 ? 52.693 12.761 37.810 1.00 45.04 325 VAL B O 1
ATOM 5487 N N . LYS B 1 308 ? 51.385 13.477 39.476 1.00 44.46 326 LYS B N 1
ATOM 5488 C CA . LYS B 1 308 ? 50.294 12.567 39.128 1.00 44.28 326 LYS B CA 1
ATOM 5489 C C . LYS B 1 308 ? 49.466 13.048 37.936 1.00 44.23 326 LYS B C 1
ATOM 5490 O O . LYS B 1 308 ? 49.064 12.237 37.110 1.00 41.58 326 LYS B O 1
ATOM 5496 N N . GLN B 1 309 ? 49.217 14.356 37.838 1.00 42.83 327 GLN B N 1
ATOM 5497 C CA . GLN B 1 309 ? 48.490 14.922 36.697 1.00 40.22 327 GLN B CA 1
ATOM 5498 C C . GLN B 1 309 ? 49.266 14.720 35.386 1.00 43.47 327 GLN B C 1
ATOM 5499 O O . GLN B 1 309 ? 48.657 14.421 34.317 1.00 39.62 327 GLN B O 1
ATOM 5505 N N . GLY B 1 310 ? 50.591 14.853 35.479 1.00 42.69 328 GLY B N 1
ATOM 5506 C CA . GLY B 1 310 ? 51.514 14.697 34.327 1.00 41.51 328 GLY B CA 1
ATOM 5507 C C . GLY B 1 310 ? 52.527 15.833 34.369 1.00 40.85 328 GLY B C 1
ATOM 5508 O O . GLY B 1 310 ? 52.155 17.006 34.330 1.00 46.24 328 GLY B O 1
ATOM 5509 N N . TYR B 1 311 ? 53.792 15.489 34.547 1.00 38.25 329 TYR B N 1
ATOM 5510 C CA . TYR B 1 311 ? 54.864 16.475 34.692 1.00 38.28 329 TYR B CA 1
ATOM 5511 C C . TYR B 1 311 ? 55.739 16.129 33.514 1.00 34.27 329 TYR B C 1
ATOM 5512 O O . TYR B 1 311 ? 56.502 15.200 33.566 1.00 35.96 329 TYR B O 1
ATOM 5521 N N . VAL B 1 312 ? 55.586 16.883 32.437 1.00 33.19 330 VAL B N 1
ATOM 5522 C CA . VAL B 1 312 ? 56.148 16.506 31.173 1.00 32.23 330 VAL B CA 1
ATOM 5523 C C . VAL B 1 312 ? 56.279 17.710 30.273 1.00 29.85 330 VAL B C 1
ATOM 5524 O O . VAL B 1 312 ? 55.569 18.703 30.430 1.00 32.62 330 VAL B O 1
ATOM 5528 N N . THR B 1 313 ? 57.219 17.624 29.349 1.00 30.91 331 THR B N 1
ATOM 5529 C CA . THR B 1 313 ? 57.344 18.623 28.305 1.00 29.64 331 THR B CA 1
ATOM 5530 C C . THR B 1 313 ? 57.386 17.925 26.966 1.00 29.51 331 THR B C 1
ATOM 5531 O O . THR B 1 313 ? 57.958 16.854 26.819 1.00 29.19 331 THR B O 1
ATOM 5535 N N . GLY B 1 314 ? 56.764 18.571 25.987 1.00 32.35 332 GLY B N 1
ATOM 5536 C CA . GLY B 1 314 ? 56.751 18.137 24.615 1.00 28.75 332 GLY B CA 1
ATOM 5537 C C . GLY B 1 314 ? 57.599 19.055 23.756 1.00 29.90 332 GLY B C 1
ATOM 5538 O O . GLY B 1 314 ? 57.456 20.265 23.836 1.00 31.69 332 GLY B O 1
ATOM 5539 N N . ILE B 1 315 ? 58.511 18.465 22.980 1.00 26.29 333 ILE B N 1
ATOM 5540 C CA . ILE B 1 315 ? 59.283 19.158 21.946 1.00 27.98 333 ILE B CA 1
ATOM 5541 C C . ILE B 1 315 ? 58.697 18.529 20.685 1.00 29.80 333 ILE B C 1
ATOM 5542 O O . ILE B 1 315 ? 58.815 17.308 20.478 1.00 28.77 333 ILE B O 1
ATOM 5547 N N . GLU B 1 316 ? 58.013 19.339 19.880 1.00 28.99 334 GLU B N 1
ATOM 5548 C CA . GLU B 1 316 ? 57.117 18.819 18.840 1.00 27.44 334 GLU B CA 1
ATOM 5549 C C . GLU B 1 316 ? 57.348 19.444 17.465 1.00 27.12 334 GLU B C 1
ATOM 5550 O O . GLU B 1 316 ? 56.612 20.328 17.005 1.00 27.56 334 GLU B O 1
ATOM 5556 N N . PRO B 1 317 ? 58.360 18.966 16.784 1.00 26.99 335 PRO B N 1
ATOM 5557 C CA . PRO B 1 317 ? 58.547 19.440 15.385 1.00 25.61 335 PRO B CA 1
ATOM 5558 C C . PRO B 1 317 ? 57.390 18.977 14.517 1.00 25.99 335 PRO B C 1
ATOM 5559 O O . PRO B 1 317 ? 56.898 17.857 14.700 1.00 27.59 335 PRO B O 1
ATOM 5563 N N . GLY B 1 318 ? 56.963 19.820 13.578 1.00 27.58 336 GLY B N 1
ATOM 5564 C CA . GLY B 1 318 ? 55.855 19.475 12.740 1.00 27.20 336 GLY B CA 1
ATOM 5565 C C . GLY B 1 318 ? 55.723 20.325 11.511 1.00 27.34 336 GLY B C 1
ATOM 5566 O O . GLY B 1 318 ? 56.480 21.270 11.289 1.00 25.79 336 GLY B O 1
ATOM 5567 N N . THR B 1 319 ? 54.754 19.935 10.691 1.00 26.09 337 THR B N 1
ATOM 5568 C CA . THR B 1 319 ? 54.285 20.745 9.565 1.00 26.13 337 THR B CA 1
ATOM 5569 C C . THR B 1 319 ? 53.267 21.750 10.037 1.00 27.69 337 THR B C 1
ATOM 5570 O O . THR B 1 319 ? 53.015 22.764 9.364 1.00 25.97 337 THR B O 1
ATOM 5574 N N . SER B 1 320 ? 52.700 21.471 11.211 1.00 26.89 338 SER B N 1
ATOM 5575 C CA . SER B 1 320 ? 51.659 22.257 11.802 1.00 29.50 338 SER B CA 1
ATOM 5576 C C . SER B 1 320 ? 51.910 22.529 13.266 1.00 27.12 338 SER B C 1
ATOM 5577 O O . SER B 1 320 ? 52.596 21.791 13.936 1.00 26.92 338 SER B O 1
ATOM 5580 N N . TYR B 1 321 ? 51.249 23.581 13.729 1.00 26.67 339 TYR B N 1
ATOM 5581 C CA . TYR B 1 321 ? 51.066 23.823 15.130 1.00 27.02 339 TYR B CA 1
ATOM 5582 C C . TYR B 1 321 ? 49.820 23.002 15.511 1.00 29.57 339 TYR B C 1
ATOM 5583 O O . TYR B 1 321 ? 49.156 22.402 14.627 1.00 29.67 339 TYR B O 1
ATOM 5592 N N . ALA B 1 322 ? 49.507 22.970 16.802 1.00 27.68 340 ALA B N 1
ATOM 5593 C CA . ALA B 1 322 ? 48.451 22.145 17.365 1.00 27.34 340 ALA B CA 1
ATOM 5594 C C . ALA B 1 322 ? 47.055 22.776 17.316 1.00 28.91 340 ALA B C 1
ATOM 5595 O O . ALA B 1 322 ? 46.112 22.231 17.903 1.00 29.24 340 ALA B O 1
ATOM 5597 N N . TYR B 1 323 ? 46.903 23.907 16.616 1.00 27.86 341 TYR B N 1
ATOM 5598 C CA . TYR B 1 323 ? 45.591 24.464 16.380 1.00 27.73 341 TYR B CA 1
ATOM 5599 C C . TYR B 1 323 ? 44.770 23.474 15.527 1.00 27.94 341 TYR B C 1
ATOM 5600 O O . TYR B 1 323 ? 45.337 22.613 14.841 1.00 27.19 341 TYR B O 1
ATOM 5609 N N . PRO B 1 324 ? 43.448 23.568 15.588 1.00 27.48 342 PRO B N 1
ATOM 5610 C CA . PRO B 1 324 ? 42.642 22.653 14.778 1.00 28.15 342 PRO B CA 1
ATOM 5611 C C . PRO B 1 324 ? 42.825 22.843 13.253 1.00 31.10 342 PRO B C 1
ATOM 5612 O O . PRO B 1 324 ? 43.325 23.884 12.783 1.00 29.05 342 PRO B O 1
ATOM 5616 N N . VAL B 1 325 ? 42.421 21.825 12.501 1.00 29.25 343 VAL B N 1
ATOM 5617 C CA . VAL B 1 325 ? 42.665 21.785 11.080 1.00 28.47 343 VAL B CA 1
ATOM 5618 C C . VAL B 1 325 ? 42.116 23.011 10.331 1.00 27.95 343 VAL B C 1
ATOM 5619 O O . VAL B 1 325 ? 42.689 23.415 9.359 1.00 30.18 343 VAL B O 1
ATOM 5623 N N . THR B 1 326 ? 41.033 23.600 10.802 1.00 29.48 344 THR B N 1
ATOM 5624 C CA . THR B 1 326 ? 40.468 24.786 10.160 1.00 30.97 344 THR B CA 1
ATOM 5625 C C . THR B 1 326 ? 41.445 25.972 10.175 1.00 33.72 344 THR B C 1
ATOM 5626 O O . THR B 1 326 ? 41.568 26.713 9.189 1.00 32.58 344 THR B O 1
ATOM 5630 N N . ILE B 1 327 ? 42.145 26.133 11.287 1.00 28.76 345 ILE B N 1
ATOM 5631 C CA . ILE B 1 327 ? 43.127 27.223 11.447 1.00 32.05 345 ILE B CA 1
ATOM 5632 C C . ILE B 1 327 ? 44.367 26.911 10.618 1.00 28.75 345 ILE B C 1
ATOM 5633 O O . ILE B 1 327 ? 44.891 27.785 9.945 1.00 33.14 345 ILE B O 1
ATOM 5638 N N . GLU B 1 328 ? 44.846 25.672 10.681 1.00 28.88 346 GLU B N 1
ATOM 5639 C CA . GLU B 1 328 ? 46.055 25.265 9.924 1.00 27.51 346 GLU B CA 1
ATOM 5640 C C . GLU B 1 328 ? 45.876 25.387 8.399 1.00 30.88 346 GLU B C 1
ATOM 5641 O O . GLU B 1 328 ? 46.813 25.739 7.681 1.00 30.29 346 GLU B O 1
ATOM 5647 N N . ARG B 1 329 ? 44.666 25.131 7.934 1.00 29.07 347 ARG B N 1
ATOM 5648 C CA . ARG B 1 329 ? 44.314 25.364 6.528 1.00 31.77 347 ARG B CA 1
ATOM 5649 C C . ARG B 1 329 ? 44.281 26.847 6.217 1.00 33.32 347 ARG B C 1
ATOM 5650 O O . ARG B 1 329 ? 44.867 27.270 5.221 1.00 31.69 347 ARG B O 1
ATOM 5658 N N . LYS B 1 330 ? 43.575 27.621 7.054 1.00 33.42 348 LYS B N 1
ATOM 5659 C CA . LYS B 1 330 ? 43.413 29.069 6.844 1.00 34.95 348 LYS B CA 1
ATOM 5660 C C . LYS B 1 330 ? 44.774 29.748 6.776 1.00 37.00 348 LYS B C 1
ATOM 5661 O O . LYS B 1 330 ? 44.999 30.621 5.937 1.00 35.24 348 LYS B O 1
ATOM 5667 N N . GLN B 1 331 ? 45.680 29.317 7.657 1.00 34.87 349 GLN B N 1
ATOM 5668 C CA . GLN B 1 331 ? 47.012 29.923 7.784 1.00 35.73 349 GLN B CA 1
ATOM 5669 C C . GLN B 1 331 ? 48.074 29.237 6.899 1.00 36.36 349 GLN B C 1
ATOM 5670 O O . GLN B 1 331 ? 49.266 29.495 7.043 1.00 36.03 349 GLN B O 1
ATOM 5676 N N . LYS B 1 332 ? 47.619 28.369 5.995 1.00 35.48 350 LYS B N 1
ATOM 5677 C CA . LYS B 1 332 ? 48.426 27.781 4.920 1.00 35.69 350 LYS B CA 1
ATOM 5678 C C . LYS B 1 332 ? 49.600 26.896 5.358 1.00 34.87 350 LYS B C 1
ATOM 5679 O O . LYS B 1 332 ? 50.613 26.825 4.672 1.00 35.75 350 LYS B O 1
ATOM 5685 N N . ARG B 1 333 ? 49.447 26.217 6.484 1.00 30.69 351 ARG B N 1
ATOM 5686 C CA . ARG B 1 333 ? 50.426 25.234 6.945 1.00 30.68 351 ARG B CA 1
ATOM 5687 C C . ARG B 1 333 ? 50.102 23.802 6.558 1.00 30.74 351 ARG B C 1
ATOM 5688 O O . ARG B 1 333 ? 51.029 22.976 6.490 1.00 29.85 351 ARG B O 1
ATOM 5696 N N . VAL B 1 334 ? 48.853 23.496 6.230 1.00 31.09 352 VAL B N 1
ATOM 5697 C CA . VAL B 1 334 ? 48.500 22.145 5.760 1.00 29.33 352 VAL B CA 1
ATOM 5698 C C . VAL B 1 334 ? 49.227 21.857 4.435 1.00 30.98 352 VAL B C 1
ATOM 5699 O O . VAL B 1 334 ? 49.173 22.647 3.507 1.00 31.01 352 VAL B O 1
ATOM 5703 N N . LYS B 1 335 ? 49.932 20.741 4.373 1.00 27.74 353 LYS B N 1
ATOM 5704 C CA . LYS B 1 335 ? 50.720 20.367 3.179 1.00 31.66 353 LYS B CA 1
ATOM 5705 C C . LYS B 1 335 ? 49.871 19.495 2.252 1.00 30.90 353 LYS B C 1
ATOM 5706 O O . LYS B 1 335 ? 48.856 19.006 2.656 1.00 28.28 353 LYS B O 1
ATOM 5712 N N . GLN B 1 336 ? 50.329 19.323 1.020 1.00 31.73 354 GLN B N 1
ATOM 5713 C CA A GLN B 1 336 ? 49.665 18.497 0.012 0.50 33.33 354 GLN B CA 1
ATOM 5714 C CA B GLN B 1 336 ? 49.648 18.462 0.062 0.50 33.16 354 GLN B CA 1
ATOM 5715 C C . GLN B 1 336 ? 50.681 17.558 -0.613 1.00 32.36 354 GLN B C 1
ATOM 5716 O O . GLN B 1 336 ? 51.801 17.997 -0.934 1.00 31.63 354 GLN B O 1
ATOM 5727 N N . LEU B 1 337 ? 50.278 16.305 -0.832 1.00 28.98 355 LEU B N 1
ATOM 5728 C CA . LEU B 1 337 ? 51.131 15.304 -1.441 1.00 30.17 355 LEU B CA 1
ATOM 5729 C C . LEU B 1 337 ? 50.517 14.914 -2.792 1.00 31.57 355 LEU B C 1
ATOM 5730 O O . LEU B 1 337 ? 49.338 14.602 -2.884 1.00 30.89 355 LEU B O 1
ATOM 5735 N N . GLN B 1 338 ? 51.296 15.010 -3.860 1.00 32.08 356 GLN B N 1
ATOM 5736 C CA . GLN B 1 338 ? 50.815 14.664 -5.187 1.00 32.65 356 GLN B CA 1
ATOM 5737 C C . GLN B 1 338 ? 50.475 13.177 -5.254 1.00 28.69 356 GLN B C 1
ATOM 5738 O O . GLN B 1 338 ? 51.026 12.387 -4.509 1.00 31.78 356 GLN B O 1
ATOM 5744 N N . PRO B 1 339 ? 49.630 12.795 -6.201 1.00 34.81 357 PRO B N 1
ATOM 5745 C CA . PRO B 1 339 ? 49.310 11.384 -6.319 1.00 31.86 357 PRO B CA 1
ATOM 5746 C C . PRO B 1 339 ? 50.558 10.534 -6.608 1.00 30.93 357 PRO B C 1
ATOM 5747 O O . PRO B 1 339 ? 51.355 10.874 -7.467 1.00 30.84 357 PRO B O 1
ATOM 5751 N N . GLY B 1 340 ? 50.758 9.488 -5.823 1.00 28.58 358 GLY B N 1
ATOM 5752 C CA . GLY B 1 340 ? 51.919 8.609 -5.957 1.00 33.48 358 GLY B CA 1
ATOM 5753 C C . GLY B 1 340 ? 53.202 9.158 -5.323 1.00 33.73 358 GLY B C 1
ATOM 5754 O O . GLY B 1 340 ? 54.205 8.436 -5.291 1.00 35.82 358 GLY B O 1
ATOM 5755 N N . ALA B 1 341 ? 53.185 10.405 -4.807 1.00 32.08 359 ALA B N 1
ATOM 5756 C CA . ALA B 1 341 ? 54.404 11.060 -4.253 1.00 30.37 359 ALA B CA 1
ATOM 5757 C C . ALA B 1 341 ? 54.534 10.710 -2.766 1.00 31.99 359 ALA B C 1
ATOM 5758 O O . ALA B 1 341 ? 53.546 10.310 -2.108 1.00 26.95 359 ALA B O 1
ATOM 5760 N N . SER B 1 342 ? 55.761 10.900 -2.266 1.00 28.68 360 SER B N 1
ATOM 5761 C CA . SER B 1 342 ? 56.166 10.561 -0.922 1.00 30.32 360 SER B CA 1
ATOM 5762 C C . SER B 1 342 ? 56.803 11.781 -0.229 1.00 30.53 360 SER B C 1
ATOM 5763 O O . SER B 1 342 ? 57.446 12.595 -0.887 1.00 30.65 360 SER B O 1
ATOM 5766 N N . ALA B 1 343 ? 56.595 11.901 1.072 1.00 25.93 361 ALA B N 1
ATOM 5767 C CA . ALA B 1 343 ? 57.240 12.921 1.919 1.00 29.90 361 ALA B CA 1
ATOM 5768 C C . ALA B 1 343 ? 58.082 12.166 2.952 1.00 28.31 361 ALA B C 1
ATOM 5769 O O . ALA B 1 343 ? 57.609 11.199 3.554 1.00 28.46 361 ALA B O 1
ATOM 5771 N N . GLN B 1 344 ? 59.304 12.629 3.172 1.00 28.43 362 GLN B N 1
ATOM 5772 C CA . GLN B 1 344 ? 60.251 12.021 4.123 1.00 26.09 362 GLN B CA 1
ATOM 5773 C C . GLN B 1 344 ? 60.313 12.845 5.402 1.00 27.37 362 GLN B C 1
ATOM 5774 O O . GLN B 1 344 ? 60.174 14.069 5.379 1.00 25.86 362 GLN B O 1
ATOM 5780 N N . PHE B 1 345 ? 60.528 12.154 6.512 1.00 25.22 363 PHE B N 1
ATOM 5781 C CA . PHE B 1 345 ? 60.697 12.786 7.827 1.00 26.97 363 PHE B CA 1
ATOM 5782 C C . PHE B 1 345 ? 61.884 12.111 8.491 1.00 28.58 363 PHE B C 1
ATOM 5783 O O . PHE B 1 345 ? 61.795 10.938 8.880 1.00 29.88 363 PHE B O 1
ATOM 5791 N N . ASP B 1 346 ? 62.979 12.858 8.620 1.00 27.71 364 ASP B N 1
ATOM 5792 C CA . ASP B 1 346 ? 64.194 12.381 9.218 1.00 28.44 364 ASP B CA 1
ATOM 5793 C C . ASP B 1 346 ? 64.442 13.122 10.536 1.00 29.44 364 ASP B C 1
ATOM 5794 O O . ASP B 1 346 ? 64.535 14.367 10.557 1.00 28.99 364 ASP B O 1
ATOM 5799 N N . LEU B 1 347 ? 64.520 12.360 11.625 1.00 27.57 365 LEU B N 1
ATOM 5800 C CA . LEU B 1 347 ? 64.767 12.907 12.951 1.00 27.27 365 LEU B CA 1
ATOM 5801 C C . LEU B 1 347 ? 65.801 12.062 13.707 1.00 29.01 365 LEU B C 1
ATOM 5802 O O . LEU B 1 347 ? 65.809 10.859 13.569 1.00 29.89 365 LEU B O 1
ATOM 5807 N N . THR B 1 348 ? 66.684 12.705 14.470 1.00 28.42 366 THR B N 1
ATOM 5808 C CA . THR B 1 348 ? 67.657 12.011 15.313 1.00 30.18 366 THR B CA 1
ATOM 5809 C C . THR B 1 348 ? 67.466 12.456 16.765 1.00 28.31 366 THR B C 1
ATOM 5810 O O . THR B 1 348 ? 67.466 13.654 17.055 1.00 28.52 366 THR B O 1
ATOM 5814 N N . TYR B 1 349 ? 67.242 11.475 17.635 1.00 28.29 367 TYR B N 1
ATOM 5815 C CA . TYR B 1 349 ? 67.035 11.643 19.063 1.00 30.14 367 TYR B CA 1
ATOM 5816 C C . TYR B 1 349 ? 68.303 11.181 19.765 1.00 32.49 367 TYR B C 1
ATOM 5817 O O . TYR B 1 349 ? 68.792 10.103 19.445 1.00 31.65 367 TYR B O 1
ATOM 5826 N N . THR B 1 350 ? 68.856 11.997 20.671 1.00 32.38 368 THR B N 1
ATOM 5827 C CA . THR B 1 350 ? 70.064 11.630 21.432 1.00 34.25 368 THR B CA 1
ATOM 5828 C C . THR B 1 350 ? 69.783 11.798 22.914 1.00 33.98 368 THR B C 1
ATOM 5829 O O . THR B 1 350 ? 69.171 12.800 23.328 1.00 31.79 368 THR B O 1
ATOM 5833 N N . LEU B 1 351 ? 70.144 10.780 23.688 1.00 35.04 369 LEU B N 1
ATOM 5834 C CA . LEU B 1 351 ? 70.055 10.813 25.144 1.00 35.56 369 LEU B CA 1
ATOM 5835 C C . LEU B 1 351 ? 71.416 11.310 25.623 1.00 37.21 369 LEU B C 1
ATOM 5836 O O . LEU B 1 351 ? 72.457 10.628 25.500 1.00 38.75 369 LEU B O 1
ATOM 5841 N N . LEU B 1 352 ? 71.402 12.519 26.150 1.00 36.74 370 LEU B N 1
ATOM 5842 C CA . LEU B 1 352 ? 72.609 13.233 26.546 1.00 37.41 370 LEU B CA 1
ATOM 5843 C C . LEU B 1 352 ? 72.850 12.813 28.003 1.00 39.90 370 LEU B C 1
ATOM 5844 O O . LEU B 1 352 ? 71.980 12.992 28.840 1.00 39.84 370 LEU B O 1
ATOM 5849 N N . HIS B 1 353 ? 73.997 12.220 28.294 1.00 41.09 371 HIS B N 1
ATOM 5850 C CA . HIS B 1 353 ? 74.222 11.615 29.615 1.00 43.44 371 HIS B CA 1
ATOM 5851 C C . HIS B 1 353 ? 75.457 12.098 30.389 1.00 44.97 371 HIS B C 1
ATOM 5852 O O . HIS B 1 353 ? 75.830 11.504 31.391 1.00 46.07 371 HIS B O 1
ATOM 5859 N N . ASP B 1 354 ? 76.069 13.183 29.929 1.00 45.14 372 ASP B N 1
ATOM 5860 C CA . ASP B 1 354 ? 77.094 13.866 30.701 1.00 45.96 372 ASP B CA 1
ATOM 5861 C C . ASP B 1 354 ? 77.160 15.339 30.300 1.00 46.33 372 ASP B C 1
ATOM 5862 O O . ASP B 1 354 ? 76.566 15.772 29.287 1.00 41.72 372 ASP B O 1
ATOM 5867 N N . SER B 1 355 ? 77.896 16.107 31.087 1.00 47.63 373 SER B N 1
ATOM 5868 C CA . SER B 1 355 ? 78.040 17.531 30.868 1.00 47.69 373 SER B CA 1
ATOM 5869 C C . SER B 1 355 ? 78.610 17.882 29.502 1.00 46.65 373 SER B C 1
ATOM 5870 O O . SER B 1 355 ? 78.186 18.864 28.915 1.00 46.47 373 SER B O 1
ATOM 5873 N N . ALA B 1 356 ? 79.610 17.126 29.041 1.00 49.11 374 ALA B N 1
ATOM 5874 C CA . ALA B 1 356 ? 80.262 17.384 27.727 1.00 49.54 374 ALA B CA 1
ATOM 5875 C C . ALA B 1 356 ? 79.263 17.241 26.577 1.00 45.27 374 ALA B C 1
ATOM 5876 O O . ALA B 1 356 ? 79.217 18.071 25.662 1.00 42.46 374 ALA B O 1
ATOM 5878 N N . GLN B 1 357 ? 78.435 16.206 26.633 1.00 44.54 375 GLN B N 1
ATOM 5879 C CA . GLN B 1 357 ? 77.397 16.028 25.609 1.00 43.23 375 GLN B CA 1
ATOM 5880 C C . GLN B 1 357 ? 76.377 17.180 25.608 1.00 42.84 375 GLN B C 1
ATOM 5881 O O . GLN B 1 357 ? 76.028 17.690 24.550 1.00 39.91 375 GLN B O 1
ATOM 5887 N N . VAL B 1 358 ? 75.908 17.585 26.788 1.00 41.08 376 VAL B N 1
ATOM 5888 C CA . VAL B 1 358 ? 74.979 18.721 26.889 1.00 39.48 376 VAL B CA 1
ATOM 5889 C C . VAL B 1 358 ? 75.667 20.004 26.371 1.00 42.77 376 VAL B C 1
ATOM 5890 O O . VAL B 1 358 ? 75.065 20.778 25.572 1.00 41.23 376 VAL B O 1
ATOM 5894 N N . ALA B 1 359 ? 76.921 20.226 26.797 1.00 41.99 377 ALA B N 1
ATOM 5895 C CA . ALA B 1 359 ? 77.698 21.398 26.316 1.00 42.84 377 ALA B CA 1
ATOM 5896 C C . ALA B 1 359 ? 77.782 21.467 24.782 1.00 41.16 377 ALA B C 1
ATOM 5897 O O . ALA B 1 359 ? 77.547 22.528 24.221 1.00 43.20 377 ALA B O 1
ATOM 5899 N N . ALA B 1 360 ? 78.070 20.342 24.127 1.00 41.87 378 ALA B N 1
ATOM 5900 C CA . ALA B 1 360 ? 78.179 20.251 22.664 1.00 42.66 378 ALA B CA 1
ATOM 5901 C C . ALA B 1 360 ? 76.862 20.606 21.965 1.00 41.39 378 ALA B C 1
ATOM 5902 O O . ALA B 1 360 ? 76.849 21.310 20.960 1.00 40.82 378 ALA B O 1
ATOM 5904 N N . VAL B 1 361 ? 75.757 20.107 22.498 1.00 39.81 379 VAL B N 1
ATOM 5905 C CA . VAL B 1 361 ? 74.446 20.474 21.983 1.00 38.67 379 VAL B CA 1
ATOM 5906 C C . VAL B 1 361 ? 74.210 21.977 22.166 1.00 38.74 379 VAL B C 1
ATOM 5907 O O . VAL B 1 361 ? 73.815 22.694 21.224 1.00 36.72 379 VAL B O 1
ATOM 5911 N N . GLU B 1 362 ? 74.496 22.472 23.362 1.00 41.23 380 GLU B N 1
ATOM 5912 C CA . GLU B 1 362 ? 74.269 23.874 23.642 1.00 42.98 380 GLU B CA 1
ATOM 5913 C C . GLU B 1 362 ? 75.144 24.770 22.734 1.00 43.15 380 GLU B C 1
ATOM 5914 O O . GLU B 1 362 ? 74.670 25.770 22.222 1.00 40.13 380 GLU B O 1
ATOM 5920 N N . GLN B 1 363 ? 76.376 24.347 22.467 1.00 43.97 381 GLN B N 1
ATOM 5921 C CA . GLN B 1 363 ? 77.285 25.056 21.531 1.00 46.70 381 GLN B CA 1
ATOM 5922 C C . GLN B 1 363 ? 76.750 25.090 20.114 1.00 44.62 381 GLN B C 1
ATOM 5923 O O . GLN B 1 363 ? 76.815 26.150 19.468 1.00 40.61 381 GLN B O 1
ATOM 5929 N N . LYS B 1 364 ? 76.273 23.937 19.607 1.00 42.70 382 LYS B N 1
ATOM 5930 C CA . LYS B 1 364 ? 75.724 23.886 18.242 1.00 44.47 382 LYS B CA 1
ATOM 5931 C C . LYS B 1 364 ? 74.535 24.843 18.106 1.00 41.63 382 LYS B C 1
ATOM 5932 O O . LYS B 1 364 ? 74.434 25.569 17.118 1.00 42.13 382 LYS B O 1
ATOM 5938 N N . ILE B 1 365 ? 73.638 24.813 19.091 1.00 38.78 383 ILE B N 1
ATOM 5939 C CA . ILE B 1 365 ? 72.461 25.670 19.091 1.00 36.04 383 ILE B CA 1
ATOM 5940 C C . ILE B 1 365 ? 72.858 27.151 19.055 1.00 38.70 383 ILE B C 1
ATOM 5941 O O . ILE B 1 365 ? 72.311 27.917 18.249 1.00 37.98 383 ILE B O 1
ATOM 5946 N N . ALA B 1 366 ? 73.842 27.529 19.871 1.00 40.44 384 ALA B N 1
ATOM 5947 C CA . ALA B 1 366 ? 74.403 28.907 19.868 1.00 42.69 384 ALA B CA 1
ATOM 5948 C C . ALA B 1 366 ? 74.959 29.303 18.506 1.00 42.21 384 ALA B C 1
ATOM 5949 O O . ALA B 1 366 ? 74.754 30.435 18.046 1.00 39.37 384 ALA B O 1
ATOM 5951 N N . LYS B 1 367 ? 75.644 28.369 17.855 1.00 43.63 385 LYS B N 1
ATOM 5952 C CA . LYS B 1 367 ? 76.207 28.624 16.541 1.00 46.31 385 LYS B CA 1
ATOM 5953 C C . LYS B 1 367 ? 75.110 28.893 15.505 1.00 45.28 385 LYS B C 1
ATOM 5954 O O . LYS B 1 367 ? 75.239 29.804 14.675 1.00 42.05 385 LYS B O 1
ATOM 5960 N N . ILE B 1 368 ? 74.021 28.130 15.557 1.00 40.83 386 ILE B N 1
ATOM 5961 C CA . ILE B 1 368 ? 72.907 28.349 14.628 1.00 39.15 386 ILE B CA 1
ATOM 5962 C C . ILE B 1 368 ? 72.192 29.661 14.991 1.00 39.57 386 ILE B C 1
ATOM 5963 O O . ILE B 1 368 ? 71.827 30.428 14.101 1.00 41.62 386 ILE B O 1
ATOM 5968 N N . GLN B 1 369 ? 72.039 29.949 16.286 1.00 37.91 387 GLN B N 1
ATOM 5969 C CA . GLN B 1 369 ? 71.393 31.187 16.718 1.00 39.18 387 GLN B CA 1
ATOM 5970 C C . GLN B 1 369 ? 72.184 32.368 16.177 1.00 40.43 387 GLN B C 1
ATOM 5971 O O . GLN B 1 369 ? 71.595 33.333 15.717 1.00 41.13 387 GLN B O 1
ATOM 5977 N N . GLY B 1 370 ? 73.505 32.256 16.216 1.00 44.15 388 GLY B N 1
ATOM 5978 C CA . GLY B 1 370 ? 74.411 33.308 15.760 1.00 47.80 388 GLY B CA 1
ATOM 5979 C C . GLY B 1 370 ? 74.071 34.641 16.433 1.00 50.16 388 GLY B C 1
ATOM 5980 O O . GLY B 1 370 ? 73.790 34.691 17.646 1.00 47.35 388 GLY B O 1
ATOM 5981 N N . ASP B 1 371 ? 74.066 35.698 15.620 1.00 54.12 389 ASP B N 1
ATOM 5982 C CA . ASP B 1 371 ? 73.664 37.044 16.046 1.00 57.32 389 ASP B CA 1
ATOM 5983 C C . ASP B 1 371 ? 72.185 37.326 15.809 1.00 55.11 389 ASP B C 1
ATOM 5984 O O . ASP B 1 371 ? 71.751 38.441 16.059 1.00 54.85 389 ASP B O 1
ATOM 5989 N N . ASN B 1 372 ? 71.398 36.334 15.375 1.00 50.24 390 ASN B N 1
ATOM 5990 C CA . ASN B 1 372 ? 69.961 36.549 15.190 1.00 49.37 390 ASN B CA 1
ATOM 5991 C C . ASN B 1 372 ? 69.306 36.740 16.568 1.00 50.47 390 ASN B C 1
ATOM 5992 O O . ASN B 1 372 ? 69.562 35.954 17.498 1.00 49.15 390 ASN B O 1
ATOM 5997 N N . LYS B 1 373 ? 68.503 37.799 16.711 1.00 50.36 391 LYS B N 1
ATOM 5998 C CA . LYS B 1 373 ? 67.776 38.069 17.964 1.00 51.08 391 LYS B CA 1
ATOM 5999 C C . LYS B 1 373 ? 66.486 37.214 17.963 1.00 48.26 391 LYS B C 1
ATOM 6000 O O . LYS B 1 373 ? 65.844 37.044 16.923 1.00 53.59 391 LYS B O 1
ATOM 6002 N N . VAL B 1 374 ? 66.167 36.608 19.096 1.00 46.45 392 VAL B N 1
ATOM 6003 C CA . VAL B 1 374 ? 64.895 35.881 19.271 1.00 45.77 392 VAL B CA 1
ATOM 6004 C C . VAL B 1 374 ? 63.773 36.920 19.389 1.00 46.93 392 VAL B C 1
ATOM 6005 O O . VAL B 1 374 ? 63.818 37.765 20.291 1.00 47.36 392 VAL B O 1
ATOM 6009 N N . ALA B 1 375 ? 62.798 36.913 18.477 1.00 43.65 393 ALA B N 1
ATOM 6010 C CA . ALA B 1 375 ? 61.651 37.821 18.621 1.00 43.47 393 ALA B CA 1
ATOM 6011 C C . ALA B 1 375 ? 60.629 37.130 19.520 1.00 42.99 393 ALA B C 1
ATOM 6012 O O . ALA B 1 375 ? 60.121 36.040 19.179 1.00 40.17 393 ALA B O 1
ATOM 6014 N N . GLU B 1 376 ? 60.356 37.718 20.678 1.00 40.43 394 GLU B N 1
ATOM 6015 C CA . GLU B 1 376 ? 59.310 37.198 21.568 1.00 41.64 394 GLU B CA 1
ATOM 6016 C C . GLU B 1 376 ? 58.075 38.021 21.260 1.00 42.97 394 GLU B C 1
ATOM 6017 O O . GLU B 1 376 ? 58.042 39.240 21.513 1.00 40.56 394 GLU B O 1
ATOM 6023 N N . ASN B 1 377 ? 57.085 37.384 20.656 1.00 39.73 395 ASN B N 1
ATOM 6024 C CA . ASN B 1 377 ? 55.873 38.071 20.228 1.00 41.24 395 ASN B CA 1
ATOM 6025 C C . ASN B 1 377 ? 54.724 37.642 21.131 1.00 41.03 395 ASN B C 1
ATOM 6026 O O . ASN B 1 377 ? 54.421 36.468 21.197 1.00 39.63 395 ASN B O 1
ATOM 6031 N N . GLU B 1 378 ? 54.093 38.594 21.808 1.00 39.04 396 GLU B N 1
ATOM 6032 C CA . GLU B 1 378 ? 53.041 38.292 22.786 1.00 41.92 396 GLU B CA 1
ATOM 6033 C C . GLU B 1 378 ? 51.715 37.891 22.200 1.00 39.87 396 GLU B C 1
ATOM 6034 O O . GLU B 1 378 ? 50.913 37.280 22.890 1.00 42.78 396 GLU B O 1
ATOM 6040 N N . THR B 1 379 ? 51.454 38.256 20.949 1.00 41.48 397 THR B N 1
ATOM 6041 C CA . THR B 1 379 ? 50.154 38.035 20.346 1.00 41.60 397 THR B CA 1
ATOM 6042 C C . THR B 1 379 ? 50.143 36.595 19.816 1.00 40.31 397 THR B C 1
ATOM 6043 O O . THR B 1 379 ? 51.053 36.216 19.076 1.00 37.90 397 THR B O 1
ATOM 6047 N N . PRO B 1 380 ? 49.135 35.794 20.205 1.00 37.54 398 PRO B N 1
ATOM 6048 C CA . PRO B 1 380 ? 49.050 34.458 19.612 1.00 37.11 398 PRO B CA 1
ATOM 6049 C C . PRO B 1 380 ? 48.799 34.552 18.125 1.00 40.03 398 PRO B C 1
ATOM 6050 O O . PRO B 1 380 ? 48.079 35.463 17.667 1.00 43.79 398 PRO B O 1
ATOM 6054 N N . ILE B 1 381 ? 49.368 33.634 17.364 1.00 39.87 399 ILE B N 1
ATOM 6055 C CA . ILE B 1 381 ? 49.157 33.664 15.909 1.00 40.81 399 ILE B CA 1
ATOM 6056 C C . ILE B 1 381 ? 47.728 33.268 15.514 1.00 42.04 399 ILE B C 1
ATOM 6057 O O . ILE B 1 381 ? 47.314 33.533 14.400 1.00 43.50 399 ILE B O 1
ATOM 6062 N N . ALA B 1 382 ? 46.984 32.596 16.398 1.00 41.34 400 ALA B N 1
ATOM 6063 C CA . ALA B 1 382 ? 45.599 32.210 16.101 1.00 42.68 400 ALA B CA 1
ATOM 6064 C C . ALA B 1 382 ? 44.805 32.117 17.391 1.00 43.11 400 ALA B C 1
ATOM 6065 O O . ALA B 1 382 ? 45.394 32.053 18.457 1.00 45.43 400 ALA B O 1
ATOM 6067 N N . LYS B 1 383 ? 43.479 32.083 17.280 1.00 47.45 401 LYS B N 1
ATOM 6068 C CA . LYS B 1 383 ? 42.561 31.893 18.425 1.00 50.26 401 LYS B CA 1
ATOM 6069 C C . LYS B 1 383 ? 41.630 30.750 18.061 1.00 50.85 401 LYS B C 1
ATOM 6070 O O . LYS B 1 383 ? 40.973 30.812 17.030 1.00 48.86 401 LYS B O 1
ATOM 6072 N N . GLU B 1 384 ? 41.568 29.699 18.871 1.00 56.09 402 GLU B N 1
ATOM 6073 C CA . GLU B 1 384 ? 40.647 28.586 18.535 1.00 61.47 402 GLU B CA 1
ATOM 6074 C C . GLU B 1 384 ? 39.229 28.858 19.050 1.00 66.72 402 GLU B C 1
ATOM 6075 O O . GLU B 1 384 ? 39.010 29.557 20.051 1.00 69.86 402 GLU B O 1
ATOM 6082 N N . GLY C 1 1 ? 44.932 -19.582 57.045 1.00 74.77 0 GLY C N 1
ATOM 6083 C CA . GLY C 1 1 ? 45.602 -19.080 55.811 1.00 74.90 0 GLY C CA 1
ATOM 6084 C C . GLY C 1 1 ? 44.637 -18.890 54.659 1.00 70.85 0 GLY C C 1
ATOM 6085 O O . GLY C 1 1 ? 43.475 -19.278 54.740 1.00 72.19 0 GLY C O 1
ATOM 6086 N N . ALA C 1 2 ? 45.113 -18.296 53.570 1.00 69.13 20 ALA C N 1
ATOM 6087 C CA . ALA C 1 2 ? 44.284 -18.095 52.391 1.00 67.12 20 ALA C CA 1
ATOM 6088 C C . ALA C 1 2 ? 45.103 -18.254 51.109 1.00 66.47 20 ALA C C 1
ATOM 6089 O O . ALA C 1 2 ? 46.269 -17.879 51.051 1.00 68.27 20 ALA C O 1
ATOM 6091 N N . LYS C 1 3 ? 44.477 -18.808 50.081 1.00 66.57 21 LYS C N 1
ATOM 6092 C CA . LYS C 1 3 ? 45.132 -18.985 48.780 1.00 65.92 21 LYS C CA 1
ATOM 6093 C C . LYS C 1 3 ? 44.633 -17.903 47.815 1.00 60.15 21 LYS C C 1
ATOM 6094 O O . LYS C 1 3 ? 43.422 -17.662 47.743 1.00 58.69 21 LYS C O 1
ATOM 6100 N N . THR C 1 4 ? 45.559 -17.219 47.135 1.00 54.18 22 THR C N 1
ATOM 6101 C CA . THR C 1 4 ? 45.199 -16.240 46.079 1.00 55.45 22 THR C CA 1
ATOM 6102 C C . THR C 1 4 ? 45.747 -16.622 44.681 1.00 52.18 22 THR C C 1
ATOM 6103 O O . THR C 1 4 ? 46.896 -17.043 44.543 1.00 55.94 22 THR C O 1
ATOM 6107 N N . TRP C 1 5 ? 44.912 -16.432 43.669 1.00 52.97 23 TRP C N 1
ATOM 6108 C CA . TRP C 1 5 ? 45.275 -16.635 42.240 1.00 49.82 23 TRP C CA 1
ATOM 6109 C C . TRP C 1 5 ? 45.070 -15.307 41.506 1.00 49.31 23 TRP C C 1
ATOM 6110 O O . TRP C 1 5 ? 43.989 -14.709 41.598 1.00 49.16 23 TRP C O 1
ATOM 6121 N N . VAL C 1 6 ? 46.097 -14.836 40.800 1.00 49.15 24 VAL C N 1
ATOM 6122 C CA . VAL C 1 6 ? 45.966 -13.606 39.998 1.00 46.98 24 VAL C CA 1
ATOM 6123 C C . VAL C 1 6 ? 45.615 -14.034 38.557 1.00 47.44 24 VAL C C 1
ATOM 6124 O O . VAL C 1 6 ? 46.449 -14.581 37.857 1.00 50.08 24 VAL C O 1
ATOM 6128 N N . LEU C 1 7 ? 44.362 -13.823 38.164 1.00 45.31 25 LEU C N 1
ATOM 6129 C CA . LEU C 1 7 ? 43.847 -14.250 36.859 1.00 44.99 25 LEU C CA 1
ATOM 6130 C C . LEU C 1 7 ? 44.189 -13.245 35.787 1.00 43.82 25 LEU C C 1
ATOM 6131 O O . LEU C 1 7 ? 44.325 -13.620 34.612 1.00 44.06 25 LEU C O 1
ATOM 6136 N N . THR C 1 8 ? 44.304 -11.975 36.174 1.00 41.59 26 THR C N 1
ATOM 6137 C CA . THR C 1 8 ? 44.562 -10.888 35.223 1.00 41.65 26 THR C CA 1
ATOM 6138 C C . THR C 1 8 ? 45.335 -9.806 35.966 1.00 45.01 26 THR C C 1
ATOM 6139 O O . THR C 1 8 ? 44.951 -9.432 37.090 1.00 43.69 26 THR C O 1
ATOM 6143 N N . ASN C 1 9 ? 46.428 -9.362 35.356 1.00 43.94 27 ASN C N 1
ATOM 6144 C CA . ASN C 1 9 ? 47.231 -8.271 35.867 1.00 42.33 27 ASN C CA 1
ATOM 6145 C C . ASN C 1 9 ? 47.829 -7.490 34.696 1.00 39.43 27 ASN C C 1
ATOM 6146 O O . ASN C 1 9 ? 48.877 -7.854 34.168 1.00 39.74 27 ASN C O 1
ATOM 6151 N N . ALA C 1 10 ? 47.156 -6.414 34.292 1.00 38.75 28 ALA C N 1
ATOM 6152 C CA . ALA C 1 10 ? 47.648 -5.565 33.184 1.00 38.30 28 ALA C CA 1
ATOM 6153 C C . ALA C 1 10 ? 49.033 -4.968 33.428 1.00 38.86 28 ALA C C 1
ATOM 6154 O O . ALA C 1 10 ? 49.796 -4.799 32.468 1.00 39.26 28 ALA C O 1
ATOM 6156 N N . GLU C 1 11 ? 49.364 -4.662 34.694 1.00 43.54 29 GLU C N 1
ATOM 6157 C CA . GLU C 1 11 ? 50.700 -4.164 35.061 1.00 43.89 29 GLU C CA 1
ATOM 6158 C C . GLU C 1 11 ? 51.797 -5.135 34.608 1.00 44.78 29 GLU C C 1
ATOM 6159 O O . GLU C 1 11 ? 52.851 -4.702 34.164 1.00 41.57 29 GLU C O 1
ATOM 6165 N N . GLU C 1 12 ? 51.552 -6.445 34.711 1.00 45.74 30 GLU C N 1
ATOM 6166 C CA . GLU C 1 12 ? 52.519 -7.457 34.272 1.00 46.39 30 GLU C CA 1
ATOM 6167 C C . GLU C 1 12 ? 52.230 -7.963 32.862 1.00 45.80 30 GLU C C 1
ATOM 6168 O O . GLU C 1 12 ? 52.992 -8.761 32.340 1.00 47.09 30 GLU C O 1
ATOM 6174 N N . GLY C 1 13 ? 51.146 -7.492 32.242 1.00 43.20 31 GLY C N 1
ATOM 6175 C CA . GLY C 1 13 ? 50.745 -7.940 30.937 1.00 42.75 31 GLY C CA 1
ATOM 6176 C C . GLY C 1 13 ? 50.190 -9.345 30.858 1.00 42.67 31 GLY C C 1
ATOM 6177 O O . GLY C 1 13 ? 50.182 -9.931 29.777 1.00 43.55 31 GLY C O 1
ATOM 6178 N N . ILE C 1 14 ? 49.662 -9.859 31.955 1.00 41.67 32 ILE C N 1
ATOM 6179 C CA . ILE C 1 14 ? 49.197 -11.262 31.967 1.00 46.80 32 ILE C CA 1
ATOM 6180 C C . ILE C 1 14 ? 47.676 -11.426 32.108 1.00 43.83 32 ILE C C 1
ATOM 6181 O O . ILE C 1 14 ? 47.006 -10.589 32.676 1.00 43.92 32 ILE C O 1
ATOM 6186 N N . ASP C 1 15 ? 47.142 -12.510 31.532 1.00 43.72 33 ASP C N 1
ATOM 6187 C CA . ASP C 1 15 ? 45.753 -12.926 31.749 1.00 44.45 33 ASP C CA 1
ATOM 6188 C C . ASP C 1 15 ? 45.769 -14.453 31.619 1.00 43.45 33 ASP C C 1
ATOM 6189 O O . ASP C 1 15 ? 46.273 -14.965 30.640 1.00 43.05 33 ASP C O 1
ATOM 6194 N N . LYS C 1 16 ? 45.196 -15.152 32.582 1.00 41.79 34 LYS C N 1
ATOM 6195 C CA . LYS C 1 16 ? 45.167 -16.616 32.556 1.00 44.36 34 LYS C CA 1
ATOM 6196 C C . LYS C 1 16 ? 44.207 -17.212 31.538 1.00 43.10 34 LYS C C 1
ATOM 6197 O O . LYS C 1 16 ? 44.370 -18.364 31.158 1.00 46.51 34 LYS C O 1
ATOM 6203 N N . GLY C 1 17 ? 43.201 -16.459 31.110 1.00 42.46 35 GLY C N 1
ATOM 6204 C CA . GLY C 1 17 ? 42.225 -16.991 30.155 1.00 39.34 35 GLY C CA 1
ATOM 6205 C C . GLY C 1 17 ? 41.419 -18.072 30.833 1.00 40.70 35 GLY C C 1
ATOM 6206 O O . GLY C 1 17 ? 40.934 -17.867 31.968 1.00 42.90 35 GLY C O 1
ATOM 6207 N N . ASN C 1 18 ? 41.324 -19.239 30.193 1.00 39.69 36 ASN C N 1
ATOM 6208 C CA . ASN C 1 18 ? 40.563 -20.348 30.735 1.00 41.83 36 ASN C CA 1
ATOM 6209 C C . ASN C 1 18 ? 41.288 -20.899 31.956 1.00 45.32 36 ASN C C 1
ATOM 6210 O O . ASN C 1 18 ? 42.469 -21.217 31.869 1.00 44.99 36 ASN C O 1
ATOM 6215 N N . TRP C 1 19 ? 40.563 -21.034 33.067 1.00 45.59 37 TRP C N 1
ATOM 6216 C CA . TRP C 1 19 ? 41.182 -21.395 34.348 1.00 45.48 37 TRP C CA 1
ATOM 6217 C C . TRP C 1 19 ? 40.148 -21.937 35.298 1.00 48.18 37 TRP C C 1
ATOM 6218 O O . TRP C 1 19 ? 39.008 -21.512 35.277 1.00 44.65 37 TRP C O 1
ATOM 6229 N N . GLN C 1 20 ? 40.552 -22.881 36.140 1.00 52.81 38 GLN C N 1
ATOM 6230 C CA . GLN C 1 20 ? 39.632 -23.426 37.135 1.00 55.92 38 GLN C CA 1
ATOM 6231 C C . GLN C 1 20 ? 40.363 -23.900 38.373 1.00 57.04 38 GLN C C 1
ATOM 6232 O O . GLN C 1 20 ? 41.554 -24.245 38.319 1.00 57.36 38 GLN C O 1
ATOM 6238 N N . ILE C 1 21 ? 39.636 -23.862 39.493 1.00 59.20 39 ILE C N 1
ATOM 6239 C CA . ILE C 1 21 ? 40.016 -24.537 40.723 1.00 59.50 39 ILE C CA 1
ATOM 6240 C C . ILE C 1 21 ? 38.764 -25.116 41.338 1.00 61.15 39 ILE C C 1
ATOM 6241 O O . ILE C 1 21 ? 37.659 -24.584 41.162 1.00 60.20 39 ILE C O 1
ATOM 6246 N N . ASN C 1 22 ? 38.942 -26.199 42.084 1.00 64.67 40 ASN C N 1
ATOM 6247 C CA . ASN C 1 22 ? 37.824 -26.825 42.759 1.00 66.68 40 ASN C CA 1
ATOM 6248 C C . ASN C 1 22 ? 38.218 -27.230 44.173 1.00 67.38 40 ASN C C 1
ATOM 6249 O O . ASN C 1 22 ? 39.402 -27.286 44.505 1.00 63.34 40 ASN C O 1
ATOM 6254 N N . SER C 1 23 ? 37.209 -27.498 44.988 1.00 69.33 41 SER C N 1
ATOM 6255 C CA . SER C 1 23 ? 37.402 -27.863 46.405 1.00 73.01 41 SER C CA 1
ATOM 6256 C C . SER C 1 23 ? 38.016 -29.245 46.655 1.00 79.09 41 SER C C 1
ATOM 6257 O O . SER C 1 23 ? 38.431 -29.518 47.785 1.00 84.58 41 SER C O 1
ATOM 6260 N N . ASP C 1 24 ? 38.071 -30.120 45.645 1.00 80.65 42 ASP C N 1
ATOM 6261 C CA . ASP C 1 24 ? 38.810 -31.388 45.793 1.00 86.42 42 ASP C CA 1
ATOM 6262 C C . ASP C 1 24 ? 40.313 -31.105 45.862 1.00 87.42 42 ASP C C 1
ATOM 6263 O O . ASP C 1 24 ? 41.004 -31.649 46.724 1.00 88.29 42 ASP C O 1
ATOM 6268 N N . GLN C 1 25 ? 40.801 -30.240 44.959 1.00 86.70 43 GLN C N 1
ATOM 6269 C CA . GLN C 1 25 ? 42.215 -29.819 44.932 1.00 87.16 43 GLN C CA 1
ATOM 6270 C C . GLN C 1 25 ? 42.601 -29.077 46.201 1.00 89.08 43 GLN C C 1
ATOM 6271 O O . GLN C 1 25 ? 43.740 -29.186 46.643 1.00 91.06 43 GLN C O 1
ATOM 6277 N N . LEU C 1 26 ? 41.663 -28.318 46.770 1.00 89.21 44 LEU C N 1
ATOM 6278 C CA . LEU C 1 26 ? 41.919 -27.563 48.007 1.00 92.51 44 LEU C CA 1
ATOM 6279 C C . LEU C 1 26 ? 41.594 -28.335 49.308 1.00 96.90 44 LEU C C 1
ATOM 6280 O O . LEU C 1 26 ? 41.712 -27.768 50.391 1.00 98.67 44 LEU C O 1
ATOM 6285 N N . LYS C 1 27 ? 41.183 -29.606 49.195 1.00 100.61 45 LYS C N 1
ATOM 6286 C CA . LYS C 1 27 ? 40.916 -30.477 50.352 1.00 105.05 45 LYS C CA 1
ATOM 6287 C C . LYS C 1 27 ? 39.895 -29.884 51.350 1.00 108.15 45 LYS C C 1
ATOM 6288 O O . LYS C 1 27 ? 40.146 -29.860 52.555 1.00 110.77 45 LYS C O 1
ATOM 6290 N N . VAL C 1 28 ? 38.755 -29.411 50.832 1.00 108.69 46 VAL C N 1
ATOM 6291 C CA . VAL C 1 28 ? 37.679 -28.809 51.654 1.00 110.40 46 VAL C CA 1
ATOM 6292 C C . VAL C 1 28 ? 36.694 -29.884 52.175 1.00 113.80 46 VAL C C 1
ATOM 6293 O O . VAL C 1 28 ? 36.321 -30.810 51.435 1.00 113.24 46 VAL C O 1
ATOM 6297 N N . LYS C 1 29 ? 36.260 -29.720 53.432 1.00 115.89 47 LYS C N 1
ATOM 6298 C CA . LYS C 1 29 ? 35.450 -30.723 54.144 1.00 118.24 47 LYS C CA 1
ATOM 6299 C C . LYS C 1 29 ? 33.981 -30.891 53.691 1.00 117.29 47 LYS C C 1
ATOM 6300 O O . LYS C 1 29 ? 33.689 -31.763 52.857 1.00 115.18 47 LYS C O 1
ATOM 6302 N N . ASP C 1 30 ? 33.079 -30.046 54.214 1.00 117.10 48 ASP C N 1
ATOM 6303 C CA . ASP C 1 30 ? 31.614 -30.289 54.138 1.00 116.13 48 ASP C CA 1
ATOM 6304 C C . ASP C 1 30 ? 30.780 -29.663 52.990 1.00 110.72 48 ASP C C 1
ATOM 6305 O O . ASP C 1 30 ? 29.591 -29.982 52.883 1.00 111.30 48 ASP C O 1
ATOM 6307 N N . HIS C 1 31 ? 31.368 -28.792 52.156 1.00 106.52 49 HIS C N 1
ATOM 6308 C CA A HIS C 1 31 ? 30.640 -28.153 51.037 0.50 102.24 49 HIS C CA 1
ATOM 6309 C CA B HIS C 1 31 ? 30.641 -28.163 51.037 0.50 101.54 49 HIS C CA 1
ATOM 6310 C C . HIS C 1 31 ? 31.518 -28.041 49.787 1.00 97.22 49 HIS C C 1
ATOM 6311 O O . HIS C 1 31 ? 32.600 -27.452 49.839 1.00 99.38 49 HIS C O 1
ATOM 6324 N N . ALA C 1 32 ? 31.032 -28.600 48.676 1.00 88.02 50 ALA C N 1
ATOM 6325 C CA . ALA C 1 32 ? 31.756 -28.662 47.412 1.00 81.61 50 ALA C CA 1
ATOM 6326 C C . ALA C 1 32 ? 31.514 -27.441 46.493 1.00 75.61 50 ALA C C 1
ATOM 6327 O O . ALA C 1 32 ? 30.378 -26.980 46.324 1.00 73.43 50 ALA C O 1
ATOM 6329 N N . PHE C 1 33 ? 32.592 -26.940 45.897 1.00 69.43 51 PHE C N 1
ATOM 6330 C CA . PHE C 1 33 ? 32.514 -25.785 44.989 1.00 67.72 51 PHE C CA 1
ATOM 6331 C C . PHE C 1 33 ? 33.638 -25.740 43.939 1.00 64.17 51 PHE C C 1
ATOM 6332 O O . PHE C 1 33 ? 34.682 -26.390 44.074 1.00 62.18 51 PHE C O 1
ATOM 6340 N N . SER C 1 34 ? 33.421 -24.931 42.906 1.00 64.36 52 SER C N 1
ATOM 6341 C CA . SER C 1 34 ? 34.464 -24.647 41.920 1.00 62.25 52 SER C CA 1
ATOM 6342 C C . SER C 1 34 ? 34.402 -23.201 41.489 1.00 60.04 52 SER C C 1
ATOM 6343 O O . SER C 1 34 ? 33.335 -22.574 41.543 1.00 59.52 52 SER C O 1
ATOM 6346 N N . ILE C 1 35 ? 35.557 -22.678 41.087 1.00 56.99 53 ILE C N 1
ATOM 6347 C CA . ILE C 1 35 ? 35.645 -21.342 40.513 1.00 53.07 53 ILE C CA 1
ATOM 6348 C C . ILE C 1 35 ? 36.306 -21.526 39.149 1.00 51.34 53 ILE C C 1
ATOM 6349 O O . ILE C 1 35 ? 37.371 -22.144 39.056 1.00 51.97 53 ILE C O 1
ATOM 6354 N N . GLU C 1 36 ? 35.675 -20.987 38.108 1.00 46.88 54 GLU C N 1
ATOM 6355 C CA . GLU C 1 36 ? 36.167 -21.154 36.745 1.00 48.46 54 GLU C CA 1
ATOM 6356 C C . GLU C 1 36 ? 36.055 -19.876 35.938 1.00 45.66 54 GLU C C 1
ATOM 6357 O O . GLU C 1 36 ? 35.037 -19.191 35.998 1.00 47.08 54 GLU C O 1
ATOM 6363 N N . GLN C 1 37 ? 37.111 -19.570 35.191 1.00 41.31 55 GLN C N 1
ATOM 6364 C CA . GLN C 1 37 ? 37.082 -18.472 34.223 1.00 43.05 55 GLN C CA 1
ATOM 6365 C C . GLN C 1 37 ? 37.016 -19.138 32.857 1.00 41.47 55 GLN C C 1
ATOM 6366 O O . GLN C 1 37 ? 37.765 -20.085 32.611 1.00 43.63 55 GLN C O 1
ATOM 6372 N N . LYS C 1 38 ? 36.164 -18.608 31.985 1.00 41.23 56 LYS C N 1
ATOM 6373 C CA . LYS C 1 38 ? 35.971 -19.123 30.628 1.00 41.44 56 LYS C CA 1
ATOM 6374 C C . LYS C 1 38 ? 36.044 -17.981 29.626 1.00 39.17 56 LYS C C 1
ATOM 6375 O O . LYS C 1 38 ? 35.421 -16.947 29.836 1.00 38.27 56 LYS C O 1
ATOM 6381 N N . VAL C 1 39 ? 36.844 -18.166 28.577 1.00 39.51 57 VAL C N 1
ATOM 6382 C CA . VAL C 1 39 ? 36.917 -17.226 27.472 1.00 38.87 57 VAL C CA 1
ATOM 6383 C C . VAL C 1 39 ? 35.831 -17.617 26.470 1.00 38.20 57 VAL C C 1
ATOM 6384 O O . VAL C 1 39 ? 35.807 -18.744 25.965 1.00 38.67 57 VAL C O 1
ATOM 6388 N N . LEU C 1 40 ? 34.929 -16.691 26.197 1.00 36.08 58 LEU C N 1
ATOM 6389 C CA . LEU C 1 40 ? 33.845 -16.910 25.252 1.00 36.32 58 LEU C CA 1
ATOM 6390 C C . LEU C 1 40 ? 34.174 -16.531 23.818 1.00 34.99 58 LEU C C 1
ATOM 6391 O O . LEU C 1 40 ? 35.091 -15.728 23.562 1.00 35.45 58 LEU C O 1
ATOM 6396 N N . HIS C 1 41 ? 33.402 -17.105 22.889 1.00 35.96 59 HIS C N 1
ATOM 6397 C CA . HIS C 1 41 ? 33.528 -16.829 21.450 1.00 34.39 59 HIS C CA 1
ATOM 6398 C C . HIS C 1 41 ? 32.185 -16.674 20.772 1.00 34.64 59 HIS C C 1
ATOM 6399 O O . HIS C 1 41 ? 31.139 -17.013 21.346 1.00 36.84 59 HIS C O 1
ATOM 6406 N N . GLY C 1 42 ? 32.231 -16.177 19.533 1.00 34.20 60 GLY C N 1
ATOM 6407 C CA . GLY C 1 42 ? 31.064 -16.057 18.673 1.00 33.68 60 GLY C CA 1
ATOM 6408 C C . GLY C 1 42 ? 30.413 -14.690 18.693 1.00 33.80 60 GLY C C 1
ATOM 6409 O O . GLY C 1 42 ? 30.309 -14.086 19.727 1.00 33.77 60 GLY C O 1
ATOM 6410 N N . GLY C 1 43 ? 29.931 -14.215 17.548 1.00 32.55 61 GLY C N 1
ATOM 6411 C CA . GLY C 1 43 ? 29.235 -12.927 17.464 1.00 31.93 61 GLY C CA 1
ATOM 6412 C C . GLY C 1 43 ? 30.017 -11.792 18.128 1.00 33.89 61 GLY C C 1
ATOM 6413 O O . GLY C 1 43 ? 31.235 -11.750 18.048 1.00 31.32 61 GLY C O 1
ATOM 6414 N N . LYS C 1 44 ? 29.311 -10.907 18.829 1.00 33.98 62 LYS C N 1
ATOM 6415 C CA . LYS C 1 44 ? 29.945 -9.752 19.515 1.00 34.35 62 LYS C CA 1
ATOM 6416 C C . LYS C 1 44 ? 30.515 -10.122 20.892 1.00 35.22 62 LYS C C 1
ATOM 6417 O O . LYS C 1 44 ? 30.977 -9.250 21.624 1.00 32.33 62 LYS C O 1
ATOM 6423 N N . GLN C 1 45 ? 30.494 -11.419 21.210 1.00 33.77 63 GLN C N 1
ATOM 6424 C CA . GLN C 1 45 ? 31.020 -11.987 22.448 1.00 35.98 63 GLN C CA 1
ATOM 6425 C C . GLN C 1 45 ? 32.472 -12.457 22.339 1.00 35.23 63 GLN C C 1
ATOM 6426 O O . GLN C 1 45 ? 33.043 -12.924 23.301 1.00 35.52 63 GLN C O 1
ATOM 6432 N N . GLU C 1 46 ? 33.101 -12.306 21.172 1.00 35.00 64 GLU C N 1
ATOM 6433 C CA . GLU C 1 46 ? 34.435 -12.829 20.939 1.00 32.62 64 GLU C CA 1
ATOM 6434 C C . GLU C 1 46 ? 35.426 -12.206 21.915 1.00 34.25 64 GLU C C 1
ATOM 6435 O O . GLU C 1 46 ? 35.492 -10.993 22.025 1.00 30.99 64 GLU C O 1
ATOM 6441 N N . GLY C 1 47 ? 36.138 -13.055 22.644 1.00 34.72 65 GLY C N 1
ATOM 6442 C CA . GLY C 1 47 ? 37.133 -12.631 23.632 1.00 35.86 65 GLY C CA 1
ATOM 6443 C C . GLY C 1 47 ? 36.576 -12.225 24.985 1.00 33.42 65 GLY C C 1
ATOM 6444 O O . GLY C 1 47 ? 37.360 -11.905 25.894 1.00 37.78 65 GLY C O 1
ATOM 6445 N N . SER C 1 48 ? 35.262 -12.212 25.160 1.00 34.04 66 SER C N 1
ATOM 6446 C CA . SER C 1 48 ? 34.708 -11.810 26.454 1.00 35.56 66 SER C CA 1
ATOM 6447 C C . SER C 1 48 ? 34.945 -12.957 27.440 1.00 39.36 66 SER C C 1
ATOM 6448 O O . SER C 1 48 ? 34.903 -14.122 27.069 1.00 40.31 66 SER C O 1
ATOM 6451 N N . LYS C 1 49 ? 35.172 -12.602 28.690 1.00 39.36 67 LYS C N 1
ATOM 6452 C CA . LYS C 1 49 ? 35.335 -13.562 29.767 1.00 41.36 67 LYS C CA 1
ATOM 6453 C C . LYS C 1 49 ? 34.154 -13.560 30.725 1.00 41.18 67 LYS C C 1
ATOM 6454 O O . LYS C 1 49 ? 33.493 -12.519 30.965 1.00 36.66 67 LYS C O 1
ATOM 6460 N N . ILE C 1 50 ? 33.897 -14.751 31.263 1.00 41.41 68 ILE C N 1
ATOM 6461 C CA . ILE C 1 50 ? 33.001 -14.928 32.388 1.00 42.61 68 ILE C CA 1
ATOM 6462 C C . ILE C 1 50 ? 33.781 -15.689 33.454 1.00 44.07 68 ILE C C 1
ATOM 6463 O O . ILE C 1 50 ? 34.736 -16.402 33.168 1.00 41.70 68 ILE C O 1
ATOM 6468 N N . LEU C 1 51 ? 33.388 -15.457 34.699 1.00 49.46 69 LEU C N 1
ATOM 6469 C CA . LEU C 1 51 ? 34.033 -16.013 35.886 1.00 47.78 69 LEU C CA 1
ATOM 6470 C C . LEU C 1 51 ? 32.875 -16.443 36.753 1.00 48.65 69 LEU C C 1
ATOM 6471 O O . LEU C 1 51 ? 32.001 -15.628 37.042 1.00 47.18 69 LEU C O 1
ATOM 6476 N N . THR C 1 52 ? 32.847 -17.725 37.119 1.00 48.37 70 THR C N 1
ATOM 6477 C CA . THR C 1 52 ? 31.714 -18.319 37.838 1.00 49.71 70 THR C CA 1
ATOM 6478 C C . THR C 1 52 ? 32.148 -19.056 39.089 1.00 49.88 70 THR C C 1
ATOM 6479 O O . THR C 1 52 ? 33.118 -19.796 39.041 1.00 49.92 70 THR C O 1
ATOM 6483 N N . ILE C 1 53 ? 31.456 -18.816 40.207 1.00 52.67 71 ILE C N 1
ATOM 6484 C CA . ILE C 1 53 ? 31.586 -19.629 41.412 1.00 54.03 71 ILE C CA 1
ATOM 6485 C C . ILE C 1 53 ? 30.434 -20.644 41.317 1.00 56.79 71 ILE C C 1
ATOM 6486 O O . ILE C 1 53 ? 29.282 -20.228 41.236 1.00 55.10 71 ILE C O 1
ATOM 6491 N N . HIS C 1 54 ? 30.735 -21.944 41.278 1.00 61.29 72 HIS C N 1
ATOM 6492 C CA . HIS C 1 54 ? 29.700 -22.994 41.265 1.00 64.54 72 HIS C CA 1
ATOM 6493 C C . HIS C 1 54 ? 29.714 -23.564 42.689 1.00 68.27 72 HIS C C 1
ATOM 6494 O O . HIS C 1 54 ? 30.737 -24.102 43.111 1.00 67.19 72 HIS C O 1
ATOM 6501 N N . SER C 1 55 ? 28.630 -23.388 43.447 1.00 71.30 73 SER C N 1
ATOM 6502 C CA . SER C 1 55 ? 28.510 -23.973 44.805 1.00 76.81 73 SER C CA 1
ATOM 6503 C C . SER C 1 55 ? 27.363 -24.982 44.779 1.00 79.86 73 SER C C 1
ATOM 6504 O O . SER C 1 55 ? 26.222 -24.587 44.539 1.00 82.14 73 SER C O 1
ATOM 6507 N N . LYS C 1 56 ? 27.675 -26.272 44.986 1.00 83.37 74 LYS C N 1
ATOM 6508 C CA . LYS C 1 56 ? 26.663 -27.351 45.050 1.00 84.15 74 LYS C CA 1
ATOM 6509 C C . LYS C 1 56 ? 25.853 -27.133 46.311 1.00 85.15 74 LYS C C 1
ATOM 6510 O O . LYS C 1 56 ? 26.421 -27.016 47.396 1.00 88.51 74 LYS C O 1
ATOM 6512 N N . ASP C 1 57 ? 24.533 -27.038 46.172 1.00 85.22 75 ASP C N 1
ATOM 6513 C CA . ASP C 1 57 ? 23.625 -26.761 47.318 1.00 86.11 75 ASP C CA 1
ATOM 6514 C C . ASP C 1 57 ? 23.729 -25.306 47.804 1.00 83.61 75 ASP C C 1
ATOM 6515 O O . ASP C 1 57 ? 23.300 -24.999 48.887 1.00 84.93 75 ASP C O 1
ATOM 6517 N N . GLY C 1 58 ? 24.265 -24.409 46.976 1.00 81.52 76 GLY C N 1
ATOM 6518 C CA . GLY C 1 58 ? 24.389 -22.979 47.312 1.00 77.73 76 GLY C CA 1
ATOM 6519 C C . GLY C 1 58 ? 24.096 -22.111 46.098 1.00 73.86 76 GLY C C 1
ATOM 6520 O O . GLY C 1 58 ? 23.257 -22.462 45.276 1.00 69.34 76 GLY C O 1
ATOM 6521 N N . LEU C 1 59 ? 24.766 -20.962 45.993 1.00 69.26 77 LEU C N 1
ATOM 6522 C CA . LEU C 1 59 ? 24.571 -20.082 44.831 1.00 67.85 77 LEU C CA 1
ATOM 6523 C C . LEU C 1 59 ? 25.581 -20.412 43.739 1.00 65.32 77 LEU C C 1
ATOM 6524 O O . LEU C 1 59 ? 26.676 -20.897 44.014 1.00 64.93 77 LEU C O 1
ATOM 6529 N N . THR C 1 60 ? 25.173 -20.183 42.498 1.00 62.44 78 THR C N 1
ATOM 6530 C CA . THR C 1 60 ? 26.072 -20.221 41.345 1.00 61.18 78 THR C CA 1
ATOM 6531 C C . THR C 1 60 ? 26.104 -18.775 40.865 1.00 56.20 78 THR C C 1
ATOM 6532 O O . THR C 1 60 ? 25.064 -18.230 40.500 1.00 57.69 78 THR C O 1
ATOM 6536 N N . ILE C 1 61 ? 27.277 -18.152 40.936 1.00 53.07 79 ILE C N 1
ATOM 6537 C CA . ILE C 1 61 ? 27.431 -16.710 40.687 1.00 51.12 79 ILE C CA 1
ATOM 6538 C C . ILE C 1 61 ? 28.288 -16.524 39.449 1.00 51.25 79 ILE C C 1
ATOM 6539 O O . ILE C 1 61 ? 29.430 -16.992 39.408 1.00 50.74 79 ILE C O 1
ATOM 6544 N N . THR C 1 62 ? 27.720 -15.895 38.423 1.00 49.88 80 THR C N 1
ATOM 6545 C CA . THR C 1 62 ? 28.441 -15.619 37.216 1.00 49.04 80 THR C CA 1
ATOM 6546 C C . THR C 1 62 ? 28.635 -14.125 37.037 1.00 47.30 80 THR C C 1
ATOM 6547 O O . THR C 1 62 ? 27.663 -13.363 37.055 1.00 47.37 80 THR C O 1
ATOM 6551 N N . LEU C 1 63 ? 29.891 -13.725 36.860 1.00 47.37 81 LEU C N 1
ATOM 6552 C CA . LEU C 1 63 ? 30.231 -12.340 36.565 1.00 46.97 81 LEU C CA 1
ATOM 6553 C C . LEU C 1 63 ? 31.128 -12.251 35.307 1.00 44.53 81 LEU C C 1
ATOM 6554 O O . LEU C 1 63 ? 31.635 -13.278 34.805 1.00 43.17 81 LEU C O 1
ATOM 6559 N N . SER C 1 64 ? 31.252 -11.049 34.747 1.00 42.92 82 SER C N 1
ATOM 6560 C CA . SER C 1 64 ? 32.122 -10.837 33.579 1.00 40.07 82 SER C CA 1
ATOM 6561 C C . SER C 1 64 ? 33.245 -9.850 33.879 1.00 39.73 82 SER C C 1
ATOM 6562 O O . SER C 1 64 ? 32.985 -8.665 34.051 1.00 39.89 82 SER C O 1
ATOM 6565 N N . PRO C 1 65 ? 34.501 -10.327 33.904 1.00 40.13 83 PRO C N 1
ATOM 6566 C CA . PRO C 1 65 ? 35.641 -9.393 34.044 1.00 39.59 83 PRO C CA 1
ATOM 6567 C C . PRO C 1 65 ? 35.804 -8.436 32.861 1.00 40.66 83 PRO C C 1
ATOM 6568 O O . PRO C 1 65 ? 36.241 -7.307 33.050 1.00 42.22 83 PRO C O 1
ATOM 6572 N N . THR C 1 66 ? 35.375 -8.865 31.675 1.00 36.94 84 THR C N 1
ATOM 6573 C CA . THR C 1 66 ? 35.418 -8.019 30.465 1.00 37.02 84 THR C CA 1
ATOM 6574 C C . THR C 1 66 ? 34.477 -6.850 30.575 1.00 34.78 84 THR C C 1
ATOM 6575 O O . THR C 1 66 ? 34.773 -5.781 30.060 1.00 37.52 84 THR C O 1
ATOM 6579 N N . ARG C 1 67 ? 33.354 -7.063 31.242 1.00 36.48 85 ARG C N 1
ATOM 6580 C CA . ARG C 1 67 ? 32.304 -6.043 31.430 1.00 37.86 85 ARG C CA 1
ATOM 6581 C C . ARG C 1 67 ? 32.271 -5.514 32.881 1.00 40.73 85 ARG C C 1
ATOM 6582 O O . ARG C 1 67 ? 31.272 -5.600 33.583 1.00 42.34 85 ARG C O 1
ATOM 6590 N N . GLY C 1 68 ? 33.410 -4.998 33.319 1.00 39.44 86 GLY C N 1
ATOM 6591 C CA . GLY C 1 68 ? 33.550 -4.315 34.583 1.00 41.30 86 GLY C CA 1
ATOM 6592 C C . GLY C 1 68 ? 33.209 -5.068 35.842 1.00 41.91 86 GLY C C 1
ATOM 6593 O O . GLY C 1 68 ? 32.923 -4.443 36.847 1.00 43.11 86 GLY C O 1
ATOM 6602 N N . ASN C 1 70 ? 30.629 -6.821 36.174 1.00 42.03 88 ASN C N 1
ATOM 6603 C CA . ASN C 1 70 ? 29.172 -6.860 36.304 1.00 46.81 88 ASN C CA 1
ATOM 6604 C C . ASN C 1 70 ? 28.690 -8.277 36.659 1.00 46.18 88 ASN C C 1
ATOM 6605 O O . ASN C 1 70 ? 29.282 -9.244 36.206 1.00 44.73 88 ASN C O 1
ATOM 6610 N N . LEU C 1 71 ? 27.618 -8.380 37.447 1.00 45.59 89 LEU C N 1
ATOM 6611 C CA . LEU C 1 71 ? 27.045 -9.690 37.778 1.00 46.59 89 LEU C CA 1
ATOM 6612 C C . LEU C 1 71 ? 26.057 -10.091 36.668 1.00 45.94 89 LEU C C 1
ATOM 6613 O O . LEU C 1 71 ? 25.097 -9.396 36.398 1.00 45.76 89 LEU C O 1
ATOM 6618 N N . LEU C 1 72 ? 26.306 -11.208 36.009 1.00 45.27 90 LEU C N 1
ATOM 6619 C CA . LEU C 1 72 ? 25.418 -11.645 34.930 1.00 45.52 90 LEU C CA 1
ATOM 6620 C C . LEU C 1 72 ? 24.171 -12.271 35.497 1.00 47.16 90 LEU C C 1
ATOM 6621 O O . LEU C 1 72 ? 23.057 -11.908 35.124 1.00 47.99 90 LEU C O 1
ATOM 6626 N N . ARG C 1 73 ? 24.366 -13.213 36.406 1.00 49.47 91 ARG C N 1
ATOM 6627 C CA . ARG C 1 73 ? 23.239 -13.895 37.045 1.00 52.80 91 ARG C CA 1
ATOM 6628 C C . ARG C 1 73 ? 23.686 -14.637 38.302 1.00 53.47 91 ARG C C 1
ATOM 6629 O O . ARG C 1 73 ? 24.867 -14.994 38.423 1.00 53.11 91 ARG C O 1
ATOM 6637 N N . ILE C 1 74 ? 22.717 -14.860 39.206 1.00 55.43 92 ILE C N 1
ATOM 6638 C CA . ILE C 1 74 ? 22.868 -15.630 40.439 1.00 55.33 92 ILE C CA 1
ATOM 6639 C C . ILE C 1 74 ? 21.776 -16.724 40.437 1.00 57.99 92 ILE C C 1
ATOM 6640 O O . ILE C 1 74 ? 20.615 -16.412 40.208 1.00 57.85 92 ILE C O 1
ATOM 6645 N N . GLU C 1 75 ? 22.150 -17.983 40.665 1.00 60.31 93 GLU C N 1
ATOM 6646 C CA . GLU C 1 75 ? 21.197 -19.129 40.605 1.00 62.50 93 GLU C CA 1
ATOM 6647 C C . GLU C 1 75 ? 21.356 -20.056 41.805 1.00 63.10 93 GLU C C 1
ATOM 6648 O O . GLU C 1 75 ? 22.473 -20.377 42.218 1.00 62.68 93 GLU C O 1
ATOM 6654 N N . GLY C 1 76 ? 20.239 -20.494 42.365 1.00 63.95 94 GLY C N 1
ATOM 6655 C CA . GLY C 1 76 ? 20.289 -21.430 43.474 1.00 65.82 94 GLY C CA 1
ATOM 6656 C C . GLY C 1 76 ? 18.966 -21.550 44.185 1.00 67.82 94 GLY C C 1
ATOM 6657 O O . GLY C 1 76 ? 18.096 -20.679 44.045 1.00 66.55 94 GLY C O 1
ATOM 6658 N N . PHE C 1 77 ? 18.817 -22.624 44.961 1.00 69.61 95 PHE C N 1
ATOM 6659 C CA . PHE C 1 77 ? 17.615 -22.808 45.793 1.00 75.04 95 PHE C CA 1
ATOM 6660 C C . PHE C 1 77 ? 16.300 -22.711 44.985 1.00 75.60 95 PHE C C 1
ATOM 6661 O O . PHE C 1 77 ? 15.304 -22.146 45.457 1.00 78.06 95 PHE C O 1
ATOM 6669 N N . GLY C 1 78 ? 16.322 -23.246 43.763 1.00 72.38 96 GLY C N 1
ATOM 6670 C CA . GLY C 1 78 ? 15.164 -23.224 42.866 1.00 72.72 96 GLY C CA 1
ATOM 6671 C C . GLY C 1 78 ? 14.721 -21.849 42.392 1.00 70.67 96 GLY C C 1
ATOM 6672 O O . GLY C 1 78 ? 13.573 -21.671 41.967 1.00 68.97 96 GLY C O 1
ATOM 6673 N N . SER C 1 79 ? 15.632 -20.874 42.444 1.00 68.72 97 SER C N 1
ATOM 6674 C CA . SER C 1 79 ? 15.327 -19.527 42.006 1.00 67.04 97 SER C CA 1
ATOM 6675 C C . SER C 1 79 ? 16.559 -18.869 41.344 1.00 65.22 97 SER C C 1
ATOM 6676 O O . SER C 1 79 ? 17.564 -19.539 41.049 1.00 62.38 97 SER C O 1
ATOM 6679 N N . ARG C 1 80 ? 16.447 -17.573 41.074 1.00 63.77 98 ARG C N 1
ATOM 6680 C CA . ARG C 1 80 ? 17.554 -16.815 40.498 1.00 64.10 98 ARG C CA 1
ATOM 6681 C C . ARG C 1 80 ? 17.376 -15.322 40.653 1.00 64.74 98 ARG C C 1
ATOM 6682 O O . ARG C 1 80 ? 16.246 -14.839 40.817 1.00 68.11 98 ARG C O 1
ATOM 6698 N N . GLY C 1 82 ? 18.247 -12.370 38.198 1.00 56.35 100 GLY C N 1
ATOM 6699 C CA . GLY C 1 82 ? 18.576 -12.170 36.798 1.00 57.07 100 GLY C CA 1
ATOM 6700 C C . GLY C 1 82 ? 17.309 -12.065 35.985 1.00 56.10 100 GLY C C 1
ATOM 6701 O O . GLY C 1 82 ? 16.196 -12.228 36.515 1.00 57.85 100 GLY C O 1
ATOM 6702 N N . TRP C 1 83 ? 17.495 -11.790 34.700 1.00 52.63 101 TRP C N 1
ATOM 6703 C CA . TRP C 1 83 ? 16.403 -11.598 33.775 1.00 52.24 101 TRP C CA 1
ATOM 6704 C C . TRP C 1 83 ? 16.805 -12.024 32.372 1.00 51.88 101 TRP C C 1
ATOM 6705 O O . TRP C 1 83 ? 17.976 -12.375 32.134 1.00 46.66 101 TRP C O 1
ATOM 6716 N N . ASP C 1 84 ? 15.824 -11.983 31.463 1.00 53.20 102 ASP C N 1
ATOM 6717 C CA . ASP C 1 84 ? 15.978 -12.413 30.074 1.00 51.51 102 ASP C CA 1
ATOM 6718 C C . ASP C 1 84 ? 15.894 -11.245 29.093 1.00 52.02 102 ASP C C 1
ATOM 6719 O O . ASP C 1 84 ? 14.816 -10.869 28.627 1.00 51.42 102 ASP C O 1
ATOM 6724 N N . SER C 1 85 ? 17.055 -10.646 28.817 1.00 48.01 103 SER C N 1
ATOM 6725 C CA . SER C 1 85 ? 17.143 -9.549 27.880 1.00 45.60 103 SER C CA 1
ATOM 6726 C C . SER C 1 85 ? 17.134 -10.078 26.454 1.00 46.35 103 SER C C 1
ATOM 6727 O O . SER C 1 85 ? 17.595 -11.193 26.223 1.00 46.04 103 SER C O 1
ATOM 6730 N N . PRO C 1 86 ? 16.671 -9.266 25.479 1.00 46.34 104 PRO C N 1
ATOM 6731 C CA . PRO C 1 86 ? 16.908 -9.640 24.074 1.00 46.37 104 PRO C CA 1
ATOM 6732 C C . PRO C 1 86 ? 18.413 -9.705 23.721 1.00 43.98 104 PRO C C 1
ATOM 6733 O O . PRO C 1 86 ? 18.770 -10.397 22.779 1.00 41.66 104 PRO C O 1
ATOM 6737 N N . VAL C 1 87 ? 19.270 -9.022 24.475 1.00 41.04 105 VAL C N 1
ATOM 6738 C CA . VAL C 1 87 ? 20.713 -9.143 24.274 1.00 39.96 105 VAL C CA 1
ATOM 6739 C C . VAL C 1 87 ? 21.214 -10.448 24.927 1.00 42.95 105 VAL C C 1
ATOM 6740 O O . VAL C 1 87 ? 21.422 -10.512 26.130 1.00 43.26 105 VAL C O 1
ATOM 6744 N N . LYS C 1 88 ? 21.412 -11.485 24.128 1.00 41.09 106 LYS C N 1
ATOM 6745 C CA . LYS C 1 88 ? 21.830 -12.779 24.652 1.00 44.39 106 LYS C CA 1
ATOM 6746 C C . LYS C 1 88 ? 23.352 -12.928 24.851 1.00 43.93 106 LYS C C 1
ATOM 6747 O O . LYS C 1 88 ? 23.785 -13.731 25.671 1.00 46.29 106 LYS C O 1
ATOM 6753 N N . GLU C 1 89 ? 24.157 -12.155 24.133 1.00 39.50 107 GLU C N 1
ATOM 6754 C CA . GLU C 1 89 ? 25.610 -12.279 24.203 1.00 36.98 107 GLU C CA 1
ATOM 6755 C C . GLU C 1 89 ? 26.258 -11.457 25.350 1.00 38.36 107 GLU C C 1
ATOM 6756 O O . GLU C 1 89 ? 25.689 -10.457 25.810 1.00 37.04 107 GLU C O 1
ATOM 6762 N N . VAL C 1 90 ? 27.434 -11.908 25.810 1.00 34.82 108 VAL C N 1
ATOM 6763 C CA . VAL C 1 90 ? 28.242 -11.153 26.773 1.00 36.66 108 VAL C CA 1
ATOM 6764 C C . VAL C 1 90 ? 29.107 -10.295 25.858 1.00 35.03 108 VAL C C 1
ATOM 6765 O O . VAL C 1 90 ? 30.159 -10.731 25.436 1.00 35.38 108 VAL C O 1
ATOM 6769 N N . VAL C 1 91 ? 28.610 -9.094 25.535 1.00 35.03 109 VAL C N 1
ATOM 6770 C CA . VAL C 1 91 ? 29.168 -8.241 24.481 1.00 35.33 109 VAL C CA 1
ATOM 6771 C C . VAL C 1 91 ? 30.492 -7.647 24.920 1.00 34.91 109 VAL C C 1
ATOM 6772 O O . VAL C 1 91 ? 30.569 -6.999 25.961 1.00 35.43 109 VAL C O 1
ATOM 6776 N N . ASN C 1 92 ? 31.541 -7.953 24.151 1.00 33.23 110 ASN C N 1
ATOM 6777 C CA . ASN C 1 92 ? 32.854 -7.383 24.350 1.00 32.46 110 ASN C CA 1
ATOM 6778 C C . ASN C 1 92 ? 32.691 -5.882 24.085 1.00 34.37 110 ASN C C 1
ATOM 6779 O O . ASN C 1 92 ? 32.194 -5.492 23.029 1.00 32.50 110 ASN C O 1
ATOM 6784 N N . PRO C 1 93 ? 33.090 -5.029 25.050 1.00 36.34 111 PRO C N 1
ATOM 6785 C CA . PRO C 1 93 ? 32.972 -3.568 24.819 1.00 34.80 111 PRO C CA 1
ATOM 6786 C C . PRO C 1 93 ? 33.619 -3.009 23.553 1.00 33.61 111 PRO C C 1
ATOM 6787 O O . PRO C 1 93 ? 33.211 -1.938 23.105 1.00 32.63 111 PRO C O 1
ATOM 6791 N N . ALA C 1 94 ? 34.614 -3.702 23.002 1.00 32.92 112 ALA C N 1
ATOM 6792 C CA . ALA C 1 94 ? 35.152 -3.370 21.670 1.00 35.31 112 ALA C CA 1
ATOM 6793 C C . ALA C 1 94 ? 34.076 -3.256 20.589 1.00 33.95 112 ALA C C 1
ATOM 6794 O O . ALA C 1 94 ? 34.264 -2.575 19.600 1.00 32.22 112 ALA C O 1
ATOM 6796 N N . PHE C 1 95 ? 32.960 -3.957 20.747 1.00 32.78 113 PHE C N 1
ATOM 6797 C CA . PHE C 1 95 ? 31.859 -3.909 19.772 1.00 34.05 113 PHE C CA 1
ATOM 6798 C C . PHE C 1 95 ? 30.675 -3.004 20.135 1.00 36.97 113 PHE C C 1
ATOM 6799 O O . PHE C 1 95 ? 29.628 -3.066 19.481 1.00 38.94 113 PHE C O 1
ATOM 6807 N N . ILE C 1 96 ? 30.833 -2.182 21.155 1.00 34.22 114 ILE C N 1
ATOM 6808 C CA . ILE C 1 96 ? 29.814 -1.219 21.560 1.00 38.02 114 ILE C CA 1
ATOM 6809 C C . ILE C 1 96 ? 30.376 0.185 21.387 1.00 36.85 114 ILE C C 1
ATOM 6810 O O . ILE C 1 96 ? 31.494 0.441 21.791 1.00 36.57 114 ILE C O 1
ATOM 6815 N N . ASN C 1 97 ? 29.596 1.068 20.772 1.00 35.49 115 ASN C N 1
ATOM 6816 C CA . ASN C 1 97 ? 29.907 2.470 20.688 1.00 35.20 115 ASN C CA 1
ATOM 6817 C C . ASN C 1 97 ? 28.900 3.110 21.615 1.00 35.50 115 ASN C C 1
ATOM 6818 O O . ASN C 1 97 ? 27.732 3.255 21.246 1.00 31.75 115 ASN C O 1
ATOM 6823 N N . LEU C 1 98 ? 29.358 3.521 22.795 1.00 34.79 116 LEU C N 1
ATOM 6824 C CA . LEU C 1 98 ? 28.461 4.100 23.809 1.00 38.61 116 LEU C CA 1
ATOM 6825 C C . LEU C 1 98 ? 27.805 5.400 23.319 1.00 37.30 116 LEU C C 1
ATOM 6826 O O . LEU C 1 98 ? 26.699 5.733 23.708 1.00 37.57 116 LEU C O 1
ATOM 6831 N N . GLU C 1 99 ? 28.489 6.108 22.429 1.00 36.47 117 GLU C N 1
ATOM 6832 C CA . GLU C 1 99 ? 27.959 7.322 21.840 1.00 37.67 117 GLU C CA 1
ATOM 6833 C C . GLU C 1 99 ? 26.879 7.096 20.789 1.00 39.02 117 GLU C C 1
ATOM 6834 O O . GLU C 1 99 ? 26.077 8.007 20.549 1.00 38.84 117 GLU C O 1
ATOM 6840 N N . SER C 1 100 ? 26.776 5.882 20.232 1.00 38.58 118 SER C N 1
ATOM 6841 C CA . SER C 1 100 ? 25.766 5.631 19.214 1.00 40.37 118 SER C CA 1
ATOM 6842 C C . SER C 1 100 ? 24.348 5.734 19.780 1.00 40.17 118 SER C C 1
ATOM 6843 O O . SER C 1 100 ? 24.132 5.688 21.012 1.00 39.81 118 SER C O 1
ATOM 6846 N N . ARG C 1 101 ? 23.389 5.900 18.864 1.00 39.91 119 ARG C N 1
ATOM 6847 C CA . ARG C 1 101 ? 21.979 6.040 19.208 1.00 41.11 119 ARG C CA 1
ATOM 6848 C C . ARG C 1 101 ? 21.766 7.222 20.156 1.00 42.57 119 ARG C C 1
ATOM 6849 O O . ARG C 1 101 ? 20.971 7.139 21.081 1.00 41.21 119 ARG C O 1
ATOM 6857 N N . ASN C 1 102 ? 22.467 8.321 19.889 1.00 46.12 120 ASN C N 1
ATOM 6858 C CA . ASN C 1 102 ? 22.469 9.514 20.768 1.00 47.31 120 ASN C CA 1
ATOM 6859 C C . ASN C 1 102 ? 22.765 9.172 22.240 1.00 45.25 120 ASN C C 1
ATOM 6860 O O . ASN C 1 102 ? 22.016 9.557 23.144 1.00 46.77 120 ASN C O 1
ATOM 6865 N N . GLY C 1 103 ? 23.835 8.426 22.468 1.00 40.74 121 GLY C N 1
ATOM 6866 C CA . GLY C 1 103 ? 24.272 8.090 23.821 1.00 40.20 121 GLY C CA 1
ATOM 6867 C C . GLY C 1 103 ? 23.588 6.916 24.462 1.00 41.76 121 GLY C C 1
ATOM 6868 O O . GLY C 1 103 ? 23.679 6.759 25.681 1.00 43.55 121 GLY C O 1
ATOM 6869 N N . LEU C 1 104 ? 22.900 6.095 23.654 1.00 41.09 122 LEU C N 1
ATOM 6870 C CA . LEU C 1 104 ? 22.166 4.923 24.128 1.00 40.91 122 LEU C CA 1
ATOM 6871 C C . LEU C 1 104 ? 22.803 3.597 23.679 1.00 41.40 122 LEU C C 1
ATOM 6872 O O . LEU C 1 104 ? 22.212 2.544 23.851 1.00 39.52 122 LEU C O 1
ATOM 6877 N N . GLY C 1 105 ? 24.008 3.643 23.137 1.00 37.34 123 GLY C N 1
ATOM 6878 C CA . GLY C 1 105 ? 24.725 2.435 22.716 1.00 37.56 123 GLY C CA 1
ATOM 6879 C C . GLY C 1 105 ? 24.878 1.373 23.794 1.00 36.69 123 GLY C C 1
ATOM 6880 O O . GLY C 1 105 ? 24.919 0.190 23.476 1.00 34.76 123 GLY C O 1
ATOM 6881 N N . TRP C 1 106 ? 24.944 1.793 25.064 1.00 36.25 124 TRP C N 1
ATOM 6882 C CA . TRP C 1 106 ? 24.935 0.882 26.243 1.00 36.81 124 TRP C CA 1
ATOM 6883 C C . TRP C 1 106 ? 23.816 -0.186 26.187 1.00 39.37 124 TRP C C 1
ATOM 6884 O O . TRP C 1 106 ? 23.964 -1.308 26.691 1.00 44.41 124 TRP C O 1
ATOM 6895 N N . LEU C 1 107 ? 22.685 0.198 25.621 1.00 38.42 125 LEU C N 1
ATOM 6896 C CA . LEU C 1 107 ? 21.527 -0.689 25.438 1.00 39.81 125 LEU C CA 1
ATOM 6897 C C . LEU C 1 107 ? 21.830 -1.946 24.598 1.00 37.62 125 LEU C C 1
ATOM 6898 O O . LEU C 1 107 ? 21.145 -2.963 24.716 1.00 36.89 125 LEU C O 1
ATOM 6903 N N . GLU C 1 108 ? 22.831 -1.863 23.733 1.00 37.20 126 GLU C N 1
ATOM 6904 C CA . GLU C 1 108 ? 23.254 -3.018 22.928 1.00 36.21 126 GLU C CA 1
ATOM 6905 C C . GLU C 1 108 ? 23.975 -4.092 23.752 1.00 37.10 126 GLU C C 1
ATOM 6906 O O . GLU C 1 108 ? 24.180 -5.191 23.252 1.00 36.48 126 GLU C O 1
ATOM 6912 N N . GLY C 1 109 ? 24.400 -3.764 24.983 1.00 36.22 127 GLY C N 1
ATOM 6913 C CA . GLY C 1 109 ? 25.074 -4.718 25.874 1.00 36.27 127 GLY C CA 1
ATOM 6914 C C . GLY C 1 109 ? 24.319 -5.115 27.141 1.00 37.43 127 GLY C C 1
ATOM 6915 O O . GLY C 1 109 ? 24.780 -5.965 27.885 1.00 40.55 127 GLY C O 1
ATOM 6916 N N . PHE C 1 110 ? 23.138 -4.571 27.357 1.00 39.16 128 PHE C N 1
ATOM 6917 C CA . PHE C 1 110 ? 22.464 -4.723 28.657 1.00 39.58 128 PHE C CA 1
ATOM 6918 C C . PHE C 1 110 ? 21.637 -5.984 28.807 1.00 41.92 128 PHE C C 1
ATOM 6919 O O . PHE C 1 110 ? 20.574 -6.129 28.185 1.00 43.91 128 PHE C O 1
ATOM 6927 N N . ASN C 1 111 ? 22.153 -6.899 29.624 1.00 43.20 129 ASN C N 1
ATOM 6928 C CA . ASN C 1 111 ? 21.458 -8.152 30.002 1.00 45.25 129 ASN C CA 1
ATOM 6929 C C . ASN C 1 111 ? 21.782 -8.645 31.425 1.00 44.48 129 ASN C C 1
ATOM 6930 O O . ASN C 1 111 ? 21.468 -9.788 31.792 1.00 42.63 129 ASN C O 1
ATOM 6935 N N . GLU C 1 112 ? 22.432 -7.790 32.217 1.00 44.80 130 GLU C N 1
ATOM 6936 C CA . GLU C 1 112 ? 23.034 -8.225 33.471 1.00 45.67 130 GLU C CA 1
ATOM 6937 C C . GLU C 1 112 ? 22.120 -8.106 34.700 1.00 46.79 130 GLU C C 1
ATOM 6938 O O . GLU C 1 112 ? 21.163 -7.307 34.744 1.00 45.83 130 GLU C O 1
ATOM 6965 N N . VAL C 1 115 ? 24.759 -4.155 37.197 1.00 47.50 133 VAL C N 1
ATOM 6966 C CA . VAL C 1 115 ? 25.665 -3.273 36.494 1.00 46.01 133 VAL C CA 1
ATOM 6967 C C . VAL C 1 115 ? 25.997 -2.058 37.365 1.00 47.36 133 VAL C C 1
ATOM 6968 O O . VAL C 1 115 ? 25.095 -1.333 37.814 1.00 47.84 133 VAL C O 1
ATOM 6972 N N . ARG C 1 116 ? 27.301 -1.823 37.544 1.00 48.73 134 ARG C N 1
ATOM 6973 C CA . ARG C 1 116 ? 27.817 -0.631 38.217 1.00 46.75 134 ARG C CA 1
ATOM 6974 C C . ARG C 1 116 ? 27.719 0.474 37.193 1.00 45.32 134 ARG C C 1
ATOM 6975 O O . ARG C 1 116 ? 28.462 0.474 36.201 1.00 45.82 134 ARG C O 1
ATOM 6983 N N . CYS C 1 117 ? 26.744 1.356 37.390 1.00 43.58 135 CYS C N 1
ATOM 6984 C CA . CYS C 1 117 ? 26.476 2.486 36.513 1.00 43.75 135 CYS C CA 1
ATOM 6985 C C . CYS C 1 117 ? 27.169 3.719 37.099 1.00 44.81 135 CYS C C 1
ATOM 6986 O O . CYS C 1 117 ? 26.604 4.465 37.903 1.00 45.20 135 CYS C O 1
ATOM 6989 N N . GLY C 1 118 ? 28.401 3.911 36.659 1.00 42.79 136 GLY C N 1
ATOM 6990 C CA . GLY C 1 118 ? 29.285 4.914 37.201 1.00 46.60 136 GLY C CA 1
ATOM 6991 C C . GLY C 1 118 ? 30.644 4.701 36.571 1.00 44.43 136 GLY C C 1
ATOM 6992 O O . GLY C 1 118 ? 30.720 4.056 35.531 1.00 46.30 136 GLY C O 1
ATOM 6993 N N . TYR C 1 119 ? 31.724 5.221 37.150 1.00 47.10 137 TYR C N 1
ATOM 6994 C CA . TYR C 1 119 ? 31.728 6.081 38.336 1.00 46.85 137 TYR C CA 1
ATOM 6995 C C . TYR C 1 119 ? 32.010 7.538 37.961 1.00 46.02 137 TYR C C 1
ATOM 6996 O O . TYR C 1 119 ? 31.614 8.448 38.686 1.00 46.93 137 TYR C O 1
ATOM 7005 N N . GLU C 1 120 ? 32.701 7.780 36.838 1.00 43.88 138 GLU C N 1
ATOM 7006 C CA . GLU C 1 120 ? 32.949 9.156 36.419 1.00 43.09 138 GLU C CA 1
ATOM 7007 C C . GLU C 1 120 ? 31.641 9.922 36.241 1.00 41.83 138 GLU C C 1
ATOM 7008 O O . GLU C 1 120 ? 31.565 11.092 36.586 1.00 42.58 138 GLU C O 1
ATOM 7014 N N . TRP C 1 121 ? 30.623 9.265 35.685 1.00 43.27 139 TRP C N 1
ATOM 7015 C CA . TRP C 1 121 ? 29.250 9.806 35.664 1.00 46.06 139 TRP C CA 1
ATOM 7016 C C . TRP C 1 121 ? 28.237 8.659 35.538 1.00 47.54 139 TRP C C 1
ATOM 7017 O O . TRP C 1 121 ? 28.600 7.514 35.352 1.00 46.74 139 TRP C O 1
ATOM 7028 N N . THR C 1 122 ? 26.959 8.983 35.641 1.00 50.02 140 THR C N 1
ATOM 7029 C CA . THR C 1 122 ? 25.917 7.963 35.515 1.00 47.93 140 THR C CA 1
ATOM 7030 C C . THR C 1 122 ? 24.685 8.574 34.891 1.00 48.30 140 THR C C 1
ATOM 7031 O O . THR C 1 122 ? 24.675 9.745 34.535 1.00 49.00 140 THR C O 1
ATOM 7035 N N . GLY C 1 123 ? 23.659 7.755 34.726 1.00 51.12 141 GLY C N 1
ATOM 7036 C CA . GLY C 1 123 ? 22.362 8.247 34.309 1.00 51.26 141 GLY C CA 1
ATOM 7037 C C . GLY C 1 123 ? 22.129 8.298 32.825 1.00 51.00 141 GLY C C 1
ATOM 7038 O O . GLY C 1 123 ? 22.986 7.885 32.016 1.00 49.06 141 GLY C O 1
ATOM 7039 N N . HIS C 1 124 ? 20.930 8.779 32.496 1.00 49.77 142 HIS C N 1
ATOM 7040 C CA . HIS C 1 124 ? 20.460 8.942 31.133 1.00 50.36 142 HIS C CA 1
ATOM 7041 C C . HIS C 1 124 ? 21.387 9.894 30.397 1.00 48.83 142 HIS C C 1
ATOM 7042 O O . HIS C 1 124 ? 21.940 10.782 31.012 1.00 47.94 142 HIS C O 1
ATOM 7049 N N . PRO C 1 125 ? 21.534 9.726 29.069 1.00 46.54 143 PRO C N 1
ATOM 7050 C CA . PRO C 1 125 ? 22.483 10.585 28.352 1.00 46.61 143 PRO C CA 1
ATOM 7051 C C . PRO C 1 125 ? 22.062 12.045 28.169 1.00 47.70 143 PRO C C 1
ATOM 7052 O O . PRO C 1 125 ? 20.912 12.382 28.313 1.00 50.43 143 PRO C O 1
ATOM 7056 N N . VAL C 1 126 ? 23.043 12.894 27.883 1.00 46.74 144 VAL C N 1
ATOM 7057 C CA . VAL C 1 126 ? 22.830 14.296 27.633 1.00 46.17 144 VAL C CA 1
ATOM 7058 C C . VAL C 1 126 ? 24.084 14.835 26.966 1.00 46.43 144 VAL C C 1
ATOM 7059 O O . VAL C 1 126 ? 25.176 14.370 27.277 1.00 42.85 144 VAL C O 1
ATOM 7063 N N . THR C 1 127 ? 23.916 15.781 26.043 1.00 46.91 145 THR C N 1
ATOM 7064 C CA . THR C 1 127 ? 25.025 16.495 25.450 1.00 48.75 145 THR C CA 1
ATOM 7065 C C . THR C 1 127 ? 25.175 17.781 26.243 1.00 52.31 145 THR C C 1
ATOM 7066 O O . THR C 1 127 ? 24.293 18.644 26.217 1.00 53.11 145 THR C O 1
ATOM 7070 N N . ALA C 1 128 ? 26.242 17.851 27.033 1.00 51.37 146 ALA C N 1
ATOM 7071 C CA . ALA C 1 128 ? 26.502 18.998 27.908 1.00 54.26 146 ALA C CA 1
ATOM 7072 C C . ALA C 1 128 ? 27.987 19.274 27.832 1.00 57.22 146 ALA C C 1
ATOM 7073 O O . ALA C 1 128 ? 28.792 18.360 27.629 1.00 53.33 146 ALA C O 1
ATOM 7075 N N A ASP C 1 129 ? 28.280 20.532 28.145 0.50 61.23 147 ASP C N 1
ATOM 7076 N N B ASP C 1 129 ? 28.403 20.534 27.924 0.50 57.90 147 ASP C N 1
ATOM 7077 C CA A ASP C 1 129 ? 29.458 21.208 27.689 0.50 62.64 147 ASP C CA 1
ATOM 7078 C CA B ASP C 1 129 ? 29.848 20.887 27.921 0.50 56.89 147 ASP C CA 1
ATOM 7079 C C A ASP C 1 129 ? 29.051 21.094 26.217 0.50 60.67 147 ASP C C 1
ATOM 7080 C C B ASP C 1 129 ? 30.617 20.470 26.614 0.50 53.54 147 ASP C C 1
ATOM 7081 O O A ASP C 1 129 ? 27.886 21.390 25.835 0.50 60.44 147 ASP C O 1
ATOM 7082 O O B ASP C 1 129 ? 31.784 20.101 26.699 0.50 47.44 147 ASP C O 1
ATOM 7091 N N . GLY C 1 130 ? 29.955 20.526 25.447 1.00 54.38 148 GLY C N 1
ATOM 7092 C CA . GLY C 1 130 ? 30.263 20.105 24.078 1.00 54.90 148 GLY C CA 1
ATOM 7093 C C . GLY C 1 130 ? 30.274 18.580 23.858 1.00 52.53 148 GLY C C 1
ATOM 7094 O O . GLY C 1 130 ? 30.389 18.128 22.732 1.00 56.56 148 GLY C O 1
ATOM 7095 N N . GLN C 1 131 ? 30.048 17.804 24.915 1.00 47.56 149 GLN C N 1
ATOM 7096 C CA . GLN C 1 131 ? 30.387 16.376 24.991 1.00 47.75 149 GLN C CA 1
ATOM 7097 C C . GLN C 1 131 ? 29.152 15.518 25.216 1.00 46.28 149 GLN C C 1
ATOM 7098 O O . GLN C 1 131 ? 28.236 15.975 25.881 1.00 44.07 149 GLN C O 1
ATOM 7104 N N . ILE C 1 132 ? 29.138 14.283 24.710 1.00 41.29 150 ILE C N 1
ATOM 7105 C CA . ILE C 1 132 ? 28.013 13.364 25.004 1.00 41.02 150 ILE C CA 1
ATOM 7106 C C . ILE C 1 132 ? 28.324 12.615 26.310 1.00 40.50 150 ILE C C 1
ATOM 7107 O O . ILE C 1 132 ? 29.328 11.905 26.411 1.00 41.39 150 ILE C O 1
ATOM 7112 N N . TYR C 1 133 ? 27.485 12.765 27.321 1.00 40.81 151 TYR C N 1
ATOM 7113 C CA . TYR C 1 133 ? 27.614 11.909 28.514 1.00 39.87 151 TYR C CA 1
ATOM 7114 C C . TYR C 1 133 ? 26.726 10.723 28.220 1.00 40.07 151 TYR C C 1
ATOM 7115 O O . TYR C 1 133 ? 25.500 10.870 28.141 1.00 42.53 151 TYR C O 1
ATOM 7124 N N . THR C 1 134 ? 27.333 9.559 28.045 1.00 37.29 152 THR C N 1
ATOM 7125 C CA . THR C 1 134 ? 26.615 8.389 27.578 1.00 39.82 152 THR C CA 1
ATOM 7126 C C . THR C 1 134 ? 25.887 7.654 28.712 1.00 39.89 152 THR C C 1
ATOM 7127 O O . THR C 1 134 ? 26.273 7.742 29.864 1.00 41.56 152 THR C O 1
ATOM 7131 N N . LEU C 1 135 ? 24.835 6.930 28.359 1.00 43.10 153 LEU C N 1
ATOM 7132 C CA . LEU C 1 135 ? 24.003 6.224 29.334 1.00 42.87 153 LEU C CA 1
ATOM 7133 C C . LEU C 1 135 ? 24.789 5.411 30.352 1.00 43.55 153 LEU C C 1
ATOM 7134 O O . LEU C 1 135 ? 25.529 4.497 29.985 1.00 40.17 153 LEU C O 1
ATOM 7139 N N . HIS C 1 136 ? 24.588 5.721 31.633 1.00 44.77 154 HIS C N 1
ATOM 7140 C CA . HIS C 1 136 ? 25.188 4.970 32.740 1.00 46.72 154 HIS C CA 1
ATOM 7141 C C . HIS C 1 136 ? 26.719 4.825 32.805 1.00 44.31 154 HIS C C 1
ATOM 7142 O O . HIS C 1 136 ? 27.247 3.916 33.441 1.00 43.29 154 HIS C O 1
ATOM 7149 N N . GLY C 1 137 ? 27.444 5.739 32.169 1.00 44.88 155 GLY C N 1
ATOM 7150 C CA . GLY C 1 137 ? 28.870 5.786 32.332 1.00 41.85 155 GLY C CA 1
ATOM 7151 C C . GLY C 1 137 ? 29.576 4.621 31.695 1.00 40.86 155 GLY C C 1
ATOM 7152 O O . GLY C 1 137 ? 29.011 3.930 30.816 1.00 39.88 155 GLY C O 1
ATOM 7153 N N . LYS C 1 138 ? 30.784 4.388 32.198 1.00 40.78 156 LYS C N 1
ATOM 7154 C CA . LYS C 1 138 ? 31.752 3.514 31.577 1.00 41.66 156 LYS C CA 1
ATOM 7155 C C . LYS C 1 138 ? 32.179 2.272 32.336 1.00 41.32 156 LYS C C 1
ATOM 7156 O O . LYS C 1 138 ? 32.682 1.340 31.697 1.00 44.17 156 LYS C O 1
ATOM 7162 N N . ALA C 1 139 ? 31.985 2.206 33.656 1.00 41.02 157 ALA C N 1
ATOM 7163 C CA . ALA C 1 139 ? 32.494 1.048 34.435 1.00 41.32 157 ALA C CA 1
ATOM 7164 C C . ALA C 1 139 ? 32.006 -0.294 33.914 1.00 40.71 157 ALA C C 1
ATOM 7165 O O . ALA C 1 139 ? 32.774 -1.240 33.802 1.00 42.34 157 ALA C O 1
ATOM 7167 N N . GLY C 1 140 ? 30.740 -0.365 33.565 1.00 42.04 158 GLY C N 1
ATOM 7168 C CA . GLY C 1 140 ? 30.160 -1.618 33.130 1.00 43.04 158 GLY C CA 1
ATOM 7169 C C . GLY C 1 140 ? 30.616 -2.078 31.750 1.00 40.14 158 GLY C C 1
ATOM 7170 O O . GLY C 1 140 ? 30.333 -3.202 31.343 1.00 43.06 158 GLY C O 1
ATOM 7171 N N . ASN C 1 141 ? 31.292 -1.208 31.025 1.00 37.79 159 ASN C N 1
ATOM 7172 C CA . ASN C 1 141 ? 31.857 -1.536 29.736 1.00 36.36 159 ASN C CA 1
ATOM 7173 C C . ASN C 1 141 ? 33.383 -1.396 29.725 1.00 38.49 159 ASN C C 1
ATOM 7174 O O . ASN C 1 141 ? 33.995 -1.148 28.682 1.00 35.95 159 ASN C O 1
ATOM 7179 N N . THR C 1 142 ? 34.011 -1.577 30.888 1.00 40.22 160 THR C N 1
ATOM 7180 C CA . THR C 1 142 ? 35.465 -1.494 30.981 1.00 39.20 160 THR C CA 1
ATOM 7181 C C . THR C 1 142 ? 36.008 -2.825 31.432 1.00 39.74 160 THR C C 1
ATOM 7182 O O . THR C 1 142 ? 35.620 -3.293 32.489 1.00 40.97 160 THR C O 1
ATOM 7186 N N . PRO C 1 143 ? 36.899 -3.444 30.638 1.00 34.47 161 PRO C N 1
ATOM 7187 C CA . PRO C 1 143 ? 37.536 -4.654 31.136 1.00 36.18 161 PRO C CA 1
ATOM 7188 C C . PRO C 1 143 ? 38.414 -4.395 32.353 1.00 37.92 161 PRO C C 1
ATOM 7189 O O . PRO C 1 143 ? 39.138 -3.399 32.401 1.00 37.28 161 PRO C O 1
ATOM 7193 N N . ALA C 1 144 ? 38.375 -5.330 33.288 1.00 36.80 162 ALA C N 1
ATOM 7194 C CA . ALA C 1 144 ? 39.150 -5.261 34.478 1.00 38.26 162 ALA C CA 1
ATOM 7195 C C . ALA C 1 144 ? 40.627 -5.388 34.175 1.00 38.33 162 ALA C C 1
ATOM 7196 O O . ALA C 1 144 ? 41.033 -6.209 33.358 1.00 34.22 162 ALA C O 1
ATOM 7198 N N . SER C 1 145 ? 41.412 -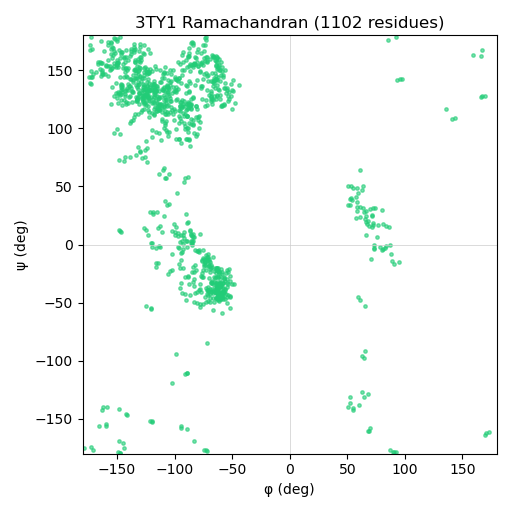4.587 34.889 1.00 39.93 163 SER C N 1
ATOM 7199 C CA . SER C 1 145 ? 42.866 -4.527 34.800 1.00 40.82 163 SER C CA 1
ATOM 7200 C C . SER C 1 145 ? 43.562 -5.527 35.723 1.00 40.25 163 SER C C 1
ATOM 7201 O O . SER C 1 145 ? 44.655 -5.987 35.440 1.00 44.03 163 SER C O 1
ATOM 7204 N N . LEU C 1 146 ? 42.974 -5.785 36.878 1.00 41.37 164 LEU C N 1
ATOM 7205 C CA . LEU C 1 146 ? 43.517 -6.761 37.804 1.00 42.15 164 LEU C CA 1
ATOM 7206 C C . LEU C 1 146 ? 42.337 -7.567 38.304 1.00 43.48 164 LEU C C 1
ATOM 7207 O O . LEU C 1 146 ? 41.322 -6.980 38.699 1.00 41.76 164 LEU C O 1
ATOM 7212 N N . VAL C 1 147 ? 42.478 -8.894 38.271 1.00 43.55 165 VAL C N 1
ATOM 7213 C CA . VAL C 1 147 ? 41.448 -9.803 38.734 1.00 43.79 165 VAL C CA 1
ATOM 7214 C C . VAL C 1 147 ? 42.116 -10.845 39.625 1.00 45.93 165 VAL C C 1
ATOM 7215 O O . VAL C 1 147 ? 43.076 -11.499 39.210 1.00 46.96 165 VAL C O 1
ATOM 7219 N N . GLU C 1 148 ? 41.616 -10.976 40.854 1.00 49.54 166 GLU C N 1
ATOM 7220 C CA . GLU C 1 148 ? 42.181 -11.893 41.846 1.00 49.46 166 GLU C CA 1
ATOM 7221 C C . GLU C 1 148 ? 41.088 -12.766 42.453 1.00 51.41 166 GLU C C 1
ATOM 7222 O O . GLU C 1 148 ? 39.970 -12.309 42.707 1.00 51.36 166 GLU C O 1
ATOM 7228 N N . VAL C 1 149 ? 41.413 -14.029 42.678 1.00 50.87 167 VAL C N 1
ATOM 7229 C CA . VAL C 1 149 ? 40.496 -14.925 43.359 1.00 51.72 167 VAL C CA 1
ATOM 7230 C C . VAL C 1 149 ? 41.201 -15.384 44.618 1.00 53.42 167 VAL C C 1
ATOM 7231 O O . VAL C 1 149 ? 42.324 -15.879 44.544 1.00 54.90 167 VAL C O 1
ATOM 7235 N N . GLU C 1 150 ? 40.544 -15.193 45.764 1.00 56.76 168 GLU C N 1
ATOM 7236 C CA . GLU C 1 150 ? 41.066 -15.602 47.070 1.00 57.49 168 GLU C CA 1
ATOM 7237 C C . GLU C 1 150 ? 40.108 -16.574 47.732 1.00 60.02 168 GLU C C 1
ATOM 7238 O O . GLU C 1 150 ? 38.891 -16.347 47.734 1.00 60.78 168 GLU C O 1
ATOM 7244 N N . VAL C 1 151 ? 40.648 -17.651 48.301 1.00 60.78 169 VAL C N 1
ATOM 7245 C CA . VAL C 1 151 ? 39.833 -18.630 49.028 1.00 63.73 169 VAL C CA 1
ATOM 7246 C C . VAL C 1 151 ? 40.482 -18.942 50.390 1.00 65.23 169 VAL C C 1
ATOM 7247 O O . VAL C 1 151 ? 41.683 -19.228 50.457 1.00 64.38 169 VAL C O 1
ATOM 7251 N N . ALA C 1 152 ? 39.699 -18.814 51.465 1.00 69.71 170 ALA C N 1
ATOM 7252 C CA . ALA C 1 152 ? 40.141 -19.196 52.826 1.00 72.59 170 ALA C CA 1
ATOM 7253 C C . ALA C 1 152 ? 40.335 -20.708 52.921 1.00 73.76 170 ALA C C 1
ATOM 7254 O O . ALA C 1 152 ? 39.493 -21.465 52.449 1.00 72.79 170 ALA C O 1
ATOM 7256 N N . ASP C 1 153 ? 41.428 -21.123 53.562 1.00 77.25 171 ASP C N 1
ATOM 7257 C CA . ASP C 1 153 ? 41.801 -22.539 53.695 1.00 79.78 171 ASP C CA 1
ATOM 7258 C C . ASP C 1 153 ? 41.132 -23.276 54.860 1.00 83.85 171 ASP C C 1
ATOM 7259 O O . ASP C 1 153 ? 41.466 -24.426 55.108 1.00 87.53 171 ASP C O 1
ATOM 7264 N N . SER C 1 154 ? 40.243 -22.623 55.605 1.00 84.30 172 SER C N 1
ATOM 7265 C CA . SER C 1 154 ? 39.512 -23.310 56.678 1.00 87.87 172 SER C CA 1
ATOM 7266 C C . SER C 1 154 ? 38.097 -22.781 56.762 1.00 88.45 172 SER C C 1
ATOM 7267 O O . SER C 1 154 ? 37.807 -21.688 56.243 1.00 86.89 172 SER C O 1
ATOM 7270 N N . ALA C 1 155 ? 37.241 -23.574 57.415 1.00 88.98 173 ALA C N 1
ATOM 7271 C CA . ALA C 1 155 ? 35.802 -23.311 57.552 1.00 89.60 173 ALA C CA 1
ATOM 7272 C C . ALA C 1 155 ? 35.500 -21.847 57.896 1.00 89.45 173 ALA C C 1
ATOM 7273 O O . ALA C 1 155 ? 36.208 -21.259 58.711 1.00 91.40 173 ALA C O 1
ATOM 7275 N N . PRO C 1 156 ? 34.480 -21.237 57.255 1.00 87.26 174 PRO C N 1
ATOM 7276 C CA . PRO C 1 156 ? 33.565 -21.734 56.243 1.00 85.40 174 PRO C CA 1
ATOM 7277 C C . PRO C 1 156 ? 34.070 -21.530 54.781 1.00 83.34 174 PRO C C 1
ATOM 7278 O O . PRO C 1 156 ? 33.260 -21.568 53.840 1.00 84.62 174 PRO C O 1
ATOM 7282 N N . TYR C 1 157 ? 35.378 -21.303 54.606 1.00 80.46 175 TYR C N 1
ATOM 7283 C CA . TYR C 1 157 ? 36.025 -21.248 53.288 1.00 77.11 175 TYR C CA 1
ATOM 7284 C C . TYR C 1 157 ? 35.537 -20.089 52.379 1.00 72.74 175 TYR C C 1
ATOM 7285 O O . TYR C 1 157 ? 35.228 -20.290 51.204 1.00 66.63 175 TYR C O 1
ATOM 7294 N N . GLU C 1 158 ? 35.518 -18.869 52.921 1.00 71.77 176 GLU C N 1
ATOM 7295 C CA . GLU C 1 158 ? 35.002 -17.704 52.202 1.00 68.99 176 GLU C CA 1
ATOM 7296 C C . GLU C 1 158 ? 35.797 -17.433 50.925 1.00 66.93 176 GLU C C 1
ATOM 7297 O O . GLU C 1 158 ? 37.036 -17.442 50.939 1.00 63.87 176 GLU C O 1
ATOM 7303 N N . ILE C 1 159 ? 35.053 -17.207 49.842 1.00 64.35 177 ILE C N 1
ATOM 7304 C CA . ILE C 1 159 ? 35.601 -16.860 48.533 1.00 61.95 177 ILE C CA 1
ATOM 7305 C C . ILE C 1 159 ? 35.488 -15.352 48.311 1.00 60.19 177 ILE C C 1
ATOM 7306 O O . ILE C 1 159 ? 34.419 -14.769 48.522 1.00 58.22 177 ILE C O 1
ATOM 7311 N N . ARG C 1 160 ? 36.589 -14.735 47.873 1.00 59.72 178 ARG C N 1
ATOM 7312 C CA . ARG C 1 160 ? 36.600 -13.324 47.482 1.00 58.18 178 ARG C CA 1
ATOM 7313 C C . ARG C 1 160 ? 37.078 -13.184 46.040 1.00 54.89 178 ARG C C 1
ATOM 7314 O O . ARG C 1 160 ? 38.038 -13.844 45.645 1.00 54.08 178 ARG C O 1
ATOM 7322 N N . ILE C 1 161 ? 36.383 -12.357 45.260 1.00 52.84 179 ILE C N 1
ATOM 7323 C CA . ILE C 1 161 ? 36.749 -12.082 43.857 1.00 52.99 179 ILE C CA 1
ATOM 7324 C C . ILE C 1 161 ? 36.864 -10.575 43.684 1.00 52.16 179 ILE C C 1
ATOM 7325 O O . ILE C 1 161 ? 35.878 -9.850 43.848 1.00 51.81 179 ILE C O 1
ATOM 7330 N N . ARG C 1 162 ? 38.075 -10.126 43.369 1.00 50.34 180 ARG C N 1
ATOM 7331 C CA . ARG C 1 162 ? 38.386 -8.709 43.270 1.00 51.09 180 ARG C CA 1
ATOM 7332 C C . ARG C 1 162 ? 38.676 -8.396 41.832 1.00 46.40 180 ARG C C 1
ATOM 7333 O O . ARG C 1 162 ? 39.315 -9.202 41.157 1.00 48.54 180 ARG C O 1
ATOM 7341 N N . GLY C 1 163 ? 38.183 -7.246 41.379 1.00 45.54 181 GLY C N 1
ATOM 7342 C CA . GLY C 1 163 ? 38.424 -6.730 40.031 1.00 45.86 181 GLY C CA 1
ATOM 7343 C C . GLY C 1 163 ? 38.633 -5.221 40.039 1.00 45.32 181 GLY C C 1
ATOM 7344 O O . GLY C 1 163 ? 37.730 -4.496 40.464 1.00 43.26 181 GLY C O 1
ATOM 7345 N N . LEU C 1 164 ? 39.794 -4.769 39.536 1.00 44.78 182 LEU C N 1
ATOM 7346 C CA . LEU C 1 164 ? 40.146 -3.345 39.433 1.00 44.46 182 LEU C CA 1
ATOM 7347 C C . LEU C 1 164 ? 39.688 -2.801 38.092 1.00 42.71 182 LEU C C 1
ATOM 7348 O O . LEU C 1 164 ? 40.163 -3.248 37.032 1.00 42.26 182 LEU C O 1
ATOM 7353 N N . VAL C 1 165 ? 38.750 -1.864 38.132 1.00 42.70 183 VAL C N 1
ATOM 7354 C CA . VAL C 1 165 ? 38.136 -1.292 36.929 1.00 40.40 183 VAL C CA 1
ATOM 7355 C C . VAL C 1 165 ? 38.513 0.191 36.886 1.00 40.92 183 VAL C C 1
ATOM 7356 O O . VAL C 1 165 ? 38.123 0.979 37.763 1.00 42.05 183 VAL C O 1
ATOM 7360 N N . LYS C 1 166 ? 39.291 0.568 35.881 1.00 38.31 184 LYS C N 1
ATOM 7361 C CA . LYS C 1 166 ? 39.894 1.904 35.837 1.00 39.66 184 LYS C CA 1
ATOM 7362 C C . LYS C 1 166 ? 39.202 2.861 34.872 1.00 40.77 184 LYS C C 1
ATOM 7363 O O . LYS C 1 166 ? 38.829 2.481 33.741 1.00 38.11 184 LYS C O 1
ATOM 7369 N N . GLU C 1 167 ? 39.095 4.107 35.302 1.00 40.07 185 GLU C N 1
ATOM 7370 C CA . GLU C 1 167 ? 38.603 5.218 34.500 1.00 39.84 185 GLU C CA 1
ATOM 7371 C C . GLU C 1 167 ? 39.692 6.299 34.518 1.00 39.94 185 GLU C C 1
ATOM 7372 O O . GLU C 1 167 ? 39.572 7.354 35.149 1.00 41.74 185 GLU C O 1
ATOM 7378 N N . SER C 1 168 ? 40.783 5.984 33.825 1.00 40.42 186 SER C N 1
ATOM 7379 C CA . SER C 1 168 ? 42.007 6.814 33.790 1.00 39.84 186 SER C CA 1
ATOM 7380 C C . SER C 1 168 ? 42.123 7.544 32.449 1.00 40.39 186 SER C C 1
ATOM 7381 O O . SER C 1 168 ? 42.180 6.886 31.396 1.00 37.88 186 SER C O 1
ATOM 7384 N N . THR C 1 169 ? 42.158 8.876 32.488 1.00 35.77 187 THR C N 1
ATOM 7385 C CA . THR C 1 169 ? 42.203 9.689 31.264 1.00 35.87 187 THR C CA 1
ATOM 7386 C C . THR C 1 169 ? 43.115 10.889 31.474 1.00 37.18 187 THR C C 1
ATOM 7387 O O . THR C 1 169 ? 42.870 11.702 32.372 1.00 38.89 187 THR C O 1
ATOM 7391 N N . PHE C 1 170 ? 44.163 11.011 30.661 1.00 34.80 188 PHE C N 1
ATOM 7392 C CA . PHE C 1 170 ? 45.065 12.148 30.793 1.00 36.09 188 PHE C CA 1
ATOM 7393 C C . PHE C 1 170 ? 44.283 13.460 30.719 1.00 37.41 188 PHE C C 1
ATOM 7394 O O . PHE C 1 170 ? 43.408 13.621 29.871 1.00 33.47 188 PHE C O 1
ATOM 7402 N N . LYS C 1 171 ? 44.586 14.351 31.667 1.00 37.24 189 LYS C N 1
ATOM 7403 C CA . LYS C 1 171 ? 43.989 15.681 31.808 1.00 40.37 189 LYS C CA 1
ATOM 7404 C C . LYS C 1 171 ? 42.561 15.700 32.326 1.00 42.02 189 LYS C C 1
ATOM 7405 O O . LYS C 1 171 ? 42.052 16.772 32.552 1.00 44.90 189 LYS C O 1
ATOM 7411 N N . LYS C 1 172 ? 41.937 14.550 32.541 1.00 40.74 190 LYS C N 1
ATOM 7412 C CA . LYS C 1 172 ? 40.526 14.501 32.900 1.00 43.42 190 LYS C CA 1
ATOM 7413 C C . LYS C 1 172 ? 40.243 13.826 34.236 1.00 44.11 190 LYS C C 1
ATOM 7414 O O . LYS C 1 172 ? 39.565 14.407 35.059 1.00 48.52 190 LYS C O 1
ATOM 7420 N N . ALA C 1 173 ? 40.708 12.600 34.443 1.00 43.36 191 ALA C N 1
ATOM 7421 C CA . ALA C 1 173 ? 40.319 11.845 35.659 1.00 44.47 191 ALA C CA 1
ATOM 7422 C C . ALA C 1 173 ? 41.219 10.646 35.898 1.00 45.41 191 ALA C C 1
ATOM 7423 O O . ALA C 1 173 ? 41.948 10.182 34.986 1.00 44.13 191 ALA C O 1
ATOM 7425 N N . ASP C 1 174 ? 41.269 10.213 37.157 1.00 43.34 192 ASP C N 1
ATOM 7426 C CA . ASP C 1 174 ? 41.920 8.946 37.470 1.00 43.81 192 ASP C CA 1
ATOM 7427 C C . ASP C 1 174 ? 41.217 8.318 38.654 1.00 44.73 192 ASP C C 1
ATOM 7428 O O . ASP C 1 174 ? 41.741 8.289 39.760 1.00 44.40 192 ASP C O 1
ATOM 7433 N N . LEU C 1 175 ? 40.020 7.837 38.346 1.00 43.86 193 LEU C N 1
ATOM 7434 C CA . LEU C 1 175 ? 39.138 7.124 39.256 1.00 43.72 193 LEU C CA 1
ATOM 7435 C C . LEU C 1 175 ? 39.334 5.656 38.953 1.00 45.35 193 LEU C C 1
ATOM 7436 O O . LEU C 1 175 ? 39.378 5.253 37.759 1.00 44.22 193 LEU C O 1
ATOM 7441 N N . GLN C 1 176 ? 39.548 4.870 40.009 1.00 42.89 194 GLN C N 1
ATOM 7442 C CA . GLN C 1 176 ? 39.752 3.425 39.896 1.00 42.68 194 GLN C CA 1
ATOM 7443 C C . GLN C 1 176 ? 38.955 2.754 40.997 1.00 44.00 194 GLN C C 1
ATOM 7444 O O . GLN C 1 176 ? 39.039 3.170 42.171 1.00 46.74 194 GLN C O 1
ATOM 7450 N N . THR C 1 177 ? 38.192 1.735 40.642 1.00 43.30 195 THR C N 1
ATOM 7451 C CA . THR C 1 177 ? 37.350 0.989 41.634 1.00 45.07 195 THR C CA 1
ATOM 7452 C C . THR C 1 177 ? 37.852 -0.435 41.817 1.00 46.69 195 THR C C 1
ATOM 7453 O O . THR C 1 177 ? 37.935 -1.172 40.851 1.00 44.53 195 THR C O 1
ATOM 7457 N N . LEU C 1 178 ? 38.233 -0.809 43.041 1.00 47.96 196 LEU C N 1
ATOM 7458 C CA . LEU C 1 178 ? 38.657 -2.165 43.313 1.00 50.91 196 LEU C CA 1
ATOM 7459 C C . LEU C 1 178 ? 37.360 -2.809 43.718 1.00 53.40 196 LEU C C 1
ATOM 7460 O O . LEU C 1 178 ? 36.889 -2.610 44.822 1.00 52.54 196 LEU C O 1
ATOM 7465 N N . THR C 1 179 ? 36.719 -3.520 42.793 1.00 48.62 197 THR C N 1
ATOM 7466 C CA . THR C 1 179 ? 35.432 -4.156 43.121 1.00 50.13 197 THR C CA 1
ATOM 7467 C C . THR C 1 179 ? 35.747 -5.418 43.878 1.00 50.43 197 THR C C 1
ATOM 7468 O O . THR C 1 179 ? 36.829 -5.970 43.699 1.00 51.41 197 THR C O 1
ATOM 7472 N N . GLU C 1 180 ? 34.826 -5.877 44.717 1.00 53.03 198 GLU C N 1
ATOM 7473 C CA . GLU C 1 180 ? 35.032 -7.126 45.448 1.00 56.24 198 GLU C CA 1
ATOM 7474 C C . GLU C 1 180 ? 33.706 -7.783 45.781 1.00 54.45 198 GLU C C 1
ATOM 7475 O O . GLU C 1 180 ? 32.826 -7.135 46.344 1.00 55.44 198 GLU C O 1
ATOM 7481 N N . LEU C 1 181 ? 33.591 -9.058 45.425 1.00 53.31 199 LEU C N 1
ATOM 7482 C CA . LEU C 1 181 ? 32.445 -9.880 45.797 1.00 55.07 199 LEU C CA 1
ATOM 7483 C C . LEU C 1 181 ? 32.932 -10.932 46.799 1.00 54.37 199 LEU C C 1
ATOM 7484 O O . LEU C 1 181 ? 33.969 -11.557 46.583 1.00 54.83 199 LEU C O 1
ATOM 7489 N N . ARG C 1 182 ? 32.198 -11.117 47.889 1.00 54.46 200 ARG C N 1
ATOM 7490 C CA . ARG C 1 182 ? 32.499 -12.168 48.879 1.00 55.91 200 ARG C CA 1
ATOM 7491 C C . ARG C 1 182 ? 31.375 -13.160 48.977 1.00 56.33 200 ARG C C 1
ATOM 7492 O O . ARG C 1 182 ? 30.209 -12.770 49.020 1.00 57.92 200 ARG C O 1
ATOM 7500 N N . TYR C 1 183 ? 31.723 -14.436 49.070 1.00 59.81 201 TYR C N 1
ATOM 7501 C CA . TYR C 1 183 ? 30.730 -15.503 49.106 1.00 61.22 201 TYR C CA 1
ATOM 7502 C C . TYR C 1 183 ? 31.242 -16.673 49.919 1.00 65.10 201 TYR C C 1
ATOM 7503 O O . TYR C 1 183 ? 32.359 -17.147 49.718 1.00 65.99 201 TYR C O 1
ATOM 7512 N N . VAL C 1 184 ? 30.400 -17.142 50.827 1.00 67.69 202 VAL C N 1
ATOM 7513 C CA . VAL C 1 184 ? 30.697 -18.280 51.667 1.00 70.67 202 VAL C CA 1
ATOM 7514 C C . VAL C 1 184 ? 29.918 -19.425 51.055 1.00 69.75 202 VAL C C 1
ATOM 7515 O O . VAL C 1 184 ? 28.711 -19.304 50.877 1.00 70.23 202 VAL C O 1
ATOM 7519 N N . PRO C 1 185 ? 30.603 -20.521 50.701 1.00 72.02 203 PRO C N 1
ATOM 7520 C CA . PRO C 1 185 ? 29.950 -21.709 50.152 1.00 74.79 203 PRO C CA 1
ATOM 7521 C C . PRO C 1 185 ? 28.803 -22.247 51.000 1.00 76.43 203 PRO C C 1
ATOM 7522 O O . PRO C 1 185 ? 28.970 -22.411 52.214 1.00 78.42 203 PRO C O 1
ATOM 7526 N N . GLY C 1 186 ? 27.669 -22.502 50.335 1.00 75.37 204 GLY C N 1
ATOM 7527 C CA . GLY C 1 186 ? 26.430 -22.975 50.946 1.00 79.11 204 GLY C CA 1
ATOM 7528 C C . GLY C 1 186 ? 25.443 -21.866 51.300 1.00 80.35 204 GLY C C 1
ATOM 7529 O O . GLY C 1 186 ? 24.273 -22.147 51.529 1.00 84.40 204 GLY C O 1
ATOM 7530 N N . SER C 1 187 ? 25.899 -20.612 51.324 1.00 77.87 205 SER C N 1
ATOM 7531 C CA . SER C 1 187 ? 25.070 -19.490 51.747 1.00 77.79 205 SER C CA 1
ATOM 7532 C C . SER C 1 187 ? 24.070 -19.061 50.688 1.00 76.07 205 SER C C 1
ATOM 7533 O O . SER C 1 187 ? 24.266 -19.315 49.480 1.00 72.13 205 SER C O 1
ATOM 7536 N N . ASN C 1 188 ? 23.002 -18.397 51.143 1.00 75.63 206 ASN C N 1
ATOM 7537 C CA . ASN C 1 188 ? 22.024 -17.796 50.217 1.00 75.36 206 ASN C CA 1
ATOM 7538 C C . ASN C 1 188 ? 22.257 -16.296 49.961 1.00 72.77 206 ASN C C 1
ATOM 7539 O O . ASN C 1 188 ? 21.404 -15.622 49.375 1.00 67.73 206 ASN C O 1
ATOM 7544 N N . SER C 1 189 ? 23.393 -15.775 50.425 1.00 73.18 207 SER C N 1
ATOM 7545 C CA . SER C 1 189 ? 23.737 -14.374 50.222 1.00 73.34 207 SER C CA 1
ATOM 7546 C C . SER C 1 189 ? 25.182 -14.197 49.763 1.00 69.10 207 SER C C 1
ATOM 7547 O O . SER C 1 189 ? 26.035 -15.040 50.005 1.00 71.26 207 SER C O 1
ATOM 7550 N N . PHE C 1 190 ? 25.445 -13.081 49.115 1.00 66.83 208 PHE C N 1
ATOM 7551 C CA . PHE C 1 190 ? 26.813 -12.664 48.826 1.00 64.29 208 PHE C CA 1
ATOM 7552 C C . PHE C 1 190 ? 26.886 -11.175 49.088 1.00 64.10 208 PHE C C 1
ATOM 7553 O O . PHE C 1 190 ? 25.850 -10.512 49.180 1.00 63.09 208 PHE C O 1
ATOM 7561 N N . SER C 1 191 ? 28.098 -10.638 49.154 1.00 61.95 209 SER C N 1
ATOM 7562 C CA . SER C 1 191 ? 28.251 -9.224 49.446 1.00 63.98 209 SER C CA 1
ATOM 7563 C C . SER C 1 191 ? 29.268 -8.571 48.540 1.00 61.30 209 SER C C 1
ATOM 7564 O O . SER C 1 191 ? 30.211 -9.220 48.061 1.00 58.88 209 SER C O 1
ATOM 7567 N N . LEU C 1 192 ? 29.031 -7.286 48.294 1.00 61.56 210 LEU C N 1
ATOM 7568 C CA . LEU C 1 192 ? 29.935 -6.444 47.529 1.00 58.11 210 LEU C CA 1
ATOM 7569 C C . LEU C 1 192 ? 30.542 -5.457 48.517 1.00 60.49 210 LEU C C 1
ATOM 7570 O O . LEU C 1 192 ? 29.823 -4.901 49.336 1.00 63.60 210 LEU C O 1
ATOM 7575 N N . HIS C 1 193 ? 31.868 -5.301 48.453 1.00 59.95 211 HIS C N 1
ATOM 7576 C CA . HIS C 1 193 ? 32.658 -4.372 49.259 1.00 58.99 211 HIS C CA 1
ATOM 7577 C C . HIS C 1 193 ? 33.600 -3.681 48.265 1.00 58.83 211 HIS C C 1
ATOM 7578 O O . HIS C 1 193 ? 34.782 -4.012 48.166 1.00 61.62 211 HIS C O 1
ATOM 7585 N N 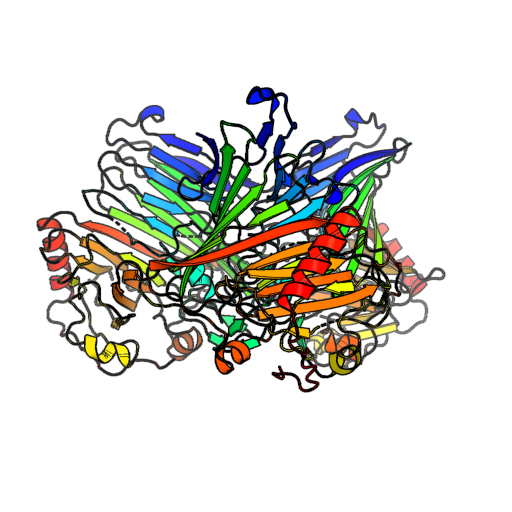. ASP C 1 194 ? 33.058 -2.740 47.510 1.00 55.53 212 ASP C N 1
ATOM 7586 C CA . ASP C 1 194 ? 33.837 -2.047 46.491 1.00 52.49 212 ASP C CA 1
ATOM 7587 C C . ASP C 1 194 ? 34.508 -0.816 47.111 1.00 53.13 212 ASP C C 1
ATOM 7588 O O . ASP C 1 194 ? 34.012 -0.254 48.109 1.00 56.52 212 ASP C O 1
ATOM 7593 N N . VAL C 1 195 ? 35.637 -0.411 46.543 1.00 50.65 213 VAL C N 1
ATOM 7594 C CA . VAL C 1 195 ? 36.311 0.811 46.959 1.00 50.30 213 VAL C CA 1
ATOM 7595 C C . VAL C 1 195 ? 36.724 1.620 45.745 1.00 52.35 213 VAL C C 1
ATOM 7596 O O . VAL C 1 195 ? 37.576 1.168 44.963 1.00 49.88 213 VAL C O 1
ATOM 7600 N N . LEU C 1 196 ? 36.088 2.785 45.577 1.00 52.21 214 LEU C N 1
ATOM 7601 C CA . LEU C 1 196 ? 36.451 3.770 44.554 1.00 49.95 214 LEU C CA 1
ATOM 7602 C C . LEU C 1 196 ? 37.527 4.674 45.131 1.00 51.87 214 LEU C C 1
ATOM 7603 O O . LEU C 1 196 ? 37.350 5.183 46.243 1.00 53.56 214 LEU C O 1
ATOM 7608 N N . THR C 1 197 ? 38.613 4.900 44.383 1.00 47.54 215 THR C N 1
ATOM 7609 C CA . THR C 1 197 ? 39.705 5.748 44.840 1.00 49.87 215 THR C CA 1
ATOM 7610 C C . THR C 1 197 ? 40.052 6.763 43.786 1.00 50.54 215 THR C C 1
ATOM 7611 O O . THR C 1 197 ? 40.175 6.418 42.588 1.00 45.36 215 THR C O 1
ATOM 7615 N N . ASN C 1 198 ? 40.141 8.023 44.208 1.00 50.83 216 ASN C N 1
ATOM 7616 C CA . ASN C 1 198 ? 40.613 9.096 43.335 1.00 50.85 216 ASN C CA 1
ATOM 7617 C C . ASN C 1 198 ? 42.132 9.128 43.417 1.00 52.17 216 ASN C C 1
ATOM 7618 O O . ASN C 1 198 ? 42.712 9.607 44.419 1.00 51.83 216 ASN C O 1
ATOM 7623 N N . HIS C 1 199 ? 42.775 8.611 42.366 1.00 49.93 217 HIS C N 1
ATOM 7624 C CA . HIS C 1 199 ? 44.240 8.564 42.296 1.00 50.11 217 HIS C CA 1
ATOM 7625 C C . HIS C 1 199 ? 44.874 9.865 41.765 1.00 49.76 217 HIS C C 1
ATOM 7626 O O . HIS C 1 199 ? 46.094 9.928 41.611 1.00 49.90 217 HIS C O 1
ATOM 7633 N N . ALA C 1 200 ? 44.055 10.871 41.460 1.00 49.41 218 ALA C N 1
ATOM 7634 C CA . ALA C 1 200 ? 44.522 12.155 40.954 1.00 49.79 218 ALA C CA 1
ATOM 7635 C C . ALA C 1 200 ? 44.852 13.085 42.130 1.00 50.91 218 ALA C C 1
ATOM 7636 O O . ALA C 1 200 ? 44.522 12.792 43.287 1.00 54.49 218 ALA C O 1
ATOM 7638 N N . ASP C 1 201 ? 45.502 14.200 41.807 1.00 49.53 219 ASP C N 1
ATOM 7639 C CA . ASP C 1 201 ? 45.873 15.269 42.737 1.00 52.03 219 ASP C CA 1
ATOM 7640 C C . ASP C 1 201 ? 44.828 16.388 42.750 1.00 52.03 219 ASP C C 1
ATOM 7641 O O . ASP C 1 201 ? 45.067 17.444 43.323 1.00 53.37 219 ASP C O 1
ATOM 7646 N N . TYR C 1 202 ? 43.688 16.184 42.089 1.00 50.51 220 TYR C N 1
ATOM 7647 C CA . TYR C 1 202 ? 42.608 17.174 42.053 1.00 51.07 220 TYR C CA 1
ATOM 7648 C C . TYR C 1 202 ? 41.304 16.494 42.403 1.00 52.50 220 TYR C C 1
ATOM 7649 O O . TYR C 1 202 ? 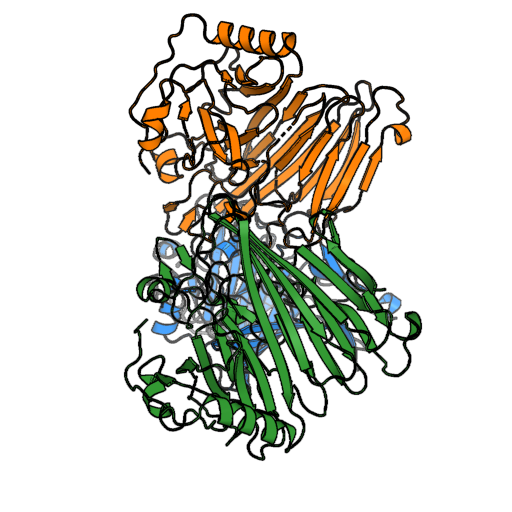41.109 15.350 42.001 1.00 53.08 220 TYR C O 1
ATOM 7658 N N . PRO C 1 203 ? 40.397 17.195 43.105 1.00 52.79 221 PRO C N 1
ATOM 7659 C CA . PRO C 1 203 ? 39.130 16.556 43.443 1.00 54.54 221 PRO C CA 1
ATOM 7660 C C . PRO C 1 203 ? 38.346 16.258 42.176 1.00 54.14 221 PRO C C 1
ATOM 7661 O O . PRO C 1 203 ? 38.472 16.994 41.216 1.00 53.76 221 PRO C O 1
ATOM 7665 N N . HIS C 1 204 ? 37.570 15.181 42.167 1.00 53.73 222 HIS C N 1
ATOM 7666 C CA . HIS C 1 204 ? 36.770 14.827 40.984 1.00 51.19 222 HIS C CA 1
ATOM 7667 C C . HIS C 1 204 ? 35.361 14.363 41.373 1.00 51.38 222 HIS C C 1
ATOM 7668 O O . HIS C 1 204 ? 35.150 13.694 42.394 1.00 49.49 222 HIS C O 1
ATOM 7675 N N . ASP C 1 205 ? 34.401 14.753 40.543 1.00 49.59 223 ASP C N 1
ATOM 7676 C CA . ASP C 1 205 ? 33.046 14.279 40.658 1.00 51.28 223 ASP C CA 1
ATOM 7677 C C . ASP C 1 205 ? 33.002 12.780 40.473 1.00 50.77 223 ASP C C 1
ATOM 7678 O O . ASP C 1 205 ? 33.831 12.212 39.775 1.00 48.31 223 ASP C O 1
ATOM 7683 N N . TYR C 1 206 ? 32.037 12.148 41.123 1.00 51.84 224 TYR C N 1
ATOM 7684 C CA . TYR C 1 206 ? 31.708 10.764 40.843 1.00 49.18 224 TYR C CA 1
ATOM 7685 C C . TYR C 1 206 ? 30.241 10.537 41.103 1.00 50.67 224 TYR C C 1
ATOM 7686 O O . TYR C 1 206 ? 29.614 11.302 41.831 1.00 50.29 224 TYR C O 1
ATOM 7695 N N . GLN C 1 207 ? 29.698 9.503 40.467 1.00 49.27 225 GLN C N 1
ATOM 7696 C CA . GLN C 1 207 ? 28.319 9.085 40.674 1.00 52.25 225 GLN C CA 1
ATOM 7697 C C . GLN C 1 207 ? 28.291 7.587 40.508 1.00 51.69 225 GLN C C 1
ATOM 7698 O O . GLN C 1 207 ? 29.020 7.062 39.659 1.00 47.55 225 GLN C O 1
ATOM 7704 N N . ILE C 1 208 ? 27.460 6.899 41.287 1.00 50.54 226 ILE C N 1
ATOM 7705 C CA . ILE C 1 208 ? 27.261 5.458 41.091 1.00 50.63 226 ILE C CA 1
ATOM 7706 C C . ILE C 1 208 ? 25.826 5.037 41.421 1.00 54.05 226 ILE C C 1
ATOM 7707 O O . ILE C 1 208 ? 25.224 5.528 42.402 1.00 54.61 226 ILE C O 1
ATOM 7712 N N . ILE C 1 209 ? 25.287 4.169 40.563 1.00 52.39 227 ILE C N 1
ATOM 7713 C CA . ILE C 1 209 ? 24.009 3.490 40.769 1.00 53.25 227 ILE C CA 1
ATOM 7714 C C . ILE C 1 209 ? 24.337 2.016 40.676 1.00 54.24 227 ILE C C 1
ATOM 7715 O O . ILE C 1 209 ? 24.991 1.580 39.703 1.00 51.91 227 ILE C O 1
ATOM 7720 N N . TYR C 1 210 ? 23.896 1.259 41.669 1.00 55.04 228 TYR C N 1
ATOM 7721 C CA . TYR C 1 210 ? 24.054 -0.189 41.694 1.00 55.57 228 TYR C CA 1
ATOM 7722 C C . TYR C 1 210 ? 22.767 -0.803 41.124 1.00 54.55 228 TYR C C 1
ATOM 7723 O O . TYR C 1 210 ? 21.832 -1.157 41.856 1.00 56.96 228 TYR C O 1
ATOM 7732 N N . HIS C 1 211 ? 22.777 -0.941 39.795 1.00 53.16 229 HIS C N 1
ATOM 7733 C CA . HIS C 1 211 ? 21.615 -1.279 38.983 1.00 52.38 229 HIS C CA 1
ATOM 7734 C C . HIS C 1 211 ? 21.400 -2.781 39.036 1.00 52.02 229 HIS C C 1
ATOM 7735 O O . HIS C 1 211 ? 21.948 -3.515 38.218 1.00 49.43 229 HIS C O 1
ATOM 7742 N N . SER C 1 212 ? 20.546 -3.211 39.985 1.00 56.10 230 SER C N 1
ATOM 7743 C CA . SER C 1 212 ? 20.302 -4.624 40.311 1.00 55.81 230 SER C CA 1
ATOM 7744 C C . SER C 1 212 ? 18.925 -5.038 39.796 1.00 58.30 230 SER C C 1
ATOM 7745 O O . SER C 1 212 ? 17.911 -4.477 40.211 1.00 58.72 230 SER C O 1
ATOM 7748 N N . ASN C 1 213 ? 18.903 -6.055 38.938 1.00 55.30 231 ASN C N 1
ATOM 7749 C CA . ASN C 1 213 ? 17.750 -6.361 38.092 1.00 55.76 231 ASN C CA 1
ATOM 7750 C C . ASN C 1 213 ? 17.250 -7.776 38.285 1.00 55.79 231 ASN C C 1
ATOM 7751 O O . ASN C 1 213 ? 18.052 -8.728 38.242 1.00 55.03 231 ASN C O 1
ATOM 7756 N N . PHE C 1 214 ? 15.928 -7.900 38.452 1.00 57.06 232 PHE C N 1
ATOM 7757 C CA . PHE C 1 214 ? 15.271 -9.181 38.748 1.00 58.21 232 PHE C CA 1
ATOM 7758 C C . PHE C 1 214 ? 14.036 -9.444 37.875 1.00 59.83 232 PHE C C 1
ATOM 7759 O O . PHE C 1 214 ? 13.205 -8.564 37.658 1.00 58.58 232 PHE C O 1
ATOM 7767 N N . GLY C 1 215 ? 13.934 -10.674 37.381 1.00 60.87 233 GLY C N 1
ATOM 7768 C CA . GLY C 1 215 ? 12.796 -11.135 36.592 1.00 60.78 233 GLY C CA 1
ATOM 7769 C C . GLY C 1 215 ? 12.140 -12.334 37.245 1.00 61.54 233 GLY C C 1
ATOM 7770 O O . GLY C 1 215 ? 12.169 -12.491 38.464 1.00 63.42 233 GLY C O 1
ATOM 7771 N N . THR C 1 216 ? 11.515 -13.176 36.435 1.00 62.53 234 THR C N 1
ATOM 7772 C CA . THR C 1 216 ? 10.908 -14.405 36.929 1.00 63.13 234 THR C CA 1
ATOM 7773 C C . THR C 1 216 ? 12.043 -15.251 37.522 1.00 63.02 234 THR C C 1
ATOM 7774 O O . THR C 1 216 ? 13.191 -15.132 37.093 1.00 59.46 234 THR C O 1
ATOM 7778 N N . PRO C 1 217 ? 11.742 -16.142 38.469 1.00 66.61 235 PRO C N 1
ATOM 7779 C CA . PRO C 1 217 ? 10.448 -16.489 39.065 1.00 69.78 235 PRO C CA 1
ATOM 7780 C C . PRO C 1 217 ? 10.026 -15.583 40.220 1.00 69.89 235 PRO C C 1
ATOM 7781 O O . PRO C 1 217 ? 8.980 -15.817 40.813 1.00 69.83 235 PRO C O 1
ATOM 7785 N N . ILE C 1 218 ? 10.823 -14.556 40.525 1.00 67.68 236 ILE C N 1
ATOM 7786 C CA . ILE C 1 218 ? 10.496 -13.612 41.592 1.00 68.85 236 ILE C CA 1
ATOM 7787 C C . ILE C 1 218 ? 9.440 -12.627 41.082 1.00 69.14 236 ILE C C 1
ATOM 7788 O O . ILE C 1 218 ? 8.403 -12.483 41.689 1.00 70.56 236 ILE C O 1
ATOM 7793 N N . LEU C 1 219 ? 9.702 -11.965 39.961 1.00 67.68 237 LEU C N 1
ATOM 7794 C CA . LEU C 1 219 ? 8.758 -10.999 39.390 1.00 67.43 237 LEU C CA 1
ATOM 7795 C C . LEU C 1 219 ? 7.616 -11.738 38.698 1.00 70.17 237 LEU C C 1
ATOM 7796 O O . LEU C 1 219 ? 7.840 -12.715 37.966 1.00 68.63 237 LEU C O 1
ATOM 7801 N N . GLU C 1 220 ? 6.402 -11.246 38.934 1.00 72.65 238 GLU C N 1
ATOM 7802 C CA . GLU C 1 220 ? 5.166 -11.824 38.393 1.00 75.08 238 GLU C CA 1
ATOM 7803 C C . GLU C 1 220 ? 4.002 -10.897 38.752 1.00 77.43 238 GLU C C 1
ATOM 7804 O O . GLU C 1 220 ? 4.182 -9.934 39.502 1.00 76.13 238 GLU C O 1
ATOM 7810 N N . GLU C 1 221 ? 2.823 -11.170 38.201 1.00 80.47 239 GLU C N 1
ATOM 7811 C CA . GLU C 1 221 ? 1.589 -10.481 38.634 1.00 84.18 239 GLU C CA 1
ATOM 7812 C C . GLU C 1 221 ? 1.480 -10.578 40.143 1.00 84.14 239 GLU C C 1
ATOM 7813 O O . GLU C 1 221 ? 1.577 -11.681 40.697 1.00 83.61 239 GLU C O 1
ATOM 7819 N N . GLY C 1 222 ? 1.283 -9.437 40.803 1.00 83.14 240 GLY C N 1
ATOM 7820 C CA . GLY C 1 222 ? 1.137 -9.408 42.250 1.00 85.35 240 GLY C CA 1
ATOM 7821 C C . GLY C 1 222 ? 2.413 -9.573 43.059 1.00 82.18 240 GLY C C 1
ATOM 7822 O O . GLY C 1 222 ? 2.359 -9.690 44.288 1.00 80.62 240 GLY C O 1
ATOM 7823 N N . ALA C 1 223 ? 3.567 -9.592 42.391 1.00 76.37 241 ALA C N 1
ATOM 7824 C CA . ALA C 1 223 ? 4.854 -9.529 43.092 1.00 74.16 241 ALA C CA 1
ATOM 7825 C C . ALA C 1 223 ? 4.873 -8.194 43.805 1.00 73.93 241 ALA C C 1
ATOM 7826 O O . ALA C 1 223 ? 4.186 -7.254 43.363 1.00 75.35 241 ALA C O 1
ATOM 7828 N N . ARG C 1 224 ? 5.628 -8.107 44.901 1.00 74.66 242 ARG C N 1
ATOM 7829 C CA . ARG C 1 224 ? 5.708 -6.869 45.677 1.00 75.80 242 ARG C CA 1
ATOM 7830 C C . ARG C 1 224 ? 7.124 -6.313 45.839 1.00 75.23 242 ARG C C 1
ATOM 7831 O O . ARG C 1 224 ? 8.107 -7.064 45.846 1.00 74.74 242 ARG C O 1
ATOM 7839 N N . PHE C 1 225 ? 7.206 -4.981 45.895 1.00 74.98 243 PHE C N 1
ATOM 7840 C CA . PHE C 1 225 ? 8.432 -4.268 46.227 1.00 74.40 243 PHE C CA 1
ATOM 7841 C C . PHE C 1 225 ? 8.340 -3.742 47.675 1.00 77.53 243 PHE C C 1
ATOM 7842 O O . PHE C 1 225 ? 7.448 -2.966 47.992 1.00 78.86 243 PHE C O 1
ATOM 7850 N N . LEU C 1 226 ? 9.308 -4.131 48.507 1.00 78.84 244 LEU C N 1
ATOM 7851 C CA . LEU C 1 226 ? 9.341 -3.824 49.937 1.00 80.44 244 LEU C CA 1
ATOM 7852 C C . LEU C 1 226 ? 10.534 -2.934 50.258 1.00 81.47 244 LEU C C 1
ATOM 7853 O O . LEU C 1 226 ? 11.661 -3.201 49.789 1.00 77.79 244 LEU C O 1
ATOM 7858 N N . ALA C 1 227 ? 10.300 -1.893 51.062 1.00 80.88 245 ALA C N 1
ATOM 7859 C CA . ALA C 1 227 ? 11.367 -0.948 51.436 1.00 82.28 245 ALA C CA 1
ATOM 7860 C C . ALA C 1 227 ? 10.870 0.055 52.450 1.00 85.55 245 ALA C C 1
ATOM 7861 O O . ALA C 1 227 ? 9.717 0.480 52.365 1.00 86.33 245 ALA C O 1
ATOM 7863 N N . PRO C 1 228 ? 11.738 0.454 53.401 1.00 87.10 246 PRO C N 1
ATOM 7864 C CA . PRO C 1 228 ? 11.353 1.469 54.386 1.00 90.44 246 PRO C CA 1
ATOM 7865 C C . PRO C 1 228 ? 11.676 2.837 53.805 1.00 89.87 246 PRO C C 1
ATOM 7866 O O . PRO C 1 228 ? 12.851 3.103 53.500 1.00 88.64 246 PRO C O 1
ATOM 7870 N N . ILE C 1 229 ? 10.657 3.674 53.594 1.00 89.89 247 ILE C N 1
ATOM 7871 C CA . ILE C 1 229 ? 10.862 4.955 52.899 1.00 89.20 247 ILE C CA 1
ATOM 7872 C C . ILE C 1 229 ? 10.191 6.151 53.589 1.00 92.52 247 ILE C C 1
ATOM 7873 O O . ILE C 1 229 ? 9.160 5.991 54.268 1.00 93.68 247 ILE C O 1
ATOM 7878 N N . SER C 1 230 ? 10.783 7.339 53.424 1.00 90.36 248 SER C N 1
ATOM 7879 C CA . SER C 1 230 ? 10.158 8.589 53.919 1.00 93.88 248 SER C CA 1
ATOM 7880 C C . SER C 1 230 ? 9.360 9.253 52.792 1.00 92.47 248 SER C C 1
ATOM 7881 O O . SER C 1 230 ? 8.330 9.864 53.042 1.00 93.69 248 SER C O 1
ATOM 7884 N N . SER C 1 231 ? 9.825 9.112 51.550 1.00 89.58 249 SER C N 1
ATOM 7885 C CA . SER C 1 231 ? 9.124 9.677 50.390 1.00 88.55 249 SER C CA 1
ATOM 7886 C C . SER C 1 231 ? 9.430 8.920 49.101 1.00 85.90 249 SER C C 1
ATOM 7887 O O . SER C 1 231 ? 10.502 8.335 48.944 1.00 84.36 249 SER C O 1
ATOM 7890 N N . ILE C 1 232 ? 8.459 8.958 48.194 1.00 85.66 250 ILE C N 1
ATOM 7891 C CA . ILE C 1 232 ? 8.543 8.349 46.875 1.00 83.23 250 ILE C CA 1
ATOM 7892 C C . ILE C 1 232 ? 7.837 9.318 45.927 1.00 84.00 250 ILE C C 1
ATOM 7893 O O . ILE C 1 232 ? 6.885 9.995 46.320 1.00 88.14 250 ILE C O 1
ATOM 7898 N N . SER C 1 233 ? 8.342 9.425 44.707 1.00 80.38 251 SER C N 1
ATOM 7899 C CA . SER C 1 233 ? 7.767 10.314 43.698 1.00 79.50 251 SER C CA 1
ATOM 7900 C C . SER C 1 233 ? 8.036 9.694 42.339 1.00 77.53 251 SER C C 1
ATOM 7901 O O . SER C 1 233 ? 8.962 8.907 42.227 1.00 74.60 251 SER C O 1
ATOM 7904 N N . PRO C 1 234 ? 7.230 10.027 41.312 1.00 77.52 252 PRO C N 1
ATOM 7905 C CA . PRO C 1 234 ? 7.473 9.451 39.986 1.00 75.48 252 PRO C CA 1
ATOM 7906 C C . PRO C 1 234 ? 8.593 10.175 39.250 1.00 73.05 252 PRO C C 1
ATOM 7907 O O . PRO C 1 234 ? 8.869 11.329 39.549 1.00 73.14 252 PRO C O 1
ATOM 7911 N N . PHE C 1 235 ? 9.210 9.492 38.284 1.00 69.21 253 PHE C N 1
ATOM 7912 C CA . PHE C 1 235 ? 10.337 10.048 37.524 1.00 68.93 253 PHE C CA 1
ATOM 7913 C C . PHE C 1 235 ? 9.884 11.132 36.527 1.00 70.25 253 PHE C C 1
ATOM 7914 O O . PHE C 1 235 ? 10.581 12.154 36.306 1.00 70.90 253 PHE C O 1
ATOM 7922 N N . ASN C 1 236 ? 8.719 10.879 35.936 1.00 71.81 254 ASN C N 1
ATOM 7923 C CA . ASN C 1 236 ? 8.120 11.713 34.896 1.00 74.07 254 ASN C CA 1
ATOM 7924 C C . ASN C 1 236 ? 6.590 11.621 34.946 1.00 77.09 254 ASN C C 1
ATOM 7925 O O . ASN C 1 236 ? 6.033 10.863 35.755 1.00 77.92 254 ASN C O 1
ATOM 7930 N N . ASP C 1 237 ? 5.917 12.385 34.088 1.00 79.60 255 ASP C N 1
ATOM 7931 C CA . ASP C 1 237 ? 4.447 12.430 34.083 1.00 83.03 255 ASP C CA 1
ATOM 7932 C C . ASP C 1 237 ? 3.800 11.069 33.862 1.00 82.45 255 ASP C C 1
ATOM 7933 O O . ASP C 1 237 ? 2.778 10.770 34.479 1.00 80.32 255 ASP C O 1
ATOM 7938 N N . TYR C 1 238 ? 4.408 10.256 32.998 1.00 78.89 256 TYR C N 1
ATOM 7939 C CA . TYR C 1 238 ? 3.901 8.922 32.688 1.00 78.46 256 TYR C CA 1
ATOM 7940 C C . TYR C 1 238 ? 3.865 8.015 33.927 1.00 77.61 256 TYR C C 1
ATOM 7941 O O . TYR C 1 238 ? 2.931 7.225 34.084 1.00 80.24 256 TYR C O 1
ATOM 7950 N N . ALA C 1 239 ? 4.854 8.140 34.820 1.00 74.52 257 ALA C N 1
ATOM 7951 C CA . ALA C 1 239 ? 4.878 7.315 36.045 1.00 74.42 257 ALA C CA 1
ATOM 7952 C C . ALA C 1 239 ? 3.873 7.748 37.124 1.00 76.97 257 ALA C C 1
ATOM 7953 O O . ALA C 1 239 ? 3.761 7.073 38.158 1.00 78.19 257 ALA C O 1
ATOM 7955 N N . LYS C 1 240 ? 3.154 8.854 36.900 1.00 76.71 258 LYS C N 1
ATOM 7956 C CA . LYS C 1 240 ? 2.179 9.345 37.886 1.00 83.13 258 LYS C CA 1
ATOM 7957 C C . LYS C 1 240 ? 1.084 8.328 38.219 1.00 85.25 258 LYS C C 1
ATOM 7958 O O . LYS C 1 240 ? 0.782 8.124 39.396 1.00 84.28 258 LYS C O 1
ATOM 7964 N N . SER C 1 241 ? 0.533 7.679 37.192 1.00 86.72 259 SER C N 1
ATOM 7965 C CA . SER C 1 241 ? -0.584 6.739 37.374 1.00 89.50 259 SER C CA 1
ATOM 7966 C C . SER C 1 241 ? -0.253 5.493 38.212 1.00 90.12 259 SER C C 1
ATOM 7967 O O . SER C 1 241 ? -1.172 4.865 38.757 1.00 95.56 259 SER C O 1
ATOM 7970 N N . GLY C 1 242 ? 1.034 5.143 38.306 1.00 87.41 260 GLY C N 1
ATOM 7971 C CA . GLY C 1 242 ? 1.517 4.005 39.110 1.00 85.92 260 GLY C CA 1
ATOM 7972 C C . GLY C 1 242 ? 1.961 4.326 40.535 1.00 85.09 260 GLY C C 1
ATOM 7973 O O . GLY C 1 242 ? 2.264 3.414 41.314 1.00 83.62 260 GLY C O 1
ATOM 7974 N N . LEU C 1 243 ? 1.998 5.610 40.890 1.00 84.78 261 LEU C N 1
ATOM 7975 C CA . LEU C 1 243 ? 2.444 6.040 42.233 1.00 85.84 261 LEU C CA 1
ATOM 7976 C C . LEU C 1 243 ? 1.741 5.346 43.428 1.00 88.02 261 LEU C C 1
ATOM 7977 O O . LEU C 1 243 ? 2.424 4.922 44.355 1.00 87.50 261 LEU C O 1
ATOM 7982 N N . LYS C 1 244 ? 0.414 5.202 43.388 1.00 90.47 262 LYS C N 1
ATOM 7983 C CA . LYS C 1 244 ? -0.360 4.613 44.517 1.00 92.62 262 LYS C CA 1
ATOM 7984 C C . LYS C 1 244 ? -0.098 3.115 44.730 1.00 90.95 262 LYS C C 1
ATOM 7985 O O . LYS C 1 244 ? -0.114 2.625 45.845 1.00 93.34 262 LYS C O 1
ATOM 7987 N N . THR C 1 245 ? 0.169 2.388 43.655 1.00 89.39 263 THR C N 1
ATOM 7988 C CA . THR C 1 245 ? 0.437 0.962 43.746 1.00 88.27 263 THR C CA 1
ATOM 7989 C C . THR C 1 245 ? 1.922 0.672 43.475 1.00 84.85 263 THR C C 1
ATOM 7990 O O . THR C 1 245 ? 2.247 -0.332 42.860 1.00 82.45 263 THR C O 1
ATOM 7994 N N . TRP C 1 246 ? 2.805 1.562 43.947 1.00 82.87 264 TRP C N 1
ATOM 7995 C CA . TRP C 1 246 ? 4.252 1.401 43.842 1.00 80.46 264 TRP C CA 1
ATOM 7996 C C . TRP C 1 246 ? 4.750 0.068 44.416 1.00 80.15 264 TRP C C 1
ATOM 7997 O O . TRP C 1 246 ? 5.643 -0.540 43.852 1.00 76.05 264 TRP C O 1
ATOM 8008 N N . GLN C 1 247 ? 4.135 -0.406 45.504 1.00 83.99 265 GLN C N 1
ATOM 8009 C CA . GLN C 1 247 ? 4.516 -1.694 46.111 1.00 84.96 265 GLN C CA 1
ATOM 8010 C C . GLN C 1 247 ? 4.089 -2.909 45.279 1.00 83.28 265 GLN C C 1
ATOM 8011 O O . GLN C 1 247 ? 4.575 -3.988 45.558 1.00 83.83 265 GLN C O 1
ATOM 8017 N N . THR C 1 248 ? 3.224 -2.735 44.268 1.00 81.64 266 THR C N 1
ATOM 8018 C CA . THR C 1 248 ? 2.668 -3.851 43.465 1.00 80.80 266 THR C CA 1
ATOM 8019 C C . THR C 1 248 ? 3.005 -3.833 41.963 1.00 78.71 266 THR C C 1
ATOM 8020 O O . THR C 1 248 ? 2.778 -2.823 41.279 1.00 75.91 266 THR C O 1
ATOM 8024 N N . TYR C 1 249 ? 3.444 -4.997 4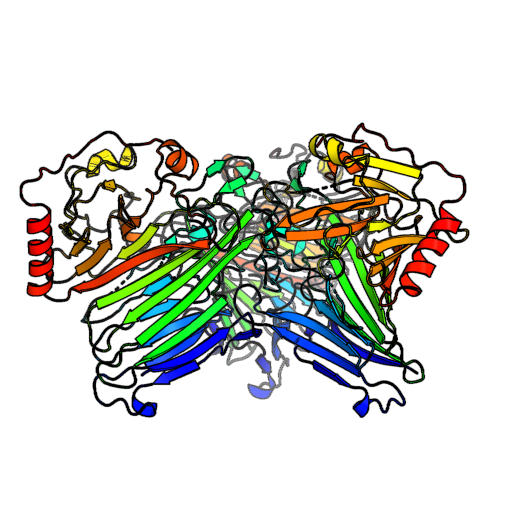1.472 1.00 76.44 267 TYR C N 1
ATOM 8025 C CA . TYR C 1 249 ? 3.796 -5.207 40.068 1.00 75.48 267 TYR C CA 1
ATOM 8026 C C . TYR C 1 249 ? 2.664 -5.852 39.276 1.00 77.16 267 TYR C C 1
ATOM 8027 O O . TYR C 1 249 ? 1.988 -6.723 39.779 1.00 77.71 267 TYR C O 1
ATOM 8036 N N . GLN C 1 250 ? 2.492 -5.418 38.030 1.00 78.84 268 GLN C N 1
ATOM 8037 C CA . GLN C 1 250 ? 1.571 -6.027 37.074 1.00 80.10 268 GLN C CA 1
ATOM 8038 C C . GLN C 1 250 ? 2.320 -7.137 36.361 1.00 75.79 268 GLN C C 1
ATOM 8039 O O . GLN C 1 250 ? 3.547 -7.192 36.391 1.00 72.78 268 GLN C O 1
ATOM 8045 N N . GLY C 1 251 ? 1.561 -8.000 35.690 1.00 74.08 269 GLY C N 1
ATOM 8046 C CA . GLY C 1 251 ? 2.108 -9.035 34.828 1.00 71.19 269 GLY C CA 1
ATOM 8047 C C . GLY C 1 251 ? 2.668 -8.435 33.543 1.00 68.07 269 GLY C C 1
ATOM 8048 O O . GLY C 1 251 ? 2.605 -7.201 33.350 1.00 66.74 269 GLY C O 1
ATOM 8049 N N . PRO C 1 252 ? 3.230 -9.290 32.660 1.00 65.23 270 PRO C N 1
ATOM 8050 C CA . PRO C 1 252 ? 3.807 -8.792 31.407 1.00 63.23 270 PRO C CA 1
ATOM 8051 C C . PRO C 1 252 ? 2.743 -8.021 30.613 1.00 65.20 270 PRO C C 1
ATOM 8052 O O . PRO C 1 252 ? 1.705 -8.590 30.310 1.00 64.05 270 PRO C O 1
ATOM 8056 N N . THR C 1 253 ? 2.984 -6.738 30.322 1.00 64.00 271 THR C N 1
ATOM 8057 C CA . THR C 1 253 ? 1.951 -5.836 29.754 1.00 65.29 271 THR C CA 1
ATOM 8058 C C . THR C 1 253 ? 2.413 -5.140 28.464 1.00 64.97 271 THR C C 1
ATOM 8059 O O . THR C 1 253 ? 3.415 -4.404 28.484 1.00 61.40 271 THR C O 1
ATOM 8063 N N . LYS C 1 254 ? 1.683 -5.344 27.362 1.00 65.18 272 LYS C N 1
ATOM 8064 C CA . LYS C 1 254 ? 2.015 -4.706 26.077 1.00 66.41 272 LYS C CA 1
ATOM 8065 C C . LYS C 1 254 ? 1.812 -3.193 26.197 1.00 68.99 272 LYS C C 1
ATOM 8066 O O . LYS C 1 254 ? 0.888 -2.754 26.875 1.00 63.78 272 LYS C O 1
ATOM 8072 N N . ASP C 1 255 ? 2.712 -2.421 25.581 1.00 68.67 273 ASP C N 1
ATOM 8073 C CA . ASP C 1 255 ? 2.661 -0.938 25.525 1.00 71.74 273 ASP C CA 1
ATOM 8074 C C . ASP C 1 255 ? 2.872 -0.215 26.861 1.00 72.37 273 ASP C C 1
ATOM 8075 O O . ASP C 1 255 ? 2.585 0.971 26.974 1.00 76.17 273 ASP C O 1
ATOM 8080 N N . PHE C 1 256 ? 3.420 -0.909 27.851 1.00 70.23 274 PHE C N 1
ATOM 8081 C CA . PHE C 1 256 ? 3.654 -0.328 29.166 1.00 69.35 274 PHE C CA 1
ATOM 8082 C C . PHE C 1 256 ? 4.961 0.479 29.172 1.00 67.89 274 PHE C C 1
ATOM 8083 O O . PHE C 1 256 ? 5.039 1.590 29.722 1.00 67.21 274 PHE C O 1
ATOM 8091 N N . ASP C 1 257 ? 5.976 -0.093 28.522 1.00 64.18 275 ASP C N 1
ATOM 8092 C CA . ASP C 1 257 ? 7.360 0.402 28.522 1.00 62.68 275 ASP C CA 1
ATOM 8093 C C . ASP C 1 257 ? 7.944 0.293 29.929 1.00 62.61 275 ASP C C 1
ATOM 8094 O O . ASP C 1 257 ? 8.472 -0.757 30.281 1.00 61.73 275 ASP C O 1
ATOM 8099 N N . GLU C 1 258 ? 7.822 1.342 30.739 1.00 64.74 276 GLU C N 1
ATOM 8100 C CA . GLU C 1 258 ? 8.339 1.327 32.108 1.00 65.03 276 GLU C CA 1
ATOM 8101 C C . GLU C 1 258 ? 7.783 2.481 32.940 1.00 67.19 276 GLU C C 1
ATOM 8102 O O . GLU C 1 258 ? 7.346 3.493 32.386 1.00 69.92 276 GLU C O 1
ATOM 8116 N N . VAL C 1 260 ? 9.285 4.520 36.506 1.00 65.91 278 VAL C N 1
ATOM 8117 C CA . VAL C 1 260 ? 10.437 4.652 37.405 1.00 64.67 278 VAL C CA 1
ATOM 8118 C C . VAL C 1 260 ? 10.017 5.541 38.570 1.00 66.31 278 VAL C C 1
ATOM 8119 O O . VAL C 1 260 ? 9.321 6.548 38.380 1.00 66.00 278 VAL C O 1
ATOM 8123 N N . PHE C 1 261 ? 10.447 5.166 39.773 1.00 69.59 279 PHE C N 1
ATOM 8124 C CA . PHE C 1 261 ? 10.161 5.948 40.978 1.00 72.43 279 PHE C CA 1
ATOM 8125 C C . PHE C 1 261 ? 11.431 6.278 41.753 1.00 71.21 279 PHE C C 1
ATOM 8126 O O . PHE C 1 261 ? 12.301 5.426 41.936 1.00 71.33 279 PHE C O 1
ATOM 8134 N N . ASN C 1 262 ? 11.495 7.523 42.221 1.00 70.51 280 ASN C N 1
ATOM 8135 C CA . ASN C 1 262 ? 12.618 8.060 42.979 1.00 70.62 280 ASN C CA 1
ATOM 8136 C C . ASN C 1 262 ? 12.279 8.036 44.477 1.00 71.63 280 ASN C C 1
ATOM 8137 O O . ASN C 1 262 ? 11.363 8.730 44.915 1.00 73.15 280 ASN C O 1
ATOM 8142 N N . ILE C 1 263 ? 13.021 7.231 45.245 1.00 71.77 281 ILE C N 1
ATOM 8143 C CA . ILE C 1 263 ? 12.773 6.987 46.678 1.00 74.54 281 ILE C CA 1
ATOM 8144 C C . ILE C 1 263 ? 13.835 7.620 47.608 1.00 74.75 281 ILE C C 1
ATOM 8145 O O . ILE C 1 263 ? 15.007 7.739 47.250 1.00 71.45 281 ILE C O 1
ATOM 8150 N N . GLN C 1 264 ? 13.387 8.021 48.797 1.00 78.79 282 GLN C N 1
ATOM 8151 C CA . GLN C 1 264 ? 14.228 8.449 49.901 1.00 79.85 282 GLN C CA 1
ATOM 8152 C C . GLN C 1 264 ? 14.105 7.375 50.994 1.00 81.88 282 GLN C C 1
ATOM 8153 O O . GLN C 1 264 ? 13.097 7.327 51.689 1.00 83.04 282 GLN C O 1
ATOM 8159 N N . PRO C 1 265 ? 15.135 6.539 51.186 1.00 81.10 283 PRO C N 1
ATOM 8160 C CA . PRO C 1 265 ? 15.028 5.468 52.179 1.00 82.87 283 PRO C CA 1
ATOM 8161 C C . PRO C 1 265 ? 15.321 5.870 53.635 1.00 85.79 283 PRO C C 1
ATOM 8162 O O . PRO C 1 265 ? 16.047 6.852 53.882 1.00 84.64 283 PRO C O 1
ATOM 8166 N N . LEU C 1 266 ? 14.754 5.110 54.577 1.00 85.21 284 LEU C N 1
ATOM 8167 C CA . LEU C 1 266 ? 15.119 5.189 55.996 1.00 87.09 284 LEU C CA 1
ATOM 8168 C C . LEU C 1 266 ? 16.138 4.073 56.283 1.00 87.31 284 LEU C C 1
ATOM 8169 O O . LEU C 1 266 ? 16.198 3.082 55.538 1.00 86.14 284 LEU C O 1
ATOM 8174 N N . ALA C 1 267 ? 16.935 4.238 57.344 1.00 87.90 285 ALA C N 1
ATOM 8175 C CA . ALA C 1 267 ? 17.961 3.246 57.770 1.00 86.91 285 ALA C CA 1
ATOM 8176 C C . ALA C 1 267 ? 17.946 2.984 59.295 1.00 88.26 285 ALA C C 1
ATOM 8177 O O . ALA C 1 267 ? 17.334 3.739 60.013 1.00 88.58 285 ALA C O 1
ATOM 8179 N N . ASP C 1 268 ? 18.661 1.938 59.742 1.00 87.74 286 ASP C N 1
ATOM 8180 C CA . ASP C 1 268 ? 18.780 1.523 61.160 1.00 92.27 286 ASP C CA 1
ATOM 8181 C C . ASP C 1 268 ? 19.887 2.333 61.952 1.00 95.06 286 ASP C C 1
ATOM 8182 O O . ASP C 1 268 ? 20.446 3.315 61.420 1.00 93.57 286 ASP C O 1
ATOM 8187 N N . GLU C 1 269 ? 20.236 1.879 63.170 1.00 92.64 287 GLU C N 1
ATOM 8188 C CA . GLU C 1 269 ? 21.259 2.548 64.044 1.00 96.32 287 GLU C CA 1
ATOM 8189 C C . GLU C 1 269 ? 22.705 2.513 63.524 1.00 92.39 287 GLU C C 1
ATOM 8190 O O . GLU C 1 269 ? 23.582 3.155 64.095 1.00 92.55 287 GLU C O 1
ATOM 8196 N N . ASN C 1 270 ? 22.972 1.735 62.488 1.00 90.67 288 ASN C N 1
ATOM 8197 C CA . ASN C 1 270 ? 24.290 1.690 61.865 1.00 90.54 288 ASN C CA 1
ATOM 8198 C C . ASN C 1 270 ? 24.212 2.130 60.391 1.00 86.25 288 ASN C C 1
ATOM 8199 O O . ASN C 1 270 ? 25.061 1.731 59.583 1.00 83.34 288 ASN C O 1
ATOM 8204 N N . HIS C 1 271 ? 23.210 2.965 60.064 1.00 85.16 289 HIS C N 1
ATOM 8205 C CA . HIS C 1 271 ? 22.977 3.487 58.694 1.00 83.18 289 HIS C CA 1
ATOM 8206 C C . HIS C 1 271 ? 22.749 2.417 57.582 1.00 79.86 289 HIS C C 1
ATOM 8207 O O . HIS C 1 271 ? 23.041 2.646 56.406 1.00 76.24 289 HIS C O 1
ATOM 8214 N N . GLN C 1 272 ? 22.198 1.273 57.979 1.00 80.07 290 GLN C N 1
ATOM 8215 C CA . GLN C 1 272 ? 21.875 0.191 57.060 1.00 78.83 290 GLN C CA 1
ATOM 8216 C C . GLN C 1 272 ? 20.395 0.224 56.694 1.00 80.03 290 GLN C C 1
ATOM 8217 O O . GLN C 1 272 ? 19.550 0.514 57.538 1.00 82.25 290 GLN C O 1
ATOM 8223 N N . THR C 1 273 ? 20.084 -0.090 55.435 1.00 78.64 291 THR C N 1
ATOM 8224 C CA . THR C 1 273 ? 18.702 -0.210 54.967 1.00 78.19 291 THR C CA 1
ATOM 8225 C C . THR C 1 273 ? 18.606 -1.459 54.132 1.00 77.00 291 THR C C 1
ATOM 8226 O O . THR C 1 273 ? 19.627 -2.041 53.778 1.00 76.16 291 THR C O 1
ATOM 8230 N N . LEU C 1 274 ? 17.376 -1.862 53.837 1.00 79.09 292 LEU C N 1
ATOM 8231 C CA . LEU C 1 274 ? 17.084 -3.136 53.168 1.00 77.33 292 LEU C CA 1
ATOM 8232 C C . LEU C 1 274 ? 15.907 -2.935 52.229 1.00 77.06 292 LEU C C 1
ATOM 8233 O O . LEU C 1 274 ? 14.857 -2.471 52.659 1.00 81.25 292 LEU C O 1
ATOM 8238 N N . ALA C 1 275 ? 16.098 -3.256 50.950 1.00 75.91 293 ALA C N 1
ATOM 8239 C CA . ALA C 1 275 ? 15.052 -3.179 49.931 1.00 75.79 293 ALA C CA 1
ATOM 8240 C C . ALA C 1 275 ? 14.938 -4.566 49.317 1.00 76.23 293 ALA C C 1
ATOM 8241 O O . ALA C 1 275 ? 15.935 -5.286 49.232 1.00 77.49 293 ALA C O 1
ATOM 8243 N N . ALA C 1 276 ? 13.733 -4.942 48.901 1.00 78.89 294 ALA C N 1
ATOM 8244 C CA . ALA C 1 276 ? 13.472 -6.297 48.383 1.00 77.35 294 ALA C CA 1
ATOM 8245 C C . ALA C 1 276 ? 12.361 -6.367 47.348 1.00 76.53 294 ALA C C 1
ATOM 8246 O O . ALA C 1 276 ? 11.492 -5.505 47.282 1.00 77.55 294 ALA C O 1
ATOM 8248 N N . VAL C 1 277 ? 12.430 -7.406 46.522 1.00 75.45 295 VAL C N 1
ATOM 8249 C CA . VAL C 1 277 ? 11.365 -7.760 45.588 1.00 75.35 295 VAL C CA 1
ATOM 8250 C C . VAL C 1 277 ? 10.997 -9.193 45.944 1.00 76.28 295 VAL C C 1
ATOM 8251 O O . VAL C 1 277 ? 11.884 -10.038 46.084 1.00 76.03 295 VAL C O 1
ATOM 8255 N N . VAL C 1 278 ? 9.705 -9.449 46.146 1.00 76.97 296 VAL C N 1
ATOM 8256 C CA . VAL C 1 278 ? 9.225 -10.768 46.530 1.00 78.33 296 VAL C CA 1
ATOM 8257 C C . VAL C 1 278 ? 8.061 -11.190 45.637 1.00 77.21 296 VAL C C 1
ATOM 8258 O O . VAL C 1 278 ? 7.346 -10.340 45.089 1.00 76.07 296 VAL C O 1
ATOM 8262 N N . ASN C 1 279 ? 7.891 -12.499 45.472 1.00 77.46 297 ASN C N 1
ATOM 8263 C CA . ASN C 1 279 ? 6.797 -13.033 44.631 1.00 79.09 297 ASN C CA 1
ATOM 8264 C C . ASN C 1 279 ? 5.420 -12.939 45.328 1.00 81.77 297 ASN C C 1
ATOM 8265 O O . ASN C 1 279 ? 5.351 -12.604 46.512 1.00 79.32 297 ASN C O 1
ATOM 8270 N N . LYS C 1 280 ? 4.351 -13.234 44.586 1.00 83.24 298 LYS C N 1
ATOM 8271 C CA . LYS C 1 280 ? 2.971 -13.063 45.072 1.00 87.23 298 LYS C CA 1
ATOM 8272 C C . LYS C 1 280 ? 2.677 -13.912 46.307 1.00 88.59 298 LYS C C 1
ATOM 8273 O O . LYS C 1 280 ? 2.123 -13.404 47.275 1.00 90.56 298 LYS C O 1
ATOM 8279 N N . ALA C 1 281 ? 3.074 -15.188 46.268 1.00 87.21 299 ALA C N 1
ATOM 8280 C CA . ALA C 1 281 ? 2.907 -16.093 47.413 1.00 88.85 299 ALA C CA 1
ATOM 8281 C C . ALA C 1 281 ? 3.805 -15.726 48.606 1.00 87.43 299 ALA C C 1
ATOM 8282 O O . ALA C 1 281 ? 3.560 -16.170 49.707 1.00 85.87 299 ALA C O 1
ATOM 8284 N N . GLY C 1 282 ? 4.842 -14.927 48.380 1.00 83.49 300 GLY C N 1
ATOM 8285 C CA . GLY C 1 282 ? 5.764 -14.529 49.426 1.00 85.21 300 GLY C CA 1
ATOM 8286 C C . GLY C 1 282 ? 6.702 -15.615 49.917 1.00 87.14 300 GLY C C 1
ATOM 8287 O O . GLY C 1 282 ? 7.088 -15.595 51.080 1.00 89.43 300 GLY C O 1
ATOM 8288 N N . ASP C 1 283 ? 7.075 -16.547 49.037 1.00 86.25 301 ASP C N 1
ATOM 8289 C CA . ASP C 1 283 ? 8.035 -17.624 49.370 1.00 86.52 301 ASP C CA 1
ATOM 8290 C C . ASP C 1 283 ? 9.349 -17.586 48.563 1.00 85.54 301 ASP C C 1
ATOM 8291 O O . ASP C 1 283 ? 10.225 -18.430 48.789 1.00 87.84 301 ASP C O 1
ATOM 8296 N N . LYS C 1 284 ? 9.455 -16.643 47.615 1.00 82.41 302 LYS C N 1
ATOM 8297 C CA . LYS C 1 284 ? 10.683 -16.368 46.819 1.00 81.10 302 LYS C CA 1
ATOM 8298 C C . LYS C 1 284 ? 10.891 -14.846 46.739 1.00 79.17 302 LYS C C 1
ATOM 8299 O O . LYS C 1 284 ? 9.930 -14.075 46.580 1.00 79.80 302 LYS C O 1
ATOM 8305 N N . GLY C 1 285 ? 12.140 -14.418 46.857 1.00 75.51 303 GLY C N 1
ATOM 8306 C CA . GLY C 1 285 ? 12.464 -13.006 46.705 1.00 73.67 303 GLY C CA 1
ATOM 8307 C C . GLY C 1 285 ? 13.946 -12.761 46.668 1.00 70.10 303 GLY C C 1
ATOM 8308 O O . GLY C 1 285 ? 14.734 -13.710 46.670 1.00 70.60 303 GLY C O 1
ATOM 8309 N N . ALA C 1 286 ? 14.314 -11.481 46.604 1.00 68.83 304 ALA C N 1
ATOM 8310 C CA . ALA C 1 286 ? 15.711 -11.047 46.676 1.00 66.00 304 ALA C CA 1
ATOM 8311 C C . ALA C 1 286 ? 15.771 -9.754 47.470 1.00 67.64 304 ALA C C 1
ATOM 8312 O O . ALA C 1 286 ? 14.961 -8.846 47.231 1.00 65.99 304 ALA C O 1
ATOM 8314 N N . SER C 1 287 ? 16.703 -9.669 48.420 1.00 67.96 305 SER C N 1
ATOM 8315 C CA . SER C 1 287 ? 16.911 -8.426 49.186 1.00 69.84 305 SER C CA 1
ATOM 8316 C C . SER C 1 287 ? 18.298 -7.866 48.941 1.00 66.31 305 SER C C 1
ATOM 8317 O O . SER C 1 287 ? 19.229 -8.613 48.623 1.00 65.56 305 SER C O 1
ATOM 8320 N N . ILE C 1 288 ? 18.403 -6.544 49.111 1.00 68.58 306 ILE C N 1
ATOM 8321 C CA . ILE C 1 288 ? 19.649 -5.795 49.003 1.00 65.52 306 ILE C CA 1
ATOM 8322 C C . ILE C 1 288 ? 19.791 -4.957 50.261 1.00 69.17 306 ILE C C 1
ATOM 8323 O O . ILE C 1 288 ? 18.957 -4.081 50.527 1.00 67.04 306 ILE C O 1
ATOM 8328 N N . GLN C 1 289 ? 20.815 -5.245 51.060 1.00 71.29 307 GLN C N 1
ATOM 8329 C CA . GLN C 1 289 ? 21.190 -4.364 52.177 1.00 69.87 307 GLN C CA 1
ATOM 8330 C C . GLN C 1 289 ? 22.202 -3.363 51.657 1.00 68.91 307 GLN C C 1
ATOM 8331 O O . GLN C 1 289 ? 23.085 -3.733 50.881 1.00 68.90 307 GLN C O 1
ATOM 8337 N N . PHE C 1 290 ? 22.063 -2.096 52.031 1.00 71.28 308 PHE C N 1
ATOM 8338 C CA . PHE C 1 290 ? 23.086 -1.083 51.718 1.00 68.33 308 PHE C CA 1
ATOM 8339 C C . PHE C 1 290 ? 23.175 -0.010 52.788 1.00 70.54 308 PHE C C 1
ATOM 8340 O O . PHE C 1 290 ? 22.305 0.081 53.655 1.00 75.71 308 PHE C O 1
ATOM 8348 N N . ASP C 1 291 ? 24.244 0.782 52.694 1.00 68.43 309 ASP C N 1
ATOM 8349 C CA . ASP C 1 291 ? 24.573 1.846 53.618 1.00 71.43 309 ASP C CA 1
ATOM 8350 C C . ASP C 1 291 ? 24.203 3.200 52.986 1.00 70.04 309 ASP C C 1
ATOM 8351 O O . ASP C 1 291 ? 24.782 3.636 51.975 1.00 66.80 309 ASP C O 1
ATOM 8356 N N . THR C 1 292 ? 23.251 3.860 53.625 1.00 71.44 310 THR C N 1
ATOM 8357 C CA . THR C 1 292 ? 22.630 5.094 53.147 1.00 72.50 310 THR C CA 1
ATOM 8358 C C . THR C 1 292 ? 23.542 6.338 53.210 1.00 72.50 310 THR C C 1
ATOM 8359 O O . THR C 1 292 ? 23.183 7.396 52.691 1.00 70.64 310 THR C O 1
ATOM 8363 N N . ARG C 1 293 ? 24.686 6.225 53.883 1.00 73.33 311 ARG C N 1
ATOM 8364 C CA . ARG C 1 293 ? 25.721 7.263 53.843 1.00 69.67 311 ARG C CA 1
ATOM 8365 C C . ARG C 1 293 ? 26.589 7.086 52.595 1.00 68.99 311 ARG C C 1
ATOM 8366 O O . ARG C 1 293 ? 27.268 8.032 52.169 1.00 66.61 311 ARG C O 1
ATOM 8374 N N . GLN C 1 294 ? 26.615 5.859 52.071 1.00 64.29 312 GLN C N 1
ATOM 8375 C CA . GLN C 1 294 ? 27.390 5.510 50.899 1.00 60.69 312 GLN C CA 1
ATOM 8376 C C . GLN C 1 294 ? 26.548 5.713 49.643 1.00 58.99 312 GLN C C 1
ATOM 8377 O O . GLN C 1 294 ? 27.029 6.281 48.656 1.00 58.89 312 GLN C O 1
ATOM 8383 N N . LEU C 1 295 ? 25.317 5.193 49.682 1.00 61.06 313 LEU C N 1
ATOM 8384 C CA . LEU C 1 295 ? 24.312 5.305 48.622 1.00 62.53 313 LEU C CA 1
ATOM 8385 C C . LEU C 1 295 ? 23.026 5.899 49.231 1.00 67.50 313 LEU C C 1
ATOM 8386 O O . LEU C 1 295 ? 22.157 5.159 49.701 1.00 67.05 313 LEU C O 1
ATOM 8391 N N . PRO C 1 296 ? 22.905 7.246 49.246 1.00 67.97 314 PRO C N 1
ATOM 8392 C CA . PRO C 1 296 ? 21.772 7.892 49.928 1.00 70.51 314 PRO C CA 1
ATOM 8393 C C . PRO C 1 296 ? 20.410 7.867 49.239 1.00 69.56 314 PRO C C 1
ATOM 8394 O O . PRO C 1 296 ? 19.415 8.136 49.894 1.00 73.11 314 PRO C O 1
ATOM 8398 N N . VAL C 1 297 ? 20.341 7.523 47.963 1.00 65.52 315 VAL C N 1
ATOM 8399 C CA . VAL C 1 297 ? 19.058 7.500 47.261 1.00 64.75 315 VAL C CA 1
ATOM 8400 C C . VAL C 1 297 ? 18.770 6.109 46.652 1.00 64.14 315 VAL C C 1
ATOM 8401 O O . VAL C 1 297 ? 19.636 5.229 46.617 1.00 63.30 315 VAL C O 1
ATOM 8405 N N . LEU C 1 298 ? 17.537 5.916 46.207 1.00 66.29 316 LEU C N 1
ATOM 8406 C CA . LEU C 1 298 ? 17.091 4.607 45.697 1.00 67.37 316 LEU C CA 1
ATOM 8407 C C . LEU C 1 298 ? 16.160 4.811 44.527 1.00 66.25 316 LEU C C 1
ATOM 8408 O O . LEU C 1 298 ? 15.250 5.625 44.618 1.00 63.07 316 LEU C O 1
ATOM 8413 N N . THR C 1 299 ? 16.398 4.086 43.429 1.00 65.37 317 THR C N 1
ATOM 8414 C CA . THR C 1 299 ? 15.552 4.165 42.250 1.00 64.88 317 THR C CA 1
ATOM 8415 C C . THR C 1 299 ? 14.848 2.810 42.074 1.00 64.31 317 THR C C 1
ATOM 8416 O O . THR C 1 299 ? 15.497 1.762 42.151 1.00 63.50 317 THR C O 1
ATOM 8420 N N . LEU C 1 300 ? 13.532 2.847 41.859 1.00 64.34 318 LEU C N 1
ATOM 8421 C CA . LEU C 1 300 ? 12.708 1.663 41.576 1.00 63.21 318 LEU C CA 1
ATOM 8422 C C . LEU C 1 300 ? 12.338 1.713 40.091 1.00 63.29 318 LEU C C 1
ATOM 8423 O O . LEU C 1 300 ? 11.640 2.630 39.662 1.00 63.95 318 LEU C O 1
ATOM 8428 N N . TRP C 1 301 ? 12.847 0.754 39.314 1.00 60.28 319 TRP C N 1
ATOM 8429 C CA . TRP C 1 301 ? 12.568 0.644 37.882 1.00 61.40 319 TRP C CA 1
ATOM 8430 C C . TRP C 1 301 ? 11.607 -0.524 37.674 1.00 61.76 319 TRP C C 1
ATOM 8431 O O . TRP C 1 301 ? 11.983 -1.676 37.912 1.00 61.87 319 TRP C O 1
ATOM 8442 N N . LYS C 1 302 ? 10.375 -0.213 37.268 1.00 62.59 320 LYS C N 1
ATOM 8443 C CA . LYS C 1 302 ? 9.318 -1.216 37.016 1.00 61.95 320 LYS C CA 1
ATOM 8444 C C . LYS C 1 302 ? 9.150 -1.368 35.506 1.00 62.42 320 LYS C C 1
ATOM 8445 O O . LYS C 1 302 ? 8.470 -0.559 34.886 1.00 64.60 320 LYS C O 1
ATOM 8451 N N . ASN C 1 303 ? 9.802 -2.378 34.920 1.00 60.36 321 ASN C N 1
ATOM 8452 C CA . ASN C 1 303 ? 9.779 -2.604 33.471 1.00 59.28 321 ASN C CA 1
ATOM 8453 C C . ASN C 1 303 ? 8.979 -3.863 33.192 1.00 61.09 321 ASN C C 1
ATOM 8454 O O . ASN C 1 303 ? 9.499 -4.867 32.673 1.00 61.01 321 ASN C O 1
ATOM 8459 N N . THR C 1 304 ? 7.691 -3.771 33.528 1.00 64.69 322 THR C N 1
ATOM 8460 C CA . THR C 1 304 ? 6.729 -4.855 33.399 1.00 63.99 322 THR C CA 1
ATOM 8461 C C . THR C 1 304 ? 6.038 -4.805 32.038 1.00 63.18 322 THR C C 1
ATOM 8462 O O . THR C 1 304 ? 4.807 -4.726 31.931 1.00 62.22 322 THR C O 1
ATOM 8466 N N . ASP C 1 305 ? 6.869 -4.862 31.002 1.00 58.30 323 ASP C N 1
ATOM 8467 C CA . ASP C 1 305 ? 6.439 -4.902 29.616 1.00 57.76 323 ASP C CA 1
ATOM 8468 C C . ASP C 1 305 ? 6.395 -6.405 29.266 1.00 55.71 323 ASP C C 1
ATOM 8469 O O . ASP C 1 305 ? 6.283 -7.230 30.173 1.00 56.40 323 ASP C O 1
ATOM 8474 N N . THR C 1 306 ? 6.500 -6.799 28.003 1.00 55.59 324 THR C N 1
ATOM 8475 C CA . THR C 1 306 ? 6.370 -8.235 27.669 1.00 56.93 324 THR C CA 1
ATOM 8476 C C . THR C 1 306 ? 7.621 -9.046 27.996 1.00 55.25 324 THR C C 1
ATOM 8477 O O . THR C 1 306 ? 8.714 -8.486 28.240 1.00 53.36 324 THR C O 1
ATOM 8481 N N . VAL C 1 307 ? 7.450 -10.366 28.021 1.00 53.20 325 VAL C N 1
ATOM 8482 C CA . VAL C 1 307 ? 8.549 -11.267 28.345 1.00 55.88 325 VAL C CA 1
ATOM 8483 C C . VAL C 1 307 ? 9.695 -11.109 27.343 1.00 54.76 325 VAL C C 1
ATOM 8484 O O . VAL C 1 307 ? 10.879 -11.179 27.722 1.00 56.62 325 VAL C O 1
ATOM 8488 N N . LYS C 1 308 ? 9.357 -10.862 26.078 1.00 55.07 326 LYS C N 1
ATOM 8489 C CA . LYS C 1 308 ? 10.380 -10.693 25.051 1.00 53.84 326 LYS C CA 1
ATOM 8490 C C . LYS C 1 308 ? 11.035 -9.310 25.063 1.00 54.52 326 LYS C C 1
ATOM 8491 O O . LYS C 1 308 ? 12.229 -9.202 24.826 1.00 53.39 326 LYS C O 1
ATOM 8497 N N . GLN C 1 309 ? 10.242 -8.269 25.309 1.00 56.62 327 GLN C N 1
ATOM 8498 C CA . GLN C 1 309 ? 10.745 -6.895 25.370 1.00 56.68 327 GLN C CA 1
ATOM 8499 C C . GLN C 1 309 ? 11.583 -6.702 26.636 1.00 57.96 327 GLN C C 1
ATOM 8500 O O . GLN C 1 309 ? 12.624 -6.045 26.614 1.00 56.44 327 GLN C O 1
ATOM 8506 N N . GLY C 1 310 ? 11.120 -7.281 27.743 1.00 59.69 328 GLY C N 1
ATOM 8507 C CA . GLY C 1 310 ? 11.808 -7.161 29.010 1.00 59.93 328 GLY C CA 1
ATOM 8508 C C . GLY C 1 310 ? 10.804 -7.068 30.125 1.00 61.40 328 GLY C C 1
ATOM 8509 O O . GLY C 1 310 ? 10.073 -6.079 30.222 1.00 64.42 328 GLY C O 1
ATOM 8510 N N . TYR C 1 311 ? 10.725 -8.145 30.907 1.00 60.14 329 TYR C N 1
ATOM 8511 C CA . TYR C 1 311 ? 9.882 -8.229 32.077 1.00 59.38 329 TYR C CA 1
ATOM 8512 C C . TYR C 1 311 ? 10.860 -8.312 33.239 1.00 58.68 329 TYR C C 1
ATOM 8513 O O . TYR C 1 311 ? 11.398 -9.385 33.572 1.00 55.89 329 TYR C O 1
ATOM 8522 N N . VAL C 1 312 ? 11.128 -7.147 33.826 1.00 57.23 330 VAL C N 1
ATOM 8523 C CA . VAL C 1 312 ? 12.210 -7.004 34.791 1.00 54.86 330 VAL C CA 1
ATOM 8524 C C . VAL C 1 312 ? 11.944 -5.809 35.707 1.00 56.61 330 VAL C C 1
ATOM 8525 O O . VAL C 1 312 ? 11.285 -4.845 35.315 1.00 56.24 330 VAL C O 1
ATOM 8529 N N . THR C 1 313 ? 12.439 -5.903 36.932 1.00 57.49 331 THR C N 1
ATOM 8530 C CA . THR C 1 313 ? 12.433 -4.763 37.858 1.00 59.02 331 THR C CA 1
ATOM 8531 C C . THR C 1 313 ? 13.856 -4.493 38.313 1.00 57.05 331 THR C C 1
ATOM 8532 O O . THR C 1 313 ? 14.635 -5.432 38.494 1.00 56.37 331 THR C O 1
ATOM 8536 N N . GLY C 1 314 ? 14.192 -3.211 38.456 1.00 58.17 332 GLY C N 1
ATOM 8537 C CA . GLY C 1 314 ? 15.475 -2.781 38.996 1.00 57.29 332 GLY C CA 1
ATOM 8538 C C . GLY C 1 314 ? 15.334 -2.161 40.378 1.00 59.52 332 GLY C C 1
ATOM 8539 O O . GLY C 1 314 ? 14.567 -1.205 40.568 1.00 61.19 332 GLY C O 1
ATOM 8540 N N . ILE C 1 315 ? 16.063 -2.707 41.349 1.00 60.95 333 ILE C N 1
ATOM 8541 C CA . ILE C 1 315 ? 16.189 -2.091 42.675 1.00 61.79 333 ILE C CA 1
ATOM 8542 C C . ILE C 1 315 ? 17.568 -1.419 42.592 1.00 61.51 333 ILE C C 1
ATOM 8543 O O . ILE C 1 315 ? 18.599 -2.112 42.480 1.00 61.95 333 ILE C O 1
ATOM 8548 N N . GLU C 1 316 ? 17.595 -0.085 42.603 1.00 60.67 334 GLU C N 1
ATOM 8549 C CA . GLU C 1 316 ? 18.825 0.652 42.231 1.00 59.54 334 GLU C CA 1
ATOM 8550 C C . GLU C 1 316 ? 19.332 1.662 43.265 1.00 60.67 334 GLU C C 1
ATOM 8551 O O . GLU C 1 316 ? 19.108 2.876 43.121 1.00 59.90 334 GLU C O 1
ATOM 8557 N N . PRO C 1 317 ? 20.050 1.177 44.290 1.00 60.00 335 PRO C N 1
ATOM 8558 C CA . PRO C 1 317 ? 20.632 2.098 45.246 1.00 61.68 335 PRO C CA 1
ATOM 8559 C C . PRO C 1 317 ? 21.725 2.928 44.575 1.00 61.58 335 PRO C C 1
ATOM 8560 O O . PRO C 1 317 ? 22.383 2.438 43.665 1.00 59.04 335 PRO C O 1
ATOM 8564 N N . GLY C 1 318 ? 21.899 4.169 44.994 1.00 61.92 336 GLY C N 1
ATOM 8565 C CA . GLY C 1 318 ? 22.964 4.985 44.441 1.00 59.28 336 GLY C CA 1
ATOM 8566 C C . GLY C 1 318 ? 23.207 6.317 45.089 1.00 60.99 336 GLY C C 1
ATOM 8567 O O . GLY C 1 318 ? 22.534 6.712 46.040 1.00 63.09 336 GLY C O 1
ATOM 8568 N N . THR C 1 319 ? 24.215 7.006 44.561 1.00 59.22 337 THR C N 1
ATOM 8569 C CA . THR C 1 319 ? 24.518 8.373 44.961 1.00 59.17 337 THR C CA 1
ATOM 8570 C C . THR C 1 319 ? 23.608 9.353 44.200 1.00 57.74 337 THR C C 1
ATOM 8571 O O . THR C 1 319 ? 23.465 10.490 44.601 1.00 55.74 337 THR C O 1
ATOM 8575 N N . SER C 1 320 ? 22.997 8.893 43.108 1.00 56.95 338 SER C N 1
ATOM 8576 C CA . SER C 1 320 ? 22.200 9.719 42.205 1.00 58.32 338 SER C CA 1
ATOM 8577 C C . SER C 1 320 ? 20.979 8.948 41.704 1.00 59.86 338 SER C C 1
ATOM 8578 O O . SER C 1 320 ? 20.941 7.703 41.760 1.00 58.12 338 SER C O 1
ATOM 8581 N N . TYR C 1 321 ? 19.994 9.699 41.211 1.00 60.43 339 TYR C N 1
ATOM 8582 C CA . TYR C 1 321 ? 18.880 9.127 40.461 1.00 61.34 339 TYR C CA 1
ATOM 8583 C C . TYR C 1 321 ? 19.328 9.034 39.014 1.00 60.54 339 TYR C C 1
ATOM 8584 O O . TYR C 1 321 ? 20.381 9.578 38.665 1.00 59.28 339 TYR C O 1
ATOM 8593 N N . ALA C 1 322 ? 18.507 8.414 38.169 1.00 58.52 340 ALA C N 1
ATOM 8594 C CA . ALA C 1 322 ? 18.863 8.168 36.765 1.00 59.43 340 ALA C CA 1
ATOM 8595 C C . ALA C 1 322 ? 18.720 9.382 35.844 1.00 57.96 340 ALA C C 1
ATOM 8596 O O . ALA C 1 322 ? 18.844 9.242 34.628 1.00 58.82 340 ALA C O 1
ATOM 8598 N N . TYR C 1 323 ? 18.471 10.566 36.396 1.00 57.92 341 TYR C N 1
ATOM 8599 C CA . TYR C 1 323 ? 18.427 11.769 35.568 1.00 56.48 341 TYR C CA 1
ATOM 8600 C C . TYR C 1 323 ? 19.820 12.012 34.988 1.00 53.96 341 TYR C C 1
ATOM 8601 O O . TYR C 1 323 ? 20.796 11.495 35.534 1.00 52.85 341 TYR C O 1
ATOM 8610 N N . PRO C 1 324 ? 19.916 12.782 33.886 1.00 53.20 342 PRO C N 1
ATOM 8611 C CA . PRO C 1 324 ? 21.229 13.070 33.310 1.00 52.84 342 PRO C CA 1
ATOM 8612 C C . PRO C 1 324 ? 22.103 13.863 34.275 1.00 54.40 342 PRO C C 1
ATOM 8613 O O . PRO C 1 324 ? 21.583 14.509 35.198 1.00 54.32 342 PRO C O 1
ATOM 8617 N N . VAL C 1 325 ? 23.409 13.855 34.024 1.00 50.24 343 VAL C N 1
ATOM 8618 C CA . VAL C 1 325 ? 24.388 14.509 34.897 1.00 51.55 343 VAL C CA 1
ATOM 8619 C C . VAL C 1 325 ? 24.116 16.014 35.092 1.00 54.51 343 VAL C C 1
ATOM 8620 O O . VAL C 1 325 ? 24.441 16.572 36.160 1.00 55.98 343 VAL C O 1
ATOM 8624 N N . THR C 1 326 ? 23.518 16.659 34.084 1.00 54.28 344 THR C N 1
ATOM 8625 C CA . THR C 1 326 ? 23.132 18.074 34.175 1.00 56.90 344 THR C CA 1
ATOM 8626 C C . THR C 1 326 ? 22.138 18.314 35.311 1.00 57.99 344 THR C C 1
ATOM 8627 O O . THR C 1 326 ? 22.290 19.251 36.090 1.00 60.45 344 THR C O 1
ATOM 8631 N N . ILE C 1 327 ? 21.137 17.457 35.409 1.00 57.67 345 ILE C N 1
ATOM 8632 C CA . ILE C 1 327 ? 20.141 17.551 36.484 1.00 59.56 345 ILE C CA 1
ATOM 8633 C C . ILE C 1 327 ? 20.745 17.145 37.840 1.00 61.12 345 ILE C C 1
ATOM 8634 O O . ILE C 1 327 ? 20.502 17.820 38.860 1.00 61.44 345 ILE C O 1
ATOM 8639 N N . GLU C 1 328 ? 21.543 16.069 37.849 1.00 59.14 346 GLU C N 1
ATOM 8640 C CA . GLU C 1 328 ? 22.158 15.585 39.099 1.00 59.80 346 GLU C CA 1
ATOM 8641 C C . GLU C 1 328 ? 23.119 16.594 39.721 1.00 61.80 346 GLU C C 1
ATOM 8642 O O . GLU C 1 328 ? 23.217 16.679 40.942 1.00 63.54 346 GLU C O 1
ATOM 8648 N N . ARG C 1 329 ? 23.852 17.325 38.878 1.00 61.13 347 ARG C N 1
ATOM 8649 C CA . ARG C 1 329 ? 24.742 18.383 39.349 1.00 61.23 347 ARG C CA 1
ATOM 8650 C C . ARG C 1 329 ? 23.914 19.503 39.952 1.00 64.60 347 ARG C C 1
ATOM 8651 O O . ARG C 1 329 ? 24.113 19.868 41.118 1.00 66.98 347 ARG C O 1
ATOM 8659 N N . LYS C 1 330 ? 22.986 20.020 39.138 1.00 65.85 348 LYS C N 1
ATOM 8660 C CA . LYS C 1 330 ? 22.104 21.131 39.502 1.00 68.89 348 LYS C CA 1
ATOM 8661 C C . LYS C 1 330 ? 21.351 20.910 40.833 1.00 69.38 348 LYS C C 1
ATOM 8662 O O . LYS C 1 330 ? 21.326 21.805 41.690 1.00 67.62 348 LYS C O 1
ATOM 8668 N N . GLN C 1 331 ? 20.797 19.711 41.017 1.00 67.92 349 GLN C N 1
ATOM 8669 C CA . GLN C 1 331 ? 20.096 19.358 42.268 1.00 70.31 349 GLN C CA 1
ATOM 8670 C C . GLN C 1 331 ? 21.016 18.799 43.376 1.00 69.78 349 GLN C C 1
ATOM 8671 O O . GLN C 1 331 ? 20.528 18.243 44.363 1.00 71.94 349 GLN C O 1
ATOM 8677 N N . LYS C 1 332 ? 22.332 18.924 43.184 1.00 65.07 350 LYS C N 1
ATOM 8678 C CA . LYS C 1 332 ? 23.343 18.743 44.232 1.00 65.36 350 LYS C CA 1
ATOM 8679 C C . LYS C 1 332 ? 23.546 17.319 44.736 1.00 66.43 350 LYS C C 1
ATOM 8680 O O . LYS C 1 332 ? 23.969 17.114 45.881 1.00 65.37 350 LYS C O 1
ATOM 8682 N N . ARG C 1 333 ? 23.321 16.334 43.864 1.00 65.32 351 ARG C N 1
ATOM 8683 C CA . ARG C 1 333 ? 23.571 14.935 44.232 1.00 66.05 351 ARG C CA 1
ATOM 8684 C C . ARG C 1 333 ? 24.938 14.398 43.791 1.00 61.47 351 ARG C C 1
ATOM 8685 O O . ARG C 1 333 ? 25.403 13.392 44.323 1.00 59.27 351 ARG C O 1
ATOM 8693 N N . VAL C 1 334 ? 25.604 15.073 42.867 1.00 62.74 352 VAL C N 1
ATOM 8694 C CA . VAL C 1 334 ? 26.910 14.598 42.380 1.00 59.81 352 VAL C CA 1
ATOM 8695 C C . VAL C 1 334 ? 27.929 14.697 43.532 1.00 63.52 352 VAL C C 1
ATOM 8696 O O . VAL C 1 334 ? 28.076 15.737 44.152 1.00 64.14 352 VAL C O 1
ATOM 8700 N N . LYS C 1 335 ? 28.579 13.588 43.868 1.00 65.33 353 LYS C N 1
ATOM 8701 C CA . LYS C 1 335 ? 29.572 13.589 44.957 1.00 67.51 353 LYS C CA 1
ATOM 8702 C C . LYS C 1 335 ? 30.944 14.050 44.426 1.00 64.56 353 LYS C C 1
ATOM 8703 O O . LYS C 1 335 ? 31.199 13.954 43.226 1.00 59.66 353 LYS C O 1
ATOM 8709 N N . GLN C 1 336 ? 31.789 14.594 45.304 1.00 65.63 354 GLN C N 1
ATOM 8710 C CA A GLN C 1 336 ? 33.181 14.948 44.992 0.50 62.86 354 GLN C CA 1
ATOM 8711 C CA B GLN C 1 336 ? 33.192 14.880 44.936 0.50 62.14 354 GLN C CA 1
ATOM 8712 C C . GLN C 1 336 ? 34.059 14.005 45.816 1.00 61.40 354 GLN C C 1
ATOM 8713 O O . GLN C 1 336 ? 33.761 13.780 46.992 1.00 62.22 354 GLN C O 1
ATOM 8724 N N . LEU C 1 337 ? 35.105 13.453 45.230 1.00 53.40 355 LEU C N 1
ATOM 8725 C CA . LEU C 1 337 ? 36.049 12.608 45.963 1.00 55.21 355 LEU C CA 1
ATOM 8726 C C . LEU C 1 337 ? 37.371 13.380 45.967 1.00 56.36 355 LEU C C 1
ATOM 8727 O O . LEU C 1 337 ? 37.859 13.791 44.911 1.00 54.26 355 LEU C O 1
ATOM 8732 N N . GLN C 1 338 ? 37.947 13.584 47.145 1.00 57.57 356 GLN C N 1
ATOM 8733 C CA . GLN C 1 338 ? 39.170 14.382 47.278 1.00 57.02 356 GLN C CA 1
ATOM 8734 C C . GLN C 1 338 ? 40.399 13.609 46.784 1.00 57.66 356 GLN C C 1
ATOM 8735 O O . GLN C 1 338 ? 40.343 12.375 46.690 1.00 57.23 356 GLN C O 1
ATOM 8741 N N . PRO C 1 339 ? 41.508 14.319 46.463 1.00 58.12 357 PRO C N 1
ATOM 8742 C CA . PRO C 1 339 ? 42.740 13.666 45.992 1.00 56.36 357 PRO C CA 1
ATOM 8743 C C . PRO C 1 339 ? 43.220 12.604 46.966 1.00 56.98 357 PRO C C 1
ATOM 8744 O O . PRO C 1 339 ? 43.205 12.834 48.171 1.00 54.04 357 PRO C O 1
ATOM 8748 N N . GLY C 1 340 ? 43.599 11.443 46.463 1.00 54.79 358 GLY C N 1
ATOM 8749 C CA . GLY C 1 340 ? 44.000 10.313 47.304 1.00 55.30 358 GLY C CA 1
ATOM 8750 C C . GLY C 1 340 ? 42.889 9.616 48.094 1.00 58.45 358 GLY C C 1
ATOM 8751 O O . GLY C 1 340 ? 43.123 8.535 48.608 1.00 61.46 358 GLY C O 1
ATOM 8752 N N . ALA C 1 341 ? 41.689 10.198 48.177 1.00 56.59 359 ALA C N 1
ATOM 8753 C CA . ALA C 1 341 ? 40.625 9.683 49.037 1.00 58.39 359 ALA C CA 1
ATOM 8754 C C . ALA C 1 341 ? 39.871 8.517 48.397 1.00 57.42 359 ALA C C 1
ATOM 8755 O O . ALA C 1 341 ? 39.887 8.316 47.149 1.00 55.02 359 ALA C O 1
ATOM 8757 N N . SER C 1 342 ? 39.199 7.753 49.251 1.00 56.98 360 SER C N 1
ATOM 8758 C CA . SER C 1 342 ? 38.437 6.585 48.807 1.00 57.24 360 SER C CA 1
ATOM 8759 C C . SER C 1 342 ? 36.984 6.657 49.251 1.00 61.12 360 SER C C 1
ATOM 8760 O O . SER C 1 342 ? 36.686 7.248 50.279 1.00 61.11 360 SER C O 1
ATOM 8763 N N . ALA C 1 343 ? 36.076 6.075 48.470 1.00 60.14 361 ALA C N 1
ATOM 8764 C CA . ALA C 1 343 ? 34.668 5.913 48.884 1.00 59.69 361 ALA C CA 1
ATOM 8765 C C . ALA C 1 343 ? 34.376 4.402 48.882 1.00 59.42 361 ALA C C 1
ATOM 8766 O O . ALA C 1 343 ? 34.788 3.713 47.942 1.00 56.32 361 ALA C O 1
ATOM 8768 N N . GLN C 1 344 ? 33.655 3.908 49.901 1.00 58.45 362 GLN C N 1
ATOM 8769 C CA . GLN C 1 344 ? 33.314 2.474 50.064 1.00 58.76 362 GLN C CA 1
ATOM 8770 C C . GLN C 1 344 ? 31.861 2.239 49.691 1.00 61.84 362 GLN C C 1
ATOM 8771 O O . GLN C 1 344 ? 31.008 3.125 49.869 1.00 62.09 362 GLN C O 1
ATOM 8777 N N . PHE C 1 345 ? 31.587 1.022 49.203 1.00 59.85 363 PHE C N 1
ATOM 8778 C CA . PHE C 1 345 ? 30.239 0.579 48.857 1.00 61.91 363 PHE C CA 1
ATOM 8779 C C . PHE C 1 345 ? 30.088 -0.855 49.360 1.00 61.69 363 PHE C C 1
ATOM 8780 O O . PHE C 1 345 ? 30.713 -1.773 48.849 1.00 61.59 363 PHE C O 1
ATOM 8788 N N . ASP C 1 346 ? 29.322 -1.004 50.436 1.00 65.68 364 ASP C N 1
ATOM 8789 C CA . ASP C 1 346 ? 29.102 -2.268 51.110 1.00 67.30 364 ASP C CA 1
ATOM 8790 C C . ASP C 1 346 ? 27.631 -2.632 50.853 1.00 67.44 364 ASP C C 1
ATOM 8791 O O . ASP C 1 346 ? 26.738 -1.882 51.212 1.00 68.40 364 ASP C O 1
ATOM 8796 N N . LEU C 1 347 ? 27.386 -3.739 50.174 1.00 65.21 365 LEU C N 1
ATOM 8797 C CA . LEU C 1 347 ? 26.014 -4.214 49.912 1.00 65.51 365 LEU C CA 1
ATOM 8798 C C . LEU C 1 347 ? 25.950 -5.711 50.167 1.00 64.30 365 LEU C C 1
ATOM 8799 O O . LEU C 1 347 ? 26.937 -6.414 49.952 1.00 62.30 365 LEU C O 1
ATOM 8804 N N . THR C 1 348 ? 24.809 -6.182 50.659 1.00 66.59 366 THR C N 1
ATOM 8805 C CA . THR C 1 348 ? 24.549 -7.620 50.835 1.00 68.08 366 THR C CA 1
ATOM 8806 C C . THR C 1 348 ? 23.302 -8.017 50.045 1.00 66.71 366 THR C C 1
ATOM 8807 O O . THR C 1 348 ? 22.231 -7.437 50.222 1.00 68.61 366 THR C O 1
ATOM 8811 N N . TYR C 1 349 ? 23.462 -9.002 49.172 1.00 65.30 367 TYR C N 1
ATOM 8812 C CA . TYR C 1 349 ? 22.373 -9.493 48.342 1.00 66.11 367 TYR C CA 1
ATOM 8813 C C . TYR C 1 349 ? 21.987 -10.826 48.911 1.00 65.80 367 TYR C C 1
ATOM 8814 O O . TYR C 1 349 ? 22.862 -11.661 49.146 1.00 66.24 367 TYR C O 1
ATOM 8823 N N . THR C 1 350 ? 20.698 -11.042 49.133 1.00 66.82 368 THR C N 1
ATOM 8824 C CA . THR C 1 350 ? 20.238 -12.329 49.654 1.00 67.69 368 THR C CA 1
ATOM 8825 C C . THR C 1 350 ? 19.128 -12.952 48.800 1.00 66.79 368 THR C C 1
ATOM 8826 O O . THR C 1 350 ? 18.133 -12.296 48.487 1.00 66.53 368 THR C O 1
ATOM 8830 N N . LEU C 1 351 ? 19.314 -14.217 48.425 1.00 66.84 369 LEU C N 1
ATOM 8831 C CA . LEU C 1 351 ? 18.313 -14.958 47.652 1.00 66.86 369 LEU C CA 1
ATOM 8832 C C . LEU C 1 351 ? 17.364 -15.596 48.675 1.00 70.43 369 LEU C C 1
ATOM 8833 O O . LEU C 1 351 ? 17.728 -16.568 49.347 1.00 70.91 369 LEU C O 1
ATOM 8838 N N . LEU C 1 352 ? 16.169 -15.017 48.797 1.00 71.92 370 LEU C N 1
ATOM 8839 C CA . LEU C 1 352 ? 15.164 -15.461 49.766 1.00 75.71 370 LEU C CA 1
ATOM 8840 C C . LEU C 1 352 ? 14.439 -16.667 49.165 1.00 76.84 370 LEU C C 1
ATOM 8841 O O . LEU C 1 352 ? 13.866 -16.538 48.079 1.00 78.96 370 LEU C O 1
ATOM 8846 N N . HIS C 1 353 ? 14.502 -17.832 49.818 1.00 76.98 371 HIS C N 1
ATOM 8847 C CA . HIS C 1 353 ? 13.941 -19.069 49.239 1.00 79.03 371 HIS C CA 1
ATOM 8848 C C . HIS C 1 353 ? 12.879 -19.824 50.062 1.00 82.46 371 HIS C C 1
ATOM 8849 O O . HIS C 1 353 ? 12.491 -20.918 49.670 1.00 83.67 371 HIS C O 1
ATOM 8856 N N . ASP C 1 354 ? 12.404 -19.245 51.168 1.00 84.41 372 ASP C N 1
ATOM 8857 C CA . ASP C 1 354 ? 11.206 -19.758 51.866 1.00 88.32 372 ASP C CA 1
ATOM 8858 C C . ASP C 1 354 ? 10.356 -18.602 52.411 1.00 88.22 372 ASP C C 1
ATOM 8859 O O . ASP C 1 354 ? 10.811 -17.443 52.446 1.00 85.57 372 ASP C O 1
ATOM 8864 N N . SER C 1 355 ? 9.130 -18.939 52.824 1.00 90.43 373 SER C N 1
ATOM 8865 C CA A SER C 1 355 ? 8.166 -17.972 53.376 0.50 91.66 373 SER C CA 1
ATOM 8866 C CA B SER C 1 355 ? 8.171 -17.957 53.362 0.50 90.26 373 SER C CA 1
ATOM 8867 C C . SER C 1 355 ? 8.670 -17.205 54.602 1.00 92.73 373 SER C C 1
ATOM 8868 O O . SER C 1 355 ? 8.330 -16.015 54.785 1.00 90.60 373 SER C O 1
ATOM 8873 N N . ALA C 1 356 ? 9.443 -17.903 55.449 1.00 94.33 374 ALA C N 1
ATOM 8874 C CA . ALA C 1 356 ? 10.024 -17.333 56.681 1.00 94.44 374 ALA C CA 1
ATOM 8875 C C . ALA C 1 356 ? 11.244 -16.416 56.418 1.00 91.52 374 ALA C C 1
ATOM 8876 O O . ALA C 1 356 ? 11.525 -15.510 57.207 1.00 89.00 374 ALA C O 1
ATOM 8878 N N . GLN C 1 357 ? 11.988 -16.651 55.341 1.00 88.49 375 GLN C N 1
ATOM 8879 C CA . GLN C 1 357 ? 13.086 -15.735 54.975 1.00 86.90 375 GLN C CA 1
ATOM 8880 C C . GLN C 1 357 ? 12.514 -14.413 54.458 1.00 87.28 375 GLN C C 1
ATOM 8881 O O . GLN C 1 357 ? 13.097 -13.334 54.680 1.00 88.11 375 GLN C O 1
ATOM 8887 N N . VAL C 1 358 ? 11.401 -14.514 53.728 1.00 88.89 376 VAL C N 1
ATOM 8888 C CA . VAL C 1 358 ? 10.651 -13.349 53.266 1.00 88.96 376 VAL C CA 1
ATOM 8889 C C . VAL C 1 358 ? 9.975 -12.689 54.460 1.00 92.97 376 VAL C C 1
ATOM 8890 O O . VAL C 1 358 ? 9.944 -11.455 54.542 1.00 94.56 376 VAL C O 1
ATOM 8894 N N . ALA C 1 359 ? 9.437 -13.506 55.381 1.00 94.32 377 ALA C N 1
ATOM 8895 C CA . ALA C 1 359 ? 8.805 -13.001 56.611 1.00 96.89 377 ALA C CA 1
ATOM 8896 C C . ALA C 1 359 ? 9.730 -12.044 57.363 1.00 100.03 377 ALA C C 1
ATOM 8897 O O . ALA C 1 359 ? 9.327 -10.825 57.698 1.00 102.31 377 ALA C O 1
ATOM 8899 N N . ALA C 1 360 ? 10.949 -12.604 57.630 1.00 101.70 378 ALA C N 1
ATOM 8900 C CA . ALA C 1 360 ? 12.036 -11.905 58.355 1.00 101.16 378 ALA C CA 1
ATOM 8901 C C . ALA C 1 360 ? 12.476 -10.585 57.718 1.00 97.70 378 ALA C C 1
ATOM 8902 O O . ALA C 1 360 ? 12.751 -9.603 58.418 1.00 97.60 378 ALA C O 1
ATOM 8904 N N . VAL C 1 361 ? 12.581 -10.566 56.393 1.00 94.77 379 VAL C N 1
ATOM 8905 C CA . VAL C 1 361 ? 12.967 -9.340 55.676 1.00 91.08 379 VAL C CA 1
ATOM 8906 C C . VAL C 1 361 ? 11.874 -8.264 55.817 1.00 94.82 379 VAL C C 1
ATOM 8907 O O . VAL C 1 361 ? 12.158 -7.096 56.075 1.00 95.27 379 VAL C O 1
ATOM 8911 N N . GLU C 1 362 ? 10.625 -8.696 55.706 1.00 97.43 380 GLU C N 1
ATOM 8912 C CA . GLU C 1 362 ? 9.456 -7.820 55.819 1.00 100.57 380 GLU C CA 1
ATOM 8913 C C . GLU C 1 362 ? 9.266 -7.264 57.245 1.00 102.68 380 GLU C C 1
ATOM 8914 O O . GLU C 1 362 ? 8.755 -6.146 57.403 1.00 102.51 380 GLU C O 1
ATOM 8920 N N . GLN C 1 363 ? 9.664 -8.053 58.261 1.00 102.79 381 GLN C N 1
ATOM 8921 C CA . GLN C 1 363 ? 9.621 -7.661 59.694 1.00 103.67 381 GLN C CA 1
ATOM 8922 C C . GLN C 1 363 ? 10.875 -6.831 60.097 1.00 101.79 381 GLN C C 1
ATOM 8923 O O . GLN C 1 363 ? 10.767 -5.917 60.906 1.00 99.09 381 GLN C O 1
ATOM 8925 N N . LYS C 1 364 ? 12.049 -7.149 59.527 1.00 99.58 382 LYS C N 1
ATOM 8926 C CA . LYS C 1 364 ? 13.281 -6.324 59.670 1.00 98.13 382 LYS C CA 1
ATOM 8927 C C . LYS C 1 364 ? 13.073 -4.956 59.048 1.00 97.00 382 LYS C C 1
ATOM 8928 O O . LYS C 1 364 ? 13.542 -3.969 59.587 1.00 99.06 382 LYS C O 1
ATOM 8930 N N . ILE C 1 365 ? 12.385 -4.925 57.908 1.00 94.05 383 ILE C N 1
ATOM 8931 C CA . ILE C 1 365 ? 11.975 -3.691 57.229 1.00 93.71 383 ILE C CA 1
ATOM 8932 C C . ILE C 1 365 ? 10.914 -2.967 58.027 1.00 96.77 383 ILE C C 1
ATOM 8933 O O . ILE C 1 365 ? 10.921 -1.741 58.088 1.00 97.67 383 ILE C O 1
ATOM 8938 N N . ALA C 1 366 ? 9.999 -3.726 58.625 1.00 101.55 384 ALA C N 1
ATOM 8939 C CA . ALA C 1 366 ? 8.950 -3.189 59.498 1.00 104.61 384 ALA C CA 1
ATOM 8940 C C . ALA C 1 366 ? 9.518 -2.336 60.636 1.00 107.19 384 ALA C C 1
ATOM 8941 O O . ALA C 1 366 ? 9.092 -1.192 60.854 1.00 107.52 384 ALA C O 1
ATOM 8943 N N . LYS C 1 367 ? 10.500 -2.908 61.328 1.00 108.66 385 LYS C N 1
ATOM 8944 C CA . LYS C 1 367 ? 11.168 -2.272 62.467 1.00 112.04 385 LYS C CA 1
ATOM 8945 C C . LYS C 1 367 ? 11.770 -0.938 61.998 1.00 108.81 385 LYS C C 1
ATOM 8946 O O . LYS C 1 367 ? 11.541 0.076 62.622 1.00 107.23 385 LYS C O 1
ATOM 8952 N N . ILE C 1 368 ? 12.466 -0.939 60.856 1.00 106.36 386 ILE C N 1
ATOM 8953 C CA . ILE C 1 368 ? 13.067 0.291 60.311 1.00 105.02 386 ILE C CA 1
ATOM 8954 C C . ILE C 1 368 ? 12.038 1.394 59.946 1.00 105.66 386 ILE C C 1
ATOM 8955 O O . ILE C 1 368 ? 12.276 2.580 60.254 1.00 104.64 386 ILE C O 1
ATOM 8960 N N . GLN C 1 369 ? 10.914 1.012 59.319 1.00 105.10 387 GLN C N 1
ATOM 8961 C CA . GLN C 1 369 ? 9.872 1.992 58.930 1.00 106.47 387 GLN C CA 1
ATOM 8962 C C . GLN C 1 369 ? 9.210 2.644 60.156 1.00 109.96 387 GLN C C 1
ATOM 8963 O O . GLN C 1 369 ? 9.105 3.870 60.207 1.00 109.54 387 GLN C O 1
ATOM 8969 N N . GLY C 1 370 ? 8.771 1.829 61.116 1.00 111.78 388 GLY C N 1
ATOM 8970 C CA . GLY C 1 370 ? 8.138 2.322 62.367 1.00 116.23 388 GLY C CA 1
ATOM 8971 C C . GLY C 1 370 ? 6.866 3.137 62.163 1.00 117.62 388 GLY C C 1
ATOM 8972 O O . GLY C 1 370 ? 6.028 2.779 61.321 1.00 115.94 388 GLY C O 1
ATOM 8973 N N . ASP C 1 371 ? 6.732 4.235 62.920 1.00 119.80 389 ASP C N 1
ATOM 8974 C CA . ASP C 1 371 ? 5.578 5.145 62.803 1.00 122.16 389 ASP C CA 1
ATOM 8975 C C . ASP C 1 371 ? 5.762 6.226 61.707 1.00 119.94 389 ASP C C 1
ATOM 8976 O O . ASP C 1 371 ? 4.890 7.063 61.520 1.00 121.39 389 ASP C O 1
ATOM 8978 N N . ASN C 1 372 ? 6.867 6.195 60.960 1.00 118.07 390 ASN C N 1
ATOM 8979 C CA . ASN C 1 372 ? 7.092 7.174 59.870 1.00 116.97 390 ASN C CA 1
ATOM 8980 C C . ASN C 1 372 ? 6.117 6.958 58.713 1.00 116.76 390 ASN C C 1
ATOM 8981 O O . ASN C 1 372 ? 5.924 5.821 58.282 1.00 115.96 390 ASN C O 1
ATOM 8986 N N . LYS C 1 373 ? 5.494 8.041 58.238 1.00 117.46 391 LYS C N 1
ATOM 8987 C CA . LYS C 1 373 ? 4.517 7.974 57.148 1.00 116.77 391 LYS C CA 1
ATOM 8988 C C . LYS C 1 373 ? 5.240 8.061 55.809 1.00 113.83 391 LYS C C 1
ATOM 8989 O O . LYS C 1 373 ? 6.193 8.824 55.652 1.00 113.42 391 LYS C O 1
ATOM 8991 N N . VAL C 1 374 ? 4.800 7.251 54.852 1.00 111.71 392 VAL C N 1
ATOM 8992 C CA . VAL C 1 374 ? 5.331 7.294 53.503 1.00 106.89 392 VAL C CA 1
ATOM 8993 C C . VAL C 1 374 ? 4.645 8.458 52.789 1.00 106.61 392 VAL C C 1
ATOM 8994 O O . VAL C 1 374 ? 3.431 8.434 52.624 1.00 109.42 392 VAL C O 1
ATOM 8998 N N . ALA C 1 375 ? 5.410 9.477 52.390 1.00 103.66 393 ALA C N 1
ATOM 8999 C CA . ALA C 1 375 ? 4.866 10.617 51.648 1.00 102.79 393 ALA C CA 1
ATOM 9000 C C . ALA C 1 375 ? 4.955 10.356 50.140 1.00 100.70 393 ALA C C 1
ATOM 9001 O O . ALA C 1 375 ? 6.032 10.466 49.553 1.00 98.34 393 ALA C O 1
ATOM 9003 N N . GLU C 1 376 ? 3.839 9.983 49.513 1.00 99.51 394 GLU C N 1
ATOM 9004 C CA . GLU C 1 376 ? 3.795 9.833 48.053 1.00 95.10 394 GLU C CA 1
ATOM 9005 C C . GLU C 1 376 ? 3.636 11.228 47.429 1.00 93.56 394 GLU C C 1
ATOM 9006 O O . GLU C 1 376 ? 2.555 11.819 47.524 1.00 91.44 394 GLU C O 1
ATOM 9012 N N . ASN C 1 377 ? 4.698 11.766 46.818 1.00 89.28 395 ASN C N 1
ATOM 9013 C CA A ASN C 1 377 ? 4.642 13.081 46.179 0.50 89.57 395 ASN C CA 1
ATOM 9014 C CA B ASN C 1 377 ? 4.627 13.088 46.175 0.50 89.88 395 ASN C CA 1
ATOM 9015 C C . ASN C 1 377 ? 4.390 12.891 44.683 1.00 89.27 395 ASN C C 1
ATOM 9016 O O . ASN C 1 377 ? 5.168 12.224 44.010 1.00 87.94 395 ASN C O 1
ATOM 9025 N N . GLU C 1 378 ? 3.299 13.458 44.168 1.00 93.33 396 GLU C N 1
ATOM 9026 C CA . GLU C 1 378 ? 2.890 13.292 42.752 1.00 95.41 396 GLU C CA 1
ATOM 9027 C C . GLU C 1 378 ? 3.749 14.082 41.749 1.00 93.90 396 GLU C C 1
ATOM 9028 O O . GLU C 1 378 ? 3.730 13.796 40.557 1.00 92.46 396 GLU C O 1
ATOM 9034 N N . THR C 1 379 ? 4.492 15.069 42.246 1.00 94.71 397 THR C N 1
ATOM 9035 C CA . THR C 1 379 ? 5.330 15.949 41.438 1.00 91.08 397 THR C CA 1
ATOM 9036 C C . THR C 1 379 ? 6.715 15.333 41.242 1.00 87.46 397 THR C C 1
ATOM 9037 O O . THR C 1 379 ? 7.382 15.027 42.233 1.00 86.64 397 THR C O 1
ATOM 9041 N N . PRO C 1 380 ? 7.146 15.118 39.978 1.00 85.45 398 PRO C N 1
ATOM 9042 C CA . PRO C 1 380 ? 8.533 14.648 39.772 1.00 84.00 398 PRO C CA 1
ATOM 9043 C C . PRO C 1 380 ? 9.542 15.699 40.187 1.00 84.15 398 PRO C C 1
ATOM 9044 O O . PRO C 1 380 ? 9.327 16.896 39.946 1.00 85.23 398 PRO C O 1
ATOM 9048 N N . ILE C 1 381 ? 10.636 15.255 40.797 1.00 83.49 399 ILE C N 1
ATOM 9049 C CA . ILE C 1 381 ? 11.653 16.183 41.296 1.00 82.98 399 ILE C CA 1
ATOM 9050 C C . ILE C 1 381 ? 12.400 16.908 40.162 1.00 82.96 399 ILE C C 1
ATOM 9051 O O . ILE C 1 381 ? 12.979 17.961 40.410 1.00 83.77 399 ILE C O 1
ATOM 9056 N N . ALA C 1 382 ? 12.384 16.365 38.939 1.00 83.20 400 ALA C N 1
ATOM 9057 C CA . ALA C 1 382 ? 12.971 17.056 37.768 1.00 83.81 400 ALA C CA 1
ATOM 9058 C C . ALA C 1 382 ? 12.332 16.624 36.445 1.00 85.12 400 ALA C C 1
ATOM 9059 O O . ALA C 1 382 ? 11.680 15.574 36.386 1.00 86.62 400 ALA C O 1
ATOM 9061 N N . LYS C 1 383 ? 12.507 17.460 35.412 1.00 85.48 401 LYS C N 1
ATOM 9062 C CA . LYS C 1 383 ? 12.035 17.203 34.043 1.00 85.47 401 LYS C CA 1
ATOM 9063 C C . LYS C 1 383 ? 13.253 17.194 33.121 1.00 85.89 401 LYS C C 1
ATOM 9064 O O . LYS C 1 383 ? 13.917 18.227 32.941 1.00 85.24 401 LYS C O 1
ATOM 9066 N N . GLU C 1 384 ? 13.576 16.038 32.547 1.00 86.19 402 GLU C N 1
ATOM 9067 C CA . GLU C 1 384 ? 14.749 15.976 31.660 1.00 86.80 402 GLU C CA 1
ATOM 9068 C C . GLU C 1 384 ? 14.416 16.544 30.264 1.00 88.51 402 GLU C C 1
ATOM 9069 O O . GLU C 1 384 ? 13.253 16.632 29.870 1.00 91.08 402 GLU C O 1
#

Solvent-accessible surface area: 39665 Å² total

=== Feature glossary ===
Legend for the data blocks above and below:

— What the protein is —

The amino-acid sequence is the protein's primary structure: the linear order of residues from the N-terminus to the C-terminus, written in one-letter code. Everything else here — the 3D coordinates, the secondary structure, the domain annotations — is ultimately a consequence of this string.

Database cross-references. InterPro integrates a dozen domain/family signature databases into unified entries with residue-range hits. GO terms attach function/process/location labels with evidence codes. CATH codes position the fold in a four-level structural taxonomy. Organism is the NCBI-taxonomy species name.

— Where its atoms are —

The mmCIF block holds the 3D Cartesian coordinates of each backbone atom (N, Cα, C, O) in ångströms. mmCIF is the PDB's canonical archive format — a tagged-loop text representation of the atomic model.

The six renders are orthographic views along the three Cartesian axes in both directions. Representation (cartoon, sticks, or surface) and color scheme (sequence-rainbow or by-chain) vary across proteins so the training set covers all the common visualization conventions.

— Local backbone conformation —

Secondary structure is the local, repeating backbone conformation. DSSP classifies it into eight states by reading the hydrogen-bond network: three helix types (H, G, I), two β types (E, B), two non-regular types (T, S), and unstructured coil (-).

SS3 is a coarse helix/strand/coil call (letters a/b/c) made by the P-SEA algorithm from inter-Cα distances and dihedrals. It is less detailed than DSSP but needs only Cα positions.

Backbone dihedral angles. Every residue except chain termini has a φ (preceding-C → N → Cα → C) and a ψ (N → Cα → C → next-N). They are reported in degrees following the IUPAC sign convention. Secondary structure is essentially a statement about which (φ, ψ) basin each residue occupies.

— Global shape and packing —

The geometric summary reports three shape descriptors. Rg (radius of gyration) measures how spread out the Cα atoms are about their centre of mass; compact globular proteins have small Rg, elongated or unfolded ones large. Cα contacts (<8 Å, |i−j|>4) count long-range residue pairs in spatial proximity — high for tightly packed folds, near zero for rods or random coil. The bounding-box extents give the protein's footprint along x, y, z in Å.

Solvent accessibility: the surface area of each residue that a 1.4 Å water probe can touch, in Å². When only backbone atoms are present the absolute values are lower than full-atom SASA (side chains contribute most of the area) and are flagged as backbone-only.

Plot images: a contact map (which residues are close in 3D, as an N×N binary image), a Ramachandran scatter (backbone torsion angles, revealing secondary-structure composition at a glance), and — for AlphaFold structures — a PAE heatmap (pairwise prediction confidence).

— Structural neighborhood —

Foldseek's 3Di representation compresses backbone geometry into a per-residue letter drawn from a learned twenty-state alphabet. It captures the tertiary interaction pattern around each residue — which residues are packed against it in space, regardless of where they are in sequence.

Structural nearest neighbors (via Foldseek easy-search vs the PDB). Reported per hit: target PDB id, E-value, and alignment TM-score. A TM-score above ~0.5 is the conventional threshold for 'same fold'.

— Confidence and disorder —

pLDDT (predicted Local Distance Difference Test) is AlphaFold's per-residue confidence score, ranging from 0 to 100. Values above 90 indicate high confidence (typically well-packed cores); 70–90 is confident; 50–70 low confidence; below 50 usually means the region is disordered or the prediction is unreliable there. AlphaFold stores pLDDT in the mmCIF B-factor column.

For experimental (PDB) structures, the B-factor (temperature factor) quantifies the positional spread of each atom in the crystal — a combination of thermal vibration and static disorder — in units of Å². High B-factors mark flexible loops or poorly resolved regions; low B-factors mark the rigid, well-ordered core.

Predicted Aligned Error (PAE) is an AlphaFold confidence matrix: entry (i, j) is the expected error in the position of residue j, in ångströms, when the prediction is superimposed on the true structure at residue i. Low PAE within a block of residues means that block is internally rigid and well-predicted; high PAE between two blocks means their relative placement is uncertain even if each block individually is confident.